Protein AF-A0A2A6BEA8-F1 (afdb_monomer_lite)

Radius of gyration: 41.97 Å; chains: 1; bounding box: 132×125×107 Å

Foldseek 3Di:
DVVVVVVVVVVPPDPPQFEEEEEQEQPAPLSVVVSLLLQLLSVVSVHQYEYEYEYLAPDDGDDDDHPPRYHYHDHYLHDDHHLLVLLVLLLCLQLHPDDPPDPSCVSVLCSLLSSQSSLLSRVPPPVNLVVLLVRQGLEYEDEPSALSVLLSCVVSVRLFYEYEAAFPDALLLCLLLLHDQQLQQNAHLWDLDHSDDDPVSSVVSVVCSVCVNVCCLVSHQVSSLVSCCVPPNVPRDRSSNSSSQHQAYEHLDDPLQHGDGTDFPRYFYLHCRPQDLDAADQDDDVVNVLLVVAQAEEEEDAGGNNAPVSHDPLLLCLQQVQVVVCQRYAYEYQHCDQDDPSVVSHDPSYHYDVDDPLLNQLLDPRYLEYEYLLGPNSVSSQLSSLHAYEHEHRTGSSSNSQVSSVVLLRYDYDYSVNSSHNPRVNVRVCCSNPPCSNSVSSNVSNVCLVPPPDHSSRSSNVVVVVCSVPVHNVVRRDCSSVDDPCVNVVVVVVVVVVVVVVVVVVVVVVVVVVVVVVVVVVDDPDDDDDDDDDDDDDDDDDDDDDDDDDDDDDDDDDDDDDDDDDDDDDDDDDDDDDDDDDDDDYDDDDDDDDDDDDDDDDDDDDDDDDDDDDDDDPDDDDDDDDDDDDDDDDDPPVPVVPPPPDDDPVVVVVVVVVVVVVVVVVVPPPDDDDDDDDDDDDDDDDDDDDDDDDDDDDDDDDDDDDDDDDDDDDDDDYDDDDDDDDDDDDDDDDDDDDDDDDDCVVVVVPPPDDDDDDDDDDDDCPVVVVVVVVVPPPPPPPQLADAPDDDPCQLLFAFQDLDQFQLLAFLLLAQEEAEEEAQLCQQQQAAQPDLVSVVSNVKRQQLLFQEQRVPDARNRAFHVNNVSCVSHVNYDQGAYGIDALPPCNGRRRHNYYHLDALLCLLVSLVVSLVSQVVPVVRDPLARHAYEYEYEYHLSLLLCCQVPVPCSALVNSLVSNLNSVVSCVVRRFQYEYEYEAQALCLQLVQLCVQDVLLVVLCCPVRVNNVPPVDDSVRSLVRSLSNRVSVVCSQVVCSFVVGRRTHYDYQQQRNPVSHAPADPVGHGDLQQDGSNSPHGYSSVSRQVSQSSQQQQQAADVGGHNHGPRNHPPDDRDAHDPQRSHRHGPVCRVHSNVSDGHGHD

Secondary structure (DSSP, 8-state):
-HHHHHHHHHHT------EEEEEEE-S-HHHHHHHHHHHHHHHHTT-EEEEEEEE-SSSPPPP----TT-EEEEEE---S--HHHHHHHTHHHHHS---TTSGGGHHHHHHHHHHHHTHHHHHT-HHHHHHHHHH--SEEEEETT-SHHHHHHHHHT-S-EEEEE-SSPPHHHHHHTT----TTTS--TTSS--SS--HHHHHHHHHHHHHHHHHHIIIIIHHHHHHHHHHH-TTSPPHHHHHHT-SEEEES--TTTSPP----TTEEE-TTTT---SPPPPP-HHHHHHHHTSSEEEEEE-TTTS-GGG--HHHHHHHHHHHTT-TTEEEEEE-S-SSSTTGGGS-TTEEEES---HHHHHTSTTEEEEEE---HHHHHHHHHHT--EEE---STTHHHHHHHHHHTTSEEE--TTGGGSHHHHHHHHHHHHH-HHHHHHHHHHHHHHHH-SS-HHHHHHHHHHHHHHH---GGG--GGGGS-HHHHTTHHHHHHHHHHHHHHHHHHHHHHHHHHHHHTTS-----------------------------------------------------------------------------------------------SS----------------SHHHHTTTSSSS-HHHHHHHHHHHHHHHHHHHHTTS---PPP--------------------------------------------------------------PPP-GGGTGGGSSS---------S-HHHHHHHHTTT---PPP--BS-TT----HHHHSPBSS--SSGGG--GGGEEEEEEEESTTTTTBTTT-SSTT-TTGGGSB-GGG-TTTB-SS-TTTB--HHHHHHTT-TT-B--B-SS--TT-HHHHTTB---TT--GGGHHHHHHHHHHHHHH-TTT--TTTSEEEEEEE--HHHHHHHTT-TTTS-HHHHHHHHHHHHHHHHHH-SSEEEEEEP---TTHHHHHHTT-HHHHHHHHHH-TTTT-TTS-HHHHHHHHHHHHHHHHHHHHSSTTSSSSSEEEEEE-TTTT--S--B-TTSSB-GGGB-TTSSSB-HHHHHHHHHHHHHHHTSPTTS--SS---S-S-SPPPPPBTTB-S---HHHHS--GGG-PPBP-

pLDDT: mean 77.26, std 27.2, range [19.83, 98.81]

InterPro domains:
  IPR001087 GDSL lipase/esterase [PF00657] (817-1089)
  IPR002213 UDP-glucuronosyl/UDP-glucosyltransferase [PF00201] (30-518)
  IPR002213 UDP-glucuronosyl/UDP-glucosyltransferase [cd03784] (37-461)
  IPR013087 Zinc finger C2H2-type [PS00028] (607-629)
  IPR013087 Zinc finger C2H2-type [PS50157] (605-634)
  IPR035547 Phospholipase B [cd01824] (805-1099)
  IPR036514 SGNH hydrolase superfamily [G3DSA:3.40.50.1110] (797-1102)
  IPR038885 Phospholipase B1, membrane-associated [PTHR21325] (1-1135)

Structure (mmCIF, N/CA/C/O backbone):
data_AF-A0A2A6BEA8-F1
#
_entry.id   AF-A0A2A6BEA8-F1
#
loop_
_atom_site.group_PDB
_atom_site.id
_atom_site.type_symbol
_atom_site.label_atom_id
_atom_site.label_alt_id
_atom_site.label_comp_id
_atom_site.label_asym_id
_atom_site.label_entity_id
_atom_site.label_seq_id
_atom_site.pdbx_PDB_ins_code
_atom_site.Cartn_x
_atom_site.Cartn_y
_atom_site.Cartn_z
_atom_site.occupancy
_atom_site.B_iso_or_equiv
_atom_site.auth_seq_id
_atom_site.auth_comp_id
_atom_site.auth_asym_id
_atom_site.auth_atom_id
_atom_site.pdbx_PDB_model_num
ATOM 1 N N . MET A 1 1 ? -54.637 -22.195 -22.395 1.00 49.06 1 MET A N 1
ATOM 2 C CA . MET A 1 1 ? -54.313 -20.996 -21.586 1.00 49.06 1 MET A CA 1
ATOM 3 C C . MET A 1 1 ? -52.993 -21.132 -20.826 1.00 49.06 1 MET A C 1
ATOM 5 O O . MET A 1 1 ? -52.088 -20.403 -21.192 1.00 49.06 1 MET A O 1
ATOM 9 N N . PHE A 1 2 ? -52.813 -22.070 -19.882 1.00 48.56 2 PHE A N 1
ATOM 10 C CA . PHE A 1 2 ? -51.620 -22.157 -19.001 1.00 48.56 2 PHE A CA 1
ATOM 11 C C . PHE A 1 2 ? -50.221 -21.912 -19.624 1.00 48.56 2 PHE A C 1
ATOM 13 O O . PHE A 1 2 ? -49.404 -21.237 -19.004 1.00 48.56 2 PHE A O 1
ATOM 20 N N . ARG A 1 3 ? -49.928 -22.386 -20.849 1.00 47.31 3 ARG A N 1
ATOM 21 C CA . ARG A 1 3 ? -48.625 -22.123 -21.509 1.00 47.31 3 ARG A CA 1
ATOM 22 C C . ARG A 1 3 ? -48.381 -20.651 -21.893 1.00 47.31 3 ARG A C 1
ATOM 24 O O . ARG A 1 3 ? -47.229 -20.263 -22.027 1.00 47.31 3 ARG A O 1
ATOM 31 N N . PHE A 1 4 ? -49.424 -19.832 -22.038 1.00 52.06 4 PHE A N 1
ATOM 32 C CA . PHE A 1 4 ? -49.289 -18.397 -22.331 1.00 52.06 4 PHE A CA 1
ATOM 33 C C . PHE A 1 4 ? -48.931 -17.585 -21.076 1.00 52.06 4 PHE A C 1
ATOM 35 O O . PHE A 1 4 ? -48.146 -16.645 -21.150 1.00 52.06 4 PHE A O 1
ATOM 42 N N . SER A 1 5 ? -49.447 -17.986 -19.909 1.00 54.16 5 SER A N 1
ATOM 43 C CA . SER A 1 5 ? -49.158 -17.341 -18.620 1.00 54.16 5 SER A CA 1
ATOM 44 C C . SER A 1 5 ? -47.687 -17.477 -18.215 1.00 54.16 5 SER A C 1
ATOM 46 O O . SER A 1 5 ? -47.101 -16.521 -17.722 1.00 54.16 5 SER A O 1
ATOM 48 N N . PHE A 1 6 ? -47.065 -18.632 -18.483 1.00 54.56 6 PHE A N 1
ATOM 49 C CA . PHE A 1 6 ? -45.628 -18.826 -18.247 1.00 54.56 6 PHE A CA 1
ATOM 50 C C . PHE A 1 6 ? -44.746 -17.997 -19.190 1.00 54.56 6 PHE A C 1
ATOM 52 O O . PHE A 1 6 ? -43.705 -17.508 -18.763 1.00 54.56 6 PHE A O 1
ATOM 59 N N . LEU A 1 7 ? -45.171 -17.792 -20.442 1.00 53.22 7 LEU A N 1
ATOM 60 C CA . LEU A 1 7 ? -44.449 -16.919 -21.370 1.00 53.22 7 LEU A CA 1
ATOM 61 C C . LEU A 1 7 ? -44.524 -15.451 -20.917 1.00 53.22 7 LEU A C 1
ATOM 63 O O . LEU A 1 7 ? -43.515 -14.758 -20.935 1.00 53.22 7 LEU A O 1
ATOM 67 N N . LEU A 1 8 ? -45.689 -15.002 -20.434 1.00 52.94 8 LEU A N 1
ATOM 68 C CA . LEU A 1 8 ? -45.851 -13.674 -19.835 1.00 52.94 8 LEU A CA 1
ATOM 69 C C . LEU A 1 8 ? -44.996 -13.491 -18.573 1.00 52.94 8 LEU A C 1
ATOM 71 O O . LEU A 1 8 ? -44.367 -12.449 -18.434 1.00 52.94 8 LEU A O 1
ATOM 75 N N . LEU A 1 9 ? -44.898 -14.494 -17.695 1.00 53.16 9 LEU A N 1
ATOM 76 C CA . LEU A 1 9 ? -44.012 -14.431 -16.522 1.00 53.16 9 LEU A CA 1
ATOM 77 C C . LEU A 1 9 ? -42.523 -14.342 -16.902 1.00 53.16 9 LEU A C 1
ATOM 79 O O . LEU A 1 9 ? -41.782 -13.627 -16.237 1.00 53.16 9 LEU A O 1
ATOM 83 N N . PHE A 1 10 ? -42.095 -14.984 -17.995 1.00 50.59 10 PHE A N 1
ATOM 84 C CA . PHE A 1 10 ? -40.737 -14.815 -18.536 1.00 50.59 10 PHE A CA 1
ATOM 85 C C . PHE A 1 10 ? -40.510 -13.470 -19.245 1.00 50.59 10 PHE A C 1
ATOM 87 O O . PHE A 1 10 ? -39.379 -13.007 -19.304 1.00 50.59 10 PHE A O 1
ATOM 94 N N . ILE A 1 11 ? -41.562 -12.823 -19.756 1.00 52.62 11 ILE A N 1
ATOM 95 C CA . ILE A 1 11 ? -41.500 -11.452 -20.297 1.00 52.62 11 ILE A CA 1
ATOM 96 C C . ILE A 1 11 ? -41.469 -10.409 -19.160 1.00 52.62 11 ILE A C 1
ATOM 98 O O . ILE A 1 11 ? -40.929 -9.322 -19.336 1.00 52.62 11 ILE A O 1
ATOM 102 N N . PHE A 1 12 ? -41.983 -10.752 -17.974 1.00 46.53 12 PHE A N 1
ATOM 103 C CA . PHE A 1 12 ? -41.934 -9.928 -16.760 1.00 46.53 12 PHE A CA 1
ATOM 104 C C . PHE A 1 12 ? -40.672 -10.133 -15.899 1.00 46.53 12 PHE A C 1
ATOM 106 O O . PHE A 1 12 ? -40.667 -9.794 -14.714 1.00 46.53 12 PHE A O 1
ATOM 113 N N . SER A 1 13 ? -39.557 -10.579 -16.490 1.00 46.81 13 SER A N 1
ATOM 114 C CA . SER A 1 13 ? -38.231 -10.282 -15.934 1.00 46.81 13 SER A CA 1
ATOM 115 C C . SER A 1 13 ? -37.958 -8.777 -16.076 1.00 46.81 13 SER A C 1
ATOM 117 O O . SER A 1 13 ? -37.350 -8.335 -17.051 1.00 46.81 13 SER A O 1
ATOM 119 N N . LEU A 1 14 ? -38.477 -7.988 -15.131 1.00 50.19 14 LEU A N 1
ATOM 120 C CA . LEU A 1 14 ? -38.387 -6.527 -15.102 1.00 50.19 14 LEU A CA 1
ATOM 121 C C . LEU A 1 14 ? -36.928 -6.065 -14.978 1.00 50.19 14 LEU A C 1
ATOM 123 O O . LEU A 1 14 ? -36.426 -5.840 -13.878 1.00 50.19 14 LEU A O 1
ATOM 127 N N . SER A 1 15 ? -36.260 -5.870 -16.114 1.00 54.84 15 SER A N 1
ATOM 128 C CA . SER A 1 15 ? -35.064 -5.037 -16.194 1.00 54.84 15 SER A CA 1
ATOM 129 C C . SER A 1 15 ? -35.464 -3.605 -15.832 1.00 54.84 15 SER A C 1
ATOM 131 O O . SER A 1 15 ? -36.063 -2.909 -16.656 1.00 54.84 15 SER A O 1
ATOM 133 N N . HIS A 1 16 ? -35.188 -3.182 -14.596 1.00 68.81 16 HIS A N 1
ATOM 134 C CA . HIS A 1 16 ? -35.447 -1.812 -14.157 1.00 68.81 16 HIS A CA 1
ATOM 135 C C . HIS A 1 16 ? -34.531 -0.855 -14.929 1.00 68.81 16 HIS A C 1
ATOM 137 O O . HIS A 1 16 ? -33.347 -0.689 -14.632 1.00 68.81 16 HIS A O 1
ATOM 143 N N . ALA A 1 17 ? -35.090 -0.257 -15.978 1.00 89.12 17 ALA A N 1
ATOM 144 C CA . ALA A 1 17 ? -34.425 0.728 -16.811 1.00 89.12 17 ALA A CA 1
ATOM 145 C C . ALA A 1 17 ? -34.371 2.070 -16.067 1.00 89.12 17 ALA A C 1
ATOM 147 O O . ALA A 1 17 ? -35.163 2.969 -16.339 1.00 89.12 17 ALA A O 1
ATOM 148 N N . PHE A 1 18 ? -33.451 2.177 -15.103 1.00 96.25 18 PHE A N 1
ATOM 149 C CA . PHE A 1 18 ? -33.162 3.432 -14.412 1.00 96.25 18 PHE A CA 1
ATOM 150 C C . PHE A 1 18 ? -32.881 4.561 -15.404 1.00 96.25 18 PHE A C 1
ATOM 152 O O . PHE A 1 18 ? -32.244 4.348 -16.443 1.00 96.25 18 PHE A O 1
ATOM 159 N N . LYS A 1 19 ? -33.318 5.768 -15.045 1.00 97.50 19 LYS A N 1
ATOM 160 C CA . LYS A 1 19 ? -33.098 6.977 -15.829 1.00 97.50 19 LYS A CA 1
ATOM 161 C C . LYS A 1 19 ? -31.970 7.815 -15.243 1.00 97.50 19 LYS A C 1
ATOM 163 O O . LYS A 1 19 ? -32.036 8.244 -14.092 1.00 97.50 19 LYS A O 1
ATOM 168 N N . ILE A 1 20 ? -30.929 8.053 -16.034 1.00 98.38 20 ILE A N 1
ATOM 169 C CA . ILE A 1 20 ? -29.623 8.501 -15.546 1.00 98.38 20 ILE A CA 1
ATOM 170 C C . ILE A 1 20 ? -29.189 9.794 -16.242 1.00 98.38 20 ILE A C 1
ATOM 172 O O . ILE A 1 20 ? -29.093 9.854 -17.471 1.00 98.38 20 ILE A O 1
ATOM 176 N N . ALA A 1 21 ? -28.861 10.813 -15.445 1.00 98.25 21 ALA A N 1
ATOM 177 C CA . ALA A 1 21 ? -28.194 12.024 -15.917 1.00 98.25 21 ALA A CA 1
ATOM 178 C C . ALA A 1 21 ? -26.668 11.849 -15.897 1.00 98.25 21 ALA A C 1
ATOM 180 O O . ALA A 1 21 ? -26.113 11.315 -14.937 1.00 98.25 21 ALA A O 1
ATOM 181 N N . ILE A 1 22 ? -25.963 12.354 -16.909 1.00 97.44 22 ILE A N 1
ATOM 182 C CA . ILE A 1 22 ? -24.496 12.447 -16.915 1.00 97.44 22 ILE A CA 1
ATOM 183 C C . ILE A 1 22 ? -24.101 13.903 -17.174 1.00 97.44 22 ILE A C 1
ATOM 185 O O . ILE A 1 22 ? -24.231 14.394 -18.296 1.00 97.44 22 ILE A O 1
ATOM 189 N N . PHE A 1 23 ? -23.609 14.591 -16.141 1.00 95.69 23 PHE A N 1
ATOM 190 C CA . PHE A 1 23 ? -23.123 15.970 -16.233 1.00 95.69 23 PHE A CA 1
ATOM 191 C C . PHE A 1 23 ? -21.653 15.982 -16.681 1.00 95.69 23 PHE A C 1
ATOM 193 O O . PHE A 1 23 ? -20.722 15.919 -15.873 1.00 95.69 23 PHE A O 1
ATOM 200 N N . ALA A 1 24 ? -21.449 16.025 -17.998 1.00 91.81 24 ALA A N 1
ATOM 201 C CA . ALA A 1 24 ? -20.148 15.929 -18.647 1.00 91.81 24 ALA A CA 1
ATOM 202 C C . ALA A 1 24 ? -19.580 17.324 -18.964 1.00 91.81 24 ALA A C 1
ATOM 204 O O . ALA A 1 24 ? -19.942 17.946 -19.962 1.00 91.81 24 ALA A O 1
ATOM 205 N N . SER A 1 25 ? -18.657 17.811 -18.132 1.00 86.56 25 SER A N 1
ATOM 206 C CA . SER A 1 25 ? -17.937 19.065 -18.389 1.00 86.56 25 SER A CA 1
ATOM 207 C C . SER A 1 25 ? -16.999 18.938 -19.599 1.00 86.56 25 SER A C 1
ATOM 209 O O . SER A 1 25 ? -16.034 18.167 -19.579 1.00 86.56 25 SER A O 1
ATOM 211 N N . ASP A 1 26 ? -17.252 19.737 -20.635 1.00 83.50 26 ASP A N 1
ATOM 212 C CA . ASP A 1 26 ? -16.454 19.847 -21.859 1.00 83.50 26 ASP A CA 1
ATOM 213 C C . ASP A 1 26 ? -15.167 20.643 -21.591 1.00 83.50 26 ASP A C 1
ATOM 215 O O . ASP A 1 26 ? -15.052 21.844 -21.834 1.00 83.50 26 ASP A O 1
ATOM 219 N N . ILE A 1 27 ? -14.200 19.936 -21.007 1.00 77.25 27 ILE A N 1
ATOM 220 C CA . ILE A 1 27 ? -12.870 20.448 -20.646 1.00 77.25 27 ILE A CA 1
ATOM 221 C C . ILE A 1 27 ? -11.823 19.939 -21.649 1.00 77.25 27 ILE A C 1
ATOM 223 O O . ILE A 1 27 ? -10.827 20.603 -21.936 1.00 77.25 27 ILE A O 1
ATOM 227 N N . THR A 1 28 ? -12.006 18.717 -22.167 1.00 78.94 28 THR A N 1
ATOM 228 C CA . THR A 1 28 ? -11.061 18.073 -23.090 1.00 78.94 28 THR A CA 1
ATOM 229 C C . THR A 1 28 ? -11.751 16.994 -23.929 1.00 78.94 28 THR A C 1
ATOM 231 O O . THR A 1 28 ? -12.636 16.280 -23.455 1.00 78.94 28 THR A O 1
ATOM 234 N N . SER A 1 29 ? -11.245 16.760 -25.144 1.00 80.88 29 SER A N 1
ATOM 235 C CA . SER A 1 29 ? -11.685 15.644 -25.992 1.00 80.88 29 SER A CA 1
ATOM 236 C C . SER A 1 29 ? -11.544 14.272 -25.314 1.00 80.88 29 SER A C 1
ATOM 238 O O . SER A 1 29 ? -12.359 13.390 -25.567 1.00 80.88 29 SER A O 1
ATOM 240 N N . SER A 1 30 ? -10.534 14.066 -24.458 1.00 81.50 30 SER A N 1
ATOM 241 C CA . SER A 1 30 ? -10.334 12.788 -23.759 1.00 81.50 30 SER A CA 1
ATOM 242 C C . SER A 1 30 ? -11.293 12.598 -22.580 1.00 81.50 30 SER A C 1
ATOM 244 O O . SER A 1 30 ? -11.680 11.463 -22.310 1.00 81.50 30 SER A O 1
ATOM 246 N N . GLN A 1 31 ? -11.730 13.681 -21.929 1.00 86.81 31 GLN A N 1
ATOM 247 C CA . GLN A 1 31 ? -12.794 13.632 -20.921 1.00 86.81 31 GLN A CA 1
ATOM 248 C C . GLN A 1 31 ? -14.147 13.343 -21.570 1.00 86.81 31 GLN A C 1
ATOM 250 O O . GLN A 1 31 ? -14.890 12.481 -21.102 1.00 86.81 31 GLN A O 1
ATOM 255 N N . ASN A 1 32 ? -14.431 13.981 -22.704 1.00 87.06 32 ASN A N 1
ATOM 256 C CA . ASN A 1 32 ? -15.657 13.748 -23.464 1.00 87.06 32 ASN A CA 1
ATOM 257 C C . ASN A 1 32 ? -15.746 12.295 -23.961 1.00 87.06 32 ASN A C 1
ATOM 259 O O . ASN A 1 32 ? -16.793 11.667 -23.837 1.00 87.06 32 ASN A O 1
ATOM 263 N N . ILE A 1 33 ? -14.633 11.720 -24.439 1.00 87.06 33 ILE A N 1
ATOM 264 C CA . ILE A 1 33 ? -14.551 10.298 -24.818 1.00 87.06 33 ILE A CA 1
ATOM 265 C C . ILE A 1 33 ? -14.804 9.369 -23.618 1.00 87.06 33 ILE A C 1
ATOM 267 O O . ILE A 1 33 ? -15.467 8.347 -23.783 1.00 87.06 33 ILE A O 1
ATOM 271 N N . TRP A 1 34 ? -14.323 9.699 -22.415 1.00 89.81 34 TRP A N 1
ATOM 272 C CA . TRP A 1 34 ? -14.555 8.870 -21.225 1.00 89.81 34 TRP A CA 1
ATOM 273 C C . TRP A 1 34 ? -16.018 8.912 -20.756 1.00 89.81 34 TRP A C 1
ATOM 275 O O . TRP A 1 34 ? -16.633 7.858 -20.604 1.00 89.81 34 TRP A O 1
ATOM 285 N N . ASN A 1 35 ? -16.619 10.105 -20.655 1.00 92.19 35 ASN A N 1
ATOM 286 C CA . ASN A 1 35 ? -18.053 10.256 -20.363 1.00 92.19 35 ASN A CA 1
ATOM 287 C C . ASN A 1 35 ? -18.923 9.548 -21.420 1.00 92.19 35 ASN A C 1
ATOM 289 O O . ASN A 1 35 ? -19.878 8.858 -21.072 1.00 92.19 35 ASN A O 1
ATOM 293 N N . LYS A 1 36 ? -18.552 9.637 -22.706 1.00 92.19 36 LYS A N 1
ATOM 294 C CA . LYS A 1 36 ? -19.209 8.898 -23.795 1.00 92.19 36 LYS A CA 1
ATOM 295 C C . LYS A 1 36 ? -19.140 7.383 -23.592 1.00 92.19 36 LYS A C 1
ATOM 297 O O . LYS A 1 36 ? -20.160 6.722 -23.715 1.00 92.19 36 LYS A O 1
ATOM 302 N N . ARG A 1 37 ? -17.974 6.828 -23.241 1.00 92.81 37 ARG A N 1
ATOM 303 C CA . ARG A 1 37 ? -17.800 5.382 -22.986 1.00 92.81 37 ARG A CA 1
ATOM 304 C C . ARG A 1 37 ? -18.651 4.889 -21.807 1.00 92.81 37 ARG A C 1
ATOM 306 O O . ARG A 1 37 ? -19.168 3.776 -21.869 1.00 92.81 37 ARG A O 1
ATOM 313 N N . ILE A 1 38 ? -18.828 5.711 -20.769 1.00 95.56 38 ILE A N 1
ATOM 314 C CA . ILE A 1 38 ? -19.744 5.445 -19.644 1.00 95.56 38 ILE A CA 1
ATOM 315 C C . ILE A 1 38 ? -21.199 5.442 -20.140 1.00 95.56 38 ILE A C 1
ATOM 317 O O . ILE A 1 38 ? -21.903 4.449 -19.959 1.00 95.56 38 ILE A O 1
ATOM 321 N N . ALA A 1 39 ? -21.619 6.501 -20.840 1.00 96.44 39 ALA A N 1
ATOM 322 C CA . ALA A 1 39 ? -22.969 6.649 -21.384 1.00 96.44 39 ALA A CA 1
ATOM 323 C C . ALA A 1 39 ? -23.345 5.515 -22.360 1.00 96.44 39 ALA A C 1
ATOM 325 O O . ALA A 1 39 ? -24.393 4.890 -22.207 1.00 96.44 39 ALA A O 1
ATOM 326 N N . ASP A 1 40 ? -22.461 5.198 -23.315 1.00 95.50 40 ASP A N 1
ATOM 327 C CA . ASP A 1 40 ? -22.630 4.097 -24.269 1.00 95.50 40 ASP A CA 1
ATOM 328 C C . ASP A 1 40 ? -22.782 2.747 -23.542 1.00 95.50 40 ASP A C 1
ATOM 330 O O . ASP A 1 40 ? -23.610 1.928 -23.939 1.00 95.50 40 ASP A O 1
ATOM 334 N N . THR A 1 41 ? -22.006 2.510 -22.473 1.00 95.50 41 THR A N 1
ATOM 335 C CA . THR A 1 41 ? -22.045 1.251 -21.705 1.00 95.50 41 THR A CA 1
ATOM 336 C C . THR A 1 41 ? -23.363 1.097 -20.944 1.00 95.50 41 THR A C 1
ATOM 338 O O . THR A 1 41 ? -23.970 0.031 -21.003 1.00 95.50 41 THR A O 1
ATOM 341 N N . LEU A 1 42 ? -23.835 2.151 -20.268 1.00 96.31 42 LEU A N 1
ATOM 342 C CA . LEU A 1 42 ? -25.096 2.117 -19.515 1.00 96.31 42 LEU A CA 1
ATOM 343 C C . LEU A 1 42 ? -26.321 2.046 -20.438 1.00 96.31 42 LEU A C 1
ATOM 345 O O . LEU A 1 42 ? -27.246 1.283 -20.172 1.00 96.31 42 LEU A O 1
ATOM 349 N N . SER A 1 43 ? -26.306 2.763 -21.566 1.00 95.56 43 SER A N 1
ATOM 350 C CA . SER A 1 43 ? -27.366 2.653 -22.576 1.00 95.56 43 SER A CA 1
ATOM 351 C C . SER A 1 43 ? -27.402 1.254 -23.207 1.00 95.56 43 SER A C 1
ATOM 353 O O . SER A 1 43 ? -28.476 0.684 -23.384 1.00 95.56 43 SER A O 1
ATOM 355 N N . SER A 1 44 ? -26.236 0.639 -23.447 1.00 93.50 44 SER A N 1
ATOM 356 C CA . SER A 1 44 ? -26.142 -0.755 -23.918 1.00 93.50 44 SER A CA 1
ATOM 357 C C . SER A 1 44 ? -26.614 -1.788 -22.882 1.00 93.50 44 SER A C 1
ATOM 359 O O . SER A 1 44 ? -26.932 -2.913 -23.259 1.00 93.50 44 SER A O 1
ATOM 361 N N . ALA A 1 45 ? -26.681 -1.420 -21.597 1.00 93.19 45 ALA A N 1
ATOM 362 C CA . ALA A 1 45 ? -27.269 -2.234 -20.530 1.00 93.19 45 ALA A CA 1
ATOM 363 C C . ALA A 1 45 ? -28.801 -2.074 -20.408 1.00 93.19 45 ALA A C 1
ATOM 365 O O . ALA A 1 45 ? -29.429 -2.823 -19.663 1.00 93.19 45 ALA A O 1
ATOM 366 N N . GLY A 1 46 ? -29.408 -1.143 -21.156 1.00 93.69 46 GLY A N 1
ATOM 367 C CA . GLY A 1 46 ? -30.858 -0.914 -21.186 1.00 93.69 46 GLY A CA 1
ATOM 368 C C . GLY A 1 46 ? -31.362 0.255 -20.332 1.00 93.69 46 GLY A C 1
ATOM 369 O O . GLY A 1 46 ? -32.572 0.388 -20.167 1.00 93.69 46 GLY A O 1
ATOM 370 N N . HIS A 1 47 ? -30.477 1.099 -19.796 1.00 95.75 47 HIS A N 1
ATOM 371 C CA . HIS A 1 47 ? -30.854 2.304 -19.046 1.00 95.75 47 HIS A CA 1
ATOM 372 C C . HIS A 1 47 ? -31.182 3.491 -19.975 1.00 95.75 47 HIS A C 1
ATOM 374 O O . HIS A 1 47 ? -30.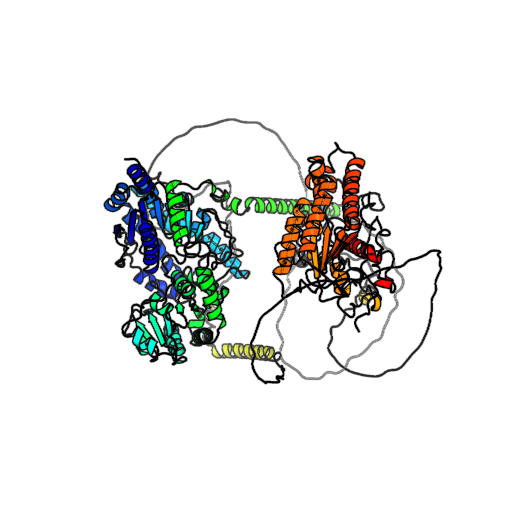619 3.608 -21.068 1.00 95.75 47 HIS A O 1
ATOM 380 N N . ASP A 1 48 ? -32.058 4.396 -19.526 1.00 96.44 48 ASP A N 1
ATOM 381 C CA . ASP A 1 48 ? -32.370 5.654 -20.222 1.00 96.44 48 ASP A CA 1
ATOM 382 C C . ASP A 1 48 ? -31.335 6.723 -19.834 1.00 96.44 48 ASP A C 1
ATOM 384 O O . ASP A 1 48 ? -31.175 7.031 -18.652 1.00 96.44 48 ASP A O 1
ATOM 388 N N . ILE A 1 49 ? -30.589 7.255 -20.807 1.00 97.56 49 ILE A N 1
ATOM 389 C CA . ILE A 1 49 ? -29.415 8.107 -20.560 1.00 97.56 49 ILE A CA 1
ATOM 390 C C . ILE A 1 49 ? -29.596 9.488 -21.188 1.00 97.56 49 ILE A C 1
ATOM 392 O O . ILE A 1 49 ? -29.698 9.618 -22.413 1.00 97.56 49 ILE A O 1
ATOM 396 N N . VAL A 1 50 ? -29.499 10.523 -20.350 1.00 97.31 50 VAL A N 1
ATOM 397 C CA . VAL A 1 50 ? -29.371 11.920 -20.780 1.00 97.31 50 VAL A CA 1
ATOM 398 C C . VAL A 1 50 ? -27.974 12.432 -20.434 1.00 97.31 50 VAL A C 1
ATOM 400 O O . VAL A 1 50 ? -27.579 12.470 -19.269 1.00 97.31 50 VAL A O 1
ATOM 403 N N . VAL A 1 51 ? -27.211 12.842 -21.448 1.00 96.00 51 VAL A N 1
ATOM 404 C CA . VAL A 1 51 ? -25.878 13.436 -21.285 1.00 96.00 51 VAL A CA 1
ATOM 405 C C . VAL A 1 51 ? -25.968 14.944 -21.479 1.00 96.00 51 VAL A C 1
ATOM 407 O O . VAL A 1 51 ? -26.245 15.420 -22.580 1.00 96.00 51 VAL A O 1
ATOM 410 N N . TYR A 1 52 ? -25.682 15.692 -20.417 1.00 94.25 52 TYR A N 1
ATOM 411 C CA . TYR A 1 52 ? -25.550 17.144 -20.451 1.00 94.25 52 TYR A CA 1
ATOM 412 C C . TYR A 1 52 ? -24.079 17.496 -20.691 1.00 94.25 52 TYR A C 1
ATOM 414 O O . TYR A 1 52 ? -23.246 17.361 -19.794 1.00 94.25 52 TYR A O 1
ATOM 422 N N . VAL A 1 53 ? -23.752 17.913 -21.916 1.00 91.81 53 VAL A N 1
ATOM 423 C CA . VAL A 1 53 ? -22.400 18.328 -22.317 1.00 91.81 53 VAL A CA 1
ATOM 424 C C . VAL A 1 53 ? -22.252 19.820 -22.028 1.00 91.81 53 VAL A C 1
ATOM 426 O O . VAL A 1 53 ? -22.808 20.649 -22.747 1.00 91.81 53 VAL A O 1
ATOM 429 N N . ILE A 1 54 ? -21.539 20.156 -20.953 1.00 90.94 54 ILE A N 1
ATOM 430 C CA . ILE A 1 54 ? -21.469 21.511 -20.390 1.00 90.94 54 ILE A CA 1
ATOM 431 C C . ILE A 1 54 ? -20.146 22.175 -20.784 1.00 90.94 54 ILE A C 1
ATOM 433 O O . ILE A 1 54 ? -19.097 21.819 -20.245 1.00 90.94 54 ILE A O 1
ATOM 437 N N . SER A 1 55 ? -20.177 23.155 -21.689 1.00 88.81 55 SER A N 1
ATOM 438 C CA . SER A 1 55 ? -18.979 23.919 -22.077 1.00 88.81 55 SER A CA 1
ATOM 439 C C . SER A 1 55 ? -18.726 25.071 -21.102 1.00 88.81 55 SER A C 1
ATOM 441 O O . SER A 1 55 ? -19.466 26.051 -21.096 1.00 88.81 55 SER A O 1
ATOM 443 N N . SER A 1 56 ? -17.668 24.959 -20.290 1.00 86.88 56 SER A N 1
ATOM 444 C CA . SER A 1 56 ? -17.238 25.994 -19.327 1.00 86.88 56 SER A CA 1
ATOM 445 C C . SER A 1 56 ? -16.383 27.110 -19.946 1.00 86.88 56 SER A C 1
ATOM 447 O O . SER A 1 56 ? -16.295 28.203 -19.389 1.00 86.88 56 SER A O 1
ATOM 449 N N . TYR A 1 57 ? -15.760 26.856 -21.100 1.00 85.69 57 TYR A N 1
ATOM 450 C CA . TYR A 1 57 ? -14.877 27.790 -21.812 1.00 85.69 57 TYR A CA 1
ATOM 451 C C . TYR A 1 57 ? -15.510 28.243 -23.132 1.00 85.69 57 TYR A C 1
ATOM 453 O O . TYR A 1 57 ? -16.347 27.537 -23.693 1.00 85.69 57 TYR A O 1
ATOM 461 N N . ASN A 1 58 ? -15.093 29.398 -23.660 1.00 83.75 58 ASN A N 1
ATOM 462 C CA . ASN A 1 58 ? -15.584 29.945 -24.933 1.00 83.75 58 ASN A CA 1
ATOM 463 C C . ASN A 1 58 ? -14.962 29.239 -26.156 1.00 83.75 58 ASN A C 1
ATOM 465 O O . ASN A 1 58 ? -14.338 29.860 -27.014 1.00 83.75 58 ASN A O 1
ATOM 469 N N . THR A 1 59 ? -15.114 27.919 -26.219 1.00 75.75 59 THR A N 1
ATOM 470 C CA . THR A 1 59 ? -14.646 27.054 -27.306 1.00 75.75 59 THR A CA 1
ATOM 471 C C . THR A 1 59 ? -15.789 26.192 -27.814 1.00 75.75 59 THR A C 1
ATOM 473 O O . THR A 1 59 ? -16.629 25.745 -27.039 1.00 75.75 59 THR A O 1
ATOM 476 N N . LYS A 1 60 ? -15.824 25.924 -29.124 1.00 71.81 60 LYS A N 1
ATOM 477 C CA . LYS A 1 60 ? -16.864 25.068 -29.703 1.00 71.81 60 LYS A CA 1
ATOM 478 C C . LYS A 1 60 ? -16.687 23.617 -29.213 1.00 71.81 60 LYS A C 1
ATOM 480 O O . LYS A 1 60 ? -15.638 23.040 -29.518 1.00 71.81 60 LYS A O 1
ATOM 485 N N . PRO A 1 61 ? -17.690 23.001 -28.556 1.00 69.00 61 PRO A N 1
ATOM 486 C CA . PRO A 1 61 ? -17.600 21.611 -28.127 1.00 69.00 61 PRO A CA 1
ATOM 487 C C . PRO A 1 61 ? -17.409 20.668 -29.326 1.00 69.00 61 PRO A C 1
ATOM 489 O O . PRO A 1 61 ? -17.937 20.928 -30.418 1.00 69.00 61 PRO A O 1
ATOM 492 N N . PRO A 1 62 ? -16.683 19.548 -29.160 1.00 69.00 62 PRO A N 1
ATOM 493 C CA . PRO A 1 62 ? -16.575 18.538 -30.200 1.00 69.00 62 PRO A CA 1
ATOM 494 C C . PRO A 1 62 ? -17.925 17.842 -30.430 1.00 69.00 62 PRO A C 1
ATOM 496 O O . PRO A 1 62 ? -18.708 17.618 -29.504 1.00 69.00 62 PRO A O 1
ATOM 499 N N . SER A 1 63 ? -18.174 17.440 -31.677 1.00 73.19 63 SER A N 1
ATOM 500 C CA . SER A 1 63 ? -19.289 16.546 -32.004 1.00 73.19 63 SER A CA 1
ATOM 501 C C . SER A 1 63 ? -19.003 15.156 -31.431 1.00 73.19 63 SER A C 1
ATOM 503 O O . SER A 1 63 ? -17.933 14.601 -31.690 1.00 73.19 63 SER A O 1
ATOM 505 N N . ILE A 1 64 ? -19.935 14.602 -30.654 1.00 80.12 64 ILE A N 1
ATOM 506 C CA . ILE A 1 64 ? -19.793 13.295 -29.998 1.00 80.12 64 ILE A CA 1
ATOM 507 C C . ILE A 1 64 ? -20.911 12.377 -30.502 1.00 80.12 64 ILE A C 1
ATOM 509 O O . ILE A 1 64 ? -22.084 12.591 -30.213 1.00 80.12 64 ILE A O 1
ATOM 513 N N . GLU A 1 65 ? -20.552 11.337 -31.254 1.00 84.31 65 GLU A N 1
ATOM 514 C CA . GLU A 1 65 ? -21.510 10.370 -31.807 1.00 84.31 65 GLU A CA 1
ATOM 515 C C . GLU A 1 65 ? -21.822 9.260 -30.790 1.00 84.31 65 GLU A C 1
ATOM 517 O O . GLU A 1 65 ? -21.190 8.202 -30.777 1.00 84.31 65 GLU A O 1
ATOM 522 N N . PHE A 1 66 ? -22.765 9.524 -29.884 1.00 87.56 66 PHE A N 1
ATOM 523 C CA . PHE A 1 66 ? -23.304 8.548 -28.926 1.00 87.56 66 PHE A CA 1
ATOM 524 C C . PHE A 1 66 ? -24.016 7.368 -29.616 1.00 87.56 66 PHE A C 1
ATOM 526 O O . PHE A 1 66 ? -24.462 7.483 -30.760 1.00 87.56 66 PHE A O 1
ATOM 533 N N . VAL A 1 67 ? -24.145 6.225 -28.929 1.00 88.25 67 VAL A N 1
ATOM 534 C CA . VAL A 1 67 ? -24.990 5.121 -29.429 1.00 88.25 67 VAL A CA 1
ATOM 535 C C . VAL A 1 67 ? -26.466 5.533 -29.530 1.00 88.25 67 VAL A C 1
ATOM 537 O O . VAL A 1 67 ? -26.960 6.379 -28.781 1.00 88.25 67 VAL A O 1
ATOM 540 N N . LYS A 1 68 ? -27.187 4.932 -30.485 1.00 85.12 68 LYS A N 1
ATOM 541 C CA . LYS A 1 68 ? -28.586 5.267 -30.783 1.00 85.12 68 LYS A CA 1
ATOM 542 C C . LYS A 1 68 ? -29.492 4.952 -29.586 1.00 85.12 68 LYS A C 1
ATOM 544 O O . LYS A 1 68 ? -29.748 3.787 -29.305 1.00 85.12 68 LYS A O 1
ATOM 549 N N . GLY A 1 69 ? -30.039 5.998 -28.974 1.00 83.44 69 GLY A N 1
ATOM 550 C CA . GLY A 1 69 ? -30.946 5.921 -27.823 1.00 83.44 69 GLY A CA 1
ATOM 551 C C . GLY A 1 69 ? -30.634 6.983 -26.769 1.00 83.44 69 GLY A C 1
ATOM 552 O O . GLY A 1 69 ? -31.544 7.467 -26.112 1.00 83.44 69 GLY A O 1
ATOM 553 N N . ILE A 1 70 ? -29.369 7.404 -26.677 1.00 93.75 70 ILE A N 1
ATOM 554 C CA . ILE A 1 70 ? -28.911 8.431 -25.736 1.00 93.75 70 ILE A CA 1
ATOM 555 C C . ILE A 1 70 ? -29.415 9.817 -26.164 1.00 93.75 70 ILE A C 1
ATOM 557 O O . ILE A 1 70 ? -29.228 10.225 -27.315 1.00 93.75 70 ILE A O 1
ATOM 561 N N . LYS A 1 71 ? -29.994 10.571 -25.223 1.00 94.00 71 LYS A N 1
ATOM 562 C CA . LYS A 1 71 ? -30.305 11.997 -25.393 1.00 94.00 71 LYS A CA 1
ATOM 563 C C . LYS A 1 71 ? -29.059 12.815 -25.044 1.00 94.00 71 LYS A C 1
ATOM 565 O O . LYS A 1 71 ? -28.521 12.673 -23.951 1.00 94.00 71 LYS A O 1
ATOM 570 N N . ALA A 1 72 ? -28.595 13.675 -25.948 1.00 92.25 72 ALA A N 1
ATOM 571 C CA . ALA A 1 72 ? -27.453 14.557 -25.699 1.00 92.25 72 ALA A CA 1
ATOM 572 C C . ALA A 1 72 ? -27.886 16.028 -25.776 1.00 92.25 72 ALA A C 1
ATOM 574 O O . ALA A 1 72 ? -28.330 16.491 -26.828 1.00 92.25 72 ALA A O 1
ATOM 575 N N . GLU A 1 73 ? -27.741 16.761 -24.673 1.00 92.06 73 GLU A N 1
ATOM 576 C CA . GLU A 1 73 ? -28.018 18.197 -24.582 1.00 92.06 73 GLU A CA 1
ATOM 577 C C . GLU A 1 73 ? -26.706 18.967 -24.416 1.00 92.06 73 GLU A C 1
ATOM 579 O O . GLU A 1 73 ? -25.969 18.772 -23.452 1.00 92.06 73 GLU A O 1
ATOM 584 N N . TYR A 1 74 ? -26.409 19.852 -25.368 1.00 90.44 74 TYR A N 1
ATOM 585 C CA . TYR A 1 74 ? -25.245 20.734 -25.311 1.00 90.44 74 TYR A CA 1
ATOM 586 C C . TYR A 1 74 ? -25.625 22.033 -24.594 1.00 90.44 74 TYR A C 1
ATOM 588 O O . TYR A 1 74 ? -26.389 22.844 -25.121 1.00 90.44 74 TYR A O 1
ATOM 596 N N . VAL A 1 75 ? -25.085 22.229 -23.393 1.00 90.94 75 VAL A N 1
ATOM 597 C CA . VAL A 1 75 ? -25.384 23.361 -22.512 1.00 90.94 75 VAL A CA 1
ATOM 598 C C . VAL A 1 75 ? -24.198 24.318 -22.535 1.00 90.94 75 VAL A C 1
ATOM 600 O O . VAL A 1 75 ? -23.115 23.993 -22.047 1.00 90.94 75 VAL A O 1
ATOM 603 N N . ASN A 1 76 ? -24.381 25.511 -23.106 1.00 89.75 76 ASN A N 1
ATOM 604 C CA . ASN A 1 76 ? -23.330 26.519 -23.056 1.00 89.75 76 ASN A CA 1
ATOM 605 C C . ASN A 1 76 ? -23.347 27.250 -21.708 1.00 89.75 76 ASN A C 1
ATOM 607 O O . ASN A 1 76 ? -24.312 27.948 -21.399 1.00 89.75 76 ASN A O 1
ATOM 611 N N . ALA A 1 77 ? -22.259 27.120 -20.952 1.00 90.00 77 ALA A N 1
ATOM 612 C CA . ALA A 1 77 ? -21.989 27.839 -19.711 1.00 90.00 77 ALA A CA 1
ATOM 613 C C . ALA A 1 77 ? -20.698 28.680 -19.818 1.00 90.00 77 ALA A C 1
ATOM 615 O O . ALA A 1 77 ? -20.107 29.058 -18.808 1.00 90.00 77 ALA A O 1
ATOM 616 N N . SER A 1 78 ? -20.232 28.955 -21.043 1.00 84.19 78 SER A N 1
ATOM 617 C CA . SER A 1 78 ? -18.920 29.542 -21.305 1.00 84.19 78 SER A CA 1
ATOM 618 C C . SER A 1 78 ? -18.726 30.894 -20.622 1.00 84.19 78 SER A C 1
ATOM 620 O O . SER A 1 78 ? -19.426 31.860 -20.944 1.00 84.19 78 SER A O 1
ATOM 622 N N . VAL A 1 79 ? -17.699 31.005 -19.780 1.00 83.88 79 VAL A N 1
ATOM 623 C CA . VAL A 1 79 ? -17.155 32.320 -19.408 1.00 83.88 79 VAL A CA 1
ATOM 624 C C . VAL A 1 79 ? -16.382 32.924 -20.584 1.00 83.88 79 VAL A C 1
ATOM 626 O O . VAL A 1 79 ? -16.053 32.234 -21.548 1.00 83.88 79 VAL A O 1
ATOM 629 N N . SER A 1 80 ? -16.035 34.211 -20.515 1.00 75.94 80 SER A N 1
ATOM 630 C CA . SER A 1 80 ? -15.390 34.966 -21.606 1.00 75.94 80 SER A CA 1
ATOM 631 C C . SER A 1 80 ? -13.946 34.550 -21.954 1.00 75.94 80 SER A C 1
ATOM 633 O O . SER A 1 80 ? -13.240 35.309 -22.613 1.00 75.94 80 SER A O 1
ATOM 635 N N . HIS A 1 81 ? -13.484 33.382 -21.505 1.00 80.06 81 HIS A N 1
ATOM 636 C CA . HIS A 1 81 ? -12.116 32.892 -21.667 1.00 80.06 81 HIS A CA 1
ATOM 637 C C . HIS A 1 81 ? -12.065 31.673 -22.602 1.00 80.06 81 HIS A C 1
ATOM 639 O O . HIS A 1 81 ? -12.784 30.693 -22.402 1.00 80.06 81 HIS A O 1
ATOM 645 N N . ASP A 1 82 ? -11.174 31.713 -23.593 1.00 84.62 82 ASP A N 1
ATOM 646 C CA . ASP A 1 82 ? -10.825 30.575 -24.451 1.00 84.62 82 ASP A CA 1
ATOM 647 C C . ASP A 1 82 ? -9.710 29.733 -23.789 1.00 84.62 82 ASP A C 1
ATOM 649 O O . ASP A 1 82 ? -8.710 30.262 -23.290 1.00 84.62 82 ASP A O 1
ATOM 653 N N . ILE A 1 83 ? -9.872 28.404 -23.764 1.00 82.81 83 ILE A N 1
ATOM 654 C CA . ILE A 1 83 ? -8.927 27.496 -23.092 1.00 82.81 83 ILE A CA 1
ATOM 655 C C . ILE A 1 83 ? -7.581 27.370 -23.828 1.00 82.81 83 ILE A C 1
ATOM 657 O O . ILE A 1 83 ? -6.549 27.171 -23.185 1.00 82.81 83 ILE A O 1
ATOM 661 N N . HIS A 1 84 ? -7.536 27.536 -25.151 1.00 83.12 84 HIS A N 1
ATOM 662 C CA . HIS A 1 84 ? -6.285 27.562 -25.912 1.00 83.12 84 HIS A CA 1
ATOM 663 C C . HIS A 1 84 ? -5.504 28.862 -25.674 1.00 83.12 84 HIS A C 1
ATOM 665 O O . HIS A 1 84 ? -4.272 28.824 -25.609 1.00 83.12 84 HIS A O 1
ATOM 671 N N . GLU A 1 85 ? -6.183 29.995 -25.478 1.00 84.94 85 GLU A N 1
ATOM 672 C CA . GLU A 1 85 ? -5.541 31.247 -25.060 1.00 84.94 85 GLU A CA 1
ATOM 673 C C . GLU A 1 85 ? -4.990 31.160 -23.630 1.00 84.94 85 GLU A C 1
ATOM 675 O O . GLU A 1 85 ? -3.824 31.499 -23.409 1.00 84.94 85 GLU A O 1
ATOM 680 N N . LEU A 1 86 ? -5.749 30.605 -22.678 1.00 85.38 86 LEU A N 1
ATOM 681 C CA . LEU A 1 86 ? -5.246 30.350 -21.320 1.00 85.38 86 LEU A CA 1
ATOM 682 C C . LEU A 1 86 ? -4.060 29.365 -21.310 1.00 85.38 86 LEU A C 1
ATOM 684 O O . LEU A 1 86 ? -3.075 29.584 -20.603 1.00 85.38 86 LEU A O 1
ATOM 688 N N . MET A 1 87 ? -4.092 28.312 -22.133 1.00 85.19 87 MET A N 1
ATOM 689 C CA . MET A 1 87 ? -2.962 27.384 -22.284 1.00 85.19 87 MET A CA 1
ATOM 690 C C . MET A 1 87 ? -1.733 28.031 -22.939 1.00 85.19 87 MET A C 1
ATOM 692 O O . MET A 1 87 ? -0.602 27.656 -22.623 1.00 85.19 87 MET A O 1
ATOM 696 N N . LYS A 1 88 ? -1.933 29.024 -23.813 1.00 86.44 88 LYS A N 1
ATOM 697 C CA . LYS A 1 88 ? -0.867 29.840 -24.411 1.00 86.44 88 LYS A CA 1
ATOM 698 C C . LYS A 1 88 ? -0.259 30.819 -23.398 1.00 86.44 88 LYS A C 1
ATOM 700 O O . LYS A 1 88 ? 0.955 31.008 -23.428 1.00 86.44 88 LYS A O 1
ATOM 705 N N . GLU A 1 89 ? -1.039 31.388 -22.473 1.00 85.81 89 GLU A N 1
ATOM 706 C CA . GLU A 1 89 ? -0.486 32.104 -21.308 1.00 85.81 89 GLU A CA 1
ATOM 707 C C . GLU A 1 89 ? 0.309 31.158 -20.389 1.00 85.81 89 GLU A C 1
ATOM 709 O O . GLU A 1 89 ? 1.407 31.487 -19.942 1.00 85.81 89 GLU A O 1
ATOM 714 N N . ALA A 1 90 ? -0.208 29.951 -20.138 1.00 86.44 90 ALA A N 1
ATOM 715 C CA . ALA A 1 90 ? 0.416 28.937 -19.284 1.00 86.44 90 ALA A CA 1
ATOM 716 C C . ALA A 1 90 ? 1.556 28.138 -19.966 1.00 86.44 90 ALA A C 1
ATOM 718 O O . ALA A 1 90 ? 1.976 27.089 -19.457 1.00 86.44 90 ALA A O 1
ATOM 719 N N . ASN A 1 91 ? 2.074 28.611 -21.106 1.00 88.62 91 ASN A N 1
ATOM 720 C CA . ASN A 1 91 ? 3.050 27.893 -21.927 1.00 88.62 91 ASN A CA 1
ATOM 721 C C . ASN A 1 91 ? 4.361 27.579 -21.183 1.00 88.62 91 ASN A C 1
ATOM 723 O O . ASN A 1 91 ? 4.819 26.435 -21.184 1.00 88.62 91 ASN A O 1
ATOM 727 N N . ASP A 1 92 ? 4.930 28.570 -20.490 1.00 84.69 92 ASP A N 1
ATOM 728 C CA . ASP A 1 92 ? 6.173 28.418 -19.720 1.00 84.69 92 ASP A CA 1
ATOM 729 C C . ASP A 1 92 ? 6.085 27.269 -18.705 1.00 84.69 92 ASP A C 1
ATOM 731 O O . ASP A 1 92 ? 6.980 26.437 -18.597 1.00 84.69 92 ASP A O 1
ATOM 735 N N . ILE A 1 93 ? 4.966 27.200 -17.984 1.00 86.81 93 ILE A N 1
ATOM 736 C CA . ILE A 1 93 ? 4.696 26.218 -16.922 1.00 86.81 93 ILE A CA 1
ATOM 737 C C . ILE A 1 93 ? 4.430 24.824 -17.516 1.00 86.81 93 ILE A C 1
ATOM 739 O O . ILE A 1 93 ? 4.576 23.793 -16.852 1.00 86.81 93 ILE A O 1
ATOM 743 N N . THR A 1 94 ? 3.997 24.784 -18.776 1.00 89.38 94 THR A N 1
ATOM 744 C CA . THR A 1 94 ? 3.715 23.551 -19.511 1.00 89.38 94 THR A CA 1
ATOM 745 C C . THR A 1 94 ? 5.013 22.862 -19.928 1.00 89.38 94 THR A C 1
ATOM 747 O O . THR A 1 94 ? 5.173 21.678 -19.641 1.00 89.38 94 THR A O 1
ATOM 750 N N . PHE A 1 95 ? 5.969 23.590 -20.517 1.00 91.19 95 PHE A N 1
ATOM 751 C CA . PHE A 1 95 ? 7.193 22.991 -21.076 1.00 91.19 95 PHE A CA 1
ATOM 752 C C . PHE A 1 95 ? 8.468 23.168 -20.236 1.00 91.19 95 PHE A C 1
ATOM 754 O O . PHE A 1 95 ? 9.429 22.434 -20.458 1.00 91.19 95 PHE A O 1
ATOM 761 N N . TYR A 1 96 ? 8.488 24.056 -19.239 1.00 88.62 96 TYR A N 1
ATOM 762 C CA . TYR A 1 96 ? 9.607 24.198 -18.299 1.00 88.62 96 TYR A CA 1
ATOM 763 C C . TYR A 1 96 ? 9.213 23.811 -16.866 1.00 88.62 96 TYR A C 1
ATOM 765 O O . TYR A 1 96 ? 8.033 23.648 -16.537 1.00 88.62 96 TYR A O 1
ATOM 773 N N . ASP A 1 97 ? 10.223 23.636 -16.015 1.00 85.56 97 ASP A N 1
ATOM 774 C CA . ASP A 1 97 ? 10.064 23.445 -14.575 1.00 85.56 97 ASP A CA 1
ATOM 775 C C . ASP A 1 97 ? 10.025 24.817 -13.887 1.00 85.56 97 ASP A C 1
ATOM 777 O O . ASP A 1 97 ? 11.028 25.528 -13.816 1.00 85.56 97 ASP A O 1
ATOM 781 N N . VAL A 1 98 ? 8.839 25.206 -13.414 1.00 84.00 98 VAL A N 1
ATOM 782 C CA . VAL A 1 98 ? 8.564 26.513 -12.800 1.00 84.00 98 VAL A CA 1
ATOM 783 C C . VAL A 1 98 ? 8.230 26.314 -11.311 1.00 84.00 98 VAL A C 1
ATOM 785 O O . VAL A 1 98 ? 7.356 25.499 -11.004 1.00 84.00 98 VAL A O 1
ATOM 788 N N . PRO A 1 99 ? 8.891 27.017 -10.367 1.00 79.31 99 PRO A N 1
ATOM 789 C CA . PRO A 1 99 ? 8.592 26.889 -8.940 1.00 79.31 99 PRO A CA 1
ATOM 790 C C . PRO A 1 99 ? 7.155 27.293 -8.586 1.00 79.31 99 PRO A C 1
ATOM 792 O O . PRO A 1 99 ? 6.608 28.238 -9.148 1.00 79.31 99 PRO A O 1
ATOM 795 N N . PHE A 1 100 ? 6.560 26.636 -7.585 1.00 75.44 100 PHE A N 1
ATOM 796 C CA . PHE A 1 100 ? 5.167 26.878 -7.178 1.00 75.44 100 PHE A CA 1
ATOM 797 C C . PHE A 1 100 ? 4.882 28.323 -6.712 1.00 75.44 100 PHE A C 1
ATOM 799 O O . PHE A 1 100 ? 3.755 28.791 -6.823 1.00 75.44 100 PHE A O 1
ATOM 806 N N . TYR A 1 101 ? 5.901 29.044 -6.238 1.00 77.25 101 TYR A N 1
ATOM 807 C CA . TYR A 1 101 ? 5.812 30.447 -5.812 1.00 77.25 101 TYR A CA 1
ATOM 808 C C . TYR A 1 101 ? 6.060 31.472 -6.940 1.00 77.25 101 TYR A C 1
ATOM 810 O O . TYR A 1 101 ? 6.041 32.677 -6.690 1.00 77.25 101 TYR A O 1
ATOM 818 N N . ASP A 1 102 ? 6.332 31.034 -8.173 1.00 86.94 102 ASP A N 1
ATOM 819 C CA . ASP A 1 102 ? 6.549 31.925 -9.318 1.00 86.94 102 ASP A CA 1
ATOM 820 C C . ASP A 1 102 ? 5.237 32.626 -9.724 1.00 86.94 102 ASP A C 1
ATOM 822 O O . ASP A 1 102 ? 4.182 31.998 -9.823 1.00 86.94 102 ASP A O 1
ATOM 826 N N . ASN A 1 103 ? 5.289 33.931 -10.015 1.00 83.62 103 ASN A N 1
ATOM 827 C CA . ASN A 1 103 ? 4.109 34.697 -10.434 1.00 83.62 103 ASN A CA 1
ATOM 828 C C . ASN A 1 103 ? 3.414 34.121 -11.681 1.00 83.62 103 ASN A C 1
ATOM 830 O O . ASN A 1 103 ? 2.200 34.287 -11.811 1.00 83.62 103 ASN A O 1
ATOM 834 N N . ARG A 1 104 ? 4.140 33.423 -12.566 1.00 83.81 104 ARG A N 1
ATOM 835 C CA . ARG A 1 104 ? 3.573 32.761 -13.752 1.00 83.81 104 ARG A CA 1
ATOM 836 C C . ARG A 1 104 ? 2.500 31.738 -13.386 1.00 83.81 104 ARG A C 1
ATOM 838 O O . ARG A 1 104 ? 1.526 31.618 -14.119 1.00 83.81 104 ARG A O 1
ATOM 845 N N . GLN A 1 105 ? 2.592 31.088 -12.221 1.00 82.56 105 GLN A N 1
ATOM 846 C CA . GLN A 1 105 ? 1.624 30.085 -11.745 1.00 82.56 105 GLN A CA 1
ATOM 847 C C . GLN A 1 105 ? 0.169 30.596 -11.725 1.00 82.56 105 GLN A C 1
ATOM 849 O O . GLN A 1 105 ? -0.764 29.807 -11.885 1.00 82.56 105 GLN A O 1
ATOM 854 N N . LYS A 1 106 ? -0.035 31.919 -11.634 1.00 83.19 106 LYS A N 1
ATOM 855 C CA . LYS A 1 106 ? -1.345 32.580 -11.765 1.00 83.19 106 LYS A CA 1
ATOM 856 C C . LYS A 1 106 ? -2.053 32.273 -13.094 1.00 83.19 106 LYS A C 1
ATOM 858 O O . LYS A 1 106 ? -3.273 32.153 -13.099 1.00 83.19 106 LYS A O 1
ATOM 863 N N . ALA A 1 107 ? -1.319 32.072 -14.193 1.00 83.81 107 ALA A N 1
ATOM 864 C CA . ALA A 1 107 ? -1.896 31.680 -15.484 1.00 83.81 107 ALA A CA 1
ATOM 865 C C . ALA A 1 107 ? -2.570 30.295 -15.429 1.00 83.81 107 ALA A C 1
ATOM 867 O O . ALA A 1 107 ? -3.612 30.092 -16.044 1.00 83.81 107 ALA A O 1
ATOM 868 N N . ARG A 1 108 ? -2.038 29.354 -14.630 1.00 80.88 108 ARG A N 1
ATOM 869 C CA . ARG A 1 108 ? -2.708 28.066 -14.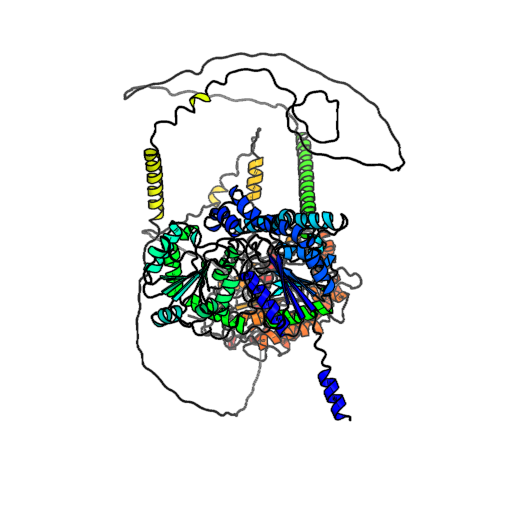379 1.00 80.88 108 ARG A CA 1
ATOM 870 C C . ARG A 1 108 ? -3.900 28.213 -13.432 1.00 80.88 108 ARG A C 1
ATOM 872 O O . ARG A 1 108 ? -4.892 27.522 -13.629 1.00 80.88 108 ARG A O 1
ATOM 879 N N . ALA A 1 109 ? -3.830 29.107 -12.443 1.00 82.44 109 ALA A N 1
ATOM 880 C CA . ALA A 1 109 ? -4.957 29.362 -11.542 1.00 82.44 109 ALA A CA 1
ATOM 881 C C . ALA A 1 109 ? -6.201 29.857 -12.306 1.00 82.44 109 ALA A C 1
ATOM 883 O O . ALA A 1 109 ? -7.284 29.319 -12.085 1.00 82.44 109 ALA A O 1
ATOM 884 N N . LYS A 1 110 ? -6.028 30.772 -13.281 1.00 84.69 110 LYS A N 1
ATOM 885 C CA . LYS A 1 110 ? -7.111 31.245 -14.172 1.00 84.69 110 LYS A CA 1
ATOM 886 C C . LYS A 1 110 ? -7.944 30.108 -14.774 1.00 84.69 110 LYS A C 1
ATOM 888 O O . LYS A 1 110 ? -9.155 30.246 -14.861 1.00 84.69 110 LYS A O 1
ATOM 893 N N . ILE A 1 111 ? -7.315 29.002 -15.188 1.00 83.62 111 ILE A N 1
ATOM 894 C CA . ILE A 1 111 ? -7.998 27.875 -15.849 1.00 83.62 111 ILE A CA 1
ATOM 895 C C . ILE A 1 111 ? -9.040 27.240 -14.920 1.00 83.62 111 ILE A C 1
ATOM 897 O O . ILE A 1 111 ? -10.159 26.973 -15.356 1.00 83.62 111 ILE A O 1
ATOM 901 N N . PHE A 1 112 ? -8.691 27.033 -13.647 1.00 83.19 112 PHE A N 1
ATOM 902 C CA . PHE A 1 112 ? -9.601 26.467 -12.649 1.00 83.19 112 PHE A CA 1
ATOM 903 C C . PHE A 1 112 ? -10.654 27.485 -12.195 1.00 83.19 112 PHE A C 1
ATOM 905 O O . PHE A 1 112 ? -11.830 27.140 -12.119 1.00 83.19 112 PHE A O 1
ATOM 912 N N . THR A 1 113 ? -10.267 28.748 -11.977 1.00 85.44 113 THR A N 1
ATOM 913 C CA . THR A 1 113 ? -11.212 29.814 -11.600 1.00 85.44 113 THR A CA 1
ATOM 914 C C . THR A 1 113 ? -12.267 30.045 -12.685 1.00 85.44 113 THR A C 1
ATOM 916 O O . THR A 1 113 ? -13.449 30.059 -12.369 1.00 85.44 113 THR A O 1
ATOM 919 N N . ALA A 1 114 ? -11.873 30.102 -13.962 1.00 85.69 114 ALA A N 1
ATOM 920 C CA . ALA A 1 114 ? -12.795 30.200 -15.097 1.00 85.69 114 ALA A CA 1
ATOM 921 C C . ALA A 1 114 ? -13.792 29.025 -15.162 1.00 85.69 114 ALA A C 1
ATOM 923 O O . ALA A 1 114 ? -14.935 29.199 -15.580 1.00 85.69 114 ALA A O 1
ATOM 924 N N . MET A 1 115 ? -13.385 27.831 -14.715 1.00 86.88 115 MET A N 1
ATOM 925 C CA . MET A 1 115 ? -14.286 26.682 -14.634 1.00 86.88 115 MET A CA 1
ATOM 926 C C . MET A 1 115 ? -15.315 26.836 -13.503 1.00 86.88 115 MET A C 1
ATOM 928 O O . MET A 1 115 ? -16.492 26.566 -13.722 1.00 86.88 115 MET A O 1
ATOM 932 N N . ALA A 1 116 ? -14.912 27.337 -12.333 1.00 90.38 116 ALA A N 1
ATOM 933 C CA . ALA A 1 116 ? -15.828 27.635 -11.227 1.00 90.38 116 ALA A CA 1
ATOM 934 C C . ALA A 1 116 ? -16.781 28.806 -11.548 1.00 90.38 116 ALA A C 1
ATOM 936 O O . ALA A 1 116 ? -17.967 28.766 -11.223 1.00 90.38 116 ALA A O 1
ATOM 937 N N . GLU A 1 117 ? -16.284 29.830 -12.248 1.00 91.00 117 GLU A N 1
ATOM 938 C CA . GLU A 1 117 ? -17.073 30.956 -12.765 1.00 91.00 117 GLU A CA 1
ATOM 939 C C . GLU A 1 117 ? -18.171 30.504 -13.746 1.00 91.00 117 GLU A C 1
ATOM 941 O O . GLU A 1 117 ? -19.243 31.108 -13.765 1.00 91.00 117 GLU A O 1
ATOM 946 N N . SER A 1 118 ? -17.973 29.401 -14.487 1.00 92.44 118 SER A N 1
ATOM 947 C CA . SER A 1 118 ? -19.002 28.834 -15.380 1.00 92.44 118 SER A CA 1
ATOM 948 C C . SER A 1 118 ? -20.256 28.318 -14.654 1.00 92.44 118 SER A C 1
ATOM 950 O O . SER A 1 118 ? -21.283 28.079 -15.287 1.00 92.44 118 SER A O 1
ATOM 952 N N . CYS A 1 119 ? -20.228 28.206 -13.322 1.00 95.38 119 CYS A N 1
ATOM 953 C CA . CYS A 1 119 ? -21.396 27.805 -12.545 1.00 95.38 119 CYS A CA 1
ATOM 954 C C . CYS A 1 119 ? -22.540 28.838 -12.592 1.00 95.38 119 CYS A C 1
ATOM 956 O O . CYS A 1 119 ? -23.700 28.449 -12.693 1.00 95.38 119 CYS A O 1
ATOM 958 N N . GLU A 1 120 ? -22.250 30.146 -12.590 1.00 95.56 120 GLU A N 1
ATOM 959 C CA . GLU A 1 120 ? -23.294 31.187 -12.650 1.00 95.56 120 GLU A CA 1
ATOM 960 C C . GLU A 1 120 ? -24.151 31.135 -13.934 1.00 95.56 120 GLU A C 1
ATOM 962 O O . GLU A 1 120 ? -25.377 31.038 -13.813 1.00 95.56 120 GLU A O 1
ATOM 967 N N . PRO A 1 121 ? -23.583 31.150 -15.160 1.00 94.69 121 PRO A N 1
ATOM 968 C CA . PRO A 1 121 ? -24.378 31.013 -16.383 1.00 94.69 121 PRO A CA 1
ATOM 969 C C . PRO A 1 121 ? -25.038 29.632 -16.521 1.00 94.69 121 PRO A C 1
ATOM 971 O O . PRO A 1 121 ? -26.071 29.526 -17.179 1.00 94.69 121 PRO A O 1
ATOM 974 N N . LEU A 1 122 ? -24.497 28.583 -15.887 1.00 95.12 122 LEU A N 1
ATOM 975 C CA . LEU A 1 122 ? -25.118 27.257 -15.873 1.00 95.12 122 LEU A CA 1
ATOM 976 C C . LEU A 1 122 ? -26.404 27.234 -15.029 1.00 95.12 122 LEU A C 1
ATOM 978 O O . LEU A 1 122 ? -27.449 26.810 -15.517 1.00 95.12 122 LEU A O 1
ATOM 982 N N . ILE A 1 123 ? -26.357 27.709 -13.780 1.00 96.50 123 ILE A N 1
ATOM 983 C CA . ILE A 1 123 ? -27.506 27.626 -12.855 1.00 96.50 123 ILE A CA 1
ATOM 984 C C . ILE A 1 123 ? -28.588 28.679 -13.122 1.00 96.50 123 ILE A C 1
ATOM 986 O O . ILE A 1 123 ? -29.740 28.487 -12.739 1.00 96.50 123 ILE A O 1
ATOM 990 N N . THR A 1 124 ? -28.241 29.776 -13.800 1.00 96.25 124 THR A N 1
ATOM 991 C CA . THR A 1 124 ? -29.205 30.804 -14.238 1.00 96.25 124 THR A CA 1
ATOM 992 C C . THR A 1 124 ? -29.892 30.465 -15.566 1.00 96.25 124 THR A C 1
ATOM 994 O O . THR A 1 124 ? -30.868 31.119 -15.939 1.00 96.25 124 THR A O 1
ATOM 997 N N . ASN A 1 125 ? -29.452 29.414 -16.269 1.00 96.25 125 ASN A N 1
ATOM 998 C CA . ASN A 1 125 ? -30.120 28.896 -17.459 1.00 96.25 125 ASN A CA 1
ATOM 999 C C . ASN A 1 125 ? -31.374 28.092 -17.066 1.00 96.25 125 ASN A C 1
ATOM 1001 O O . ASN A 1 125 ? -31.328 26.871 -16.896 1.00 96.25 125 ASN A O 1
ATOM 1005 N N . SER A 1 126 ? -32.512 28.782 -16.943 1.00 93.94 126 SER A N 1
ATOM 1006 C CA . SER A 1 126 ? -33.795 28.165 -16.576 1.00 93.94 126 SER A CA 1
ATOM 1007 C C . SER A 1 126 ? -34.196 27.020 -17.506 1.00 93.94 126 SER A C 1
ATOM 1009 O O . SER A 1 126 ? -34.645 25.989 -17.027 1.00 93.94 126 SER A O 1
ATOM 1011 N N . THR A 1 127 ? -33.953 27.135 -18.817 1.00 95.50 127 THR A N 1
ATOM 1012 C CA . THR A 1 127 ? -34.290 26.076 -19.788 1.00 95.50 127 THR A CA 1
ATOM 1013 C C . THR A 1 127 ? -33.540 24.773 -19.495 1.00 95.50 127 THR A C 1
ATOM 1015 O O . THR A 1 127 ? -34.118 23.694 -19.606 1.00 95.50 127 THR A O 1
ATOM 1018 N N . PHE A 1 128 ? -32.277 24.860 -19.070 1.00 96.38 128 PHE A N 1
ATOM 1019 C CA . PHE A 1 128 ? -31.501 23.701 -18.627 1.00 96.38 128 PHE A CA 1
ATOM 1020 C C . PHE A 1 128 ? -31.981 23.166 -17.267 1.00 96.38 128 PHE A C 1
ATOM 1022 O O . PHE A 1 128 ? -32.248 21.974 -17.146 1.00 96.38 128 PHE A O 1
ATOM 1029 N N . ILE A 1 129 ? -32.155 24.022 -16.255 1.00 96.94 129 ILE A N 1
ATOM 1030 C CA . ILE A 1 129 ? -32.604 23.589 -14.919 1.00 96.94 129 ILE A CA 1
ATOM 1031 C C . ILE A 1 129 ? -34.007 22.956 -14.964 1.00 96.94 129 ILE A C 1
ATOM 1033 O O . ILE A 1 129 ? -34.254 21.953 -14.292 1.00 96.94 129 ILE A O 1
ATOM 1037 N N . ASP A 1 130 ? -34.911 23.494 -15.780 1.00 95.25 130 ASP A N 1
ATOM 1038 C CA . ASP A 1 130 ? -36.257 22.955 -15.968 1.00 95.25 130 ASP A CA 1
ATOM 1039 C C . ASP A 1 130 ? -36.250 21.684 -16.839 1.00 95.25 130 ASP A C 1
ATOM 1041 O O . ASP A 1 130 ? -37.025 20.772 -16.552 1.00 95.25 130 ASP A O 1
ATOM 1045 N N . SER A 1 131 ? -35.327 21.552 -17.809 1.00 94.88 131 SER A N 1
ATOM 1046 C CA . SER A 1 131 ? -35.033 20.271 -18.487 1.00 94.88 131 SER A CA 1
ATOM 1047 C C . SER A 1 131 ? -34.693 19.197 -17.446 1.00 94.88 131 SER A C 1
ATOM 1049 O O . SER A 1 131 ? -35.435 18.219 -17.324 1.00 94.88 131 SER A O 1
ATOM 1051 N N . VAL A 1 132 ? -33.681 19.430 -16.597 1.00 97.44 132 VAL A N 1
ATOM 1052 C CA . VAL A 1 132 ? -33.244 18.467 -15.565 1.00 97.44 132 VAL A CA 1
ATOM 1053 C C . VAL A 1 132 ? -34.384 18.073 -14.612 1.00 97.44 132 VAL A C 1
ATOM 1055 O O . VAL A 1 132 ? -34.577 16.887 -14.340 1.00 97.44 132 VAL A O 1
ATOM 1058 N N . LYS A 1 133 ? -35.186 19.040 -14.144 1.00 96.00 133 LYS A N 1
ATOM 1059 C CA . LYS A 1 133 ? -36.355 18.780 -13.277 1.00 96.00 133 LYS A CA 1
ATOM 1060 C C . LYS A 1 133 ? -37.468 18.001 -13.982 1.00 96.00 133 LYS A C 1
ATOM 1062 O O . LYS A 1 133 ? -38.144 17.191 -13.348 1.00 96.00 133 LYS A O 1
ATOM 1067 N N . SER A 1 134 ? -37.695 18.260 -15.271 1.00 95.62 134 SER A N 1
ATOM 1068 C CA . SER A 1 134 ? -38.775 17.625 -16.036 1.00 95.62 134 SER A CA 1
ATOM 1069 C C . SER A 1 134 ? -38.519 16.142 -16.313 1.00 95.62 134 SER A C 1
ATOM 1071 O O . SER A 1 134 ? -39.467 15.356 -16.334 1.00 95.62 134 SER A O 1
ATOM 1073 N N . GLU A 1 135 ? -37.250 15.754 -16.470 1.00 95.69 135 GLU A N 1
ATOM 1074 C CA . GLU A 1 135 ? -36.859 14.400 -16.868 1.00 95.69 135 GLU A CA 1
ATOM 1075 C C . GLU A 1 135 ? -37.010 13.353 -15.755 1.00 95.69 135 GLU A C 1
ATOM 1077 O O . GLU A 1 135 ? -37.250 12.187 -16.073 1.00 95.69 135 GLU A O 1
ATOM 1082 N N . LYS A 1 136 ? -36.928 13.770 -14.480 1.00 95.38 136 LYS A N 1
ATOM 1083 C CA . LYS A 1 136 ? -37.050 12.930 -13.268 1.00 95.38 136 LYS A CA 1
ATOM 1084 C C . LYS A 1 136 ? -36.069 11.749 -13.240 1.00 95.38 136 LYS A C 1
ATOM 1086 O O . LYS A 1 136 ? -36.458 10.593 -13.380 1.00 95.38 136 LYS A O 1
ATOM 1091 N N . PHE A 1 137 ? -34.791 12.059 -13.052 1.00 98.19 137 PHE A N 1
ATOM 1092 C CA . PHE A 1 137 ? -33.720 11.066 -12.959 1.00 98.19 137 PHE A CA 1
ATOM 1093 C C . PHE A 1 137 ? -33.750 10.261 -11.652 1.00 98.19 137 PHE A C 1
ATOM 1095 O O . PHE A 1 137 ? -33.979 10.814 -10.578 1.00 98.19 137 PHE A O 1
ATOM 1102 N N . ASP A 1 138 ? -33.422 8.973 -11.745 1.00 98.00 138 ASP A N 1
ATOM 1103 C CA . ASP A 1 138 ? -33.188 8.076 -10.608 1.00 98.00 138 ASP A CA 1
ATOM 1104 C C . ASP A 1 138 ? -31.812 8.277 -9.967 1.00 98.00 138 ASP A C 1
ATOM 1106 O O . ASP A 1 138 ? -31.643 8.004 -8.773 1.00 98.00 138 ASP A O 1
ATOM 1110 N N . LEU A 1 139 ? -30.842 8.689 -10.791 1.00 98.19 139 LEU A N 1
ATOM 1111 C CA . LEU A 1 139 ? -29.415 8.775 -10.495 1.00 98.19 139 LEU A CA 1
ATOM 1112 C C . LEU A 1 139 ? -28.746 9.851 -11.371 1.00 98.19 139 LEU A C 1
ATOM 1114 O O . LEU A 1 139 ? -29.110 10.023 -12.537 1.00 98.19 139 LEU A O 1
ATOM 1118 N N . ALA A 1 140 ? -27.711 10.515 -10.855 1.00 98.31 140 ALA A N 1
ATOM 1119 C CA . ALA A 1 140 ? -26.819 11.365 -11.645 1.00 98.31 140 ALA A CA 1
ATOM 1120 C C . ALA A 1 140 ? -25.334 10.973 -11.542 1.00 98.31 140 ALA A C 1
ATOM 1122 O O . ALA A 1 140 ? -24.848 10.564 -10.493 1.00 98.31 140 ALA A O 1
ATOM 1123 N N . PHE A 1 141 ? -24.574 11.199 -12.610 1.00 98.12 141 PHE A N 1
ATOM 1124 C CA . PHE A 1 141 ? -23.112 11.215 -12.590 1.00 98.12 141 PHE A CA 1
ATOM 1125 C C . PHE A 1 141 ? -22.589 12.650 -12.641 1.00 98.12 141 PHE A C 1
ATOM 1127 O O . PHE A 1 141 ? -23.020 13.442 -13.481 1.00 98.12 141 PHE A O 1
ATOM 1134 N N . THR A 1 142 ? -21.615 12.967 -11.786 1.00 95.19 142 THR A N 1
ATOM 1135 C CA . THR A 1 142 ? -20.943 14.276 -11.748 1.00 95.19 142 THR A CA 1
ATOM 1136 C C . THR A 1 142 ? -19.428 14.136 -11.874 1.00 95.19 142 THR A C 1
ATOM 1138 O O . THR A 1 142 ? -18.821 13.235 -11.296 1.00 95.19 142 THR A O 1
ATOM 1141 N N . HIS A 1 143 ? -18.798 15.024 -12.642 1.00 91.88 143 HIS A N 1
ATOM 1142 C CA . HIS A 1 143 ? -17.362 14.977 -12.924 1.00 91.88 143 HIS A CA 1
ATOM 1143 C C . HIS A 1 143 ? -16.509 15.656 -11.839 1.00 91.88 143 HIS A C 1
ATOM 1145 O O . HIS A 1 143 ? -16.895 16.668 -11.263 1.00 91.88 143 HIS A O 1
ATOM 1151 N N . MET A 1 144 ? -15.317 15.113 -11.580 1.00 90.56 144 MET A N 1
ATOM 1152 C CA . MET A 1 144 ? -14.413 15.505 -10.484 1.00 90.56 144 MET A CA 1
ATOM 1153 C C . MET A 1 144 ? -13.947 16.972 -10.426 1.00 90.56 144 MET A C 1
ATOM 1155 O O . MET A 1 144 ? -13.361 17.366 -9.416 1.00 90.56 144 MET A O 1
ATOM 1159 N N . TYR A 1 145 ? -14.129 17.762 -11.488 1.00 86.50 145 TYR A N 1
ATOM 1160 C CA . TYR A 1 145 ? -13.554 19.110 -11.597 1.00 86.50 145 TYR A CA 1
ATOM 1161 C C . TYR A 1 145 ? -14.448 20.255 -11.073 1.00 86.50 145 TYR A C 1
ATOM 1163 O O . TYR A 1 145 ? -13.958 21.376 -10.980 1.00 86.50 145 TYR A O 1
ATOM 1171 N N . THR A 1 146 ? -15.722 20.017 -10.734 1.00 86.56 146 THR A N 1
ATOM 1172 C CA . THR A 1 146 ? -16.628 21.046 -10.174 1.00 86.56 146 THR A CA 1
ATOM 1173 C C . THR A 1 146 ? -17.635 20.442 -9.193 1.00 86.56 146 THR A C 1
ATOM 1175 O O . THR A 1 146 ? -18.047 19.292 -9.344 1.00 86.56 146 THR A O 1
ATOM 1178 N N . TYR A 1 147 ? -18.057 21.226 -8.199 1.00 93.56 147 TYR A N 1
ATOM 1179 C CA . TYR A 1 147 ? -19.143 20.890 -7.278 1.00 93.56 147 TYR A CA 1
ATOM 1180 C C . TYR A 1 147 ? -20.487 21.497 -7.723 1.00 93.56 147 TYR A C 1
ATOM 1182 O O . TYR A 1 147 ? -21.530 21.109 -7.203 1.00 93.56 147 TYR A O 1
ATOM 1190 N N . CYS A 1 148 ? -20.503 22.389 -8.719 1.00 95.50 148 CYS A N 1
ATOM 1191 C CA . CYS A 1 148 ? -21.711 23.039 -9.236 1.00 95.50 148 CYS A CA 1
ATOM 1192 C C . CYS A 1 148 ? -22.802 22.027 -9.636 1.00 95.50 148 CYS A C 1
ATOM 1194 O O . CYS A 1 148 ? -23.974 22.190 -9.305 1.00 95.50 148 CYS A O 1
ATOM 1196 N N . ASN A 1 149 ? -22.397 20.917 -10.262 1.00 95.62 149 ASN A N 1
ATOM 1197 C CA . ASN A 1 149 ? -23.274 19.796 -10.612 1.00 95.62 149 ASN A CA 1
ATOM 1198 C C . ASN A 1 149 ? -23.908 19.113 -9.383 1.00 95.62 149 ASN A C 1
ATOM 1200 O O . ASN A 1 149 ? -25.048 18.669 -9.461 1.00 95.62 149 ASN A O 1
ATOM 1204 N N . ILE A 1 150 ? -23.210 19.054 -8.242 1.00 96.75 150 ILE A N 1
ATOM 1205 C CA . ILE A 1 150 ? -23.741 18.516 -6.973 1.00 96.75 150 ILE A CA 1
ATOM 1206 C C . ILE A 1 150 ? -24.808 19.471 -6.417 1.00 96.75 150 ILE A C 1
ATOM 1208 O O . ILE A 1 150 ? -25.867 19.034 -5.970 1.00 96.75 150 ILE A O 1
ATOM 1212 N N . GLY A 1 151 ? -24.587 20.783 -6.548 1.00 97.25 151 GLY A N 1
ATOM 1213 C CA . GLY A 1 151 ? -25.612 21.793 -6.280 1.00 97.25 151 GLY A CA 1
ATOM 1214 C C . GLY A 1 151 ? -26.837 21.663 -7.194 1.00 97.25 151 GLY A C 1
ATOM 1215 O O . GLY A 1 151 ? -27.960 21.783 -6.714 1.00 97.25 151 GLY A O 1
ATOM 1216 N N . ILE A 1 152 ? -26.655 21.347 -8.485 1.00 97.62 152 ILE A N 1
ATOM 1217 C CA . ILE A 1 152 ? -27.763 21.075 -9.423 1.00 97.62 152 ILE A CA 1
ATOM 1218 C C . ILE A 1 152 ? -28.530 19.813 -9.003 1.00 97.62 152 ILE A C 1
ATOM 1220 O O . ILE A 1 152 ? -29.756 19.845 -8.950 1.00 97.62 152 ILE A O 1
ATOM 1224 N N . ILE A 1 153 ? -27.834 18.726 -8.659 1.00 97.94 153 ILE A N 1
ATOM 1225 C CA . ILE A 1 153 ? -28.427 17.471 -8.160 1.00 97.94 153 ILE A CA 1
ATOM 1226 C C . ILE A 1 153 ? -29.325 17.742 -6.941 1.00 97.94 153 ILE A C 1
ATOM 1228 O O . ILE A 1 153 ? -30.488 17.339 -6.941 1.00 97.94 153 ILE A O 1
ATOM 1232 N N . HIS A 1 154 ? -28.833 18.515 -5.968 1.00 97.62 154 HIS A N 1
ATOM 1233 C CA . HIS A 1 154 ? -29.597 18.934 -4.789 1.00 97.62 154 HIS A CA 1
ATOM 1234 C C . HIS A 1 154 ? -30.792 19.844 -5.149 1.00 97.62 154 HIS A C 1
ATOM 1236 O O . HIS A 1 154 ? -31.926 19.558 -4.775 1.00 97.62 154 HIS A O 1
ATOM 1242 N N . LEU A 1 155 ? -30.568 20.900 -5.942 1.00 97.25 155 LEU A N 1
ATOM 1243 C CA . LEU A 1 155 ? -31.587 21.871 -6.383 1.00 97.25 155 LEU A CA 1
ATOM 1244 C C . LEU A 1 155 ? -32.723 21.245 -7.216 1.00 97.25 155 LEU A C 1
ATOM 1246 O O . LEU A 1 155 ? -33.835 21.778 -7.262 1.00 97.25 155 LEU A O 1
ATOM 1250 N N . THR A 1 156 ? -32.437 20.154 -7.925 1.00 97.31 156 THR A N 1
ATOM 1251 C CA . THR A 1 156 ? -33.395 19.462 -8.801 1.00 97.31 156 THR A CA 1
ATOM 1252 C C . THR A 1 156 ? -34.009 18.214 -8.165 1.00 97.31 156 THR A C 1
ATOM 1254 O O . THR A 1 156 ? -34.970 17.679 -8.714 1.00 97.31 156 THR A O 1
ATOM 1257 N N . GLY A 1 157 ? -33.529 17.799 -6.986 1.00 96.62 157 GLY A N 1
ATOM 1258 C CA . GLY A 1 157 ? -34.089 16.689 -6.213 1.00 96.62 157 GLY A CA 1
ATOM 1259 C C . GLY A 1 157 ? -33.789 15.302 -6.788 1.00 96.62 157 GLY A C 1
ATOM 1260 O O . GLY A 1 157 ? -34.596 14.391 -6.608 1.00 96.62 157 GLY A O 1
ATOM 1261 N N . ILE A 1 158 ? -32.664 15.130 -7.494 1.00 98.25 158 ILE A N 1
ATOM 1262 C CA . ILE A 1 158 ? -32.261 13.814 -8.016 1.00 98.25 158 ILE A CA 1
ATOM 1263 C C . ILE A 1 158 ? -31.884 12.910 -6.821 1.00 98.25 158 ILE A C 1
ATOM 1265 O O . ILE A 1 158 ? -31.004 13.299 -6.052 1.00 98.25 158 ILE A O 1
ATOM 1269 N N . PRO A 1 159 ? -32.497 11.720 -6.634 1.00 96.69 159 PRO A N 1
ATOM 1270 C CA . PRO A 1 159 ? -32.416 10.992 -5.360 1.00 96.69 159 PRO A CA 1
ATOM 1271 C C . PRO A 1 159 ? -31.040 10.434 -4.974 1.00 96.69 159 PRO A C 1
ATOM 1273 O O . PRO A 1 159 ? -30.851 10.048 -3.824 1.00 96.69 159 PRO A O 1
ATOM 1276 N N . SER A 1 160 ? -30.109 10.303 -5.921 1.00 97.44 160 SER A N 1
ATOM 1277 C CA . SER A 1 160 ? -28.778 9.736 -5.683 1.00 97.44 160 SER A CA 1
ATOM 1278 C C . SER A 1 160 ? -27.794 10.114 -6.791 1.00 97.44 160 SER A C 1
ATOM 1280 O O . SER A 1 160 ? -28.197 10.546 -7.876 1.00 97.44 160 SER A O 1
ATOM 1282 N N . TRP A 1 161 ? -26.494 9.944 -6.542 1.00 97.69 161 TRP A N 1
ATOM 1283 C CA . TRP A 1 161 ? -25.451 10.279 -7.504 1.00 97.69 161 TRP A CA 1
ATOM 1284 C C . TRP A 1 161 ? -24.134 9.509 -7.317 1.00 97.69 161 TRP A C 1
ATOM 1286 O O . TRP A 1 161 ? -23.901 8.864 -6.297 1.00 97.69 161 TRP A O 1
ATOM 1296 N N . ILE A 1 162 ? -23.261 9.575 -8.328 1.00 98.00 162 ILE A N 1
ATOM 1297 C CA . ILE A 1 162 ? -21.925 8.960 -8.345 1.00 98.00 162 ILE A CA 1
ATOM 1298 C C . ILE A 1 162 ? -20.887 9.975 -8.849 1.00 98.00 162 ILE A C 1
ATOM 1300 O O . ILE A 1 162 ? -21.096 10.661 -9.855 1.00 98.00 162 ILE A O 1
ATOM 1304 N N . TRP A 1 163 ? -19.741 10.056 -8.169 1.00 96.69 163 TRP A N 1
ATOM 1305 C CA . TRP A 1 163 ? -18.620 10.913 -8.574 1.00 96.69 163 TRP A CA 1
ATOM 1306 C C . TRP A 1 163 ? -17.731 10.217 -9.614 1.00 96.69 163 TRP A C 1
ATOM 1308 O O . TRP A 1 163 ? -17.319 9.076 -9.414 1.00 96.69 163 TRP A O 1
ATOM 1318 N N . LEU A 1 164 ? -17.377 10.913 -10.695 1.00 96.19 164 LEU A N 1
ATOM 1319 C CA . LEU A 1 164 ? -16.501 10.427 -11.764 1.00 96.19 164 LEU A CA 1
ATOM 1320 C C . LEU A 1 164 ? -15.085 11.018 -11.652 1.00 96.19 164 LEU A C 1
ATOM 1322 O O . LEU A 1 164 ? -14.803 12.116 -12.144 1.00 96.19 164 LEU A O 1
ATOM 1326 N N . ASN A 1 165 ? -14.164 10.261 -11.048 1.00 95.00 165 ASN A N 1
ATOM 1327 C CA . ASN A 1 165 ? -12.748 10.618 -10.928 1.00 95.00 165 ASN A CA 1
ATOM 1328 C C . ASN A 1 165 ? -11.939 10.112 -12.138 1.00 95.00 165 ASN A C 1
ATOM 1330 O O . ASN A 1 165 ? -11.403 9.005 -12.142 1.00 95.00 165 ASN A O 1
ATOM 1334 N N . SER A 1 166 ? -11.821 10.956 -13.163 1.00 91.81 166 SER A N 1
ATOM 1335 C CA . SER A 1 166 ? -11.186 10.659 -14.464 1.00 91.81 166 SER A CA 1
ATOM 1336 C C . SER A 1 166 ? -9.674 10.362 -14.477 1.00 91.81 166 SER A C 1
ATOM 1338 O O . SER A 1 166 ? -9.137 9.969 -15.515 1.00 91.81 166 SER A O 1
ATOM 1340 N N . ALA A 1 167 ? -8.984 10.559 -13.357 1.00 90.00 167 ALA A N 1
ATOM 1341 C CA . ALA A 1 167 ? -7.534 10.419 -13.196 1.00 90.00 167 ALA A CA 1
ATOM 1342 C C . ALA A 1 167 ? -7.224 9.313 -12.150 1.00 90.00 167 ALA A C 1
ATOM 1344 O O . ALA A 1 167 ? -8.153 8.610 -11.736 1.00 90.00 167 ALA A O 1
ATOM 1345 N N . PRO A 1 168 ? -5.981 9.158 -11.645 1.00 90.81 168 PRO A N 1
ATOM 1346 C CA . PRO A 1 168 ? -5.775 8.591 -10.308 1.00 90.81 168 PRO A CA 1
ATOM 1347 C C . PRO A 1 168 ? -6.612 9.347 -9.261 1.00 90.81 168 PRO A C 1
ATOM 1349 O O . PRO A 1 168 ? -6.993 10.498 -9.497 1.00 90.81 168 PRO A O 1
ATOM 1352 N N . MET A 1 169 ? -6.916 8.722 -8.118 1.00 93.00 169 MET A N 1
ATOM 1353 C CA . MET A 1 169 ? -7.783 9.326 -7.091 1.00 93.00 169 MET A CA 1
ATOM 1354 C C . MET A 1 169 ? -7.299 10.726 -6.686 1.00 93.00 169 MET A C 1
ATOM 1356 O O . MET A 1 169 ? -6.159 10.873 -6.241 1.00 93.00 169 MET A O 1
ATOM 1360 N N . ALA A 1 170 ? -8.168 11.728 -6.838 1.00 92.56 170 ALA A N 1
ATOM 1361 C CA . ALA A 1 170 ? -7.886 13.109 -6.478 1.00 92.56 170 ALA A CA 1
ATOM 1362 C C . ALA A 1 170 ? -8.085 13.345 -4.976 1.00 92.56 170 ALA A C 1
ATOM 1364 O O . ALA A 1 170 ? -9.047 12.865 -4.372 1.00 92.56 170 ALA A O 1
ATOM 1365 N N . GLU A 1 171 ? -7.188 14.126 -4.380 1.00 91.75 171 GLU A N 1
ATOM 1366 C CA . GLU A 1 171 ? -7.136 14.344 -2.935 1.00 91.75 171 GLU A CA 1
ATOM 1367 C C . GLU A 1 171 ? -8.394 15.011 -2.370 1.00 91.75 171 GLU A C 1
ATOM 1369 O O . GLU A 1 171 ? -8.793 14.683 -1.256 1.00 91.75 171 GLU A O 1
ATOM 1374 N N . HIS A 1 172 ? -9.056 15.903 -3.120 1.00 89.38 172 HIS A N 1
ATOM 1375 C CA . HIS A 1 172 ? -10.287 16.544 -2.643 1.00 89.38 172 HIS A CA 1
ATOM 1376 C C . HIS A 1 172 ? -11.449 15.560 -2.528 1.00 89.38 172 HIS A C 1
ATOM 1378 O O . HIS A 1 172 ? -12.096 15.526 -1.488 1.00 89.38 172 HIS A O 1
ATOM 1384 N N . ILE A 1 173 ? -11.660 14.709 -3.537 1.00 93.38 173 ILE A N 1
ATOM 1385 C CA . ILE A 1 173 ? -12.696 13.666 -3.498 1.00 93.38 173 ILE A CA 1
ATOM 1386 C C . ILE A 1 173 ? -12.380 12.647 -2.405 1.00 93.38 173 ILE A C 1
ATOM 1388 O O . ILE A 1 173 ? -13.257 12.312 -1.611 1.00 93.38 173 ILE A O 1
ATOM 1392 N N . GLY A 1 174 ? -11.122 12.196 -2.328 1.00 92.44 174 GLY A N 1
ATOM 1393 C CA . GLY A 1 174 ? -10.667 11.275 -1.290 1.00 92.44 174 GLY A CA 1
ATOM 1394 C C . GLY A 1 174 ? -10.956 11.805 0.115 1.00 92.44 174 GLY A C 1
ATOM 1395 O O . GLY A 1 174 ? -11.616 11.128 0.900 1.00 92.44 174 GLY A O 1
ATOM 1396 N N . GLN A 1 175 ? -10.533 13.035 0.418 1.00 87.81 175 GLN A N 1
ATOM 1397 C CA . GLN A 1 175 ? -10.770 13.649 1.727 1.00 87.81 175 GLN A CA 1
ATOM 1398 C C . GLN A 1 175 ? -12.267 13.908 1.991 1.00 87.81 175 GLN A C 1
ATOM 1400 O O . GLN A 1 175 ? -12.712 13.666 3.111 1.00 87.81 175 GLN A O 1
ATOM 1405 N N . SER A 1 176 ? -13.072 14.297 0.989 1.00 87.69 176 SER A N 1
ATOM 1406 C CA . SER A 1 176 ? -14.533 14.434 1.147 1.00 87.69 176 SER A CA 1
ATOM 1407 C C . SER A 1 176 ? -15.219 13.123 1.553 1.00 87.69 176 SER A C 1
ATOM 1409 O O . SER A 1 176 ? -16.111 13.159 2.396 1.00 87.69 176 SER A O 1
ATOM 1411 N N . ILE A 1 177 ? -14.799 11.967 1.020 1.00 91.00 177 ILE A N 1
ATOM 1412 C CA . ILE A 1 177 ? -15.367 10.657 1.403 1.00 91.00 177 ILE A CA 1
ATOM 1413 C C . ILE A 1 177 ? -14.636 9.966 2.571 1.00 91.00 177 ILE A C 1
ATOM 1415 O O . ILE A 1 177 ? -14.937 8.811 2.873 1.00 91.00 177 ILE A O 1
ATOM 1419 N N . GLY A 1 178 ? -13.687 10.644 3.228 1.00 88.62 178 GLY A N 1
ATOM 1420 C CA . GLY A 1 178 ? -12.957 10.118 4.389 1.00 88.62 178 GLY A CA 1
ATOM 1421 C C . GLY A 1 178 ? -11.918 9.039 4.061 1.00 88.62 178 GLY A C 1
ATOM 1422 O O . GLY A 1 178 ? -11.636 8.184 4.897 1.00 88.62 178 GLY A O 1
ATOM 1423 N N . LEU A 1 179 ? -11.363 9.048 2.845 1.00 91.88 179 LEU A N 1
ATOM 1424 C CA . LEU A 1 179 ? -10.316 8.125 2.401 1.00 91.88 179 LEU A CA 1
ATOM 1425 C C . LEU A 1 179 ? -8.969 8.429 3.088 1.00 91.88 179 LEU A C 1
ATOM 1427 O O . LEU A 1 179 ? -8.437 9.532 2.922 1.00 91.88 179 LEU A O 1
ATOM 1431 N N . PRO A 1 180 ? -8.329 7.453 3.760 1.00 90.56 180 PRO A N 1
ATOM 1432 C CA . PRO A 1 180 ? -6.960 7.618 4.233 1.00 90.56 180 PRO A CA 1
ATOM 1433 C C . PRO A 1 180 ? -5.974 7.731 3.061 1.00 90.56 180 PRO A C 1
ATOM 1435 O O . PRO A 1 180 ? -5.793 6.790 2.291 1.00 90.56 180 PRO A O 1
ATOM 1438 N N . MET A 1 181 ? -5.288 8.871 2.947 1.00 90.44 181 MET A N 1
ATOM 1439 C CA . MET A 1 181 ? -4.232 9.109 1.950 1.00 90.44 181 MET A CA 1
ATOM 1440 C C . MET A 1 181 ? -2.922 9.526 2.650 1.00 90.44 181 MET A C 1
ATOM 1442 O O . MET A 1 181 ? -2.590 10.711 2.660 1.00 90.44 181 MET A O 1
ATOM 1446 N N . PRO A 1 182 ? -2.171 8.603 3.289 1.00 92.62 182 PRO A N 1
ATOM 1447 C CA . PRO A 1 182 ? -0.996 8.973 4.079 1.00 92.62 182 PRO A CA 1
ATOM 1448 C C . PRO A 1 182 ? 0.129 9.558 3.203 1.00 92.62 182 PRO A C 1
ATOM 1450 O O . PRO A 1 182 ? 0.689 8.833 2.374 1.00 92.62 182 PRO A O 1
ATOM 1453 N N . PRO A 1 183 ? 0.542 10.828 3.394 1.00 92.81 183 PRO A N 1
ATOM 1454 C CA . PRO A 1 183 ? 1.493 11.506 2.503 1.00 92.81 183 PRO A CA 1
ATOM 1455 C C . PRO A 1 183 ? 2.909 10.904 2.522 1.00 92.81 183 PRO A C 1
ATOM 1457 O O . PRO A 1 183 ? 3.748 11.266 1.697 1.00 92.81 183 PRO A O 1
ATOM 1460 N N . SER A 1 184 ? 3.185 9.987 3.453 1.00 92.12 184 SER A N 1
ATOM 1461 C CA . SER A 1 184 ? 4.432 9.232 3.578 1.00 92.12 184 SER A CA 1
ATOM 1462 C C . SER A 1 184 ? 4.676 8.235 2.441 1.00 92.12 184 SER A C 1
ATOM 1464 O O . SER A 1 184 ? 5.840 7.958 2.165 1.00 92.12 184 SER A O 1
ATOM 1466 N N . TYR A 1 185 ? 3.626 7.733 1.780 1.00 92.19 185 TYR A N 1
ATOM 1467 C CA . TYR A 1 185 ? 3.730 6.828 0.620 1.00 92.19 185 TYR A CA 1
ATOM 1468 C C . TYR A 1 185 ? 2.643 7.059 -0.446 1.00 92.19 185 TYR A C 1
ATOM 1470 O O . TYR A 1 185 ? 2.875 6.810 -1.625 1.00 92.19 185 TYR A O 1
ATOM 1478 N N . CYS A 1 186 ? 1.484 7.626 -0.098 1.00 93.69 186 CYS A N 1
ATOM 1479 C CA . CYS A 1 186 ? 0.528 8.113 -1.092 1.00 93.69 186 CYS A CA 1
ATOM 1480 C C . CYS A 1 186 ? 1.008 9.467 -1.638 1.00 93.69 186 CYS A C 1
ATOM 1482 O O . CYS A 1 186 ? 0.660 10.513 -1.091 1.00 93.69 186 CYS A O 1
ATOM 1484 N N . SER A 1 187 ? 1.813 9.469 -2.705 1.00 93.19 187 SER A N 1
ATOM 1485 C CA . SER A 1 187 ? 2.225 10.713 -3.374 1.00 93.19 187 SER A CA 1
ATOM 1486 C C . SER A 1 187 ? 1.013 11.509 -3.874 1.00 93.19 187 SER A C 1
ATOM 1488 O O . SER A 1 187 ? 0.024 10.924 -4.326 1.00 93.19 187 SER A O 1
ATOM 1490 N N . HIS A 1 188 ? 1.071 12.840 -3.804 1.00 93.31 188 HIS A N 1
ATOM 1491 C CA . HIS A 1 188 ? -0.013 13.703 -4.287 1.00 93.31 188 HIS A CA 1
ATOM 1492 C C . HIS A 1 188 ? -0.246 13.515 -5.799 1.00 93.31 188 HIS A C 1
ATOM 1494 O O . HIS A 1 188 ? 0.724 13.336 -6.541 1.00 93.31 188 HIS A O 1
ATOM 1500 N N . MET A 1 189 ? -1.490 13.589 -6.294 1.00 91.31 189 MET A N 1
ATOM 1501 C CA . MET A 1 189 ? -1.833 13.222 -7.679 1.00 91.31 189 MET A CA 1
ATOM 1502 C C . MET A 1 189 ? -0.989 13.944 -8.745 1.00 91.31 189 MET A C 1
ATOM 1504 O O . MET A 1 189 ? -0.698 13.372 -9.791 1.00 91.31 189 MET A O 1
ATOM 1508 N N . MET A 1 190 ? -0.553 15.178 -8.460 1.00 89.62 190 MET A N 1
ATOM 1509 C CA . MET A 1 190 ? 0.258 16.010 -9.364 1.00 89.62 190 MET A CA 1
ATOM 1510 C C . MET A 1 190 ? 1.787 15.911 -9.165 1.00 89.62 190 MET A C 1
ATOM 1512 O O . MET A 1 190 ? 2.533 16.715 -9.728 1.00 89.62 190 MET A O 1
ATOM 1516 N N . GLN A 1 191 ? 2.280 14.998 -8.324 1.00 90.12 191 GLN A N 1
ATOM 1517 C CA . GLN A 1 191 ? 3.690 14.932 -7.917 1.00 90.12 191 GLN A CA 1
ATOM 1518 C C . GLN A 1 191 ? 4.531 13.996 -8.804 1.00 90.12 191 GLN A C 1
ATOM 1520 O O . GLN A 1 191 ? 4.093 12.916 -9.180 1.00 90.12 191 GLN A O 1
ATOM 1525 N N . ASP A 1 192 ? 5.788 14.366 -9.079 1.00 91.69 192 ASP A N 1
ATOM 1526 C CA . ASP A 1 192 ? 6.774 13.525 -9.789 1.00 91.69 192 ASP A CA 1
ATOM 1527 C C . ASP A 1 192 ? 7.385 12.418 -8.893 1.00 91.69 192 ASP A C 1
ATOM 1529 O O . ASP A 1 192 ? 8.606 12.240 -8.826 1.00 91.69 192 ASP A O 1
ATOM 1533 N N . ALA A 1 193 ? 6.533 11.697 -8.158 1.00 92.12 193 ALA A N 1
ATOM 1534 C CA . ALA A 1 193 ? 6.915 10.655 -7.207 1.00 92.12 193 ALA A CA 1
ATOM 1535 C C . ALA A 1 193 ? 5.920 9.482 -7.211 1.00 92.12 193 ALA A C 1
ATOM 1537 O O . ALA A 1 193 ? 4.715 9.681 -7.379 1.00 92.12 193 ALA A O 1
ATOM 1538 N N . GLY A 1 194 ? 6.438 8.267 -7.021 1.00 89.81 194 GLY A N 1
ATOM 1539 C CA . GLY A 1 194 ? 5.634 7.063 -6.806 1.00 89.81 194 GLY A CA 1
ATOM 1540 C C . GLY A 1 194 ? 5.393 6.792 -5.320 1.00 89.81 194 GLY A C 1
ATOM 1541 O O . GLY A 1 194 ? 5.425 7.712 -4.508 1.00 89.81 194 GLY A O 1
ATOM 1542 N N . GLU A 1 195 ? 5.181 5.521 -4.980 1.00 87.25 195 GLU A N 1
ATOM 1543 C CA . GLU A 1 195 ? 5.049 5.052 -3.591 1.00 87.25 195 GLU A CA 1
ATOM 1544 C C . GLU A 1 195 ? 6.384 5.073 -2.818 1.00 87.25 195 GLU A C 1
ATOM 1546 O O . GLU A 1 195 ? 6.424 5.455 -1.649 1.00 87.25 195 GLU A O 1
ATOM 1551 N N . GLU A 1 196 ? 7.501 4.764 -3.487 1.00 89.56 196 GLU A N 1
ATOM 1552 C CA . GLU A 1 196 ? 8.847 4.960 -2.944 1.00 89.56 196 GLU A CA 1
ATOM 1553 C C . GLU A 1 196 ? 9.217 6.453 -2.964 1.00 89.56 196 GLU A C 1
ATOM 1555 O O . GLU A 1 196 ? 9.431 7.049 -4.024 1.00 89.56 196 GLU A O 1
ATOM 1560 N N . MET A 1 197 ? 9.298 7.074 -1.781 1.00 90.81 197 MET A N 1
ATOM 1561 C CA . MET A 1 197 ? 9.596 8.503 -1.633 1.00 90.81 197 MET A CA 1
ATOM 1562 C C . MET A 1 197 ? 10.754 8.790 -0.675 1.00 90.81 197 MET A C 1
ATOM 1564 O O . MET A 1 197 ? 10.702 8.507 0.527 1.00 90.81 197 MET A O 1
ATOM 1568 N N . TYR A 1 198 ? 11.769 9.494 -1.185 1.00 92.44 198 TYR A N 1
ATOM 1569 C CA . TYR A 1 198 ? 12.800 10.113 -0.355 1.00 92.44 198 TYR A CA 1
ATOM 1570 C C . TYR A 1 198 ? 12.196 11.170 0.584 1.00 92.44 198 TYR A C 1
ATOM 1572 O O . TYR A 1 198 ? 11.095 11.677 0.372 1.00 92.44 198 TYR A O 1
ATOM 1580 N N . PHE A 1 199 ? 12.930 11.550 1.633 1.00 93.19 199 PHE A N 1
ATOM 1581 C CA . PHE A 1 199 ? 12.457 12.504 2.648 1.00 93.19 199 PHE A CA 1
ATOM 1582 C C . PHE A 1 199 ? 11.942 13.832 2.059 1.00 93.19 199 PHE A C 1
ATOM 1584 O O . PHE A 1 199 ? 10.879 14.309 2.448 1.00 93.19 199 PHE A O 1
ATOM 1591 N N . ILE A 1 200 ? 12.637 14.383 1.059 1.00 91.00 200 ILE A N 1
ATOM 1592 C CA . ILE A 1 200 ? 12.226 15.615 0.365 1.00 91.00 200 ILE A CA 1
ATOM 1593 C C . ILE A 1 200 ? 10.917 15.429 -0.422 1.00 91.00 200 ILE A C 1
ATOM 1595 O O . ILE A 1 200 ? 10.117 16.358 -0.511 1.00 91.00 200 ILE A O 1
ATOM 1599 N N . ASP A 1 201 ? 10.658 14.239 -0.962 1.00 91.94 201 ASP A N 1
ATOM 1600 C CA . ASP A 1 201 ? 9.422 13.943 -1.691 1.00 91.94 201 ASP A CA 1
ATOM 1601 C C . ASP A 1 201 ? 8.249 13.674 -0.743 1.00 91.94 201 ASP A C 1
ATOM 1603 O O . ASP A 1 201 ? 7.136 14.117 -1.026 1.00 91.94 201 ASP A O 1
ATOM 1607 N N . ARG A 1 202 ? 8.506 13.098 0.439 1.00 95.00 202 ARG A N 1
ATOM 1608 C CA . ARG A 1 202 ? 7.525 13.033 1.536 1.00 95.00 202 ARG A CA 1
ATOM 1609 C C . ARG A 1 202 ? 7.171 14.425 2.079 1.00 95.00 202 ARG A C 1
ATOM 1611 O O . ARG A 1 202 ? 6.002 14.674 2.349 1.00 95.00 202 ARG A O 1
ATOM 1618 N N . ILE A 1 203 ? 8.125 15.362 2.149 1.00 93.38 203 ILE A N 1
ATOM 1619 C CA . ILE A 1 203 ? 7.849 16.777 2.480 1.00 93.38 203 ILE A CA 1
ATOM 1620 C C . ILE A 1 203 ? 6.953 17.435 1.419 1.00 93.38 203 ILE A C 1
ATOM 1622 O O . ILE A 1 203 ? 5.950 18.054 1.771 1.00 93.38 203 ILE A O 1
ATOM 1626 N N . LYS A 1 204 ? 7.279 17.293 0.123 1.00 90.62 204 LYS A N 1
ATOM 1627 C CA . LYS A 1 204 ? 6.436 17.818 -0.974 1.00 90.62 204 LYS A CA 1
ATOM 1628 C C . LYS A 1 204 ? 5.022 17.238 -0.916 1.00 90.62 204 LYS A C 1
ATOM 1630 O O . LYS A 1 204 ? 4.062 17.991 -1.033 1.00 90.62 204 LYS A O 1
ATOM 1635 N N . SER A 1 205 ? 4.918 15.925 -0.709 1.00 93.62 205 SER A N 1
ATOM 1636 C CA . SER A 1 205 ? 3.656 15.195 -0.582 1.00 93.62 205 SER A CA 1
ATOM 1637 C C . SER A 1 205 ? 2.828 15.740 0.582 1.00 93.62 205 SER A C 1
ATOM 1639 O O . SER A 1 205 ? 1.697 16.170 0.373 1.00 93.62 205 SER A O 1
ATOM 1641 N N . PHE A 1 206 ? 3.413 15.838 1.782 1.00 93.19 206 PHE A N 1
ATOM 1642 C CA . PHE A 1 206 ? 2.752 16.376 2.975 1.00 93.19 206 PHE A CA 1
ATOM 1643 C C . PHE A 1 206 ? 2.177 17.780 2.746 1.00 93.19 206 PHE A C 1
ATOM 1645 O O . PHE A 1 206 ? 0.994 18.001 2.992 1.00 93.19 206 PHE A O 1
ATOM 1652 N N . PHE A 1 207 ? 2.975 18.714 2.217 1.00 91.56 207 PHE A N 1
ATOM 1653 C CA . PHE A 1 207 ? 2.484 20.067 1.942 1.00 91.56 207 PHE A CA 1
ATOM 1654 C C . PHE A 1 207 ? 1.453 20.119 0.808 1.00 91.56 207 PHE A C 1
ATOM 1656 O O . PHE A 1 207 ? 0.538 20.933 0.877 1.00 91.56 207 PHE A O 1
ATOM 1663 N N . ALA A 1 208 ? 1.550 19.260 -0.211 1.00 90.56 208 ALA A N 1
ATOM 1664 C CA . ALA A 1 208 ? 0.549 19.199 -1.273 1.00 90.56 208 ALA A CA 1
ATOM 1665 C C . ALA A 1 208 ? -0.802 18.676 -0.748 1.00 90.56 208 ALA A C 1
ATOM 1667 O O . ALA A 1 208 ? -1.816 19.346 -0.917 1.00 90.56 208 ALA A O 1
ATOM 1668 N N . HIS A 1 209 ? -0.812 17.551 -0.024 1.00 90.25 209 HIS A N 1
ATOM 1669 C CA . HIS A 1 209 ? -2.016 17.011 0.632 1.00 90.25 209 HIS A CA 1
ATOM 1670 C C . HIS A 1 209 ? -2.667 18.009 1.599 1.00 90.25 209 HIS A C 1
ATOM 1672 O O . HIS A 1 209 ? -3.890 18.144 1.601 1.00 90.25 209 HIS A O 1
ATOM 1678 N N . LEU A 1 210 ? -1.858 18.738 2.378 1.00 87.19 210 LEU A N 1
ATOM 1679 C CA . LEU A 1 210 ? -2.321 19.751 3.333 1.00 87.19 210 LEU A CA 1
ATOM 1680 C C . LEU A 1 210 ? -2.943 20.988 2.656 1.00 87.19 210 LEU A C 1
ATOM 1682 O O . LEU A 1 210 ? -3.865 21.588 3.203 1.00 87.19 210 LEU A O 1
ATOM 1686 N N . LEU A 1 211 ? -2.438 21.394 1.485 1.00 87.06 211 LEU A N 1
ATOM 1687 C CA . LEU A 1 211 ? -2.881 22.612 0.795 1.00 87.06 211 LEU A CA 1
ATOM 1688 C C . LEU A 1 211 ? -4.005 22.370 -0.223 1.00 87.06 211 LEU A C 1
ATOM 1690 O O . LEU A 1 211 ? -4.781 23.291 -0.481 1.00 87.06 211 LEU A O 1
ATOM 1694 N N . THR A 1 212 ? -4.134 21.164 -0.785 1.00 88.00 212 THR A N 1
ATOM 1695 C CA . THR A 1 212 ? -5.050 20.912 -1.911 1.00 88.00 212 THR A CA 1
ATOM 1696 C C . THR A 1 212 ? -6.529 21.097 -1.559 1.00 88.00 212 THR A C 1
ATOM 1698 O O . THR A 1 212 ? -7.215 21.795 -2.302 1.00 88.00 212 THR A O 1
ATOM 1701 N N . VAL A 1 213 ? -7.042 20.586 -0.431 1.00 86.19 213 VAL A N 1
ATOM 1702 C CA . VAL A 1 213 ? -8.453 20.832 -0.055 1.00 86.19 213 VAL A CA 1
ATOM 1703 C C . VAL A 1 213 ? -8.740 22.314 0.234 1.00 86.19 213 VAL A C 1
ATOM 1705 O O . VAL A 1 213 ? -9.693 22.834 -0.350 1.00 86.19 213 VAL A O 1
ATOM 1708 N N . PRO A 1 214 ? -7.927 23.050 1.021 1.00 87.50 214 PRO A N 1
ATOM 1709 C CA . PRO A 1 214 ? -8.070 24.502 1.149 1.00 87.50 214 PRO A CA 1
ATOM 1710 C C . PRO A 1 214 ? -8.050 25.249 -0.195 1.00 87.50 214 PRO A C 1
ATOM 1712 O O . PRO A 1 214 ? -8.864 26.148 -0.407 1.00 87.50 214 PRO A O 1
ATOM 1715 N N . MET A 1 215 ? -7.172 24.857 -1.127 1.00 85.94 215 MET A N 1
ATOM 1716 C CA . MET A 1 215 ? -7.098 25.454 -2.466 1.00 85.94 215 MET A CA 1
ATOM 1717 C C . MET A 1 215 ? -8.329 25.140 -3.327 1.00 85.94 215 MET A C 1
ATOM 1719 O O . MET A 1 215 ? -8.839 26.042 -3.987 1.00 85.94 215 MET A O 1
ATOM 1723 N N . VAL A 1 216 ? -8.837 23.903 -3.309 1.00 88.00 216 VAL A N 1
ATOM 1724 C CA . VAL A 1 216 ? -10.055 23.507 -4.041 1.00 88.00 216 VAL A CA 1
ATOM 1725 C C . VAL A 1 216 ? -11.294 24.189 -3.456 1.00 88.00 216 VAL A C 1
ATOM 1727 O O . VAL A 1 216 ? -12.122 24.694 -4.215 1.00 88.00 216 VAL A O 1
ATOM 1730 N N . LYS A 1 217 ? -11.399 24.290 -2.124 1.00 87.19 217 LYS A N 1
ATOM 1731 C CA . LYS A 1 217 ? -12.512 24.993 -1.475 1.00 87.19 217 LYS A CA 1
ATOM 1732 C C . LYS A 1 217 ? -12.494 26.488 -1.798 1.00 87.19 217 LYS A C 1
ATOM 1734 O O . LYS A 1 217 ? -13.506 27.027 -2.233 1.00 87.19 217 LYS A O 1
ATOM 1739 N N . MET A 1 218 ? -11.346 27.159 -1.677 1.00 84.75 218 MET A N 1
ATOM 1740 C CA . MET A 1 218 ? -11.234 28.588 -2.000 1.00 84.75 218 MET A CA 1
ATOM 1741 C C . MET A 1 218 ? -11.364 28.888 -3.506 1.00 84.75 218 MET A C 1
ATOM 1743 O O . MET A 1 218 ? -11.918 29.922 -3.869 1.00 84.75 218 MET A O 1
ATOM 1747 N N . GLY A 1 219 ? -10.845 28.013 -4.375 1.00 83.19 219 GLY A N 1
ATOM 1748 C CA . GLY A 1 219 ? -10.745 28.238 -5.823 1.00 83.19 219 GLY A CA 1
ATOM 1749 C C . GLY A 1 219 ? -11.879 27.666 -6.681 1.00 83.19 219 GLY A C 1
ATOM 1750 O O . GLY A 1 219 ? -11.938 27.997 -7.863 1.00 83.19 219 GLY A O 1
ATOM 1751 N N . SER A 1 220 ? -12.755 26.824 -6.121 1.00 87.75 220 SER A N 1
ATOM 1752 C CA . SER A 1 220 ? -13.947 26.286 -6.797 1.00 87.75 220 SER A CA 1
ATOM 1753 C C . SER A 1 220 ? -15.161 26.266 -5.869 1.00 87.75 220 SER A C 1
ATOM 1755 O O . SER A 1 220 ? -16.056 27.093 -6.044 1.00 87.75 220 SER A O 1
ATOM 1757 N N . SER A 1 221 ? -15.207 25.396 -4.853 1.00 92.12 221 SER A N 1
ATOM 1758 C CA . SER A 1 221 ? -16.489 25.083 -4.201 1.00 92.12 221 SER A CA 1
ATOM 1759 C C . SER A 1 221 ? -17.120 26.276 -3.470 1.00 92.12 221 SER A C 1
ATOM 1761 O O . SER A 1 221 ? -18.341 26.399 -3.472 1.00 92.12 221 SER A O 1
ATOM 1763 N N . SER A 1 222 ? -16.330 27.184 -2.882 1.00 93.81 222 SER A N 1
ATOM 1764 C CA . SER A 1 222 ? -16.842 28.414 -2.254 1.00 93.81 222 SER A CA 1
ATOM 1765 C C . SER A 1 222 ? -17.341 29.445 -3.272 1.00 93.81 222 SER A C 1
ATOM 1767 O O . SER A 1 222 ? -18.293 30.163 -2.978 1.00 93.81 222 SER A O 1
ATOM 1769 N N . ILE A 1 223 ? -16.731 29.514 -4.462 1.00 93.81 223 ILE A N 1
ATOM 1770 C CA . ILE A 1 223 ? -17.179 30.385 -5.563 1.00 93.81 223 ILE A CA 1
ATOM 1771 C C . ILE A 1 223 ? -18.525 29.872 -6.085 1.00 93.81 223 ILE A C 1
ATOM 1773 O O . ILE A 1 223 ? -19.498 30.617 -6.163 1.00 93.81 223 ILE A O 1
ATOM 1777 N N . GLU A 1 224 ? -18.598 28.569 -6.354 1.00 95.81 224 GLU A N 1
ATOM 1778 C CA . GLU A 1 224 ? -19.809 27.887 -6.810 1.00 95.81 224 GLU A CA 1
ATOM 1779 C C . GLU A 1 224 ? -20.934 27.996 -5.757 1.00 95.81 224 GLU A C 1
ATOM 1781 O O . GLU A 1 224 ? -22.041 28.418 -6.085 1.00 95.81 224 GLU A O 1
ATOM 1786 N N . THR A 1 225 ? -20.639 27.756 -4.469 1.00 97.31 225 THR A N 1
ATOM 1787 C CA . THR A 1 225 ? -21.590 27.948 -3.348 1.00 97.31 225 THR A CA 1
ATOM 1788 C C . THR A 1 225 ? -22.123 29.383 -3.280 1.00 97.31 225 THR A C 1
ATOM 1790 O O . THR A 1 225 ? -23.316 29.583 -3.057 1.00 97.31 225 THR A O 1
ATOM 1793 N N . ALA A 1 226 ? -21.270 30.395 -3.485 1.00 97.19 226 ALA A N 1
ATOM 1794 C CA . ALA A 1 226 ? -21.694 31.794 -3.459 1.00 97.19 226 ALA A CA 1
ATOM 1795 C C . ALA A 1 226 ? -22.686 32.124 -4.588 1.00 97.19 226 ALA A C 1
ATOM 1797 O O . ALA A 1 226 ? -23.639 32.869 -4.359 1.00 97.19 226 ALA A O 1
ATOM 1798 N N . TYR A 1 227 ? -22.526 31.532 -5.778 1.00 97.56 227 TYR A N 1
ATOM 1799 C CA . TYR A 1 227 ? -23.512 31.663 -6.853 1.00 97.56 227 TYR A CA 1
ATOM 1800 C C . TYR A 1 227 ? -24.837 30.967 -6.518 1.00 97.56 227 TYR A C 1
ATOM 1802 O O . TYR A 1 227 ? -25.895 31.552 -6.745 1.00 97.56 227 TYR A O 1
ATOM 1810 N N . PHE A 1 228 ? -24.813 29.771 -5.920 1.00 98.31 228 PHE A N 1
ATOM 1811 C CA . PHE A 1 228 ? -26.048 29.122 -5.466 1.00 98.31 228 PHE A CA 1
ATOM 1812 C C . PHE A 1 228 ? -26.791 29.959 -4.420 1.00 98.31 228 PHE A C 1
ATOM 1814 O O . PHE A 1 228 ? -27.991 30.180 -4.569 1.00 98.31 228 PHE A O 1
ATOM 1821 N N . ARG A 1 229 ? -26.093 30.505 -3.416 1.00 98.19 229 ARG A N 1
ATOM 1822 C CA . ARG A 1 229 ? -26.714 31.370 -2.396 1.00 98.19 229 ARG A CA 1
ATOM 1823 C C . ARG A 1 229 ? -27.301 32.653 -2.978 1.00 98.19 229 ARG A C 1
ATOM 1825 O O . ARG A 1 229 ? -28.438 33.003 -2.671 1.00 98.19 229 ARG A O 1
ATOM 1832 N N . LYS A 1 230 ? -26.574 33.293 -3.900 1.00 97.88 230 LYS A N 1
ATOM 1833 C CA . LYS A 1 230 ? -27.007 34.494 -4.633 1.00 97.88 230 LYS A CA 1
ATOM 1834 C C . LYS A 1 230 ? -28.325 34.305 -5.398 1.00 97.88 230 LYS A C 1
ATOM 1836 O O . LYS A 1 230 ? -29.098 35.257 -5.479 1.00 97.88 230 LYS A O 1
ATOM 1841 N N . HIS A 1 231 ? -28.576 33.119 -5.964 1.00 97.25 231 HIS A N 1
ATOM 1842 C CA . HIS A 1 231 ? -29.743 32.862 -6.831 1.00 97.25 231 HIS A CA 1
ATOM 1843 C C . HIS A 1 231 ? -30.861 32.030 -6.188 1.00 97.25 231 HIS A C 1
ATOM 1845 O O . HIS A 1 231 ? -32.009 32.153 -6.609 1.00 97.25 231 HIS A O 1
ATOM 1851 N N . PHE A 1 232 ? -30.559 31.216 -5.171 1.00 96.25 232 PHE A N 1
ATOM 1852 C CA . PHE A 1 232 ? -31.522 30.308 -4.526 1.00 96.25 232 PHE A CA 1
ATOM 1853 C C . PHE A 1 232 ? -31.698 30.537 -3.013 1.00 96.25 232 PHE A C 1
ATOM 1855 O O . PHE A 1 232 ? -32.549 29.891 -2.406 1.00 96.25 232 PHE A O 1
ATOM 1862 N N . GLY A 1 233 ? -30.964 31.486 -2.419 1.00 95.94 233 GLY A N 1
ATOM 1863 C CA . GLY A 1 233 ? -31.089 31.907 -1.018 1.00 95.94 233 GLY A CA 1
ATOM 1864 C C . GLY A 1 233 ? -29.873 31.544 -0.160 1.00 95.94 233 GLY A C 1
ATOM 1865 O O . GLY A 1 233 ? -29.242 30.511 -0.361 1.00 95.94 233 GLY A O 1
ATOM 1866 N N . GLU A 1 234 ? -29.551 32.389 0.826 1.00 95.00 234 GLU A N 1
ATOM 1867 C CA . GLU A 1 234 ? -28.364 32.235 1.691 1.00 95.00 234 GLU A CA 1
ATOM 1868 C C . GLU A 1 234 ? -28.319 30.903 2.460 1.00 95.00 234 GLU A C 1
ATOM 1870 O O . GLU A 1 234 ? -27.237 30.383 2.731 1.00 95.00 234 GLU A O 1
ATOM 1875 N N . ASP A 1 235 ? -29.480 30.307 2.744 1.00 95.81 235 ASP A N 1
ATOM 1876 C CA . ASP A 1 235 ? -29.600 29.005 3.410 1.00 95.81 235 ASP A CA 1
ATOM 1877 C C . ASP A 1 235 ? -29.177 27.812 2.523 1.00 95.81 235 ASP A C 1
ATOM 1879 O O . ASP A 1 235 ? -29.152 26.675 2.998 1.00 95.81 235 ASP A O 1
ATOM 1883 N N . PHE A 1 236 ? -28.824 28.028 1.245 1.00 97.94 236 PHE A N 1
ATOM 1884 C CA . PHE A 1 236 ? -28.362 26.948 0.366 1.00 97.94 236 PHE A CA 1
ATOM 1885 C C . PHE A 1 236 ? -27.078 26.293 0.931 1.00 97.94 236 PHE A C 1
ATOM 1887 O O . PHE A 1 236 ? -26.141 27.005 1.330 1.00 97.94 236 PHE A O 1
ATOM 1894 N N . PRO A 1 237 ? -26.995 24.949 0.986 1.00 97.38 237 PRO A N 1
ATOM 1895 C CA . PRO A 1 237 ? -25.871 24.238 1.596 1.00 97.38 237 PRO A CA 1
ATOM 1896 C C . PRO A 1 237 ? -24.523 24.511 0.911 1.00 97.38 237 PRO A C 1
ATOM 1898 O O . PRO A 1 237 ? -24.436 24.863 -0.263 1.00 97.38 237 PRO A O 1
ATOM 1901 N N . ASP A 1 238 ? -23.439 24.343 1.670 1.00 95.56 238 ASP A N 1
ATOM 1902 C CA . ASP A 1 238 ? -22.074 24.428 1.145 1.00 95.56 238 ASP A CA 1
ATOM 1903 C C . ASP A 1 238 ? -21.791 23.223 0.237 1.00 95.56 238 ASP A C 1
ATOM 1905 O O . ASP A 1 238 ? -21.920 22.073 0.661 1.00 95.56 238 ASP A O 1
ATOM 1909 N N . LEU A 1 239 ? -21.404 23.473 -1.016 1.00 95.56 239 LEU A N 1
ATOM 1910 C CA . LEU A 1 239 ? -21.291 22.404 -2.012 1.00 95.56 239 LEU A CA 1
ATOM 1911 C C . LEU A 1 239 ? -20.170 21.397 -1.698 1.00 95.56 239 LEU A C 1
ATOM 1913 O O . LEU A 1 239 ? -20.236 20.256 -2.149 1.00 95.56 239 LEU A O 1
ATOM 1917 N N . PHE A 1 240 ? -19.155 21.784 -0.913 1.00 92.12 240 PHE A N 1
ATOM 1918 C CA . PHE A 1 240 ? -18.123 20.848 -0.449 1.00 92.12 240 PHE A CA 1
ATOM 1919 C C . PHE A 1 240 ? -18.659 19.902 0.629 1.00 92.12 240 PHE A C 1
ATOM 1921 O O . PHE A 1 240 ? -18.233 18.751 0.697 1.00 92.12 240 PHE A O 1
ATOM 1928 N N . GLU A 1 241 ? -19.598 20.373 1.452 1.00 91.62 241 GLU A N 1
ATOM 1929 C CA . GLU A 1 241 ? -20.264 19.550 2.463 1.00 91.62 241 GLU A CA 1
ATOM 1930 C C . GLU A 1 241 ? -21.225 18.556 1.794 1.00 91.62 241 GLU A C 1
ATOM 1932 O O . GLU A 1 241 ? -21.106 17.363 2.063 1.00 91.62 241 GLU A O 1
ATOM 1937 N N . LEU A 1 242 ? -22.036 18.994 0.814 1.00 94.00 242 LEU A N 1
ATOM 1938 C CA . LEU A 1 242 ? -22.816 18.078 -0.043 1.00 94.00 242 LEU A CA 1
ATOM 1939 C C . LEU A 1 242 ? -21.927 17.030 -0.736 1.00 94.00 242 LEU A C 1
ATOM 1941 O O . LEU A 1 242 ? -22.324 15.882 -0.910 1.00 94.00 242 LEU A O 1
ATOM 1945 N N . GLY A 1 243 ? -20.698 17.396 -1.115 1.00 92.81 243 GLY A N 1
ATOM 1946 C CA . GLY A 1 243 ? -19.732 16.462 -1.695 1.00 92.81 243 GLY A CA 1
ATOM 1947 C C . GLY A 1 243 ? -19.371 15.282 -0.780 1.00 92.81 243 GLY A C 1
ATOM 1948 O O . GLY A 1 243 ? -19.041 14.209 -1.276 1.00 92.81 243 GLY A O 1
ATOM 1949 N N . LYS A 1 244 ? -19.468 15.426 0.548 1.00 91.19 244 LYS A N 1
ATOM 1950 C CA . LYS A 1 244 ? -19.191 14.331 1.501 1.00 91.19 244 LYS A CA 1
ATOM 1951 C C . LYS A 1 244 ? -20.271 13.247 1.479 1.00 91.19 244 LYS A C 1
ATOM 1953 O O . LYS A 1 244 ? -19.982 12.078 1.739 1.00 91.19 244 LYS A O 1
ATOM 1958 N N . GLU A 1 245 ? -21.495 13.630 1.119 1.00 91.38 245 GLU A N 1
ATOM 1959 C CA . GLU A 1 245 ? -22.672 12.757 1.045 1.00 91.38 245 GLU A CA 1
ATOM 1960 C C . GLU A 1 245 ? -22.615 11.782 -0.145 1.00 91.38 245 GLU A C 1
ATOM 1962 O O . GLU A 1 245 ? -23.419 10.856 -0.204 1.00 91.38 245 GLU A O 1
ATOM 1967 N N . ALA A 1 246 ? -21.647 11.939 -1.064 1.00 94.38 246 ALA A N 1
ATOM 1968 C CA . ALA A 1 246 ? -21.438 11.088 -2.239 1.00 94.38 246 ALA A CA 1
ATOM 1969 C C . ALA A 1 246 ? -21.561 9.584 -1.908 1.00 94.38 246 ALA A C 1
ATOM 1971 O O . ALA A 1 246 ? -20.672 9.051 -1.234 1.00 94.38 246 ALA A O 1
ATOM 1972 N N . PRO A 1 247 ? -22.596 8.866 -2.389 1.00 95.00 247 PRO A N 1
ATOM 1973 C CA . PRO A 1 247 ? -22.756 7.434 -2.127 1.00 95.00 247 PRO A CA 1
ATOM 1974 C C . PRO A 1 247 ? -21.562 6.608 -2.620 1.00 95.00 247 PRO A C 1
ATOM 1976 O O . PRO A 1 247 ? -21.078 5.726 -1.910 1.00 95.00 247 PRO A O 1
ATOM 1979 N N . LEU A 1 248 ? -21.049 6.931 -3.812 1.00 95.56 248 LEU A N 1
ATOM 1980 C CA . LEU A 1 248 ? -19.995 6.176 -4.486 1.00 95.56 248 LEU A CA 1
ATOM 1981 C C . LEU A 1 248 ? -19.068 7.088 -5.308 1.00 95.56 248 LEU A C 1
ATOM 1983 O O . LEU A 1 248 ? -19.499 8.092 -5.882 1.00 95.56 248 LEU A O 1
ATOM 1987 N N . VAL A 1 249 ? -17.800 6.693 -5.427 1.00 97.25 249 VAL A N 1
ATOM 1988 C CA . VAL A 1 249 ? -16.809 7.305 -6.320 1.00 97.25 249 VAL A CA 1
ATOM 1989 C C . VAL A 1 249 ? -16.309 6.258 -7.311 1.00 97.25 249 VAL A C 1
ATOM 1991 O O . VAL A 1 249 ? -15.672 5.273 -6.935 1.00 97.25 249 VAL A O 1
ATOM 1994 N N . MET A 1 250 ? -16.555 6.498 -8.596 1.00 97.56 250 MET A N 1
ATOM 1995 C CA . MET A 1 250 ? -16.018 5.699 -9.690 1.00 97.56 250 MET A CA 1
ATOM 1996 C C . MET A 1 250 ? -14.745 6.339 -10.246 1.00 97.56 250 MET A C 1
ATOM 1998 O O . MET A 1 250 ? -14.741 7.486 -10.699 1.00 97.56 250 MET A O 1
ATOM 2002 N N . VAL A 1 251 ? -13.644 5.591 -10.203 1.00 96.12 251 VAL A N 1
ATOM 2003 C CA . VAL A 1 251 ? -12.295 6.070 -10.537 1.00 96.12 251 VAL A CA 1
ATOM 2004 C C . VAL A 1 251 ? -11.828 5.434 -11.841 1.00 96.12 251 VAL A C 1
ATOM 2006 O O . VAL A 1 251 ? -12.042 4.250 -12.074 1.00 96.12 251 VAL A O 1
ATOM 2009 N N . ASN A 1 252 ? -11.153 6.190 -12.702 1.00 94.38 252 ASN A N 1
ATOM 2010 C CA . ASN A 1 252 ? -10.658 5.725 -14.003 1.00 94.38 252 ASN A CA 1
ATOM 2011 C C . ASN A 1 252 ? -9.400 4.819 -13.913 1.00 94.38 252 ASN A C 1
ATOM 2013 O O . ASN A 1 252 ? -8.658 4.666 -14.877 1.00 94.38 252 ASN A O 1
ATOM 2017 N N . THR A 1 253 ? -9.114 4.255 -12.744 1.00 92.62 253 THR A N 1
ATOM 2018 C CA . THR A 1 253 ? -7.996 3.356 -12.402 1.00 92.62 253 THR A CA 1
ATOM 2019 C C . THR A 1 253 ? -8.336 1.889 -12.694 1.00 92.62 253 THR A C 1
ATOM 2021 O O . THR A 1 253 ? -9.501 1.536 -12.855 1.00 92.62 253 THR A O 1
ATOM 2024 N N . VAL A 1 254 ? -7.334 1.004 -12.691 1.00 91.19 254 VAL A N 1
ATOM 2025 C CA . VAL A 1 254 ? -7.531 -0.431 -12.410 1.00 91.19 254 VAL A CA 1
ATOM 2026 C C . VAL A 1 254 ? -6.552 -0.810 -11.303 1.00 91.19 254 VAL A C 1
ATOM 2028 O O . VAL A 1 254 ? -5.384 -0.422 -11.343 1.00 91.19 254 VAL A O 1
ATOM 2031 N N . GLU A 1 255 ? -7.025 -1.559 -10.313 1.00 88.94 255 GLU A N 1
ATOM 2032 C CA . GLU A 1 255 ? -6.302 -1.925 -9.087 1.00 88.94 255 GLU A CA 1
ATOM 2033 C C . GLU A 1 255 ? -4.978 -2.635 -9.383 1.00 88.94 255 GLU A C 1
ATOM 2035 O O . GLU A 1 255 ? -3.984 -2.423 -8.698 1.00 88.94 255 GLU A O 1
ATOM 2040 N N . LEU A 1 256 ? -4.957 -3.435 -10.452 1.00 88.12 256 LEU A N 1
ATOM 2041 C CA . LEU A 1 256 ? -3.801 -4.211 -10.905 1.00 88.12 256 LEU A CA 1
ATOM 2042 C C . LEU A 1 256 ? -2.617 -3.354 -11.384 1.00 88.12 256 LEU A C 1
ATOM 2044 O O . LEU A 1 256 ? -1.539 -3.906 -11.599 1.00 88.12 256 LEU A O 1
ATOM 2048 N N . TYR A 1 257 ? -2.808 -2.044 -11.597 1.00 90.38 257 TYR A N 1
ATOM 2049 C CA . TYR A 1 257 ? -1.745 -1.153 -12.065 1.00 90.38 257 TYR A CA 1
ATOM 2050 C C . TYR A 1 257 ? -1.655 0.215 -11.379 1.00 90.38 257 TYR A C 1
ATOM 2052 O O . TYR A 1 257 ? -0.750 0.959 -11.739 1.00 90.38 257 TYR A O 1
ATOM 2060 N N . ASP A 1 258 ? -2.544 0.587 -10.448 1.00 91.12 258 ASP A N 1
ATOM 2061 C CA . ASP A 1 258 ? -2.398 1.822 -9.648 1.00 91.12 258 ASP A CA 1
ATOM 2062 C C . ASP A 1 258 ? -1.269 1.676 -8.595 1.00 91.12 258 ASP A C 1
ATOM 2064 O O . ASP A 1 258 ? -0.749 0.584 -8.348 1.00 91.12 258 ASP A O 1
ATOM 2068 N N . PHE A 1 259 ? -0.854 2.779 -7.967 1.00 92.25 259 PHE A N 1
ATOM 2069 C CA . PHE A 1 259 ? 0.023 2.711 -6.791 1.00 92.25 259 PHE A CA 1
ATOM 2070 C C . PHE A 1 259 ? -0.730 2.114 -5.595 1.00 92.25 259 PHE A C 1
ATOM 2072 O O . PHE A 1 259 ? -1.903 2.428 -5.380 1.00 92.25 259 PHE A O 1
ATOM 2079 N N . ALA A 1 260 ? -0.053 1.284 -4.794 1.00 90.56 260 ALA A N 1
ATOM 2080 C CA . ALA A 1 260 ? -0.685 0.628 -3.653 1.00 90.56 260 ALA A CA 1
ATOM 2081 C C . ALA A 1 260 ? -0.999 1.655 -2.550 1.00 90.56 260 ALA A C 1
ATOM 2083 O O . ALA A 1 260 ? -0.134 2.423 -2.126 1.00 90.56 260 ALA A O 1
ATOM 2084 N N . ARG A 1 261 ? -2.258 1.695 -2.104 1.00 90.75 261 ARG A N 1
ATOM 2085 C CA . ARG A 1 261 ? -2.780 2.697 -1.162 1.00 90.75 261 ARG A CA 1
ATOM 2086 C C . ARG A 1 261 ? -4.020 2.181 -0.428 1.00 90.75 261 ARG A C 1
ATOM 2088 O O . ARG A 1 261 ? -4.672 1.272 -0.946 1.00 90.75 261 ARG A O 1
ATOM 2095 N N . PRO A 1 262 ? -4.396 2.768 0.724 1.00 92.44 262 PRO A N 1
ATOM 2096 C CA . PRO A 1 262 ? -5.687 2.494 1.340 1.00 92.44 262 PRO A CA 1
ATOM 2097 C C . PRO A 1 262 ? -6.833 2.805 0.369 1.00 92.44 262 PRO A C 1
ATOM 2099 O O . PRO A 1 262 ? -6.730 3.685 -0.493 1.00 92.44 262 PRO A O 1
ATOM 2102 N N . THR A 1 263 ? -7.935 2.078 0.522 1.00 93.81 263 THR A N 1
ATOM 2103 C CA . THR A 1 263 ? -9.167 2.269 -0.245 1.00 93.81 263 THR A CA 1
ATOM 2104 C C . THR A 1 263 ? -10.382 2.072 0.660 1.00 93.81 263 THR A C 1
ATOM 2106 O O . THR A 1 263 ? -10.267 1.531 1.757 1.00 93.81 263 THR A O 1
ATOM 2109 N N . LEU A 1 264 ? -11.545 2.519 0.197 1.00 93.38 264 LEU A N 1
ATOM 2110 C CA . LEU A 1 264 ? -12.842 2.332 0.843 1.00 93.38 264 LEU A CA 1
ATOM 2111 C C . LEU A 1 264 ? -13.736 1.505 -0.080 1.00 93.38 264 LEU A C 1
ATOM 2113 O O . LEU A 1 264 ? -13.615 1.605 -1.299 1.00 93.38 264 LEU A O 1
ATOM 2117 N N . ALA A 1 265 ? -14.711 0.788 0.480 1.00 93.62 265 ALA A N 1
ATOM 2118 C CA . ALA A 1 265 ? -15.747 0.110 -0.307 1.00 93.62 265 ALA A CA 1
ATOM 2119 C C . ALA A 1 265 ? -16.602 1.081 -1.158 1.00 93.62 265 ALA A C 1
ATOM 2121 O O . ALA A 1 265 ? -17.221 0.664 -2.130 1.00 93.62 265 ALA A O 1
ATOM 2122 N N . LYS A 1 266 ? -16.581 2.388 -0.845 1.00 93.38 266 LYS A N 1
ATOM 2123 C CA . LYS A 1 266 ? -17.174 3.463 -1.664 1.00 93.38 266 LYS A CA 1
ATOM 2124 C C . LYS A 1 266 ? -16.440 3.723 -2.994 1.00 93.38 266 LYS A C 1
ATOM 2126 O O . LYS A 1 266 ? -16.889 4.571 -3.762 1.00 93.38 266 LYS A O 1
ATOM 2131 N N . ILE A 1 267 ? -15.297 3.077 -3.250 1.00 95.75 267 ILE A N 1
ATOM 2132 C CA . ILE A 1 267 ? -14.427 3.332 -4.408 1.00 95.75 267 ILE A CA 1
ATOM 2133 C C . ILE A 1 267 ? -14.484 2.151 -5.377 1.00 95.75 267 ILE A C 1
ATOM 2135 O O . ILE A 1 267 ? -14.095 1.039 -5.030 1.00 95.75 267 ILE A O 1
ATOM 2139 N N . VAL A 1 268 ? -14.901 2.415 -6.617 1.00 96.31 268 VAL A N 1
ATOM 2140 C CA . VAL A 1 268 ? -15.020 1.405 -7.680 1.00 96.31 268 VAL A CA 1
ATOM 2141 C C . VAL A 1 268 ? -14.153 1.807 -8.869 1.00 96.31 268 VAL A C 1
ATOM 2143 O O . VAL A 1 268 ? -14.324 2.881 -9.446 1.00 96.31 268 VAL A O 1
ATOM 2146 N N . ASN A 1 269 ? -13.199 0.958 -9.246 1.00 95.56 269 ASN A N 1
ATOM 2147 C CA . ASN A 1 269 ? -12.211 1.278 -10.275 1.00 95.56 269 ASN A CA 1
ATOM 2148 C C . ASN A 1 269 ? -12.711 0.793 -11.653 1.00 95.56 269 ASN A C 1
ATOM 2150 O O . ASN A 1 269 ? -12.789 -0.402 -11.932 1.00 95.56 269 ASN A O 1
ATOM 2154 N N . ILE A 1 270 ? -13.093 1.737 -12.516 1.00 95.31 270 ILE A N 1
ATOM 2155 C CA . ILE A 1 270 ? -13.707 1.511 -13.837 1.00 95.31 270 ILE A CA 1
ATOM 2156 C C . ILE A 1 270 ? -12.778 1.878 -15.010 1.00 95.31 270 ILE A C 1
ATOM 2158 O O . ILE A 1 270 ? -13.233 2.070 -16.139 1.00 95.31 270 ILE A O 1
ATOM 2162 N N . GLY A 1 271 ? -11.468 1.967 -14.777 1.00 92.56 271 GLY A N 1
ATOM 2163 C CA . GLY A 1 271 ? -10.460 2.250 -15.802 1.00 92.56 271 GLY A CA 1
ATOM 2164 C C . GLY A 1 271 ? -10.487 1.262 -16.965 1.00 92.56 271 GLY A C 1
ATOM 2165 O O . GLY A 1 271 ? -10.904 0.110 -16.829 1.00 92.56 271 GLY A O 1
ATOM 2166 N N . GLY A 1 272 ? -10.099 1.722 -18.149 1.00 88.00 272 GLY A N 1
ATOM 2167 C CA . GLY A 1 272 ? -10.146 0.921 -19.369 1.00 88.00 272 GLY A CA 1
ATOM 2168 C C . GLY A 1 272 ? -11.546 0.702 -19.951 1.00 88.00 272 GLY A C 1
ATOM 2169 O O . GLY A 1 272 ? -11.691 -0.035 -20.927 1.00 88.00 272 GLY A O 1
ATOM 2170 N N . ILE A 1 273 ? -12.591 1.318 -19.384 1.00 90.38 273 ILE A N 1
ATOM 2171 C CA . ILE A 1 273 ? -13.951 1.219 -19.921 1.00 90.38 273 ILE A CA 1
ATOM 2172 C C . ILE A 1 273 ? -14.019 1.726 -21.366 1.00 90.38 273 ILE A C 1
ATOM 2174 O O . ILE A 1 273 ? -13.418 2.743 -21.718 1.00 90.38 273 ILE A O 1
ATOM 2178 N N . GLY A 1 274 ? -14.725 0.988 -22.227 1.00 82.06 274 GLY A N 1
ATOM 2179 C CA . GLY A 1 274 ? -14.830 1.296 -23.654 1.00 82.06 274 GLY A CA 1
ATOM 2180 C C . GLY A 1 274 ? -13.498 1.273 -24.423 1.00 82.06 274 GLY A C 1
ATOM 2181 O O . GLY A 1 274 ? -13.440 1.791 -25.541 1.00 82.06 274 GLY A O 1
ATOM 2182 N N . ILE A 1 275 ? -12.432 0.697 -23.850 1.00 83.19 275 ILE A N 1
ATOM 2183 C CA . ILE A 1 275 ? -11.251 0.264 -24.602 1.00 83.19 275 ILE A CA 1
ATOM 2184 C C . ILE A 1 275 ? -11.484 -1.184 -25.030 1.00 83.19 275 ILE A C 1
ATOM 2186 O O . ILE A 1 275 ? -11.324 -2.120 -24.249 1.00 83.19 275 ILE A O 1
ATOM 2190 N N . ASP A 1 276 ? -11.871 -1.358 -26.288 1.00 69.31 276 ASP A N 1
ATOM 2191 C CA . ASP A 1 276 ? -11.927 -2.668 -26.931 1.00 69.31 276 ASP A CA 1
ATOM 2192 C C . ASP A 1 276 ? -10.530 -3.324 -26.948 1.00 69.31 276 ASP A C 1
ATOM 2194 O O . ASP A 1 276 ? -9.552 -2.675 -27.323 1.00 69.31 276 ASP A O 1
ATOM 2198 N N . VAL A 1 277 ? -10.440 -4.604 -26.580 1.00 67.12 277 VAL A N 1
ATOM 2199 C CA . VAL A 1 277 ? -9.188 -5.391 -26.509 1.00 67.12 277 VAL A CA 1
ATOM 2200 C C . VAL A 1 277 ? -8.875 -6.186 -27.786 1.00 67.12 277 VAL A C 1
ATOM 2202 O O . VAL A 1 277 ? -7.768 -6.715 -27.924 1.00 67.12 277 VAL A O 1
ATOM 2205 N N . ASN A 1 278 ? -9.822 -6.254 -28.729 1.00 65.31 278 ASN A N 1
ATOM 2206 C CA . ASN A 1 278 ? -9.641 -6.908 -30.028 1.00 65.31 278 ASN A CA 1
ATOM 2207 C C . ASN A 1 278 ? -8.692 -6.106 -30.941 1.00 65.31 278 ASN A C 1
ATOM 2209 O O . ASN A 1 278 ? -8.262 -5.003 -30.596 1.00 65.31 278 ASN A O 1
ATOM 2213 N N . GLU A 1 279 ? -8.342 -6.648 -32.109 1.00 64.50 279 GLU A N 1
ATOM 2214 C CA . GLU A 1 279 ? -7.459 -5.972 -33.072 1.00 64.50 279 GLU A CA 1
ATOM 2215 C C . GLU A 1 279 ? -8.006 -4.605 -33.534 1.00 64.50 279 GLU A C 1
ATOM 2217 O O . GLU A 1 279 ? -9.209 -4.339 -33.506 1.00 64.50 279 GLU A O 1
ATOM 2222 N N . GLY A 1 280 ? -7.105 -3.700 -33.928 1.00 70.25 280 GLY A N 1
ATOM 2223 C CA . GLY A 1 280 ? -7.478 -2.373 -34.427 1.00 70.25 280 GLY A CA 1
ATOM 2224 C C . GLY A 1 280 ? -8.201 -2.448 -35.772 1.00 70.25 280 GLY A C 1
ATOM 2225 O O . GLY A 1 280 ? -8.022 -3.397 -36.537 1.00 70.25 280 GLY A O 1
ATOM 2226 N N . LYS A 1 281 ? -8.992 -1.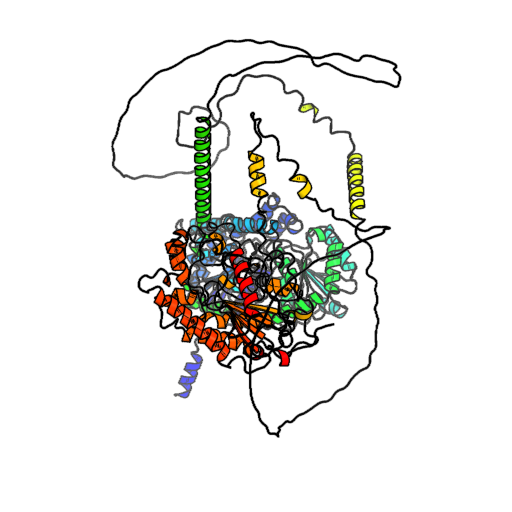422 -36.108 1.00 80.56 281 LYS A N 1
ATOM 2227 C CA . LYS A 1 281 ? -9.576 -1.319 -37.451 1.00 80.56 281 LYS A CA 1
ATOM 2228 C C . LYS A 1 281 ? -8.448 -1.238 -38.477 1.00 80.56 281 LYS A C 1
ATOM 2230 O O . LYS A 1 281 ? -7.443 -0.559 -38.262 1.00 80.56 281 LYS A O 1
ATOM 2235 N N . LYS A 1 282 ? -8.623 -1.908 -39.619 1.00 83.81 282 LYS A N 1
ATOM 2236 C CA . LYS A 1 282 ? -7.626 -1.896 -40.694 1.00 83.81 282 LYS A CA 1
ATOM 2237 C C . LYS A 1 282 ? -7.329 -0.454 -41.118 1.00 83.81 282 LYS A C 1
ATOM 2239 O O . LYS A 1 282 ? -8.227 0.255 -41.568 1.00 83.81 282 LYS A O 1
ATOM 2244 N N . LEU A 1 283 ? -6.064 -0.051 -40.989 1.00 87.94 283 LEU A N 1
ATOM 2245 C CA . LEU A 1 283 ? -5.588 1.274 -41.382 1.00 87.94 283 LEU A CA 1
ATOM 2246 C C . LEU A 1 283 ? -5.862 1.533 -42.874 1.00 87.94 283 LEU A C 1
ATOM 2248 O O . LEU A 1 283 ? -5.846 0.618 -43.700 1.00 87.94 283 LEU A O 1
ATOM 2252 N N . THR A 1 284 ? -6.075 2.800 -43.225 1.00 88.00 284 THR A N 1
ATOM 2253 C CA . THR A 1 284 ? -6.393 3.243 -44.592 1.00 88.00 284 THR A CA 1
ATOM 2254 C C . THR A 1 284 ? -5.516 4.417 -45.025 1.00 88.00 284 THR A C 1
ATOM 2256 O O . THR A 1 284 ? -4.955 5.128 -44.190 1.00 88.00 284 THR A O 1
ATOM 2259 N N . GLY A 1 285 ? -5.432 4.657 -46.337 1.00 89.44 285 GLY A N 1
ATOM 2260 C CA . GLY A 1 285 ? -4.690 5.789 -46.899 1.00 89.44 285 GLY A CA 1
ATOM 2261 C C . GLY A 1 285 ? -3.191 5.727 -46.593 1.00 89.44 285 GLY A C 1
ATOM 2262 O O . GLY A 1 285 ? -2.588 4.653 -46.586 1.00 89.44 285 GLY A O 1
ATOM 2263 N N . ASP A 1 286 ? -2.585 6.885 -46.335 1.00 86.50 286 ASP A N 1
ATOM 2264 C CA . ASP A 1 286 ? -1.136 6.990 -46.139 1.00 86.50 286 ASP A CA 1
ATOM 2265 C C . ASP A 1 286 ? -0.627 6.310 -44.865 1.00 86.50 286 ASP A C 1
ATOM 2267 O O . ASP A 1 286 ? 0.487 5.794 -44.876 1.00 86.50 286 ASP A O 1
ATOM 2271 N N . PHE A 1 287 ? -1.440 6.203 -43.806 1.00 90.12 287 PHE A N 1
ATOM 2272 C CA . PHE A 1 287 ? -1.049 5.449 -42.609 1.00 90.12 287 PHE A CA 1
ATOM 2273 C C . PHE A 1 287 ? -0.797 3.973 -42.932 1.00 90.12 287 PHE A C 1
ATOM 2275 O O . PHE A 1 287 ? 0.237 3.447 -42.535 1.00 90.12 287 PHE A O 1
ATOM 2282 N N . ALA A 1 288 ? -1.674 3.325 -43.707 1.00 89.38 288 ALA A N 1
ATOM 2283 C CA . ALA A 1 288 ? -1.445 1.950 -44.158 1.00 89.38 288 ALA A CA 1
ATOM 2284 C C . ALA A 1 288 ? -0.168 1.851 -45.006 1.00 89.38 288 ALA A C 1
ATOM 2286 O O . ALA A 1 288 ? 0.745 1.101 -44.671 1.00 89.38 288 ALA A O 1
ATOM 2287 N N . ARG A 1 289 ? -0.059 2.704 -46.037 1.00 90.00 289 ARG A N 1
ATOM 2288 C CA . ARG A 1 289 ? 1.082 2.761 -46.968 1.00 90.00 289 ARG A CA 1
ATOM 2289 C C . ARG A 1 289 ? 2.432 2.862 -46.242 1.00 90.00 289 ARG A C 1
ATOM 2291 O O . ARG A 1 289 ? 3.371 2.142 -46.573 1.00 90.00 289 ARG A O 1
ATOM 2298 N N . LEU A 1 290 ? 2.525 3.758 -45.258 1.00 89.69 290 LEU A N 1
ATOM 2299 C CA . LEU A 1 290 ? 3.749 4.030 -44.503 1.00 89.69 290 LEU A CA 1
ATOM 2300 C C . LEU A 1 290 ? 4.066 2.910 -43.502 1.00 89.69 290 LEU A C 1
ATOM 2302 O O . LEU A 1 290 ? 5.221 2.499 -43.392 1.00 89.69 290 LEU A O 1
ATOM 2306 N N . VAL A 1 291 ? 3.051 2.365 -42.824 1.00 90.12 291 VAL A N 1
ATOM 2307 C CA . VAL A 1 291 ? 3.207 1.238 -41.892 1.00 90.12 291 VAL A CA 1
ATOM 2308 C C . VAL A 1 291 ? 3.641 -0.037 -42.621 1.00 90.12 291 VAL A C 1
ATOM 2310 O O . VAL A 1 291 ? 4.589 -0.698 -42.183 1.00 90.12 291 VAL A O 1
ATOM 2313 N N . ASP A 1 292 ? 3.031 -0.357 -43.762 1.00 86.12 292 ASP A N 1
ATOM 2314 C CA . ASP A 1 292 ? 3.395 -1.512 -44.590 1.00 86.12 292 ASP A CA 1
ATOM 2315 C C . ASP A 1 292 ? 4.864 -1.441 -45.034 1.00 86.12 292 ASP A C 1
ATOM 2317 O O . ASP A 1 292 ? 5.578 -2.439 -44.938 1.00 86.12 292 ASP A O 1
ATOM 2321 N N . SER A 1 293 ? 5.356 -0.244 -45.373 1.00 81.62 293 SER A N 1
ATOM 2322 C CA . SER A 1 293 ? 6.742 0.002 -45.804 1.00 81.62 293 SER A CA 1
ATOM 2323 C C . SER A 1 293 ? 7.819 0.019 -44.698 1.00 81.62 293 SER A C 1
ATOM 2325 O O . SER A 1 293 ? 8.973 0.319 -44.995 1.00 81.62 293 SER A O 1
ATOM 2327 N N . SER A 1 294 ? 7.476 -0.266 -43.433 1.00 86.31 294 SER A N 1
ATOM 2328 C CA . SER A 1 294 ? 8.376 -0.072 -42.276 1.00 86.31 294 SER A CA 1
ATOM 2329 C C . SER A 1 294 ? 8.713 -1.338 -41.477 1.00 86.31 294 SER A C 1
ATOM 2331 O O . SER A 1 294 ? 7.902 -2.263 -41.393 1.00 86.31 294 SER A O 1
ATOM 2333 N N . ASP A 1 295 ? 9.871 -1.333 -40.805 1.00 86.75 295 ASP A N 1
ATOM 2334 C CA . ASP A 1 295 ? 10.269 -2.350 -39.812 1.00 86.75 295 ASP A CA 1
ATOM 2335 C C . ASP A 1 295 ? 9.513 -2.183 -38.474 1.00 86.75 295 ASP A C 1
ATOM 2337 O O . ASP A 1 295 ? 9.429 -3.093 -37.641 1.00 86.75 295 ASP A O 1
ATOM 2341 N N . GLY A 1 296 ? 8.949 -0.996 -38.254 1.00 94.19 296 GLY A N 1
ATOM 2342 C CA . GLY A 1 296 ? 8.158 -0.626 -37.091 1.00 94.19 296 GLY A CA 1
ATOM 2343 C C . GLY A 1 296 ? 7.862 0.870 -37.069 1.00 94.19 296 GLY A C 1
ATOM 2344 O O . GLY A 1 296 ? 8.463 1.650 -37.812 1.00 94.19 296 GLY A O 1
ATOM 2345 N N . PHE A 1 297 ? 6.955 1.283 -36.188 1.00 96.69 297 PHE A N 1
ATOM 2346 C CA . PHE A 1 297 ? 6.648 2.699 -35.994 1.00 96.69 297 PHE A CA 1
ATOM 2347 C C . PHE A 1 297 ? 6.376 3.069 -34.535 1.00 96.69 297 PHE A C 1
ATOM 2349 O O . PHE A 1 297 ? 6.062 2.210 -33.712 1.00 96.69 297 PHE A O 1
ATOM 2356 N N . ILE A 1 298 ? 6.481 4.362 -34.229 1.00 97.69 298 ILE A N 1
ATOM 2357 C CA . ILE A 1 298 ? 6.207 4.958 -32.917 1.00 97.69 298 ILE A CA 1
ATOM 2358 C C . ILE A 1 298 ? 5.212 6.116 -33.086 1.00 97.69 298 ILE A C 1
ATOM 2360 O O . ILE A 1 298 ? 5.328 6.927 -34.008 1.00 97.69 298 ILE A O 1
ATOM 2364 N N . VAL A 1 299 ? 4.228 6.202 -32.190 1.00 97.56 299 VAL A N 1
ATOM 2365 C CA . VAL A 1 299 ? 3.210 7.271 -32.163 1.00 97.56 299 VAL A CA 1
ATOM 2366 C C . VAL A 1 299 ? 3.608 8.344 -31.149 1.00 97.56 299 VAL A C 1
ATOM 2368 O O . VAL A 1 299 ? 3.919 8.002 -30.015 1.00 97.56 299 VAL A O 1
ATOM 2371 N N . MET A 1 300 ? 3.556 9.633 -31.500 1.00 97.00 300 MET A N 1
ATOM 2372 C CA . MET A 1 300 ? 3.849 10.743 -30.581 1.00 97.00 300 MET A CA 1
ATOM 2373 C C . MET A 1 300 ? 2.670 11.712 -30.424 1.00 97.00 300 MET A C 1
ATOM 2375 O O . MET A 1 300 ? 2.161 12.247 -31.411 1.00 97.00 300 MET A O 1
ATOM 2379 N N . THR A 1 301 ? 2.273 12.006 -29.179 1.00 94.69 301 THR A N 1
ATOM 2380 C CA . THR A 1 301 ? 1.290 13.064 -28.880 1.00 94.69 301 THR A CA 1
ATOM 2381 C C . THR A 1 301 ? 1.323 13.555 -27.425 1.00 94.69 301 THR A C 1
ATOM 2383 O O . THR A 1 301 ? 1.499 12.778 -26.487 1.00 94.69 301 THR A O 1
ATOM 2386 N N . PHE A 1 302 ? 1.072 14.852 -27.219 1.00 92.81 302 PHE A N 1
ATOM 2387 C CA . PHE A 1 302 ? 0.816 15.460 -25.906 1.00 92.81 302 PHE A CA 1
ATOM 2388 C C . PHE A 1 302 ? -0.687 15.675 -25.615 1.00 92.81 302 PHE A C 1
ATOM 2390 O O . PHE A 1 302 ? -1.073 16.572 -24.865 1.00 92.81 302 PHE A O 1
ATOM 2397 N N . GLY A 1 303 ? -1.542 14.827 -26.195 1.00 87.06 303 GLY A N 1
ATOM 2398 C CA . GLY A 1 303 ? -2.980 14.798 -25.932 1.00 87.06 303 GLY A CA 1
ATOM 2399 C C . GLY A 1 303 ? -3.767 15.851 -26.716 1.00 87.06 303 GLY A C 1
ATOM 2400 O O . GLY A 1 303 ? -3.478 16.130 -27.879 1.00 87.06 303 GLY A O 1
ATOM 2401 N N . SER A 1 304 ? -4.815 16.393 -26.088 1.00 78.75 304 SER A N 1
ATOM 2402 C CA . SER A 1 304 ? -5.744 17.360 -26.697 1.00 78.75 304 SER A CA 1
ATOM 2403 C C . SER A 1 304 ? -5.654 18.783 -26.137 1.00 78.75 304 SER A C 1
ATOM 2405 O O . SER A 1 304 ? -6.225 19.682 -26.742 1.00 78.75 304 SER A O 1
ATOM 2407 N N . ILE A 1 305 ? -4.980 18.989 -24.997 1.00 81.25 305 ILE A N 1
ATOM 2408 C CA . ILE A 1 305 ? -4.904 20.295 -24.312 1.00 81.25 305 ILE A CA 1
ATOM 2409 C C . ILE A 1 305 ? -3.597 21.026 -24.639 1.00 81.25 305 ILE A C 1
ATOM 2411 O O . ILE A 1 305 ? -3.622 22.203 -24.983 1.00 81.25 305 ILE A O 1
ATOM 2415 N N . ALA A 1 306 ? -2.454 20.345 -24.494 1.00 86.31 306 ALA A N 1
ATOM 2416 C CA . ALA A 1 306 ? -1.125 20.942 -24.605 1.00 86.31 306 ALA A CA 1
ATOM 2417 C C . ALA A 1 306 ? -0.739 21.116 -26.088 1.00 86.31 306 ALA A C 1
ATOM 2419 O O . ALA A 1 306 ? -0.420 20.113 -26.732 1.00 86.31 306 ALA A O 1
ATOM 2420 N N . PRO A 1 307 ? -0.750 22.341 -26.655 1.00 87.06 307 PRO A N 1
ATOM 2421 C CA . PRO A 1 307 ? -0.611 22.512 -28.098 1.00 87.06 307 PRO A CA 1
ATOM 2422 C C . PRO A 1 307 ? 0.836 22.251 -28.513 1.00 87.06 307 PRO A C 1
ATOM 2424 O O . PRO A 1 307 ? 1.750 22.986 -28.124 1.00 87.06 307 PRO A O 1
ATOM 2427 N N . MET A 1 308 ? 1.075 21.208 -29.305 1.00 91.56 308 MET A N 1
ATOM 2428 C CA . MET A 1 308 ? 2.436 20.760 -29.609 1.00 91.56 308 MET A CA 1
ATOM 2429 C C . MET A 1 308 ? 3.215 21.784 -30.444 1.00 91.56 308 MET A C 1
ATOM 2431 O O . MET A 1 308 ? 4.443 21.870 -30.338 1.00 91.56 308 MET A O 1
ATOM 2435 N N . TYR A 1 309 ? 2.533 22.646 -31.204 1.00 91.25 309 TYR A N 1
ATOM 2436 C CA . TYR A 1 309 ? 3.194 23.759 -31.888 1.00 91.25 309 TYR A CA 1
ATOM 2437 C C . TYR A 1 309 ? 3.875 24.780 -30.961 1.00 91.25 309 TYR A C 1
ATOM 2439 O O . TYR A 1 309 ? 4.767 25.491 -31.435 1.00 91.25 309 TYR A O 1
ATOM 2447 N N . LEU A 1 310 ? 3.515 24.842 -29.672 1.00 91.25 310 LEU A N 1
ATOM 2448 C CA . LEU A 1 310 ? 4.126 25.739 -28.683 1.00 91.25 310 LEU A CA 1
ATOM 2449 C C . LEU A 1 310 ? 5.413 25.187 -28.035 1.00 91.25 310 LEU A C 1
ATOM 2451 O O . LEU A 1 310 ? 6.076 25.924 -27.306 1.00 91.25 310 LEU A O 1
ATOM 2455 N N . MET A 1 311 ? 5.805 23.935 -28.323 1.00 93.31 311 MET A N 1
ATOM 2456 C CA . MET A 1 311 ? 7.048 23.343 -27.804 1.00 93.31 311 MET A CA 1
ATOM 2457 C C . MET A 1 311 ? 8.276 24.259 -28.020 1.00 93.31 311 MET A C 1
ATOM 2459 O O . MET A 1 311 ? 8.436 24.792 -29.127 1.00 93.31 311 MET A O 1
ATOM 2463 N N . PRO A 1 312 ? 9.191 24.365 -27.032 1.00 93.44 312 PRO A N 1
ATOM 2464 C CA . PRO A 1 312 ? 10.456 25.088 -27.164 1.00 93.44 312 PRO A CA 1
ATOM 2465 C C . PRO A 1 312 ? 11.276 24.686 -28.395 1.00 93.44 312 PRO A C 1
ATOM 2467 O O . PRO A 1 312 ? 11.210 23.549 -28.876 1.00 93.44 312 PRO A O 1
ATOM 2470 N N . ARG A 1 313 ? 12.120 25.602 -28.883 1.00 93.69 313 ARG A N 1
ATOM 2471 C CA . ARG A 1 313 ? 13.003 25.353 -30.038 1.00 93.69 313 ARG A CA 1
ATOM 2472 C C . ARG A 1 313 ? 13.976 24.203 -29.762 1.00 93.69 313 ARG A C 1
ATOM 2474 O O . ARG A 1 313 ? 14.306 23.436 -30.662 1.00 93.69 313 ARG A O 1
ATOM 2481 N N . GLU A 1 314 ? 14.387 24.070 -28.510 1.00 94.62 314 GLU A N 1
ATOM 2482 C CA . GLU A 1 314 ? 15.298 23.060 -27.979 1.00 94.62 314 GLU A CA 1
ATOM 2483 C C . GLU A 1 314 ? 14.644 21.675 -28.025 1.00 94.62 314 GLU A C 1
ATOM 2485 O O . GLU A 1 314 ? 15.251 20.730 -28.522 1.00 94.62 314 GLU A O 1
ATOM 2490 N N . TRP A 1 315 ? 13.370 21.582 -27.623 1.00 95.69 315 TRP A N 1
ATOM 2491 C CA . TRP A 1 315 ? 12.563 20.361 -27.708 1.00 95.69 315 TRP A CA 1
ATOM 2492 C C . TRP A 1 315 ? 12.315 19.962 -29.165 1.00 95.69 315 TRP A C 1
ATOM 2494 O O . TRP A 1 315 ? 12.546 18.817 -29.543 1.00 95.69 315 TRP A O 1
ATOM 2504 N N . LYS A 1 316 ? 11.917 20.921 -30.012 1.00 95.56 316 LYS A N 1
ATOM 2505 C CA . LYS A 1 316 ? 11.733 20.717 -31.459 1.00 95.56 316 LYS A CA 1
ATOM 2506 C C . LYS A 1 316 ? 13.020 20.192 -32.115 1.00 95.56 316 LYS A C 1
ATOM 2508 O O . LYS A 1 316 ? 12.992 19.184 -32.820 1.00 95.56 316 LYS A O 1
ATOM 2513 N N . LYS A 1 317 ? 14.175 20.794 -31.805 1.00 95.75 317 LYS A N 1
ATOM 2514 C CA . LYS A 1 317 ? 15.494 20.315 -32.251 1.00 95.75 317 LYS A CA 1
ATOM 2515 C C . LYS A 1 317 ? 15.832 18.930 -31.684 1.00 95.75 317 LYS A C 1
ATOM 2517 O O . LYS A 1 317 ? 16.369 18.103 -32.419 1.00 95.75 317 LYS A O 1
ATOM 2522 N N . SER A 1 318 ? 15.526 18.670 -30.412 1.00 96.62 318 SER A N 1
ATOM 2523 C CA . SER A 1 318 ? 15.747 17.378 -29.748 1.00 96.62 318 SER A CA 1
ATOM 2524 C C . SER A 1 318 ? 14.982 16.245 -30.436 1.00 96.62 318 SER A C 1
ATOM 2526 O O . SER A 1 318 ? 15.589 15.227 -30.773 1.00 96.62 318 SER A O 1
ATOM 2528 N N . ILE A 1 319 ? 13.697 16.455 -30.740 1.00 97.50 319 ILE A N 1
ATOM 2529 C CA . ILE A 1 319 ? 12.835 15.503 -31.455 1.00 97.50 319 ILE A CA 1
ATOM 2530 C C . ILE A 1 319 ? 13.404 15.204 -32.845 1.00 97.50 319 ILE A C 1
ATOM 2532 O O . ILE A 1 319 ? 13.734 14.053 -33.127 1.00 97.50 319 ILE A O 1
ATOM 2536 N N . ALA A 1 320 ? 13.616 16.231 -33.677 1.00 96.94 320 ALA A N 1
ATOM 2537 C CA . ALA A 1 320 ? 14.129 16.055 -35.038 1.00 96.94 320 ALA A CA 1
ATOM 2538 C C . ALA A 1 320 ? 15.501 15.349 -35.067 1.00 96.94 320 ALA A C 1
ATOM 2540 O O . ALA A 1 320 ? 15.712 14.421 -35.847 1.00 96.94 320 ALA A O 1
ATOM 2541 N N . THR A 1 321 ? 16.415 15.735 -34.168 1.00 96.88 321 THR A N 1
ATOM 2542 C CA . THR A 1 321 ? 17.757 15.130 -34.058 1.00 96.88 321 THR A CA 1
ATOM 2543 C C . THR A 1 321 ? 17.701 13.685 -33.557 1.00 96.88 321 THR A C 1
ATOM 2545 O O . THR A 1 321 ? 18.511 12.862 -33.979 1.00 96.88 321 THR A O 1
ATOM 2548 N N . SER A 1 322 ? 16.766 13.362 -32.658 1.00 97.81 322 SER A N 1
ATOM 2549 C CA . SER A 1 322 ? 16.627 12.008 -32.112 1.00 97.81 322 SER A CA 1
ATOM 2550 C C . SER A 1 322 ? 15.975 11.067 -33.124 1.00 97.81 322 SER A C 1
ATOM 2552 O O . SER A 1 322 ? 16.504 9.990 -33.364 1.00 97.81 322 SER A O 1
ATOM 2554 N N . PHE A 1 323 ? 14.889 11.476 -33.786 1.00 97.62 323 PHE A N 1
ATOM 2555 C CA . PHE A 1 323 ? 14.177 10.631 -34.759 1.00 97.62 323 PHE A CA 1
ATOM 2556 C C . PHE A 1 323 ? 15.030 10.332 -36.004 1.00 97.62 323 PHE A C 1
ATOM 2558 O O . PHE A 1 323 ? 14.947 9.238 -36.565 1.00 97.62 323 PHE A O 1
ATOM 2565 N N . ALA A 1 324 ? 15.930 11.250 -36.378 1.00 96.75 324 ALA A N 1
ATOM 2566 C CA . ALA A 1 324 ? 16.887 11.059 -37.471 1.00 96.75 324 ALA A CA 1
ATOM 2567 C C . ALA A 1 324 ? 17.921 9.945 -37.205 1.00 96.75 324 ALA A C 1
ATOM 2569 O O . ALA A 1 324 ? 18.551 9.464 -38.144 1.00 96.75 324 ALA A O 1
ATOM 2570 N N . ARG A 1 325 ? 18.099 9.521 -35.943 1.00 95.94 325 ARG A N 1
ATOM 2571 C CA . ARG A 1 325 ? 19.002 8.420 -35.555 1.00 95.94 325 ARG A CA 1
ATOM 2572 C C . ARG A 1 325 ? 18.380 7.031 -35.723 1.00 95.94 325 ARG A C 1
ATOM 2574 O O . ARG A 1 325 ? 19.114 6.051 -35.696 1.00 95.94 325 ARG A O 1
ATOM 2581 N N . PHE A 1 326 ? 17.065 6.945 -35.938 1.00 95.12 326 PHE A N 1
ATOM 2582 C CA . PHE A 1 326 ? 16.325 5.687 -36.089 1.00 95.12 326 PHE A CA 1
ATOM 2583 C C . PHE A 1 326 ? 15.644 5.605 -37.472 1.00 95.12 326 PHE A C 1
ATOM 2585 O O . PHE A 1 326 ? 14.421 5.491 -37.538 1.00 95.12 326 PHE A O 1
ATOM 2592 N N . PRO A 1 327 ? 16.392 5.665 -38.597 1.00 92.81 327 PRO A N 1
ATOM 2593 C CA . PRO A 1 327 ? 15.819 5.795 -39.946 1.00 92.81 327 PRO A CA 1
ATOM 2594 C C . PRO A 1 327 ? 14.927 4.616 -40.381 1.00 92.81 327 PRO A C 1
ATOM 2596 O O . PRO A 1 327 ? 14.116 4.774 -41.288 1.00 92.81 327 PRO A O 1
ATOM 2599 N N . HIS A 1 328 ? 15.060 3.460 -39.725 1.00 90.75 328 HIS A N 1
ATOM 2600 C CA . HIS A 1 328 ? 14.247 2.254 -39.936 1.00 90.75 328 HIS A CA 1
ATOM 2601 C C . HIS A 1 328 ? 12.853 2.327 -39.284 1.00 90.75 328 HIS A C 1
ATOM 2603 O O . HIS A 1 328 ? 11.934 1.610 -39.683 1.00 90.75 328 HIS A O 1
ATOM 2609 N N . ILE A 1 329 ? 12.684 3.200 -38.285 1.00 94.94 329 ILE A N 1
ATOM 2610 C CA . ILE A 1 329 ? 11.434 3.388 -37.547 1.00 94.94 329 ILE A CA 1
ATOM 2611 C C . ILE A 1 329 ? 10.707 4.616 -38.091 1.00 94.94 329 ILE A C 1
ATOM 2613 O O . ILE A 1 329 ? 11.299 5.690 -38.213 1.00 94.94 329 ILE A O 1
ATOM 2617 N N . GLN A 1 330 ? 9.417 4.465 -38.393 1.00 96.25 330 GLN A N 1
ATOM 2618 C CA . GLN A 1 330 ? 8.556 5.589 -38.768 1.00 96.25 330 GLN A CA 1
ATOM 2619 C C . GLN A 1 330 ? 7.975 6.266 -37.519 1.00 96.25 330 GLN A C 1
ATOM 2621 O O . GLN A 1 330 ? 7.597 5.598 -36.559 1.00 96.25 330 GLN A O 1
ATOM 2626 N N . PHE A 1 331 ? 7.856 7.589 -37.532 1.00 97.25 331 PHE A N 1
ATOM 2627 C CA . PHE A 1 331 ? 7.321 8.372 -36.419 1.00 97.25 331 PHE A CA 1
ATOM 2628 C C . PHE A 1 331 ? 6.055 9.115 -36.851 1.00 97.25 331 PHE A C 1
ATOM 2630 O O . PHE A 1 331 ? 6.111 9.965 -37.735 1.00 97.25 331 PHE A O 1
ATOM 2637 N N . PHE A 1 332 ? 4.918 8.823 -36.216 1.00 96.50 332 PHE A N 1
ATOM 2638 C CA . PHE A 1 332 ? 3.647 9.512 -36.468 1.00 96.50 332 PHE A CA 1
ATOM 2639 C C . PHE A 1 332 ? 3.367 10.515 -35.347 1.00 96.50 332 PHE A C 1
ATOM 2641 O O . PHE A 1 332 ? 3.045 10.116 -34.228 1.00 96.50 332 PHE A O 1
ATOM 2648 N N . ILE A 1 333 ? 3.486 11.813 -35.631 1.00 95.19 333 ILE A N 1
ATOM 2649 C CA . ILE A 1 333 ? 3.285 12.886 -34.647 1.00 95.19 333 ILE A CA 1
ATOM 2650 C C . ILE A 1 333 ? 1.908 13.533 -34.843 1.00 95.19 333 ILE A C 1
ATOM 2652 O O . ILE A 1 333 ? 1.589 14.013 -35.934 1.00 95.19 333 ILE A O 1
ATOM 2656 N N . ARG A 1 334 ? 1.118 13.638 -33.767 1.00 93.06 334 ARG A N 1
ATOM 2657 C CA . ARG A 1 334 ? -0.014 14.573 -33.724 1.00 93.06 334 ARG A CA 1
ATOM 2658 C C . ARG A 1 334 ? 0.536 15.995 -33.604 1.00 93.06 334 ARG A C 1
ATOM 2660 O O . ARG A 1 334 ? 1.150 16.320 -32.596 1.00 93.06 334 ARG A O 1
ATOM 2667 N N . TYR A 1 335 ? 0.319 16.838 -34.606 1.00 92.44 335 TYR A N 1
ATOM 2668 C CA . TYR A 1 335 ? 0.836 18.206 -34.638 1.00 92.44 335 TYR A CA 1
ATOM 2669 C C . TYR A 1 335 ? -0.147 19.133 -35.354 1.00 92.44 335 TYR A C 1
ATOM 2671 O O . TYR A 1 335 ? -0.622 18.824 -36.444 1.00 92.44 335 TYR A O 1
ATOM 2679 N N . GLU A 1 336 ? -0.474 20.274 -34.749 1.00 89.69 336 GLU A N 1
ATOM 2680 C CA . GLU A 1 336 ? -1.597 21.109 -35.196 1.00 89.69 336 GLU A CA 1
ATOM 2681 C C . GLU A 1 336 ? -1.273 21.928 -36.459 1.00 89.69 336 GLU A C 1
ATOM 2683 O O . GLU A 1 336 ? -2.177 22.325 -37.198 1.00 89.69 336 GLU A O 1
ATOM 2688 N N . LYS A 1 337 ? 0.018 22.178 -36.720 1.00 87.94 337 LYS A N 1
ATOM 2689 C CA . LYS A 1 337 ? 0.516 22.977 -37.849 1.00 87.94 337 LYS A CA 1
ATOM 2690 C C . LYS A 1 337 ? 1.261 22.106 -38.857 1.00 87.94 337 LYS A C 1
ATOM 2692 O O . LYS A 1 337 ? 2.472 21.972 -38.774 1.00 87.94 337 LYS A O 1
ATOM 2697 N N . GLU A 1 338 ? 0.549 21.556 -39.835 1.00 78.62 338 GLU A N 1
ATOM 2698 C CA . GLU A 1 338 ? 1.106 20.653 -40.864 1.00 78.62 338 GLU A CA 1
ATOM 2699 C C . GLU A 1 338 ? 2.268 21.252 -41.682 1.00 78.62 338 GLU A C 1
ATOM 2701 O O . GLU A 1 338 ? 3.083 20.502 -42.208 1.00 78.62 338 GLU A O 1
ATOM 2706 N N . SER A 1 339 ? 2.359 22.585 -41.781 1.00 82.88 339 SER A N 1
ATOM 2707 C CA . SER A 1 339 ? 3.451 23.296 -42.456 1.00 82.88 339 SER A CA 1
ATOM 2708 C C . SER A 1 339 ? 3.943 24.487 -41.621 1.00 82.88 339 SER A C 1
ATOM 2710 O O . SER A 1 339 ? 3.519 25.628 -41.818 1.00 82.88 339 SER A O 1
ATOM 2712 N N . ASP A 1 340 ? 4.887 24.231 -40.720 1.00 89.56 340 ASP A N 1
ATOM 2713 C CA . ASP A 1 340 ? 5.731 25.245 -40.074 1.00 89.56 340 ASP A CA 1
ATOM 2714 C C . ASP A 1 340 ? 7.230 24.872 -40.129 1.00 89.56 340 ASP A C 1
ATOM 2716 O O . ASP A 1 340 ? 7.614 23.838 -40.683 1.00 89.56 340 ASP A O 1
ATOM 2720 N N . ASP A 1 341 ? 8.104 25.713 -39.575 1.00 88.50 341 ASP A N 1
ATOM 2721 C CA . ASP A 1 341 ? 9.556 25.493 -39.631 1.00 88.50 341 ASP A CA 1
ATOM 2722 C C . ASP A 1 341 ? 10.041 24.286 -38.809 1.00 88.50 341 ASP A C 1
ATOM 2724 O O . ASP A 1 341 ? 11.133 23.783 -39.066 1.00 88.50 341 ASP A O 1
ATOM 2728 N N . PHE A 1 342 ? 9.235 23.771 -37.871 1.00 91.81 342 PHE A N 1
ATOM 2729 C CA . PHE A 1 342 ? 9.517 22.483 -37.242 1.00 91.81 342 PHE A CA 1
ATOM 2730 C C . PHE A 1 342 ? 9.215 21.345 -38.209 1.00 91.81 342 PHE A C 1
ATOM 2732 O O . PHE A 1 342 ? 10.097 20.520 -38.433 1.00 91.81 342 PHE A O 1
ATOM 2739 N N . THR A 1 343 ? 8.041 21.331 -38.847 1.00 91.06 343 THR A N 1
ATOM 2740 C CA . THR A 1 343 ? 7.682 20.256 -39.794 1.00 91.06 343 THR A CA 1
ATOM 2741 C C . THR A 1 343 ? 8.665 20.143 -40.965 1.00 91.06 343 THR A C 1
ATOM 2743 O O . THR A 1 343 ? 9.068 19.039 -41.317 1.00 91.06 343 THR A O 1
ATOM 2746 N N . LYS A 1 344 ? 9.169 21.275 -41.483 1.00 90.00 344 LYS A N 1
ATOM 2747 C CA . LYS A 1 344 ? 10.231 21.326 -42.510 1.00 90.00 344 LYS A CA 1
ATOM 2748 C C . LYS A 1 344 ? 11.588 20.793 -42.028 1.00 90.00 344 LYS A C 1
ATOM 2750 O O . LYS A 1 344 ? 12.432 20.459 -42.853 1.00 90.00 344 LYS A O 1
ATOM 2755 N N . SER A 1 345 ? 11.826 20.768 -40.714 1.00 90.88 345 SER A N 1
ATOM 2756 C CA . SER A 1 345 ? 13.080 20.305 -40.097 1.00 90.88 345 SER A CA 1
ATOM 2757 C C . SER A 1 345 ? 13.075 18.821 -39.712 1.00 90.88 345 SER A C 1
ATOM 2759 O O . SER A 1 345 ? 14.098 18.305 -39.259 1.00 90.88 345 SER A O 1
ATOM 2761 N N . LEU A 1 346 ? 11.936 18.137 -39.864 1.00 95.50 346 LEU A N 1
ATOM 2762 C CA . LEU A 1 346 ? 11.793 16.728 -39.514 1.00 95.50 346 LEU A CA 1
ATOM 2763 C C . LEU A 1 346 ? 12.479 15.808 -40.545 1.00 95.50 346 LEU A C 1
ATOM 2765 O O . LEU A 1 346 ? 12.494 16.109 -41.741 1.00 95.50 346 LEU A O 1
ATOM 2769 N N . PRO A 1 347 ? 13.051 14.673 -40.107 1.00 95.81 347 PRO A N 1
ATOM 2770 C CA . PRO A 1 347 ? 13.658 13.695 -41.005 1.00 95.81 347 PRO A CA 1
ATOM 2771 C C . PRO A 1 347 ? 12.591 12.900 -41.778 1.00 95.81 347 PRO A C 1
ATOM 2773 O O . PRO A 1 347 ? 11.455 12.760 -41.332 1.00 95.81 347 PRO A O 1
ATOM 2776 N N . LYS A 1 348 ? 12.971 12.329 -42.931 1.00 93.88 348 LYS A N 1
ATOM 2777 C CA . LYS A 1 348 ? 12.056 11.665 -43.892 1.00 93.88 348 LYS A CA 1
ATOM 2778 C C . LYS A 1 348 ? 11.225 10.499 -43.328 1.00 93.88 348 LYS A C 1
ATOM 2780 O O . LYS A 1 348 ? 10.240 10.115 -43.945 1.00 93.88 348 LYS A O 1
ATOM 2785 N N . ASN A 1 349 ? 11.631 9.925 -42.198 1.00 94.94 349 ASN A N 1
ATOM 2786 C CA . ASN A 1 349 ? 10.911 8.877 -41.473 1.00 94.94 349 ASN A CA 1
ATOM 2787 C C . ASN A 1 349 ? 9.870 9.430 -40.477 1.00 94.94 349 ASN A C 1
ATOM 2789 O O . ASN A 1 349 ? 9.353 8.680 -39.656 1.00 94.94 349 ASN A O 1
ATOM 2793 N N . THR A 1 350 ? 9.586 10.735 -40.488 1.00 95.81 350 THR A N 1
ATOM 2794 C CA . THR A 1 350 ? 8.645 11.379 -39.563 1.00 95.81 350 THR A CA 1
ATOM 2795 C C . THR A 1 350 ? 7.509 12.063 -40.314 1.00 95.81 350 THR A C 1
ATOM 2797 O O . THR A 1 350 ? 7.741 12.858 -41.221 1.00 95.81 350 THR A O 1
ATOM 2800 N N . HIS A 1 351 ? 6.279 11.796 -39.879 1.00 93.69 351 HIS A N 1
ATOM 2801 C CA . HIS A 1 351 ? 5.039 12.212 -40.529 1.00 93.69 351 HIS A CA 1
ATOM 2802 C C . HIS A 1 351 ? 4.150 12.936 -39.520 1.00 93.69 351 HIS A C 1
ATOM 2804 O O . HIS A 1 351 ? 3.985 12.478 -38.386 1.00 93.69 351 HIS A O 1
ATOM 2810 N N . VAL A 1 352 ? 3.575 14.067 -39.923 1.00 93.25 352 VAL A N 1
ATOM 2811 C CA . VAL A 1 352 ? 2.732 14.917 -39.067 1.00 93.25 352 VAL A CA 1
ATOM 2812 C C . VAL A 1 352 ? 1.274 14.884 -39.514 1.00 93.25 352 VAL A C 1
ATOM 2814 O O . VAL A 1 352 ? 0.986 14.835 -40.706 1.00 93.25 352 VAL A O 1
ATOM 2817 N N . SER A 1 353 ? 0.348 14.944 -38.558 1.00 90.25 353 SER A N 1
ATOM 2818 C CA . SER A 1 353 ? -1.086 15.113 -38.825 1.00 90.25 353 SER A CA 1
ATOM 2819 C C . SER A 1 353 ? -1.774 15.844 -37.674 1.00 90.25 353 SER A C 1
ATOM 2821 O O . SER A 1 353 ? -1.424 15.633 -36.512 1.00 90.25 353 SER A O 1
ATOM 2823 N N . LYS A 1 354 ? -2.817 16.635 -37.960 1.00 87.88 354 LYS A N 1
ATOM 2824 C CA . LYS A 1 354 ? -3.682 17.229 -36.919 1.00 87.88 354 LYS A CA 1
ATOM 2825 C C . LYS A 1 354 ? -4.383 16.173 -36.057 1.00 87.88 354 LYS A C 1
ATOM 2827 O O . LYS A 1 354 ? -4.667 16.426 -34.887 1.00 87.88 354 LYS A O 1
ATOM 2832 N N . TRP A 1 355 ? -4.660 14.996 -36.622 1.00 83.81 355 TRP A N 1
ATOM 2833 C CA . TRP A 1 355 ? -5.304 13.883 -35.923 1.00 83.81 355 TRP A CA 1
ATOM 2834 C C . TRP A 1 355 ? -4.715 12.534 -36.341 1.00 83.81 355 TRP A C 1
ATOM 2836 O O . TRP A 1 355 ? -4.415 12.308 -37.513 1.00 83.81 355 TRP A O 1
ATOM 2846 N N . LEU A 1 356 ? -4.564 11.626 -35.378 1.00 89.19 356 LEU A N 1
ATOM 2847 C CA . LEU A 1 356 ? -4.083 10.263 -35.602 1.00 89.19 356 LEU A CA 1
ATOM 2848 C C . LEU A 1 356 ? -5.200 9.264 -35.267 1.00 89.19 356 LEU A C 1
ATOM 2850 O O . LEU A 1 356 ? -5.884 9.464 -34.258 1.00 89.19 356 LEU A O 1
ATOM 2854 N N . PRO A 1 357 ? -5.366 8.166 -36.027 1.00 88.19 357 PRO A N 1
ATOM 2855 C CA . PRO A 1 357 ? -6.195 7.031 -35.619 1.00 88.19 357 PRO A CA 1
ATOM 2856 C C . PRO A 1 357 ? -5.487 6.252 -34.493 1.00 88.19 357 PRO A C 1
ATOM 2858 O O . PRO A 1 357 ? -4.988 5.149 -34.689 1.00 88.19 357 PRO A O 1
ATOM 2861 N N . GLN A 1 358 ? -5.373 6.874 -33.312 1.00 88.25 358 GLN A N 1
ATOM 2862 C CA . GLN A 1 358 ? -4.518 6.422 -32.208 1.00 88.25 358 GLN A CA 1
ATOM 2863 C C . GLN A 1 358 ? -4.828 4.987 -31.776 1.00 88.25 358 GLN A C 1
ATOM 2865 O O . GLN A 1 358 ? -3.915 4.173 -31.734 1.00 88.25 358 GLN A O 1
ATOM 2870 N N . GLY A 1 359 ? -6.095 4.660 -31.502 1.00 85.62 359 GLY A N 1
ATOM 2871 C CA . GLY A 1 359 ? -6.478 3.313 -31.064 1.00 85.62 359 GLY A CA 1
ATOM 2872 C C . GLY A 1 359 ? -6.103 2.225 -32.075 1.00 85.62 359 GLY A C 1
ATOM 2873 O O . GLY A 1 359 ? -5.598 1.178 -31.687 1.00 85.62 359 GLY A O 1
ATOM 2874 N N . ASP A 1 360 ? -6.270 2.494 -33.371 1.00 88.88 360 ASP A N 1
ATOM 2875 C CA . ASP A 1 360 ? -5.943 1.538 -34.434 1.00 88.88 360 ASP A CA 1
ATOM 2876 C C . ASP A 1 360 ? -4.425 1.428 -34.664 1.00 88.88 360 ASP A C 1
ATOM 2878 O O . ASP A 1 360 ? -3.909 0.339 -34.911 1.00 88.88 360 ASP A O 1
ATOM 2882 N N . LEU A 1 361 ? -3.688 2.538 -34.523 1.00 92.75 361 LEU A N 1
ATOM 2883 C CA . LEU A 1 361 ? -2.224 2.566 -34.606 1.00 92.75 361 LEU A CA 1
ATOM 2884 C C . LEU A 1 361 ? -1.559 1.841 -33.428 1.00 92.75 361 LEU A C 1
ATOM 2886 O O . LEU A 1 361 ? -0.670 1.029 -33.658 1.00 92.75 361 LEU A O 1
ATOM 2890 N N . LEU A 1 362 ? -1.971 2.102 -32.182 1.00 93.44 362 LEU A N 1
ATOM 2891 C CA . LEU A 1 362 ? -1.350 1.491 -30.997 1.00 93.44 362 LEU A CA 1
ATOM 2892 C C . LEU A 1 362 ? -1.600 -0.027 -30.926 1.00 93.44 362 LEU A C 1
ATOM 2894 O O . LEU A 1 362 ? -0.726 -0.764 -30.475 1.00 93.44 362 LEU A O 1
ATOM 2898 N N . LYS A 1 363 ? -2.744 -0.496 -31.446 1.00 90.56 363 LYS A N 1
ATOM 2899 C CA . LYS A 1 363 ? -3.081 -1.923 -31.596 1.00 90.56 363 LYS A CA 1
ATOM 2900 C C . LYS A 1 363 ? -2.378 -2.629 -32.765 1.00 90.56 363 LYS A C 1
ATOM 2902 O O . LYS A 1 363 ? -2.462 -3.851 -32.864 1.00 90.56 363 LYS A O 1
ATOM 2907 N N . HIS A 1 364 ? -1.742 -1.905 -33.687 1.00 92.00 364 HIS A N 1
ATOM 2908 C CA . HIS A 1 364 ? -1.189 -2.512 -34.898 1.00 92.00 364 HIS A CA 1
ATOM 2909 C C . HIS A 1 364 ? 0.075 -3.348 -34.591 1.00 92.00 364 HIS A C 1
ATOM 2911 O O . HIS A 1 364 ? 0.974 -2.828 -33.930 1.00 92.00 364 HIS A O 1
ATOM 2917 N N . PRO A 1 365 ? 0.258 -4.569 -35.143 1.00 90.94 365 PRO A N 1
ATOM 2918 C CA . PRO A 1 365 ? 1.401 -5.441 -34.813 1.00 90.94 365 PRO A CA 1
ATOM 2919 C C . PRO A 1 365 ? 2.808 -4.864 -35.071 1.00 90.94 365 PRO A C 1
ATOM 2921 O O . PRO A 1 365 ? 3.791 -5.353 -34.519 1.00 90.94 365 PRO A O 1
ATOM 2924 N N . LYS A 1 366 ? 2.925 -3.825 -35.912 1.00 93.56 366 LYS A N 1
ATOM 2925 C CA . LYS A 1 366 ? 4.182 -3.079 -36.156 1.00 93.56 366 LYS A CA 1
ATOM 2926 C C . LYS A 1 366 ? 4.421 -1.888 -35.208 1.00 93.56 366 LYS A C 1
ATOM 2928 O O . LYS A 1 366 ? 5.478 -1.258 -35.299 1.00 93.56 366 LYS A O 1
ATOM 2933 N N . CYS A 1 367 ? 3.474 -1.545 -34.336 1.00 95.19 367 CYS A N 1
ATOM 2934 C CA . CYS A 1 367 ? 3.666 -0.486 -33.350 1.00 95.19 367 CYS A CA 1
ATOM 2935 C C . CYS A 1 367 ? 4.726 -0.924 -32.331 1.00 95.19 367 CYS A C 1
ATOM 2937 O O . CYS A 1 367 ? 4.615 -1.979 -31.710 1.00 95.19 367 CYS A O 1
ATOM 2939 N N . ARG A 1 368 ? 5.779 -0.120 -32.176 1.00 95.50 368 ARG A N 1
ATOM 2940 C CA . ARG A 1 368 ? 6.878 -0.366 -31.230 1.00 95.50 368 ARG A CA 1
ATOM 2941 C C . ARG A 1 368 ? 6.681 0.358 -29.902 1.00 95.50 368 ARG A C 1
ATOM 2943 O O . ARG A 1 368 ? 7.335 0.004 -28.932 1.00 95.50 368 ARG A O 1
ATOM 2950 N N . GLY A 1 369 ? 5.786 1.344 -29.852 1.00 96.69 369 GLY A N 1
ATOM 2951 C CA . GLY A 1 369 ? 5.431 2.057 -28.631 1.00 96.69 369 GLY A CA 1
ATOM 2952 C C . GLY A 1 369 ? 4.884 3.461 -28.874 1.00 96.69 369 GLY A C 1
ATOM 2953 O O . GLY A 1 369 ? 4.727 3.912 -30.012 1.00 96.69 369 GLY A O 1
ATOM 2954 N N . MET A 1 370 ? 4.616 4.164 -27.776 1.00 97.81 370 MET A N 1
ATOM 2955 C CA . MET A 1 370 ? 4.112 5.540 -27.772 1.00 97.81 370 MET A CA 1
ATOM 2956 C C . MET A 1 370 ? 5.124 6.505 -27.135 1.00 97.81 370 MET A C 1
ATOM 2958 O O . MET A 1 370 ? 5.854 6.135 -26.225 1.00 97.81 370 MET A O 1
ATOM 2962 N N . ILE A 1 371 ? 5.152 7.762 -27.573 1.00 98.38 371 ILE A N 1
ATOM 2963 C CA . ILE A 1 371 ? 5.772 8.894 -26.876 1.00 98.38 371 ILE A CA 1
ATOM 2964 C C . ILE A 1 371 ? 4.626 9.802 -26.435 1.00 98.38 371 ILE A C 1
ATOM 2966 O O . ILE A 1 371 ? 3.957 10.417 -27.268 1.00 98.38 371 ILE A O 1
ATOM 2970 N N . THR A 1 372 ? 4.374 9.880 -25.132 1.00 97.31 372 THR A N 1
ATOM 2971 C CA . THR A 1 372 ? 3.199 10.575 -24.595 1.00 97.31 372 THR A CA 1
ATOM 2972 C C . THR A 1 372 ? 3.543 11.532 -23.466 1.00 97.31 372 THR A C 1
ATOM 2974 O O . THR A 1 372 ? 4.455 11.298 -22.678 1.00 97.31 372 THR A O 1
ATOM 2977 N N . HIS A 1 373 ? 2.737 12.581 -23.326 1.00 95.75 373 HIS A N 1
ATOM 2978 C CA . HIS A 1 373 ? 2.667 13.405 -22.116 1.00 95.75 373 HIS A CA 1
ATOM 2979 C C . HIS A 1 373 ? 2.239 12.650 -20.839 1.00 95.75 373 HIS A C 1
ATOM 2981 O O . HIS A 1 373 ? 2.202 13.255 -19.779 1.00 95.75 373 HIS A O 1
ATOM 2987 N N . ALA A 1 374 ? 1.891 11.360 -20.922 1.00 95.88 374 ALA A N 1
ATOM 2988 C CA . ALA A 1 374 ? 1.401 10.530 -19.815 1.00 95.88 374 ALA A CA 1
ATOM 2989 C C . ALA A 1 374 ? 0.048 10.961 -19.206 1.00 95.88 374 ALA A C 1
ATOM 2991 O O . ALA A 1 374 ? -0.250 10.613 -18.067 1.00 95.88 374 ALA A O 1
ATOM 2992 N N . GLY A 1 375 ? -0.809 11.670 -19.952 1.00 92.88 375 GLY A N 1
ATOM 2993 C CA . GLY A 1 375 ? -2.210 11.870 -19.553 1.00 92.88 375 GLY A CA 1
ATOM 2994 C C . GLY A 1 375 ? -2.955 10.530 -19.472 1.00 92.88 375 GLY A C 1
ATOM 2995 O O . GLY A 1 375 ? -2.788 9.685 -20.356 1.00 92.88 375 GLY A O 1
ATOM 2996 N N . TYR A 1 376 ? -3.751 10.321 -18.417 1.00 89.94 376 TYR A N 1
ATOM 2997 C CA . TYR A 1 376 ? -4.117 8.972 -17.957 1.00 89.94 376 TYR A CA 1
ATOM 2998 C C . TYR A 1 376 ? -4.780 8.073 -19.015 1.00 89.94 376 TYR A C 1
ATOM 3000 O O . TYR A 1 376 ? -4.338 6.944 -19.223 1.00 89.94 376 TYR A O 1
ATOM 3008 N N . ASN A 1 377 ? -5.752 8.594 -19.773 1.00 89.06 377 ASN A N 1
ATOM 3009 C CA . ASN A 1 377 ? -6.417 7.847 -20.853 1.00 89.06 377 ASN A CA 1
ATOM 3010 C C . ASN A 1 377 ? -5.437 7.336 -21.932 1.00 89.06 377 ASN A C 1
ATOM 3012 O O . ASN A 1 377 ? -5.637 6.256 -22.476 1.00 89.06 377 ASN A O 1
ATOM 3016 N N . SER A 1 378 ? -4.350 8.064 -22.218 1.00 90.69 378 SER A N 1
ATOM 3017 C CA . SER A 1 378 ? -3.326 7.613 -23.174 1.00 90.69 378 SER A CA 1
ATOM 3018 C C . SER A 1 378 ? -2.421 6.517 -22.609 1.00 90.69 378 SER A C 1
ATOM 3020 O O . SER A 1 378 ? -1.950 5.684 -23.375 1.00 90.69 378 SER A O 1
ATOM 3022 N N . LEU A 1 379 ? -2.181 6.486 -21.291 1.00 93.38 379 LEU A N 1
ATOM 3023 C CA . LEU A 1 379 ? -1.505 5.338 -20.675 1.00 93.38 379 LEU A CA 1
ATOM 3024 C C . LEU A 1 379 ? -2.400 4.098 -20.674 1.00 93.38 379 LEU A C 1
ATOM 3026 O O . LEU A 1 379 ? -1.898 3.004 -20.891 1.00 93.38 379 LEU A O 1
ATOM 3030 N N . GLN A 1 380 ? -3.714 4.253 -20.513 1.00 92.56 380 GLN A N 1
ATOM 3031 C CA . GLN A 1 380 ? -4.641 3.124 -20.613 1.00 92.56 380 GLN A CA 1
ATOM 3032 C C . GLN A 1 380 ? -4.685 2.544 -22.029 1.00 92.56 380 GLN A C 1
ATOM 3034 O O . GLN A 1 380 ? -4.587 1.328 -22.174 1.00 92.56 380 GLN A O 1
ATOM 3039 N N . ASP A 1 381 ? -4.732 3.385 -23.071 1.00 91.25 381 ASP A N 1
ATOM 3040 C CA . ASP A 1 381 ? -4.607 2.918 -24.461 1.00 91.25 381 ASP A CA 1
ATOM 3041 C C . ASP A 1 381 ? -3.300 2.111 -24.670 1.00 91.25 381 ASP A C 1
ATOM 3043 O O . ASP A 1 381 ? -3.314 1.069 -25.324 1.00 91.25 381 ASP A O 1
ATOM 3047 N N . VAL A 1 382 ? -2.178 2.544 -24.073 1.00 94.31 382 VAL A N 1
ATOM 3048 C CA . VAL A 1 382 ? -0.879 1.833 -24.087 1.00 94.31 382 VAL A CA 1
ATOM 3049 C C . VAL A 1 382 ? -0.947 0.497 -23.332 1.00 94.31 382 VAL A C 1
ATOM 3051 O O . VAL A 1 382 ? -0.585 -0.540 -23.894 1.00 94.31 382 VAL A O 1
ATOM 3054 N N . PHE A 1 383 ? -1.438 0.497 -22.088 1.00 94.62 383 PHE A N 1
ATOM 3055 C CA . PHE A 1 383 ? -1.510 -0.689 -21.225 1.00 94.62 383 PHE A CA 1
ATOM 3056 C C . PHE A 1 383 ? -2.446 -1.761 -21.806 1.00 94.62 383 PHE A C 1
ATOM 3058 O O . PHE A 1 383 ? -2.113 -2.941 -21.778 1.00 94.62 383 PHE A O 1
ATOM 3065 N N . HIS A 1 384 ? -3.580 -1.360 -22.389 1.00 91.88 384 HIS A N 1
ATOM 3066 C CA . HIS A 1 384 ? -4.512 -2.268 -23.067 1.00 91.88 384 HIS A CA 1
ATOM 3067 C C . HIS A 1 384 ? -3.990 -2.754 -24.427 1.00 91.88 384 HIS A C 1
ATOM 3069 O O . HIS A 1 384 ? -4.299 -3.874 -24.829 1.00 91.88 384 HIS A O 1
ATOM 3075 N N . SER A 1 385 ? -3.183 -1.957 -25.138 1.00 93.00 385 SER A N 1
ATOM 3076 C CA . SER A 1 385 ? -2.541 -2.409 -26.384 1.00 93.00 385 SER A CA 1
ATOM 3077 C C . SER A 1 385 ? -1.423 -3.426 -26.115 1.00 93.00 385 SER A C 1
ATOM 3079 O O . SER A 1 385 ? -1.221 -4.337 -26.919 1.00 93.00 385 SER A O 1
ATOM 3081 N N . GLY A 1 386 ? -0.746 -3.329 -24.963 1.00 94.31 386 GLY A N 1
ATOM 3082 C CA . GLY A 1 386 ? 0.362 -4.210 -24.572 1.00 94.31 386 GLY A CA 1
ATOM 3083 C C . GLY A 1 386 ? 1.715 -3.789 -25.151 1.00 94.31 386 GLY A C 1
ATOM 3084 O O . GLY A 1 386 ? 2.567 -4.637 -25.410 1.00 94.31 386 GLY A O 1
ATOM 3085 N N . ILE A 1 387 ? 1.900 -2.485 -25.369 1.00 95.81 387 ILE A N 1
ATOM 3086 C CA . ILE A 1 387 ? 3.107 -1.871 -25.948 1.00 95.81 387 ILE A CA 1
ATOM 3087 C C . ILE A 1 387 ? 3.862 -1.038 -24.895 1.00 95.81 387 ILE A C 1
ATOM 3089 O O . ILE A 1 387 ? 3.236 -0.539 -23.958 1.00 95.81 387 ILE A O 1
ATOM 3093 N N . PRO A 1 388 ? 5.185 -0.834 -25.030 1.00 97.62 388 PRO A N 1
ATOM 3094 C CA . PRO A 1 388 ? 5.932 0.060 -24.150 1.00 97.62 388 PRO A CA 1
ATOM 3095 C C . PRO A 1 388 ? 5.727 1.542 -24.516 1.00 97.62 388 PRO A C 1
ATOM 3097 O O . PRO A 1 388 ? 5.228 1.887 -25.592 1.00 97.62 388 PRO A O 1
ATOM 3100 N N . THR A 1 389 ? 6.143 2.448 -23.629 1.00 98.31 389 THR A N 1
ATOM 3101 C CA . THR A 1 389 ? 5.987 3.898 -23.827 1.00 98.31 389 THR A CA 1
ATOM 3102 C C . THR A 1 389 ? 7.182 4.718 -23.336 1.00 98.31 389 THR A C 1
ATOM 3104 O O . THR A 1 389 ? 7.877 4.354 -22.394 1.00 98.31 389 THR A O 1
ATOM 3107 N N . ILE A 1 390 ? 7.385 5.887 -23.937 1.00 98.69 390 ILE A N 1
ATOM 3108 C CA . ILE A 1 390 ? 8.199 6.983 -23.405 1.00 98.69 390 ILE A CA 1
ATOM 3109 C C . ILE A 1 390 ? 7.248 8.032 -22.823 1.00 98.69 390 ILE A C 1
ATOM 3111 O O . ILE A 1 390 ? 6.244 8.371 -23.455 1.00 98.69 390 ILE A O 1
ATOM 3115 N N . THR A 1 391 ? 7.540 8.537 -21.625 1.00 98.44 391 THR A N 1
ATOM 3116 C CA . THR A 1 391 ? 6.689 9.500 -20.910 1.00 98.44 391 THR A CA 1
ATOM 3117 C C . THR A 1 391 ? 7.406 10.838 -20.706 1.00 98.44 391 THR A C 1
ATOM 3119 O O . THR A 1 391 ? 8.474 10.900 -20.105 1.00 98.44 391 THR A O 1
ATOM 3122 N N . ILE A 1 392 ? 6.813 11.925 -21.209 1.00 97.75 392 ILE A N 1
ATOM 3123 C CA . ILE A 1 392 ? 7.336 13.302 -21.127 1.00 97.75 392 ILE A CA 1
ATOM 3124 C C . ILE A 1 392 ? 6.307 14.165 -20.370 1.00 97.75 392 ILE A C 1
ATOM 3126 O O . ILE A 1 392 ? 5.528 14.881 -21.001 1.00 97.75 392 ILE A O 1
ATOM 3130 N N . PRO A 1 393 ? 6.215 14.055 -19.032 1.00 96.00 393 PRO A N 1
ATOM 3131 C CA . PRO A 1 393 ? 5.136 14.676 -18.266 1.00 96.00 393 PRO A CA 1
ATOM 3132 C C . PRO A 1 393 ? 5.208 16.210 -18.274 1.00 96.00 393 PRO A C 1
ATOM 3134 O O . PRO A 1 393 ? 6.258 16.800 -18.008 1.00 96.00 393 PRO A O 1
ATOM 3137 N N . LEU A 1 394 ? 4.074 16.869 -18.541 1.00 93.62 394 LEU A N 1
ATOM 3138 C CA . LEU A 1 394 ? 3.981 18.331 -18.632 1.00 93.62 394 LEU A CA 1
ATOM 3139 C C . LEU A 1 394 ? 3.337 18.952 -17.381 1.00 93.62 394 LEU A C 1
ATOM 3141 O O . LEU A 1 394 ? 3.890 19.899 -16.811 1.00 93.62 394 LEU A O 1
ATOM 3145 N N . PHE A 1 395 ? 2.170 18.450 -16.955 1.00 90.44 395 PHE A N 1
ATOM 3146 C CA . PHE A 1 395 ? 1.383 18.992 -15.833 1.00 90.44 395 PHE A CA 1
ATOM 3147 C C . PHE A 1 395 ? 0.246 18.064 -15.367 1.00 90.44 395 PHE A C 1
ATOM 3149 O O . PHE A 1 395 ? -0.021 17.042 -15.982 1.00 90.44 395 PHE A O 1
ATOM 3156 N N . GLY A 1 396 ? -0.480 18.446 -14.310 1.00 89.50 396 GLY A N 1
ATOM 3157 C CA . GLY A 1 396 ? -1.622 17.662 -13.825 1.00 89.50 396 GLY A CA 1
ATOM 3158 C C . GLY A 1 396 ? -1.171 16.341 -13.206 1.00 89.50 396 GLY A C 1
ATOM 3159 O O . GLY A 1 396 ? -0.129 16.296 -12.565 1.00 89.50 396 GLY A O 1
ATOM 3160 N N . ASP A 1 397 ? -1.943 15.287 -13.445 1.00 92.44 397 ASP A N 1
ATOM 3161 C CA . ASP A 1 397 ? -1.699 13.878 -13.101 1.00 92.44 397 ASP A CA 1
ATOM 3162 C C . ASP A 1 397 ? -0.454 13.264 -13.778 1.00 92.44 397 ASP A C 1
ATOM 3164 O O . ASP A 1 397 ? 0.124 12.283 -13.304 1.00 92.44 397 ASP A O 1
ATOM 3168 N N . GLN A 1 398 ? -0.012 13.858 -14.888 1.00 95.69 398 GLN A N 1
ATOM 3169 C CA . GLN A 1 398 ? 1.022 13.321 -15.776 1.00 95.69 398 GLN A CA 1
ATOM 3170 C C . GLN A 1 398 ? 2.346 12.918 -15.096 1.00 95.69 398 GLN A C 1
ATOM 3172 O O . GLN A 1 398 ? 2.889 11.882 -15.483 1.00 95.69 398 GLN A O 1
ATOM 3177 N N . PRO A 1 399 ? 2.907 13.651 -14.107 1.00 95.06 399 PRO A N 1
ATOM 3178 C CA . PRO A 1 399 ? 4.157 13.248 -13.461 1.00 95.06 399 PRO A CA 1
ATOM 3179 C C . PRO A 1 399 ? 4.012 11.941 -12.671 1.00 95.06 399 PRO A C 1
ATOM 3181 O O . PRO A 1 399 ? 4.823 11.032 -12.846 1.00 95.06 399 PRO A O 1
ATOM 3184 N N . LYS A 1 400 ? 2.936 11.795 -11.884 1.00 94.81 400 LYS A N 1
ATOM 3185 C CA . LYS A 1 400 ? 2.635 10.571 -11.125 1.00 94.81 400 LYS A CA 1
ATOM 3186 C C . LYS A 1 400 ? 2.351 9.402 -12.069 1.00 94.81 400 LYS A C 1
ATOM 3188 O O . LYS A 1 400 ? 2.906 8.319 -11.901 1.00 94.81 400 LYS A O 1
ATOM 3193 N N . ASN A 1 401 ? 1.584 9.648 -13.129 1.00 96.19 401 ASN A N 1
ATOM 3194 C CA . ASN A 1 401 ? 1.335 8.684 -14.202 1.00 96.19 401 ASN A CA 1
ATOM 3195 C C . ASN A 1 401 ? 2.631 8.215 -14.890 1.00 96.19 401 ASN A C 1
ATOM 3197 O O . ASN A 1 401 ? 2.793 7.034 -15.193 1.00 96.19 401 ASN A O 1
ATOM 3201 N N . ALA A 1 402 ? 3.581 9.124 -15.122 1.00 97.12 402 ALA A N 1
ATOM 3202 C CA . ALA A 1 402 ? 4.871 8.781 -15.703 1.00 97.12 402 ALA A CA 1
ATOM 3203 C C . ALA A 1 402 ? 5.700 7.889 -14.763 1.00 97.12 402 ALA A C 1
ATOM 3205 O O . ALA A 1 402 ? 6.308 6.931 -15.238 1.00 97.12 402 ALA A O 1
ATOM 3206 N N . ARG A 1 403 ? 5.661 8.137 -13.443 1.00 96.12 403 ARG A N 1
ATOM 3207 C CA . ARG A 1 403 ? 6.254 7.241 -12.430 1.00 96.12 403 ARG A CA 1
ATOM 3208 C C . ARG A 1 403 ? 5.581 5.877 -12.371 1.00 96.12 403 ARG A C 1
ATOM 3210 O O . ARG A 1 403 ? 6.264 4.881 -12.160 1.00 96.12 403 ARG A O 1
ATOM 3217 N N . LEU A 1 404 ? 4.269 5.819 -12.586 1.00 96.12 404 LEU A N 1
ATOM 3218 C CA . LEU A 1 404 ? 3.526 4.562 -12.632 1.00 96.12 404 LEU A CA 1
ATOM 3219 C C . LEU A 1 404 ? 4.009 3.684 -13.794 1.00 96.12 404 LEU A C 1
ATOM 3221 O O . LEU A 1 404 ? 4.304 2.507 -13.606 1.00 96.12 404 LEU A O 1
ATOM 3225 N N . ALA A 1 405 ? 4.195 4.284 -14.973 1.00 97.31 405 ALA A N 1
ATOM 3226 C CA . ALA A 1 405 ? 4.763 3.593 -16.127 1.00 97.31 405 ALA A CA 1
ATOM 3227 C C . ALA A 1 405 ? 6.225 3.140 -15.892 1.00 97.31 405 ALA A C 1
ATOM 3229 O O . ALA A 1 405 ? 6.579 2.043 -16.325 1.00 97.31 405 ALA A O 1
ATOM 3230 N N . GLU A 1 406 ? 7.053 3.927 -15.182 1.00 96.19 406 GLU A N 1
ATOM 3231 C CA . GLU A 1 406 ? 8.395 3.489 -14.743 1.00 96.19 406 GLU A CA 1
ATOM 3232 C C . GLU A 1 406 ? 8.315 2.269 -13.802 1.00 96.19 406 GLU A C 1
ATOM 3234 O O . GLU A 1 406 ? 8.954 1.256 -14.084 1.00 96.19 406 GLU A O 1
ATOM 3239 N N . LYS A 1 407 ? 7.503 2.330 -12.730 1.00 95.56 407 LYS A N 1
ATOM 3240 C CA . LYS A 1 407 ? 7.328 1.240 -11.742 1.00 95.56 407 LYS A CA 1
ATOM 3241 C C . LYS A 1 407 ? 6.909 -0.073 -12.408 1.00 95.56 407 LYS A C 1
ATOM 3243 O O . LYS A 1 407 ? 7.451 -1.127 -12.095 1.00 95.56 407 LYS A O 1
ATOM 3248 N N . LEU A 1 408 ? 5.940 -0.010 -13.320 1.00 96.31 408 LEU A N 1
ATOM 3249 C CA . LEU A 1 408 ? 5.387 -1.181 -14.008 1.00 96.31 408 LEU A CA 1
ATOM 3250 C C . LEU A 1 408 ? 6.356 -1.802 -15.034 1.00 96.31 408 LEU A C 1
ATOM 3252 O O . LEU A 1 408 ? 6.019 -2.807 -15.655 1.00 96.31 408 LEU A O 1
ATOM 3256 N N . GLY A 1 409 ? 7.529 -1.199 -15.266 1.00 96.62 409 GLY A N 1
ATOM 3257 C CA . GLY A 1 409 ? 8.490 -1.665 -16.266 1.00 96.62 409 GLY A CA 1
ATOM 3258 C C . GLY A 1 409 ? 8.028 -1.470 -17.713 1.00 96.62 409 GLY A C 1
ATOM 3259 O O . GLY A 1 409 ? 8.655 -2.001 -18.619 1.00 96.62 409 GLY A O 1
ATOM 3260 N N . VAL A 1 410 ? 6.950 -0.717 -17.956 1.00 97.19 410 VAL A N 1
ATOM 3261 C CA . VAL A 1 410 ? 6.380 -0.477 -19.300 1.00 97.19 410 VAL A CA 1
ATOM 3262 C C . VAL A 1 410 ? 6.779 0.881 -19.886 1.00 97.19 410 VAL A C 1
ATOM 3264 O O . VAL A 1 410 ? 6.584 1.133 -21.075 1.00 97.19 410 VAL A O 1
ATOM 3267 N N . GLY A 1 411 ? 7.315 1.773 -19.050 1.00 96.94 411 GLY A N 1
ATOM 3268 C CA . GLY A 1 411 ? 7.609 3.164 -19.371 1.00 96.94 411 GLY A CA 1
ATOM 3269 C C . GLY A 1 411 ? 9.080 3.547 -19.223 1.00 96.94 411 GLY A C 1
ATOM 3270 O O . GLY A 1 411 ? 9.784 3.069 -18.336 1.00 96.94 411 GLY A O 1
ATOM 3271 N N . VAL A 1 412 ? 9.524 4.488 -20.057 1.00 98.12 412 VAL A N 1
ATOM 3272 C CA . VAL A 1 412 ? 10.787 5.221 -19.892 1.00 98.12 412 VAL A CA 1
ATOM 3273 C C . VAL A 1 412 ? 10.476 6.709 -19.778 1.00 98.12 412 VAL A C 1
ATOM 3275 O O . VAL A 1 412 ? 10.040 7.331 -20.748 1.00 98.12 412 VAL A O 1
ATOM 3278 N N . ARG A 1 413 ? 10.687 7.296 -18.600 1.00 97.25 413 ARG A N 1
ATOM 3279 C CA . ARG A 1 413 ? 10.424 8.721 -18.381 1.00 97.25 413 ARG A CA 1
ATOM 3280 C C . ARG A 1 413 ? 11.579 9.578 -18.886 1.00 97.25 413 ARG A C 1
ATOM 3282 O O . ARG A 1 413 ? 12.744 9.223 -18.729 1.00 97.25 413 ARG A O 1
ATOM 3289 N N . VAL A 1 414 ? 11.243 10.721 -19.474 1.00 97.69 414 VAL A N 1
ATOM 3290 C CA . VAL A 1 414 ? 12.187 11.758 -19.902 1.00 97.69 414 VAL A CA 1
ATOM 3291 C C . VAL A 1 414 ? 11.706 13.086 -19.332 1.00 97.69 414 VAL A C 1
ATOM 3293 O O . VAL A 1 414 ? 10.593 13.533 -19.609 1.00 97.69 414 VAL A O 1
ATOM 3296 N N . THR A 1 415 ? 12.534 13.719 -18.507 1.00 95.38 415 THR A N 1
ATOM 3297 C CA . THR A 1 415 ? 12.189 14.990 -17.859 1.00 95.38 415 THR A CA 1
ATOM 3298 C C . THR A 1 415 ? 12.205 16.164 -18.842 1.00 95.38 415 THR A C 1
ATOM 3300 O O . THR A 1 415 ? 12.884 16.142 -19.873 1.00 95.38 415 THR A O 1
ATOM 3303 N N . LYS A 1 416 ? 11.522 17.259 -18.480 1.00 94.00 416 LYS A N 1
ATOM 3304 C CA . LYS A 1 416 ? 11.564 18.530 -19.224 1.00 94.00 416 LYS A CA 1
ATOM 3305 C C . LYS A 1 416 ? 12.996 19.040 -19.428 1.00 94.00 416 LYS A C 1
ATOM 3307 O O . LYS A 1 416 ? 13.333 19.531 -20.504 1.00 94.00 416 LYS A O 1
ATOM 3312 N N . LYS A 1 417 ? 13.857 18.861 -18.418 1.00 92.69 417 LYS A N 1
ATOM 3313 C CA . LYS A 1 417 ? 15.294 19.167 -18.474 1.00 92.69 417 LYS A CA 1
ATOM 3314 C C . LYS A 1 417 ? 16.041 18.313 -19.503 1.00 92.69 417 LYS A C 1
ATOM 3316 O O . LYS A 1 417 ? 16.877 18.840 -20.231 1.00 92.69 417 LYS A O 1
ATOM 3321 N N . GLU A 1 418 ? 15.756 17.017 -19.590 1.00 94.62 418 GLU A N 1
ATOM 3322 C CA . GLU A 1 418 ? 16.406 16.120 -20.556 1.00 94.62 418 GLU A CA 1
ATOM 3323 C C . GLU A 1 418 ? 15.983 16.409 -22.001 1.00 94.62 418 GLU A C 1
ATOM 3325 O O . GLU A 1 418 ? 16.827 16.357 -22.899 1.00 94.62 418 GLU A O 1
ATOM 3330 N N . MET A 1 419 ? 14.725 16.815 -22.216 1.00 95.62 419 MET A N 1
ATOM 3331 C CA . MET A 1 419 ? 14.203 17.256 -23.519 1.00 95.62 419 MET A CA 1
ATOM 3332 C C . MET A 1 419 ? 14.908 18.494 -24.099 1.00 95.62 419 MET A C 1
ATOM 3334 O O . MET A 1 419 ? 14.841 18.718 -25.309 1.00 95.62 419 MET A O 1
ATOM 3338 N N . MET A 1 420 ? 15.652 19.257 -23.288 1.00 91.69 420 MET A N 1
ATOM 3339 C CA . MET A 1 420 ? 16.485 20.378 -23.756 1.00 91.69 420 MET A CA 1
ATOM 3340 C C . MET A 1 420 ? 17.663 19.936 -24.646 1.00 91.69 420 MET A C 1
ATOM 3342 O O . MET A 1 420 ? 18.329 20.774 -25.253 1.00 91.69 420 MET A O 1
ATOM 3346 N N . SER A 1 421 ? 17.934 18.629 -24.750 1.00 92.88 421 SER A N 1
ATOM 3347 C CA . SER A 1 421 ? 18.936 18.065 -25.657 1.00 92.88 421 SER A CA 1
ATOM 3348 C C . SER A 1 421 ? 18.431 16.783 -26.321 1.00 92.88 421 SER A C 1
ATOM 3350 O O . SER A 1 421 ? 17.567 16.092 -25.789 1.00 92.88 421 SER A O 1
ATOM 3352 N N . ALA A 1 422 ? 19.028 16.405 -27.453 1.00 93.00 422 ALA A N 1
ATOM 3353 C CA . ALA A 1 422 ? 18.725 15.133 -28.116 1.00 93.00 422 ALA A CA 1
ATOM 3354 C C . ALA A 1 422 ? 19.166 13.891 -27.311 1.00 93.00 422 ALA A C 1
ATOM 3356 O O . ALA A 1 422 ? 18.806 12.775 -27.672 1.00 93.00 422 ALA A O 1
ATOM 3357 N N . ILE A 1 423 ? 19.968 14.050 -26.248 1.00 94.56 423 ILE A N 1
ATOM 3358 C CA . ILE A 1 423 ? 20.591 12.930 -25.526 1.00 94.56 423 ILE A CA 1
ATOM 3359 C C . ILE A 1 423 ? 19.535 12.100 -24.786 1.00 94.56 423 ILE A C 1
ATOM 3361 O O . ILE A 1 423 ? 19.496 10.884 -24.961 1.00 94.56 423 ILE A O 1
ATOM 3365 N N . GLY A 1 424 ? 18.657 12.751 -24.012 1.00 94.44 424 GLY A N 1
ATOM 3366 C CA . GLY A 1 424 ? 17.632 12.069 -23.215 1.00 94.44 424 GLY A CA 1
ATOM 3367 C C . GLY A 1 424 ? 16.645 11.289 -24.081 1.00 94.44 424 GLY A C 1
ATOM 3368 O O . GLY A 1 424 ? 16.496 10.080 -23.919 1.00 94.44 424 GLY A O 1
ATOM 3369 N N . LEU A 1 425 ? 16.043 11.958 -25.070 1.00 97.56 425 LEU A N 1
ATOM 3370 C CA . LEU A 1 425 ? 15.093 11.322 -25.985 1.00 97.56 425 LEU A CA 1
ATOM 3371 C C . LEU A 1 425 ? 15.748 10.229 -26.848 1.00 97.56 425 LEU A C 1
ATOM 3373 O O . LEU A 1 425 ? 15.148 9.175 -27.023 1.00 97.56 425 LEU A O 1
ATOM 3377 N N . SER A 1 426 ? 16.986 10.416 -27.329 1.00 97.62 426 SER A N 1
ATOM 3378 C CA . SER A 1 426 ? 17.701 9.348 -28.053 1.00 97.62 426 SER A CA 1
ATOM 3379 C C . SER A 1 426 ? 17.942 8.113 -27.182 1.00 97.62 426 SER A C 1
ATOM 3381 O O . SER A 1 426 ? 17.750 7.002 -27.662 1.00 97.62 426 SER A O 1
ATOM 3383 N N . LYS A 1 427 ? 18.329 8.287 -25.909 1.00 97.50 427 LYS A N 1
ATOM 3384 C CA . LYS A 1 427 ? 18.539 7.173 -24.968 1.00 97.50 427 LYS A CA 1
ATOM 3385 C C . LYS A 1 427 ? 17.225 6.460 -24.626 1.00 97.50 427 LYS A C 1
ATOM 3387 O O . LYS A 1 427 ? 17.202 5.239 -24.497 1.00 97.50 427 LYS A O 1
ATOM 3392 N N . ALA A 1 428 ? 16.131 7.209 -24.493 1.00 98.00 428 ALA A N 1
ATOM 3393 C CA . ALA A 1 428 ? 14.812 6.641 -24.238 1.00 98.00 428 ALA A CA 1
ATOM 3394 C C . ALA A 1 428 ? 14.271 5.857 -25.447 1.00 98.00 428 ALA A C 1
ATOM 3396 O O . ALA A 1 428 ? 13.712 4.779 -25.265 1.00 98.00 428 ALA A O 1
ATOM 3397 N N . LEU A 1 429 ? 14.492 6.359 -26.670 1.00 98.00 429 LEU A N 1
ATOM 3398 C CA . LEU A 1 429 ? 14.181 5.654 -27.919 1.00 98.00 429 LEU A CA 1
ATOM 3399 C C . LEU A 1 429 ? 15.009 4.381 -28.084 1.00 98.00 429 LEU A C 1
ATOM 3401 O O . LEU A 1 429 ? 14.442 3.331 -28.365 1.00 98.00 429 LEU A O 1
ATOM 3405 N N . ASP A 1 430 ? 16.323 4.460 -27.860 1.00 96.88 430 ASP A N 1
ATOM 3406 C CA . ASP A 1 430 ? 17.220 3.303 -27.894 1.00 96.88 430 ASP A CA 1
ATOM 3407 C C . ASP A 1 430 ? 16.713 2.202 -26.955 1.00 96.88 430 ASP A C 1
ATOM 3409 O O . ASP A 1 430 ? 16.427 1.093 -27.410 1.00 96.88 430 ASP A O 1
ATOM 3413 N N . LYS A 1 431 ? 16.434 2.543 -25.686 1.00 97.00 431 LYS A N 1
ATOM 3414 C CA . LYS A 1 431 ? 15.840 1.598 -24.734 1.00 97.00 431 LYS A CA 1
ATOM 3415 C C . LYS A 1 431 ? 14.485 1.061 -25.220 1.00 97.00 431 LYS A C 1
ATOM 3417 O O . LYS A 1 431 ? 14.304 -0.148 -25.226 1.00 97.00 431 LYS A O 1
ATOM 3422 N N . LEU A 1 432 ? 13.554 1.906 -25.671 1.00 96.69 432 LEU A N 1
ATOM 3423 C CA . LEU A 1 432 ? 12.234 1.453 -26.144 1.00 96.69 432 LEU A CA 1
ATOM 3424 C C . LEU A 1 432 ? 12.315 0.524 -27.372 1.00 96.69 432 LEU A C 1
ATOM 3426 O O . LEU A 1 432 ? 11.488 -0.374 -27.505 1.00 96.69 432 LEU A O 1
ATOM 3430 N N . THR A 1 433 ? 13.297 0.712 -28.257 1.00 92.25 433 THR A N 1
ATOM 3431 C CA . THR A 1 433 ? 13.471 -0.137 -29.451 1.00 92.25 433 THR A CA 1
ATOM 3432 C C . THR A 1 433 ? 14.249 -1.430 -29.195 1.00 92.25 433 THR A C 1
ATOM 3434 O O . THR A 1 433 ? 13.950 -2.437 -29.837 1.00 92.25 433 THR A O 1
ATOM 3437 N N . ASN A 1 434 ? 15.212 -1.426 -28.264 1.00 92.06 434 ASN A N 1
ATOM 3438 C CA . ASN A 1 434 ? 16.162 -2.527 -28.072 1.00 92.06 434 ASN A CA 1
ATOM 3439 C C . ASN A 1 434 ? 15.945 -3.336 -26.776 1.00 92.06 434 ASN A C 1
ATOM 3441 O O . ASN A 1 434 ? 16.291 -4.519 -26.731 1.00 92.06 434 ASN A O 1
ATOM 3445 N N . ASP A 1 435 ? 15.349 -2.752 -25.730 1.00 94.12 435 ASP A N 1
ATOM 3446 C CA . ASP A 1 435 ? 15.091 -3.436 -24.458 1.00 94.12 435 ASP A CA 1
ATOM 3447 C C . ASP A 1 435 ? 13.768 -4.217 -24.491 1.00 94.12 435 ASP A C 1
ATOM 3449 O O . ASP A 1 435 ? 12.671 -3.686 -24.291 1.00 94.12 435 ASP A O 1
ATOM 3453 N N . LYS A 1 436 ? 13.886 -5.532 -24.697 1.00 95.06 436 LYS A N 1
ATOM 3454 C CA . LYS A 1 436 ? 12.744 -6.456 -24.711 1.00 95.06 436 LYS A CA 1
ATOM 3455 C C . LYS A 1 436 ? 11.976 -6.493 -23.385 1.00 95.06 436 LYS A C 1
ATOM 3457 O O . LYS A 1 436 ? 10.784 -6.793 -23.416 1.00 95.06 436 LYS A O 1
ATOM 3462 N N . SER A 1 437 ? 12.601 -6.172 -22.245 1.00 97.19 437 SER A N 1
ATOM 3463 C CA . SER A 1 437 ? 11.929 -6.225 -20.936 1.00 97.19 437 SER A CA 1
ATOM 3464 C C . SER A 1 437 ? 10.735 -5.271 -20.860 1.00 97.19 437 SER A C 1
ATOM 3466 O O . SER A 1 437 ? 9.711 -5.629 -20.278 1.00 97.19 437 SER A O 1
ATOM 3468 N N . LEU A 1 438 ? 10.811 -4.118 -21.538 1.00 97.38 438 LEU A N 1
ATOM 3469 C CA . LEU A 1 438 ? 9.710 -3.158 -21.630 1.00 97.38 438 LEU A CA 1
ATOM 3470 C C . LEU A 1 438 ? 8.503 -3.740 -22.383 1.00 97.38 438 LEU A C 1
ATOM 3472 O O . LEU A 1 438 ? 7.355 -3.559 -21.979 1.00 97.38 438 LEU A O 1
ATOM 3476 N N . THR A 1 439 ? 8.766 -4.474 -23.468 1.00 95.81 439 THR A N 1
ATOM 3477 C CA . THR A 1 439 ? 7.726 -5.099 -24.300 1.00 95.81 439 THR A CA 1
ATOM 3478 C C . THR A 1 439 ? 7.074 -6.284 -23.589 1.00 95.81 439 THR A C 1
ATOM 3480 O O . THR A 1 439 ? 5.849 -6.392 -23.579 1.00 95.81 439 THR A O 1
ATOM 3483 N N . GLU A 1 440 ? 7.856 -7.160 -22.951 1.00 97.69 440 GLU A N 1
ATOM 3484 C CA . GLU A 1 440 ? 7.285 -8.300 -22.221 1.00 97.69 440 GLU A CA 1
ATOM 3485 C C . GLU A 1 440 ? 6.548 -7.862 -20.943 1.00 97.69 440 GLU A C 1
ATOM 3487 O O . GLU A 1 440 ? 5.497 -8.423 -20.631 1.00 97.69 440 GLU A O 1
ATOM 3492 N N . SER A 1 441 ? 7.005 -6.802 -20.263 1.00 97.94 441 SER A N 1
ATOM 3493 C CA . SER A 1 441 ? 6.264 -6.193 -19.145 1.00 97.94 441 SER A CA 1
ATOM 3494 C C . SER A 1 441 ? 4.924 -5.614 -19.607 1.00 97.94 441 SER A C 1
ATOM 3496 O O . SER A 1 441 ? 3.901 -5.847 -18.964 1.00 97.94 441 SER A O 1
ATOM 3498 N N . ALA A 1 442 ? 4.891 -4.930 -20.757 1.00 96.94 442 ALA A N 1
ATOM 3499 C CA . ALA A 1 442 ? 3.657 -4.370 -21.307 1.00 96.94 442 ALA A CA 1
ATOM 3500 C C . ALA A 1 442 ? 2.652 -5.456 -21.732 1.00 96.94 442 ALA A C 1
ATOM 3502 O O . ALA A 1 442 ? 1.465 -5.350 -21.421 1.00 96.94 442 ALA A O 1
ATOM 3503 N N . LYS A 1 443 ? 3.118 -6.545 -22.360 1.00 95.88 443 LYS A N 1
ATOM 3504 C CA . LYS A 1 443 ? 2.287 -7.727 -22.657 1.00 95.88 443 LYS A CA 1
ATOM 3505 C C . LYS A 1 443 ? 1.760 -8.404 -21.390 1.00 95.88 443 LYS A C 1
ATOM 3507 O O . LYS A 1 443 ? 0.585 -8.762 -21.345 1.00 95.88 443 LYS A O 1
ATOM 3512 N N . LYS A 1 444 ? 2.603 -8.574 -20.362 1.00 97.19 444 LYS A N 1
ATOM 3513 C CA . LYS A 1 444 ? 2.206 -9.150 -19.066 1.00 97.19 444 LYS A CA 1
ATOM 3514 C C . LYS A 1 444 ? 1.104 -8.309 -18.418 1.00 97.19 444 LYS A C 1
ATOM 3516 O O . LYS A 1 444 ? 0.066 -8.858 -18.058 1.00 97.19 444 LYS A O 1
ATOM 3521 N N . LEU A 1 445 ? 1.296 -6.990 -18.355 1.00 96.12 445 LEU A N 1
ATOM 3522 C CA . LEU A 1 445 ? 0.315 -6.045 -17.824 1.00 96.12 445 LEU A CA 1
ATOM 3523 C C . LEU A 1 445 ? -1.009 -6.105 -18.600 1.00 96.12 445 LEU A C 1
ATOM 3525 O O . LEU A 1 445 ? -2.062 -6.290 -17.990 1.00 96.12 445 LEU A O 1
ATOM 3529 N N . ARG A 1 446 ? -0.965 -6.043 -19.939 1.00 93.62 446 ARG A N 1
ATOM 3530 C CA . ARG A 1 446 ? -2.147 -6.246 -20.794 1.00 93.62 446 ARG A CA 1
ATOM 3531 C C . ARG A 1 446 ? -2.873 -7.539 -20.427 1.00 93.62 446 ARG A C 1
ATOM 3533 O O . ARG A 1 446 ? -4.085 -7.529 -20.233 1.00 93.62 446 ARG A O 1
ATOM 3540 N N . ARG A 1 447 ? -2.140 -8.649 -20.293 1.00 94.06 447 ARG A N 1
ATOM 3541 C CA . ARG A 1 447 ? -2.732 -9.958 -20.001 1.00 94.06 447 ARG A CA 1
ATOM 3542 C C . ARG A 1 447 ? -3.383 -10.023 -18.617 1.00 94.06 447 ARG A C 1
ATOM 3544 O O . ARG A 1 447 ? -4.403 -10.688 -18.470 1.00 94.06 447 ARG A O 1
ATOM 3551 N N . GLN A 1 448 ? -2.849 -9.306 -17.627 1.00 93.69 448 GLN A N 1
ATOM 3552 C CA . GLN A 1 448 ? -3.485 -9.147 -16.313 1.00 93.69 448 GLN A CA 1
ATOM 3553 C C . GLN A 1 448 ? -4.784 -8.323 -16.403 1.00 93.69 448 GLN A C 1
ATOM 3555 O O . GLN A 1 448 ? -5.779 -8.689 -15.783 1.00 93.69 448 GLN A O 1
ATOM 3560 N N . ILE A 1 449 ? -4.811 -7.259 -17.215 1.00 91.88 449 ILE A N 1
ATOM 3561 C CA . ILE A 1 449 ? -6.012 -6.434 -17.453 1.00 91.88 449 ILE A CA 1
ATOM 3562 C C . ILE A 1 449 ? -7.105 -7.215 -18.208 1.00 91.88 449 ILE A C 1
ATOM 3564 O O . ILE A 1 449 ? -8.290 -7.019 -17.931 1.00 91.88 449 ILE A O 1
ATOM 3568 N N . GLU A 1 450 ? -6.723 -8.101 -19.137 1.00 88.75 450 GLU A N 1
ATOM 3569 C CA . GLU A 1 450 ? -7.631 -9.009 -19.860 1.00 88.75 450 GLU A CA 1
ATOM 3570 C C . GLU A 1 450 ? -8.222 -10.112 -18.967 1.00 88.75 450 GLU A C 1
ATOM 3572 O O . GLU A 1 450 ? -9.396 -10.440 -19.110 1.00 88.75 450 GLU A O 1
ATOM 3577 N N . LEU A 1 451 ? -7.417 -10.705 -18.075 1.00 90.75 451 LEU A N 1
ATOM 3578 C CA . LEU A 1 451 ? -7.799 -11.874 -17.263 1.00 90.75 451 LEU A CA 1
ATOM 3579 C C . LEU A 1 451 ? -8.416 -11.540 -15.896 1.00 90.75 451 LEU A C 1
ATOM 3581 O O . LEU A 1 451 ? -8.704 -12.453 -15.122 1.00 90.75 451 LEU A O 1
ATOM 3585 N N . ARG A 1 452 ? -8.603 -10.260 -15.560 1.00 89.94 452 ARG A N 1
ATOM 3586 C CA . ARG A 1 452 ? -9.164 -9.872 -14.257 1.00 89.94 452 ARG A CA 1
ATOM 3587 C C . ARG A 1 452 ? -10.591 -10.422 -14.056 1.00 89.94 452 ARG A C 1
ATOM 3589 O O . ARG A 1 452 ? -11.366 -10.416 -15.012 1.00 89.94 452 ARG A O 1
ATOM 3596 N N . PRO A 1 453 ? -10.991 -10.819 -12.829 1.00 90.19 453 PRO A N 1
ATOM 3597 C CA . PRO A 1 453 ? -12.274 -11.499 -12.605 1.00 90.19 453 PRO A CA 1
ATOM 3598 C C . PRO A 1 453 ? -13.532 -10.694 -12.970 1.00 90.19 453 PRO A C 1
ATOM 3600 O O . PRO A 1 453 ? -14.565 -11.287 -13.271 1.00 90.19 453 PRO A O 1
ATOM 3603 N N . VAL A 1 454 ? -13.472 -9.356 -12.939 1.00 91.56 454 VAL A N 1
ATOM 3604 C CA . VAL A 1 454 ? -14.612 -8.476 -13.251 1.00 91.56 454 VAL A CA 1
ATOM 3605 C C . VAL A 1 454 ? -14.177 -7.346 -14.187 1.00 91.56 454 VAL A C 1
ATOM 3607 O O . VAL A 1 454 ? -13.177 -6.664 -13.949 1.00 91.56 454 VAL A O 1
ATOM 3610 N N . SER A 1 455 ? -14.935 -7.133 -15.265 1.00 91.19 455 SER A N 1
ATOM 3611 C CA . SER A 1 455 ? -14.693 -6.056 -16.229 1.00 91.19 455 SER A CA 1
ATOM 3612 C C . SER A 1 455 ? -15.166 -4.696 -15.699 1.00 91.19 455 SER A C 1
ATOM 3614 O O . SER A 1 455 ? -16.129 -4.614 -14.936 1.00 91.19 455 SER A O 1
ATOM 3616 N N . SER A 1 456 ? -14.551 -3.602 -16.161 1.00 92.75 456 SER A N 1
ATOM 3617 C CA . SER A 1 456 ? -14.978 -2.242 -15.780 1.00 92.75 456 SER A CA 1
ATOM 3618 C C . SER A 1 456 ? -16.403 -1.908 -16.221 1.00 92.75 456 SER A C 1
ATOM 3620 O O . SER A 1 456 ? -17.067 -1.118 -15.562 1.00 92.75 456 SER A O 1
ATOM 3622 N N . SER A 1 457 ? -16.894 -2.521 -17.303 1.00 93.75 457 SER A N 1
ATOM 3623 C CA . SER A 1 457 ? -18.293 -2.392 -17.722 1.00 93.75 457 SER A CA 1
ATOM 3624 C C . SER A 1 457 ? -19.238 -3.076 -16.732 1.00 93.75 457 SER A C 1
ATOM 3626 O O . SER A 1 457 ? -20.235 -2.474 -16.351 1.00 93.75 457 SER A O 1
ATOM 3628 N N . ASN A 1 458 ? -18.905 -4.279 -16.247 1.00 94.69 458 ASN A N 1
ATOM 3629 C CA . ASN A 1 458 ? -19.709 -4.961 -15.228 1.00 94.69 458 ASN A CA 1
ATOM 3630 C C . ASN A 1 458 ? -19.666 -4.211 -13.887 1.00 94.69 458 ASN A C 1
ATOM 3632 O O . ASN A 1 458 ? -20.705 -4.076 -13.247 1.00 94.69 458 ASN A O 1
ATOM 3636 N N . LEU A 1 459 ? -18.495 -3.694 -13.489 1.00 95.88 459 LEU A N 1
ATOM 3637 C CA . LEU A 1 459 ? -18.345 -2.855 -12.295 1.00 95.88 459 LEU A CA 1
ATOM 3638 C C . LEU A 1 459 ? -19.169 -1.568 -12.405 1.00 95.88 459 LEU A C 1
ATOM 3640 O O . LEU A 1 459 ? -19.905 -1.260 -11.474 1.00 95.88 459 LEU A O 1
ATOM 3644 N N . LEU A 1 460 ? -19.104 -0.856 -13.539 1.00 97.38 460 LEU A N 1
ATOM 3645 C CA . LEU A 1 460 ? -19.950 0.312 -13.787 1.00 97.38 460 LEU A CA 1
ATOM 3646 C C . LEU A 1 460 ? -21.427 -0.066 -13.655 1.00 97.38 460 LEU A C 1
ATOM 3648 O O . LEU A 1 460 ? -22.104 0.488 -12.798 1.00 97.38 460 LEU A O 1
ATOM 3652 N N . ILE A 1 461 ? -21.921 -1.008 -14.464 1.00 97.06 461 ILE A N 1
ATOM 3653 C CA . ILE A 1 461 ? -23.353 -1.337 -14.531 1.00 97.06 461 ILE A CA 1
ATOM 3654 C C . ILE A 1 461 ? -23.872 -1.770 -13.154 1.00 97.06 461 ILE A C 1
ATOM 3656 O O . ILE A 1 461 ? -24.797 -1.148 -12.638 1.00 97.06 461 ILE A O 1
ATOM 3660 N N . LYS A 1 462 ? -23.235 -2.759 -12.511 1.00 97.25 462 LYS A N 1
ATOM 3661 C CA . LYS A 1 462 ? -23.752 -3.345 -11.263 1.00 97.25 462 LYS A CA 1
ATOM 3662 C C . LYS A 1 462 ? -23.721 -2.381 -10.081 1.00 97.25 462 LYS A C 1
ATOM 3664 O O . LYS A 1 462 ? -24.666 -2.370 -9.299 1.00 97.25 462 LYS A O 1
ATOM 3669 N N . TRP A 1 463 ? -22.702 -1.528 -9.964 1.00 97.50 463 TRP A N 1
ATOM 3670 C CA . TRP A 1 463 ? -22.698 -0.488 -8.929 1.00 97.50 463 TRP A CA 1
ATOM 3671 C C . TRP A 1 463 ? -23.618 0.693 -9.263 1.00 97.50 463 TRP A C 1
ATOM 3673 O O . TRP A 1 463 ? -24.154 1.308 -8.346 1.00 97.50 463 TRP A O 1
ATOM 3683 N N . THR A 1 464 ? -23.858 0.982 -10.546 1.00 98.00 464 THR A N 1
ATOM 3684 C CA . THR A 1 464 ? -24.844 1.991 -10.970 1.00 98.00 464 THR A CA 1
ATOM 3685 C C . THR A 1 464 ? -26.257 1.548 -10.606 1.00 98.00 464 THR A C 1
ATOM 3687 O O . THR A 1 464 ? -26.970 2.306 -9.961 1.00 98.00 464 THR A O 1
ATOM 3690 N N . GLU A 1 465 ? -26.641 0.313 -10.946 1.00 97.19 465 GLU A N 1
ATOM 3691 C CA . GLU A 1 465 ? -27.929 -0.275 -10.553 1.00 97.19 465 GLU A CA 1
ATOM 3692 C C . GLU A 1 465 ? -28.086 -0.315 -9.024 1.00 97.19 465 GLU A C 1
ATOM 3694 O O . GLU A 1 465 ? -29.129 0.064 -8.506 1.00 97.19 465 GLU A O 1
ATOM 3699 N N . PHE A 1 466 ? -27.043 -0.722 -8.289 1.00 96.56 466 PHE A N 1
ATOM 3700 C CA . PHE A 1 466 ? -27.082 -0.819 -6.825 1.00 96.56 466 PHE A CA 1
ATOM 3701 C C . PHE A 1 466 ? -27.297 0.547 -6.151 1.00 96.56 466 PHE A C 1
ATOM 3703 O O . PHE A 1 466 ? -28.140 0.678 -5.267 1.00 96.56 466 PHE A O 1
ATOM 3710 N N . VAL A 1 467 ? -26.580 1.587 -6.591 1.00 96.12 467 VAL A N 1
ATOM 3711 C CA . VAL A 1 467 ? -26.761 2.957 -6.076 1.00 96.12 467 VAL A CA 1
ATOM 3712 C C . VAL A 1 467 ? -28.094 3.557 -6.548 1.00 96.12 467 VAL A C 1
ATOM 3714 O O . VAL A 1 467 ? -28.750 4.262 -5.784 1.00 96.12 467 VAL A O 1
ATOM 3717 N N . ALA A 1 468 ? -28.544 3.245 -7.768 1.00 96.12 468 ALA A N 1
ATOM 3718 C CA . ALA A 1 468 ? -29.845 3.678 -8.277 1.00 96.12 468 ALA A CA 1
ATOM 3719 C C . ALA A 1 468 ? -31.033 3.012 -7.559 1.00 96.12 468 ALA A C 1
ATOM 3721 O O . ALA A 1 468 ? -32.087 3.638 -7.475 1.00 96.12 468 ALA A O 1
ATOM 3722 N N . GLU A 1 469 ? -30.871 1.810 -7.002 1.00 95.25 469 GLU A N 1
ATOM 3723 C CA . GLU A 1 469 ? -31.872 1.157 -6.149 1.00 95.25 469 GLU A CA 1
ATOM 3724 C C . GLU A 1 469 ? -31.854 1.742 -4.724 1.00 95.25 469 GLU A C 1
ATOM 3726 O O . GLU A 1 469 ? -32.835 2.336 -4.278 1.00 95.25 469 GLU A O 1
ATOM 3731 N N . PHE A 1 470 ? -30.725 1.629 -4.011 1.00 95.38 470 PHE A N 1
ATOM 3732 C CA . PHE A 1 470 ? -30.653 1.918 -2.568 1.00 95.38 470 PHE A CA 1
ATOM 3733 C C . PHE A 1 470 ? -30.482 3.402 -2.208 1.00 95.38 470 PHE A C 1
ATOM 3735 O O . PHE A 1 470 ? -30.713 3.786 -1.064 1.00 95.38 470 PHE A O 1
ATOM 3742 N N . LYS A 1 471 ? -30.128 4.242 -3.187 1.00 94.81 471 LYS A N 1
ATOM 3743 C CA . LYS A 1 471 ? -29.912 5.698 -3.111 1.00 94.81 471 LYS A CA 1
ATOM 3744 C C . LYS A 1 471 ? -28.763 6.168 -2.201 1.00 94.81 471 LYS A C 1
ATOM 3746 O O . LYS A 1 471 ? -27.913 6.915 -2.686 1.00 94.81 471 LYS A O 1
ATOM 3751 N N . THR A 1 472 ? -28.685 5.741 -0.942 1.00 93.62 472 THR A N 1
ATOM 3752 C CA . THR A 1 472 ? -27.553 6.017 -0.031 1.00 93.62 472 THR A CA 1
ATOM 3753 C C . THR A 1 472 ? -26.735 4.751 0.241 1.00 93.62 472 THR A C 1
ATOM 3755 O O . THR A 1 472 ? -27.163 3.638 -0.058 1.00 93.62 472 THR A O 1
ATOM 3758 N N . LEU A 1 473 ? -25.517 4.915 0.772 1.00 93.12 473 LEU A N 1
ATOM 3759 C CA . LEU A 1 473 ? -24.600 3.817 1.119 1.00 93.12 473 LEU A CA 1
ATOM 3760 C C . LEU A 1 473 ? -23.953 4.064 2.490 1.00 93.12 473 LEU A C 1
ATOM 3762 O O . LEU A 1 473 ? -22.735 3.986 2.657 1.00 93.12 473 LEU A O 1
ATOM 3766 N N . ASP A 1 474 ? -24.786 4.388 3.476 1.00 90.62 474 ASP A N 1
ATOM 3767 C CA . ASP A 1 474 ? -24.358 4.911 4.782 1.00 90.62 474 ASP A CA 1
ATOM 3768 C C . ASP A 1 474 ? -23.491 3.910 5.564 1.00 90.62 474 ASP A C 1
ATOM 3770 O O . ASP A 1 474 ? -22.502 4.290 6.186 1.00 90.62 474 ASP A O 1
ATOM 3774 N N . ASN A 1 475 ? -23.764 2.610 5.404 1.00 90.06 475 ASN A N 1
ATOM 3775 C CA . ASN A 1 475 ? -22.955 1.507 5.945 1.00 90.06 475 ASN A CA 1
ATOM 3776 C C . ASN A 1 475 ? -21.498 1.476 5.432 1.00 90.06 475 ASN A C 1
ATOM 3778 O O . ASN A 1 475 ? -20.680 0.739 5.977 1.00 90.06 475 ASN A O 1
ATOM 3782 N N . LEU A 1 476 ? -21.168 2.226 4.372 1.00 91.81 476 LEU A N 1
ATOM 3783 C CA . LEU A 1 476 ? -19.818 2.322 3.805 1.00 91.81 476 LEU A CA 1
ATOM 3784 C C . LEU A 1 476 ? -19.117 3.652 4.145 1.00 91.81 476 LEU A C 1
ATOM 3786 O O . LEU A 1 476 ? -17.990 3.875 3.698 1.00 91.81 476 LEU A O 1
ATOM 3790 N N . VAL A 1 477 ? -19.764 4.553 4.895 1.00 90.62 477 VAL A N 1
ATOM 3791 C CA . VAL A 1 477 ? -19.200 5.852 5.295 1.00 90.62 477 VAL A CA 1
ATOM 3792 C C . VAL A 1 477 ? -18.252 5.658 6.487 1.00 90.62 477 VAL A C 1
ATOM 3794 O O . VAL A 1 477 ? -18.701 5.272 7.566 1.00 90.62 477 VAL A O 1
ATOM 3797 N N . PRO A 1 478 ? -16.939 5.930 6.351 1.00 91.31 478 PRO A N 1
ATOM 3798 C CA . PRO A 1 478 ? -16.030 5.849 7.486 1.00 91.31 478 PRO A CA 1
ATOM 3799 C C . PRO A 1 478 ? -16.248 7.044 8.421 1.00 91.31 478 PRO A C 1
ATOM 3801 O O . PRO A 1 478 ? -16.345 8.187 7.972 1.00 91.31 478 PRO A O 1
ATOM 3804 N N . TYR A 1 479 ? -16.219 6.808 9.736 1.00 89.25 479 TYR A N 1
ATOM 3805 C CA . TYR A 1 479 ? -16.426 7.857 10.750 1.00 89.25 479 TYR A CA 1
ATOM 3806 C C . TYR A 1 479 ? -15.450 9.048 10.623 1.00 89.25 479 TYR A C 1
ATOM 3808 O O . TYR A 1 479 ? -15.760 10.160 11.049 1.00 89.25 479 TYR A O 1
ATOM 3816 N N . GLY A 1 480 ? -14.303 8.848 9.961 1.00 86.12 480 GLY A N 1
ATOM 3817 C CA . GLY A 1 480 ? -13.351 9.903 9.605 1.00 86.12 480 GLY A CA 1
ATOM 3818 C C . GLY A 1 480 ? -13.948 11.084 8.824 1.00 86.12 480 GLY A C 1
ATOM 3819 O O . GLY A 1 480 ? -13.436 12.189 8.965 1.00 86.12 480 GLY A O 1
ATOM 3820 N N . VAL A 1 481 ? -15.056 10.902 8.086 1.00 87.06 481 VAL A N 1
ATOM 3821 C CA . VAL A 1 481 ? -15.787 11.999 7.406 1.00 87.06 481 VAL A CA 1
ATOM 3822 C C . VAL A 1 481 ? -16.305 13.055 8.395 1.00 87.06 481 VAL A C 1
ATOM 3824 O O . VAL A 1 481 ? -16.404 14.235 8.054 1.00 87.06 481 VAL A O 1
ATOM 3827 N N . HIS A 1 482 ? -16.613 12.649 9.629 1.00 86.06 482 HIS A N 1
ATOM 3828 C CA . HIS A 1 482 ? -17.145 13.521 10.680 1.00 86.06 482 HIS A CA 1
ATOM 3829 C C . HIS A 1 482 ? -16.052 14.134 11.572 1.00 86.06 482 HIS A C 1
ATOM 3831 O O . HIS A 1 482 ? -16.354 14.953 12.442 1.00 86.06 482 HIS A O 1
ATOM 3837 N N . LEU A 1 483 ? -14.783 13.760 11.375 1.00 86.00 483 LEU A N 1
ATOM 3838 C CA . LEU A 1 483 ? -13.660 14.301 12.137 1.00 86.00 483 LEU A CA 1
ATOM 3839 C C . LEU A 1 483 ? -13.119 15.579 11.487 1.00 86.00 483 LEU A C 1
ATOM 3841 O O . LEU A 1 483 ? -12.954 15.676 10.273 1.00 86.00 483 LEU A O 1
ATOM 3845 N N . ASN A 1 484 ? -12.773 16.564 12.315 1.00 83.50 484 ASN A N 1
ATOM 3846 C CA . ASN A 1 484 ? -11.970 17.697 11.860 1.00 83.50 484 ASN A CA 1
ATOM 3847 C C . ASN A 1 484 ? -10.488 17.285 11.735 1.00 83.50 484 ASN A C 1
ATOM 3849 O O . ASN A 1 484 ? -10.042 16.342 12.389 1.00 83.50 484 ASN A O 1
ATOM 3853 N N . ALA A 1 485 ? -9.705 18.026 10.946 1.00 80.38 485 ALA A N 1
ATOM 3854 C CA . ALA A 1 485 ? -8.305 17.695 10.658 1.00 80.38 485 ALA A CA 1
ATOM 3855 C C . ALA A 1 485 ? -7.382 17.626 11.897 1.00 80.38 485 ALA A C 1
ATOM 3857 O O . ALA A 1 485 ? -6.347 16.967 11.841 1.00 80.38 485 ALA A O 1
ATOM 3858 N N . PHE A 1 486 ? -7.737 18.278 13.012 1.00 83.94 486 PHE A N 1
ATOM 3859 C CA . PHE A 1 486 ? -6.952 18.229 14.250 1.00 83.94 486 PHE A CA 1
ATOM 3860 C C . PHE A 1 486 ? -7.102 16.864 14.941 1.00 83.94 486 PHE A C 1
ATOM 3862 O O . PHE A 1 486 ? -6.099 16.253 15.292 1.00 83.94 486 PHE A O 1
ATOM 3869 N N . VAL A 1 487 ? -8.330 16.340 15.028 1.00 89.69 487 VAL A N 1
ATOM 3870 C CA . VAL A 1 487 ? -8.625 15.006 15.594 1.00 89.69 487 VAL A CA 1
ATOM 3871 C C . VAL A 1 487 ? -8.269 13.883 14.608 1.00 89.69 487 VAL A C 1
ATOM 3873 O O . VAL A 1 487 ? -7.675 12.882 14.994 1.00 89.69 487 VAL A O 1
ATOM 3876 N N . TYR A 1 488 ? -8.567 14.054 13.313 1.00 86.06 488 TYR A N 1
ATOM 3877 C CA . TYR A 1 488 ? -8.298 13.053 12.264 1.00 86.06 488 TYR A CA 1
ATOM 3878 C C . TYR A 1 488 ? -6.801 12.725 12.102 1.00 86.06 488 TYR A C 1
ATOM 3880 O O . TYR A 1 488 ? -6.442 11.612 11.726 1.00 86.06 488 TYR A O 1
ATOM 3888 N N . HIS A 1 489 ? -5.919 13.680 12.410 1.00 86.50 489 HIS A N 1
ATOM 3889 C CA . HIS A 1 489 ? -4.465 13.485 12.437 1.00 86.50 489 HIS A CA 1
ATOM 3890 C C . HIS A 1 489 ? -3.892 13.344 13.862 1.00 86.50 489 HIS A C 1
ATOM 3892 O O . HIS A 1 489 ? -2.678 13.438 14.038 1.00 86.50 489 HIS A O 1
ATOM 3898 N N . SER A 1 490 ? -4.751 13.145 14.871 1.00 92.62 490 SER A N 1
ATOM 3899 C CA . SER A 1 490 ? -4.396 13.007 16.296 1.00 92.62 490 SER A CA 1
ATOM 3900 C C . SER A 1 490 ? -3.498 14.132 16.836 1.00 92.62 490 SER A C 1
ATOM 3902 O O . SER A 1 490 ? -2.686 13.930 17.741 1.00 92.62 490 SER A O 1
ATOM 3904 N N . LEU A 1 491 ? -3.616 15.336 16.268 1.00 90.81 491 LEU A N 1
ATOM 3905 C CA . LEU A 1 491 ? -2.830 16.511 16.645 1.00 90.81 491 LEU A CA 1
ATOM 3906 C C . LEU A 1 491 ? -3.242 17.049 18.018 1.00 90.81 491 LEU A C 1
ATOM 3908 O O . LEU A 1 491 ? -2.424 17.676 18.687 1.00 90.81 491 LEU A O 1
ATOM 3912 N N . ASP A 1 492 ? -4.464 16.764 18.462 1.00 93.25 492 ASP A N 1
ATOM 3913 C CA . ASP A 1 492 ? -4.925 16.934 19.838 1.00 93.25 492 ASP A CA 1
ATOM 3914 C C . ASP A 1 492 ? -4.138 16.050 20.816 1.00 93.25 492 ASP A C 1
ATOM 3916 O O . ASP A 1 492 ? -3.536 16.569 21.759 1.00 93.25 492 ASP A O 1
ATOM 3920 N N . VAL A 1 493 ? -4.063 14.742 20.551 1.00 95.00 493 VAL A N 1
ATOM 3921 C CA . VAL A 1 493 ? -3.305 13.772 21.358 1.00 95.00 493 VAL A CA 1
ATOM 3922 C C . VAL A 1 493 ? -1.815 14.123 21.362 1.00 95.00 493 VAL A C 1
ATOM 3924 O O . VAL A 1 493 ? -1.206 14.222 22.426 1.00 95.00 493 VAL A O 1
ATOM 3927 N N . ILE A 1 494 ? -1.231 14.401 20.192 1.00 94.31 494 ILE A N 1
ATOM 3928 C CA . ILE A 1 494 ? 0.180 14.798 20.059 1.00 94.31 494 ILE A CA 1
ATOM 3929 C C . ILE A 1 494 ? 0.455 16.110 20.812 1.00 94.31 494 ILE A C 1
ATOM 3931 O O . ILE A 1 494 ? 1.465 16.209 21.510 1.00 94.31 494 ILE A O 1
ATOM 3935 N N . SER A 1 495 ? -0.442 17.100 20.737 1.00 92.62 495 SER A N 1
ATOM 3936 C CA . SER A 1 495 ? -0.293 18.364 21.476 1.00 92.62 495 SER A CA 1
ATOM 3937 C C . SER A 1 495 ? -0.407 18.164 22.987 1.00 92.62 495 SER A C 1
ATOM 3939 O O . SER A 1 495 ? 0.355 18.775 23.735 1.00 92.62 495 SER A O 1
ATOM 3941 N N . PHE A 1 496 ? -1.316 17.300 23.448 1.00 95.50 496 PHE A N 1
ATOM 3942 C CA . PHE A 1 496 ? -1.475 16.969 24.864 1.00 95.50 496 PHE A CA 1
ATOM 3943 C C . PHE A 1 496 ? -0.242 16.248 25.428 1.00 95.50 496 PHE A C 1
ATOM 3945 O O . PHE A 1 496 ? 0.261 16.629 26.489 1.00 95.50 496 PHE A O 1
ATOM 3952 N N . LEU A 1 497 ? 0.290 15.259 24.703 1.00 96.25 497 LEU A N 1
ATOM 3953 C CA . LEU A 1 497 ? 1.509 14.540 25.080 1.00 96.25 497 LEU A CA 1
ATOM 3954 C C . LEU A 1 497 ? 2.728 15.476 25.093 1.00 96.25 497 LEU A C 1
ATOM 3956 O O . LEU A 1 497 ? 3.467 15.508 26.077 1.00 96.25 497 LEU A O 1
ATOM 3960 N N . LEU A 1 498 ? 2.898 16.305 24.057 1.00 95.06 498 LEU A N 1
ATOM 3961 C CA . LEU A 1 498 ? 3.988 17.282 23.976 1.00 95.06 498 LEU A CA 1
ATOM 3962 C C . LEU A 1 498 ? 3.899 18.342 25.085 1.00 95.06 498 LEU A C 1
ATOM 3964 O O . LEU A 1 498 ? 4.912 18.666 25.705 1.00 95.06 498 LEU A O 1
ATOM 3968 N N . PHE A 1 499 ? 2.704 18.864 25.375 1.00 96.75 499 PHE A N 1
ATOM 3969 C CA . PHE A 1 499 ? 2.494 19.798 26.483 1.00 96.75 499 PHE A CA 1
ATOM 3970 C C . PHE A 1 499 ? 2.819 19.150 27.833 1.00 96.75 499 PHE A C 1
ATOM 3972 O O . PHE A 1 499 ? 3.524 19.751 28.643 1.00 96.75 499 PHE A O 1
ATOM 3979 N N . SER A 1 500 ? 2.364 17.914 28.056 1.00 95.38 500 SER A N 1
ATOM 3980 C CA . SER A 1 500 ? 2.626 17.160 29.287 1.00 95.38 500 SER A CA 1
ATOM 3981 C C . SER A 1 500 ? 4.124 16.915 29.486 1.00 95.38 500 SER A C 1
ATOM 3983 O O . SER A 1 500 ? 4.657 17.206 30.557 1.00 95.38 500 SER A O 1
ATOM 3985 N N . PHE A 1 501 ? 4.833 16.493 28.434 1.00 95.31 501 PHE A N 1
ATOM 3986 C CA . PHE A 1 501 ? 6.289 16.337 28.436 1.00 95.31 501 PHE A CA 1
ATOM 3987 C C . PHE A 1 501 ? 7.015 17.654 28.756 1.00 95.31 501 PHE A C 1
ATOM 3989 O O . PHE A 1 501 ? 7.857 17.699 29.654 1.00 95.31 501 PHE A O 1
ATOM 3996 N N . LEU A 1 502 ? 6.660 18.754 28.080 1.00 96.00 502 LEU A N 1
ATOM 3997 C CA . LEU A 1 502 ? 7.264 20.072 28.317 1.00 96.00 502 LEU A CA 1
ATOM 3998 C C . LEU A 1 502 ? 6.968 20.608 29.728 1.00 96.00 502 LEU A C 1
ATOM 4000 O O . LEU A 1 502 ? 7.830 21.244 30.339 1.00 96.00 502 LEU A O 1
ATOM 4004 N N . PHE A 1 503 ? 5.782 20.329 30.273 1.00 95.38 503 PHE A N 1
ATOM 4005 C CA . PHE A 1 503 ? 5.408 20.689 31.639 1.00 95.38 503 PHE A CA 1
ATOM 4006 C C . PHE A 1 503 ? 6.204 19.889 32.681 1.00 95.38 503 PHE A C 1
ATOM 4008 O O . PHE A 1 503 ? 6.747 20.484 33.614 1.00 95.38 503 PHE A O 1
ATOM 4015 N N . ILE A 1 504 ? 6.360 18.574 32.494 1.00 93.38 504 ILE A N 1
ATOM 4016 C CA . ILE A 1 504 ? 7.194 17.715 33.351 1.00 93.38 504 ILE A CA 1
ATOM 4017 C C . ILE A 1 504 ? 8.662 18.162 33.290 1.00 93.38 504 ILE A C 1
ATOM 4019 O O . ILE A 1 504 ? 9.276 18.392 34.334 1.00 93.38 504 ILE A O 1
ATOM 4023 N N . ALA A 1 505 ? 9.209 18.397 32.094 1.00 92.44 505 ALA A N 1
ATOM 4024 C CA . ALA A 1 505 ? 10.567 18.915 31.916 1.00 92.44 505 ALA A CA 1
ATOM 4025 C C . ALA A 1 505 ? 10.765 20.284 32.600 1.00 92.44 505 ALA A C 1
ATOM 4027 O O . ALA A 1 505 ? 11.790 20.521 33.246 1.00 92.44 505 ALA A O 1
ATOM 4028 N N . PHE A 1 506 ? 9.767 21.174 32.534 1.00 94.19 506 PHE A N 1
ATOM 4029 C CA . PHE A 1 506 ? 9.776 22.441 33.266 1.00 94.19 506 PHE A CA 1
ATOM 4030 C C . PHE A 1 506 ? 9.731 22.237 34.789 1.00 94.19 506 PHE A C 1
ATOM 4032 O O . PHE A 1 506 ? 10.477 22.906 35.507 1.00 94.19 506 PHE A O 1
ATOM 4039 N N . LEU A 1 507 ? 8.914 21.313 35.306 1.00 94.44 507 LEU A N 1
ATOM 4040 C CA . LEU A 1 507 ? 8.884 20.987 36.736 1.00 94.44 507 LEU A CA 1
ATOM 4041 C C . LEU A 1 507 ? 10.236 20.447 37.219 1.00 94.44 507 LEU A C 1
ATOM 4043 O O . LEU A 1 507 ? 10.761 20.964 38.207 1.00 94.44 507 LEU A O 1
ATOM 4047 N N . ILE A 1 508 ? 10.841 19.501 36.494 1.00 91.94 508 ILE A N 1
ATOM 4048 C CA . ILE A 1 508 ? 12.181 18.964 36.782 1.00 91.94 508 ILE A CA 1
ATOM 4049 C C . ILE A 1 508 ? 13.208 20.103 36.799 1.00 91.94 508 ILE A C 1
ATOM 4051 O O . ILE A 1 508 ? 13.888 20.304 37.804 1.00 91.94 508 ILE A O 1
ATOM 4055 N N . TYR A 1 509 ? 13.250 20.943 35.760 1.00 92.38 509 TYR A N 1
ATOM 4056 C CA . TYR A 1 509 ? 14.123 22.122 35.700 1.00 92.38 509 TYR A CA 1
ATOM 4057 C C . TYR A 1 509 ? 13.938 23.067 36.904 1.00 92.38 509 TYR A C 1
ATOM 4059 O O . TYR A 1 509 ? 14.912 23.577 37.468 1.00 92.38 509 TYR A O 1
ATOM 4067 N N . ARG A 1 510 ? 12.694 23.283 37.351 1.00 95.00 510 ARG A N 1
ATOM 4068 C CA . ARG A 1 510 ? 12.367 24.116 38.521 1.00 95.00 510 ARG A CA 1
ATOM 4069 C C . ARG A 1 510 ? 12.751 23.455 39.848 1.00 95.00 510 ARG A C 1
ATOM 4071 O O . ARG A 1 510 ? 13.116 24.181 40.776 1.00 95.00 510 ARG A O 1
ATOM 4078 N N . ILE A 1 511 ? 12.711 22.126 39.942 1.00 91.19 511 ILE A N 1
ATOM 4079 C CA . ILE A 1 511 ? 13.211 21.351 41.087 1.00 91.19 511 ILE A CA 1
ATOM 4080 C C . ILE A 1 511 ? 14.741 21.424 41.126 1.00 91.19 511 ILE A C 1
ATOM 4082 O O . ILE A 1 511 ? 15.284 21.893 42.123 1.00 91.19 511 ILE A O 1
ATOM 4086 N N . CYS A 1 512 ? 15.437 21.117 40.028 1.00 87.75 512 CYS A N 1
ATOM 4087 C CA . CYS A 1 512 ? 16.895 21.241 39.925 1.00 87.75 512 CYS A CA 1
ATOM 4088 C C . CYS A 1 512 ? 17.381 22.662 40.268 1.00 87.75 512 CYS A C 1
ATOM 4090 O O . CYS A 1 512 ? 18.347 22.820 41.013 1.00 87.75 512 CYS A O 1
ATOM 4092 N N . LEU A 1 513 ? 16.674 23.708 39.818 1.00 85.88 513 LEU A N 1
ATOM 4093 C CA . LEU A 1 513 ? 16.944 25.101 40.205 1.00 85.88 513 LEU A CA 1
ATOM 4094 C C . LEU A 1 513 ? 16.767 25.372 41.707 1.00 85.88 513 LEU A C 1
ATOM 4096 O O . LEU A 1 513 ? 17.524 26.172 42.263 1.00 85.88 513 LEU A O 1
ATOM 4100 N N . LYS A 1 514 ? 15.774 24.759 42.367 1.00 87.38 514 LYS A N 1
ATOM 4101 C CA . LYS A 1 514 ? 15.610 24.847 43.827 1.00 87.38 514 LYS A CA 1
ATOM 4102 C C . LYS A 1 514 ? 16.747 24.114 44.533 1.00 87.38 514 LYS A C 1
ATOM 4104 O O . LYS A 1 514 ? 17.424 24.736 45.342 1.00 87.38 514 LYS A O 1
ATOM 4109 N N . CYS A 1 515 ? 17.006 22.855 44.184 1.00 81.50 515 CYS A N 1
ATOM 4110 C CA . CYS A 1 515 ? 18.070 22.039 44.772 1.00 81.50 515 CYS A CA 1
ATOM 4111 C C . CYS A 1 515 ? 19.441 22.715 44.634 1.00 81.50 515 CYS A C 1
ATOM 4113 O O . CYS A 1 515 ? 20.141 22.869 45.629 1.00 81.50 515 CYS A O 1
ATOM 4115 N N . TYR A 1 516 ? 19.780 23.236 43.450 1.00 80.38 516 TYR A N 1
ATOM 4116 C CA . TYR A 1 516 ? 21.008 24.003 43.225 1.00 80.38 516 TYR A CA 1
ATOM 4117 C C . TYR A 1 516 ? 21.108 25.245 44.129 1.00 80.38 516 TYR A C 1
ATOM 4119 O O . TYR A 1 516 ? 22.169 25.521 44.687 1.00 80.38 516 TYR A O 1
ATOM 4127 N N . ARG A 1 517 ? 20.006 25.984 44.325 1.00 78.50 517 ARG A N 1
ATOM 4128 C CA . ARG A 1 517 ? 19.968 27.129 45.253 1.00 78.50 517 ARG A CA 1
ATOM 4129 C C . ARG A 1 517 ? 20.115 26.697 46.713 1.00 78.50 517 ARG A C 1
ATOM 4131 O O . ARG A 1 517 ? 20.831 27.368 47.444 1.00 78.50 517 ARG A O 1
ATOM 4138 N N . CYS A 1 518 ? 19.494 25.589 47.118 1.00 71.19 518 CYS A N 1
ATOM 4139 C CA . CYS A 1 518 ? 19.614 25.031 48.465 1.00 71.19 518 CYS A CA 1
ATOM 4140 C C . CYS A 1 518 ? 21.041 24.552 48.759 1.00 71.19 518 CYS A C 1
ATOM 4142 O O . CYS A 1 518 ? 21.599 24.944 49.777 1.00 71.19 518 CYS A O 1
ATOM 4144 N N . VAL A 1 519 ? 21.674 23.800 47.849 1.00 68.88 519 VAL A N 1
ATOM 4145 C CA . VAL A 1 519 ? 23.089 23.393 47.966 1.00 68.88 519 VAL A CA 1
ATOM 4146 C C . VAL A 1 519 ? 23.996 24.619 48.105 1.00 68.88 519 VAL A C 1
ATOM 4148 O O . VAL A 1 519 ? 24.893 24.633 48.943 1.00 68.88 519 VAL A O 1
ATOM 4151 N N . LYS A 1 520 ? 23.708 25.707 47.377 1.00 60.91 520 LYS A N 1
ATOM 4152 C CA . LYS A 1 520 ? 24.448 26.973 47.500 1.00 60.91 520 LYS A CA 1
ATOM 4153 C C . LYS A 1 520 ? 24.242 27.722 48.831 1.00 60.91 520 LYS A C 1
ATOM 4155 O O . LYS A 1 520 ? 24.916 28.723 49.050 1.00 60.91 520 LYS A O 1
ATOM 4160 N N . CYS A 1 521 ? 23.342 27.262 49.702 1.00 56.44 521 CYS A N 1
ATOM 4161 C CA . CYS A 1 521 ? 23.174 27.747 51.076 1.00 56.44 521 CYS A CA 1
ATOM 4162 C C . CYS A 1 521 ? 23.824 26.830 52.132 1.00 56.44 521 CYS A C 1
ATOM 4164 O O . CYS A 1 521 ? 23.813 27.187 53.305 1.00 56.44 521 CYS A O 1
ATOM 4166 N N . PHE A 1 522 ? 24.382 25.679 51.733 1.00 53.66 522 PHE A N 1
ATOM 4167 C CA . PHE A 1 522 ? 25.028 24.699 52.621 1.00 53.66 522 PHE A CA 1
ATOM 4168 C C . PHE A 1 522 ? 26.562 24.650 52.489 1.00 53.66 522 PHE A C 1
ATOM 4170 O O . PHE A 1 522 ? 27.196 23.781 53.077 1.00 53.66 522 PHE A O 1
ATOM 4177 N N . ILE A 1 523 ? 27.170 25.583 51.747 1.00 48.88 523 ILE A N 1
ATOM 4178 C CA . ILE A 1 523 ? 28.628 25.765 51.696 1.00 48.88 523 ILE A CA 1
ATOM 4179 C C . ILE A 1 523 ? 29.002 26.880 52.687 1.00 48.88 523 ILE A C 1
ATOM 4181 O O . ILE A 1 523 ? 28.594 28.021 52.453 1.00 48.88 523 ILE A O 1
ATOM 4185 N N . PRO A 1 524 ? 29.753 26.599 53.769 1.00 43.09 524 PRO A N 1
ATOM 4186 C CA . PRO A 1 524 ? 30.296 27.638 54.640 1.00 43.09 524 PRO A CA 1
ATOM 4187 C C . PRO A 1 524 ? 31.411 28.424 53.935 1.00 43.09 524 PRO A C 1
ATOM 4189 O O . PRO A 1 524 ? 32.256 27.838 53.258 1.00 43.09 524 PRO A O 1
ATOM 4192 N N . GLU A 1 525 ? 31.450 29.741 54.136 1.00 51.16 525 GLU A N 1
ATOM 4193 C CA . GLU A 1 525 ? 32.684 30.517 53.977 1.00 51.16 525 GLU A CA 1
ATOM 4194 C C . GLU A 1 525 ? 33.476 30.368 55.282 1.00 51.16 525 GLU A C 1
ATOM 4196 O O . GLU A 1 525 ? 33.120 30.994 56.280 1.00 51.16 525 GLU A O 1
ATOM 4201 N N . ASP A 1 526 ? 34.498 29.506 55.295 1.00 40.53 526 ASP A N 1
ATOM 4202 C CA . ASP A 1 526 ? 35.312 29.246 56.490 1.00 40.53 526 ASP A CA 1
ATOM 4203 C C . ASP A 1 526 ? 36.733 29.829 56.379 1.00 40.53 526 ASP A C 1
ATOM 4205 O O . ASP A 1 526 ? 37.248 30.065 55.282 1.00 40.53 526 ASP A O 1
ATOM 4209 N N . HIS A 1 527 ? 37.329 30.134 57.532 1.00 39.66 527 HIS A N 1
ATOM 4210 C CA . HIS A 1 527 ?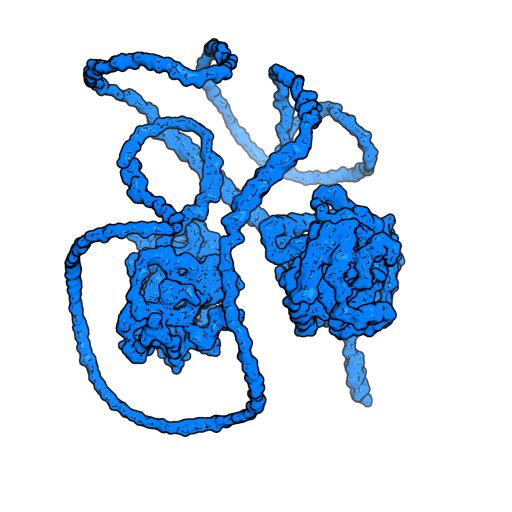 38.441 31.082 57.668 1.00 39.66 527 HIS A CA 1
ATOM 4211 C C . HIS A 1 527 ? 39.835 30.433 57.812 1.00 39.66 527 HIS A C 1
ATOM 4213 O O . HIS A 1 527 ? 39.992 29.218 57.880 1.00 39.66 527 HIS A O 1
ATOM 4219 N N . ASP A 1 528 ? 40.854 31.301 57.851 1.00 39.25 528 ASP A N 1
ATOM 4220 C CA . ASP A 1 528 ? 42.273 31.051 58.142 1.00 39.25 528 ASP A CA 1
ATOM 4221 C C . ASP A 1 528 ? 42.630 29.779 58.938 1.00 39.25 528 ASP A C 1
ATOM 4223 O O . ASP A 1 528 ? 42.155 29.588 60.054 1.00 39.25 528 ASP A O 1
ATOM 4227 N N . PHE A 1 529 ? 43.706 29.099 58.517 1.00 33.09 529 PHE A N 1
ATOM 4228 C CA . PHE A 1 529 ? 44.835 28.881 59.433 1.00 33.09 529 PHE A CA 1
ATOM 4229 C C . PHE A 1 529 ? 46.188 28.841 58.697 1.00 33.09 529 PHE A C 1
ATOM 4231 O O . PHE A 1 529 ? 46.273 28.507 57.516 1.00 33.09 529 PHE A O 1
ATOM 4238 N N . LYS A 1 530 ? 47.264 29.220 59.395 1.00 36.53 530 LYS A N 1
ATOM 4239 C CA . LYS A 1 530 ? 48.654 29.279 58.894 1.00 36.53 530 LYS A CA 1
ATOM 4240 C C . LYS A 1 530 ? 49.544 28.378 59.750 1.00 36.53 530 LYS A C 1
ATOM 4242 O O . LYS A 1 530 ? 49.260 28.265 60.934 1.00 36.53 530 LYS A O 1
ATOM 4247 N N . HIS A 1 531 ? 50.667 27.884 59.213 1.00 33.16 531 HIS A N 1
ATOM 4248 C CA . HIS A 1 531 ? 51.997 28.152 59.797 1.00 33.16 531 HIS A CA 1
ATOM 4249 C C . HIS A 1 531 ? 53.181 27.633 58.941 1.00 33.16 531 HIS A C 1
ATOM 4251 O O . HIS A 1 531 ? 53.400 26.442 58.776 1.00 33.16 531 HIS A O 1
ATOM 4257 N N . SER A 1 532 ? 53.945 28.600 58.418 1.00 32.09 532 SER A N 1
ATOM 4258 C CA . SER A 1 532 ? 55.405 28.782 58.549 1.00 32.09 532 SER A CA 1
ATOM 4259 C C . SER A 1 532 ? 56.425 27.650 58.283 1.00 32.09 532 SER A C 1
ATOM 4261 O O . SER A 1 532 ? 56.707 26.841 59.158 1.00 32.09 532 SER A O 1
ATOM 4263 N N . HIS A 1 533 ? 57.151 27.851 57.171 1.00 32.28 533 HIS A N 1
ATOM 4264 C CA . HIS A 1 533 ? 58.606 28.128 57.087 1.00 32.28 533 HIS A CA 1
ATOM 4265 C C . HIS A 1 533 ? 59.654 27.069 57.477 1.00 32.28 533 HIS A C 1
ATOM 4267 O O . HIS A 1 533 ? 59.738 26.683 58.634 1.00 32.28 533 HIS A O 1
ATOM 4273 N N . LEU A 1 534 ? 60.632 26.857 56.574 1.00 28.95 534 LEU A N 1
ATOM 4274 C CA . LEU A 1 534 ? 62.077 26.952 56.872 1.00 28.95 534 LEU A CA 1
ATOM 4275 C C . LEU A 1 534 ? 62.944 27.068 55.590 1.00 28.95 534 LEU A C 1
ATOM 4277 O O . LEU A 1 534 ? 62.680 26.419 54.588 1.00 28.95 534 LEU A O 1
ATOM 4281 N N . LEU A 1 535 ? 63.974 27.918 55.683 1.00 29.41 535 LEU A N 1
ATOM 4282 C CA . LEU A 1 535 ? 65.228 28.030 54.909 1.00 29.41 535 LEU A CA 1
ATOM 4283 C C . LEU A 1 535 ? 65.270 27.949 53.362 1.00 29.41 535 LEU A C 1
ATOM 4285 O O . LEU A 1 535 ? 65.190 26.908 52.723 1.00 29.41 535 LEU A O 1
ATOM 4289 N N . THR A 1 536 ? 65.641 29.103 52.805 1.00 30.36 536 THR A N 1
ATOM 4290 C CA . THR A 1 536 ? 66.278 29.337 51.501 1.00 30.36 536 THR A CA 1
ATOM 4291 C C . THR A 1 536 ? 67.616 28.612 51.298 1.00 30.36 536 THR A C 1
ATOM 4293 O O . THR A 1 536 ? 68.458 28.626 52.198 1.00 30.36 536 THR A O 1
ATOM 4296 N N . SER A 1 537 ? 67.920 28.233 50.053 1.00 29.38 537 SER A N 1
ATOM 4297 C CA . SER A 1 537 ? 69.289 28.316 49.519 1.00 29.38 537 SER A CA 1
ATOM 4298 C C . SER A 1 537 ? 69.304 28.745 48.041 1.00 29.38 537 SER A C 1
ATOM 4300 O O . SER A 1 537 ? 68.428 28.401 47.252 1.00 29.38 537 SER A O 1
ATOM 4302 N N . ALA A 1 538 ? 70.293 29.569 47.702 1.00 29.06 538 ALA A N 1
ATOM 4303 C CA . ALA A 1 538 ? 70.654 30.076 46.375 1.00 29.06 538 ALA A CA 1
ATOM 4304 C C . ALA A 1 538 ? 72.189 30.344 46.418 1.00 29.06 538 ALA A C 1
ATOM 4306 O O . ALA A 1 538 ? 72.769 30.288 47.500 1.00 29.06 538 ALA A O 1
ATOM 4307 N N . VAL A 1 539 ? 72.951 30.638 45.358 1.00 28.30 539 VAL A N 1
ATOM 4308 C CA . VAL A 1 539 ? 72.591 31.052 43.991 1.00 28.30 539 VAL A CA 1
ATOM 4309 C C . VAL A 1 539 ? 73.379 30.218 42.938 1.00 28.30 539 VAL A C 1
ATOM 4311 O O . VAL A 1 539 ? 73.142 29.020 42.879 1.00 28.30 539 VAL A O 1
ATOM 4314 N N . PRO A 1 540 ? 74.262 30.764 42.077 1.00 42.81 540 PRO A N 1
ATOM 4315 C CA . PRO A 1 540 ? 73.954 31.048 40.672 1.00 42.81 540 PRO A CA 1
ATOM 4316 C C . PRO A 1 540 ? 74.778 30.219 39.667 1.00 42.81 540 PRO A C 1
ATOM 4318 O O . PRO A 1 540 ? 75.809 29.659 40.019 1.00 42.81 540 PRO A O 1
ATOM 4321 N N . PHE A 1 541 ? 74.458 30.338 38.372 1.00 22.45 541 PHE A N 1
ATOM 4322 C CA . PHE A 1 541 ? 75.510 30.618 37.381 1.00 22.45 541 PHE A CA 1
ATOM 4323 C C . PHE A 1 541 ? 75.026 31.604 36.301 1.00 22.45 541 PHE A C 1
ATOM 4325 O O . PHE A 1 541 ? 73.892 32.081 36.355 1.00 22.45 541 PHE A O 1
ATOM 4332 N N . ARG A 1 542 ? 75.937 32.049 35.429 1.00 23.05 542 ARG A N 1
ATOM 4333 C CA . ARG A 1 542 ? 75.930 33.392 34.818 1.00 23.05 542 ARG A CA 1
ATOM 4334 C C . ARG A 1 542 ? 76.506 33.360 33.392 1.00 23.05 542 ARG A C 1
ATOM 4336 O O . ARG A 1 542 ? 77.341 32.504 33.128 1.00 23.05 542 ARG A O 1
ATOM 4343 N N . MET A 1 543 ? 76.205 34.398 32.592 1.00 23.55 543 MET A N 1
ATOM 4344 C CA . MET A 1 543 ? 76.895 34.770 31.330 1.00 23.55 543 MET A CA 1
ATOM 4345 C C . MET A 1 543 ? 76.660 33.812 30.127 1.00 23.55 543 MET A C 1
ATOM 4347 O O . MET A 1 543 ? 76.331 32.652 30.328 1.00 23.55 543 MET A O 1
ATOM 4351 N N . ASN A 1 544 ? 76.761 34.228 28.852 1.00 24.84 544 ASN A N 1
ATOM 4352 C CA . ASN A 1 544 ? 76.967 35.576 28.286 1.00 24.84 544 ASN A CA 1
ATOM 4353 C C . ASN A 1 544 ? 76.352 35.733 26.871 1.00 24.84 544 ASN A C 1
ATOM 4355 O O . ASN A 1 544 ? 75.876 34.777 26.271 1.00 24.84 544 ASN A O 1
ATOM 4359 N N . SER A 1 545 ? 76.401 36.960 26.346 1.00 25.23 545 SER A N 1
ATOM 4360 C CA . SER A 1 545 ? 76.116 37.355 24.953 1.00 25.23 545 SER A CA 1
ATOM 4361 C C . SER A 1 545 ? 77.131 36.841 23.917 1.00 25.23 545 SER A C 1
ATOM 4363 O O . SER A 1 545 ? 78.297 36.712 24.287 1.00 25.23 545 SER A O 1
ATOM 4365 N N . LEU A 1 546 ? 76.746 36.760 22.626 1.00 24.02 546 LEU A N 1
ATOM 4366 C CA . LEU A 1 546 ? 77.359 37.524 21.502 1.00 24.02 546 LEU A CA 1
ATOM 4367 C C . LEU A 1 546 ? 76.691 37.277 20.114 1.00 24.02 546 LEU A C 1
ATOM 4369 O O . LEU A 1 546 ? 76.005 36.285 19.909 1.00 24.02 546 LEU A O 1
ATOM 4373 N N . GLU A 1 547 ? 76.910 38.238 19.203 1.00 24.41 547 GLU A N 1
ATOM 4374 C CA . GLU A 1 547 ? 76.982 38.166 17.717 1.00 24.41 547 GLU A CA 1
ATOM 4375 C C . GLU A 1 547 ? 75.814 37.674 16.814 1.00 24.41 547 GLU A C 1
ATOM 4377 O O . GLU A 1 547 ? 75.783 36.570 16.288 1.00 24.41 547 GLU A O 1
ATOM 4382 N N . SER A 1 548 ? 74.886 38.605 16.549 1.00 25.17 548 SER A N 1
ATOM 4383 C CA . SER A 1 548 ? 74.619 39.293 15.252 1.00 25.17 548 SER A CA 1
ATOM 4384 C C . SER A 1 548 ? 74.849 38.668 13.848 1.00 25.17 548 SER A C 1
ATOM 4386 O O . SER A 1 548 ? 75.878 38.071 13.564 1.00 25.17 548 SER A O 1
ATOM 4388 N N . THR A 1 549 ? 74.012 39.154 12.903 1.00 25.48 549 THR A N 1
ATOM 4389 C CA . THR A 1 549 ? 74.071 39.104 11.408 1.00 25.48 549 THR A CA 1
ATOM 4390 C C . THR A 1 549 ? 73.606 37.798 10.740 1.00 25.48 549 THR A C 1
ATOM 4392 O O . THR A 1 549 ? 73.954 36.723 11.199 1.00 25.48 549 THR A O 1
ATOM 4395 N N . SER A 1 550 ? 72.840 37.782 9.632 1.00 27.16 550 SER A N 1
ATOM 4396 C CA . SER A 1 550 ? 71.974 38.766 8.911 1.00 27.16 550 SER A CA 1
ATOM 4397 C C . SER A 1 550 ? 71.064 37.962 7.923 1.00 27.16 550 SER A C 1
ATOM 4399 O O . SER A 1 550 ? 71.209 36.745 7.892 1.00 27.16 550 SER A O 1
ATOM 4401 N N . ILE A 1 551 ? 70.084 38.423 7.119 1.00 24.91 551 ILE A N 1
ATOM 4402 C CA . ILE A 1 551 ? 69.528 39.705 6.598 1.00 24.91 551 ILE A CA 1
ATOM 4403 C C . ILE A 1 551 ? 67.980 39.491 6.500 1.00 24.91 551 ILE A C 1
ATOM 4405 O O . ILE A 1 551 ? 67.562 38.350 6.339 1.00 24.91 551 ILE A O 1
ATOM 4409 N N . GLY A 1 552 ? 67.043 40.452 6.533 1.00 24.08 552 GLY A N 1
ATOM 4410 C CA . GLY A 1 552 ? 67.094 41.898 6.784 1.00 24.08 552 GLY A CA 1
ATOM 4411 C C . GLY A 1 552 ? 65.977 42.687 6.053 1.00 24.08 552 GLY A C 1
ATOM 4412 O O . GLY A 1 552 ? 65.924 42.685 4.827 1.00 24.08 552 GLY A O 1
ATOM 4413 N N . SER A 1 553 ? 65.174 43.453 6.815 1.00 24.34 553 SER A N 1
ATOM 4414 C CA . SER A 1 553 ? 64.157 44.453 6.379 1.00 24.34 553 SER A CA 1
ATOM 4415 C C . SER A 1 553 ? 62.824 43.920 5.783 1.00 24.34 553 SER A C 1
ATOM 4417 O O . SER A 1 553 ? 62.758 42.764 5.389 1.00 24.34 553 SER A O 1
ATOM 4419 N N . PHE A 1 554 ? 61.701 44.668 5.751 1.00 23.69 554 PHE A N 1
ATOM 4420 C CA . PHE A 1 554 ? 61.479 46.123 5.927 1.00 23.69 554 PHE A CA 1
ATOM 4421 C C . PHE A 1 554 ? 60.060 46.415 6.524 1.00 23.69 554 PHE A C 1
ATOM 4423 O O . PHE A 1 554 ? 59.095 45.890 5.982 1.00 23.69 554 PHE A O 1
ATOM 4430 N N . LEU A 1 555 ? 59.932 47.285 7.558 1.00 24.02 555 LEU A N 1
ATOM 4431 C CA . LEU A 1 555 ? 58.680 47.870 8.152 1.00 24.02 555 LEU A CA 1
ATOM 4432 C C . LEU A 1 555 ? 57.639 46.885 8.788 1.00 24.02 555 LEU A C 1
ATOM 4434 O O . LEU A 1 555 ? 57.351 45.843 8.222 1.00 24.02 555 LEU A O 1
ATOM 4438 N N . GLN A 1 556 ? 57.003 47.047 9.971 1.00 23.38 556 GLN A N 1
ATOM 4439 C CA . GLN A 1 556 ? 56.742 48.136 10.954 1.00 23.38 556 GLN A CA 1
ATOM 4440 C C . GLN A 1 556 ? 55.971 49.375 10.443 1.00 23.38 556 GLN A C 1
ATOM 4442 O O . GLN A 1 556 ? 56.242 49.858 9.364 1.00 23.38 556 GLN A O 1
ATOM 4447 N N . SER A 1 557 ? 55.082 50.055 11.181 1.00 25.59 557 SER A N 1
ATOM 4448 C CA . SER A 1 557 ? 54.274 49.769 12.390 1.00 25.59 557 SER A CA 1
ATOM 4449 C C . SER A 1 557 ? 53.368 50.989 12.670 1.00 25.59 557 SER A C 1
ATOM 4451 O O . SER A 1 557 ? 53.673 52.067 12.160 1.00 25.59 557 SER A O 1
ATOM 4453 N N . SER A 1 558 ? 52.337 50.886 13.528 1.00 25.58 558 SER A N 1
ATOM 4454 C CA . SER A 1 558 ? 51.945 52.004 14.422 1.00 25.58 558 SER A CA 1
ATOM 4455 C C . SER A 1 558 ? 50.940 51.640 15.529 1.00 25.58 558 SER A C 1
ATOM 4457 O O . SER A 1 558 ? 49.792 51.312 15.262 1.00 25.58 558 SER A O 1
ATOM 4459 N N . LEU A 1 559 ? 51.400 51.838 16.769 1.00 23.19 559 LEU A N 1
ATOM 4460 C CA . LEU A 1 559 ? 50.689 52.444 17.909 1.00 23.19 559 LEU A CA 1
ATOM 4461 C C . LEU A 1 559 ? 49.354 51.854 18.412 1.00 23.19 559 LEU A C 1
ATOM 4463 O O . LEU A 1 559 ? 48.265 52.264 18.021 1.00 23.19 559 LEU A O 1
ATOM 4467 N N . SER A 1 560 ? 49.465 51.095 19.503 1.00 26.47 560 SER A N 1
ATOM 4468 C CA . SER A 1 560 ? 48.606 51.263 20.686 1.00 26.47 560 SER A CA 1
ATOM 4469 C C . SER A 1 560 ? 49.106 52.429 21.557 1.00 26.47 560 SER A C 1
ATOM 4471 O O . SER A 1 560 ? 50.319 52.503 21.761 1.00 26.47 560 SER A O 1
ATOM 4473 N N . ASN A 1 561 ? 48.229 53.266 22.141 1.00 26.58 561 ASN A N 1
ATOM 4474 C CA . ASN A 1 561 ? 48.489 53.958 23.424 1.00 26.58 561 ASN A CA 1
ATOM 4475 C C . ASN A 1 561 ? 47.282 54.752 23.983 1.00 26.58 561 ASN A C 1
ATOM 4477 O O . ASN A 1 561 ? 46.300 54.956 23.277 1.00 26.58 561 ASN A O 1
ATOM 4481 N N . ALA A 1 562 ? 47.442 55.238 25.228 1.00 23.97 562 ALA A N 1
ATOM 4482 C CA . ALA A 1 562 ? 46.515 56.010 26.083 1.00 23.97 562 ALA A CA 1
ATOM 4483 C C . ALA A 1 562 ? 45.339 55.195 26.685 1.00 23.97 562 ALA A C 1
ATOM 4485 O O . ALA A 1 562 ? 44.543 54.631 25.944 1.00 23.97 562 ALA A O 1
ATOM 4486 N N . LEU A 1 563 ? 45.232 54.943 28.004 1.00 24.08 563 LEU A N 1
ATOM 4487 C CA . LEU A 1 563 ? 45.298 55.780 29.236 1.00 24.08 563 LEU A CA 1
ATOM 4488 C C . LEU A 1 563 ? 43.972 56.503 29.562 1.00 24.08 563 LEU A C 1
ATOM 4490 O O . LEU A 1 563 ? 43.427 57.203 28.716 1.00 24.08 563 LEU A O 1
ATOM 4494 N N . GLY A 1 564 ? 43.494 56.375 30.811 1.00 23.97 564 GLY A N 1
ATOM 4495 C CA . GLY A 1 564 ? 42.314 57.088 31.332 1.00 23.97 564 GLY A CA 1
ATOM 4496 C C . GLY A 1 564 ? 41.749 56.486 32.632 1.00 23.97 564 GLY A C 1
ATOM 4497 O O . GLY A 1 564 ? 41.361 55.322 32.662 1.00 23.97 564 GLY A O 1
ATOM 4498 N N . ASP A 1 565 ? 41.717 57.275 33.708 1.00 24.67 565 ASP A N 1
ATOM 4499 C CA . ASP A 1 565 ? 41.422 56.842 35.082 1.00 24.67 565 ASP A CA 1
ATOM 4500 C C . ASP A 1 565 ? 39.934 56.632 35.463 1.00 24.67 565 ASP A C 1
ATOM 4502 O O . ASP A 1 565 ? 39.013 57.241 34.925 1.00 24.67 565 ASP A O 1
ATOM 4506 N N . ARG A 1 566 ? 39.749 55.762 36.474 1.00 22.88 566 ARG A N 1
ATOM 4507 C CA . ARG A 1 566 ? 39.120 55.981 37.813 1.00 22.88 566 ARG A CA 1
ATOM 4508 C C . ARG A 1 566 ? 38.593 57.405 38.185 1.00 22.88 566 ARG A C 1
ATOM 4510 O O . ARG A 1 566 ? 39.012 58.372 37.562 1.00 22.88 566 ARG A O 1
ATOM 4517 N N . PRO A 1 567 ? 37.850 57.610 39.319 1.00 39.97 567 PRO A N 1
ATOM 4518 C CA . PRO A 1 567 ? 37.254 56.658 40.296 1.00 39.97 567 PRO A CA 1
ATOM 4519 C C . PRO A 1 567 ? 35.822 56.998 40.838 1.00 39.97 567 PRO A C 1
ATOM 4521 O O . PRO A 1 567 ? 35.353 58.128 40.749 1.00 39.97 567 PRO A O 1
ATOM 4524 N N . SER A 1 568 ? 35.260 56.093 41.670 1.00 23.58 568 SER A N 1
ATOM 4525 C CA . SER A 1 568 ? 34.277 56.373 42.768 1.00 23.58 568 SER A CA 1
ATOM 4526 C C . SER A 1 568 ? 32.845 56.813 42.344 1.00 23.58 568 SER A C 1
ATOM 4528 O O . SER A 1 568 ? 32.618 56.994 41.159 1.00 23.58 568 SER A O 1
ATOM 4530 N N . LYS A 1 569 ? 31.784 56.952 43.175 1.00 24.59 569 LYS A N 1
ATOM 4531 C CA . LYS A 1 569 ? 31.507 56.931 44.647 1.00 24.59 569 LYS A CA 1
ATOM 4532 C C . LYS A 1 569 ? 29.953 56.813 44.825 1.00 24.59 569 LYS A C 1
ATOM 4534 O O . LYS A 1 569 ? 29.259 57.330 43.962 1.00 24.59 569 LYS A O 1
ATOM 4539 N N . SER A 1 570 ? 29.285 56.270 45.861 1.00 23.06 570 SER A N 1
ATOM 4540 C CA . SER A 1 570 ? 29.600 55.302 46.940 1.00 23.06 570 SER A CA 1
ATOM 4541 C C . SER A 1 570 ? 28.346 54.963 47.805 1.00 23.06 570 SER A C 1
ATOM 4543 O O . SER A 1 570 ? 27.567 55.866 48.077 1.00 23.06 570 SER A O 1
ATOM 4545 N N . PHE A 1 571 ? 28.272 53.747 48.385 1.00 25.17 571 PHE A N 1
ATOM 4546 C CA . PHE A 1 571 ? 27.625 53.395 49.686 1.00 25.17 571 PHE A CA 1
ATOM 4547 C C . PHE A 1 571 ? 26.070 53.332 49.897 1.00 25.17 571 PHE A C 1
ATOM 4549 O O . PHE A 1 571 ? 25.390 54.340 49.997 1.00 25.17 571 PHE A O 1
ATOM 4556 N N . TYR A 1 572 ? 25.597 52.112 50.239 1.00 24.12 572 TYR A N 1
ATOM 4557 C CA . TYR A 1 572 ? 24.825 51.720 51.458 1.00 24.12 572 TYR A CA 1
ATOM 4558 C C . TYR A 1 572 ? 23.315 52.050 51.730 1.00 24.12 572 TYR A C 1
ATOM 4560 O O . TYR A 1 572 ? 22.919 53.193 51.903 1.00 24.12 572 TYR A O 1
ATOM 4568 N N . ARG A 1 573 ? 22.598 50.965 52.124 1.00 25.59 573 ARG A N 1
ATOM 4569 C CA . ARG A 1 573 ? 21.652 50.773 53.280 1.00 25.59 573 ARG A CA 1
ATOM 4570 C C . ARG A 1 573 ? 20.097 50.888 53.183 1.00 25.59 573 ARG A C 1
ATOM 4572 O O . ARG A 1 573 ? 19.528 51.961 53.259 1.00 25.59 573 ARG A O 1
ATOM 4579 N N . LYS A 1 574 ? 19.473 49.705 53.390 1.00 26.94 574 LYS A N 1
ATOM 4580 C CA . LYS A 1 574 ? 18.422 49.316 54.389 1.00 26.94 574 LYS A CA 1
ATOM 4581 C C . LYS A 1 574 ? 16.989 49.926 54.400 1.00 26.94 574 LYS A C 1
ATOM 4583 O O . LYS A 1 574 ? 16.812 51.028 54.896 1.00 26.94 574 LYS A O 1
ATOM 4588 N N . ARG A 1 575 ? 16.012 48.992 54.292 1.00 26.58 575 ARG A N 1
ATOM 4589 C CA . ARG A 1 575 ? 14.720 48.865 55.048 1.00 26.58 575 ARG A CA 1
ATOM 4590 C C . ARG A 1 575 ? 13.655 49.978 54.802 1.00 26.58 575 ARG A C 1
ATOM 4592 O O . ARG A 1 575 ? 13.988 51.010 54.250 1.00 26.58 575 ARG A O 1
ATOM 4599 N N . ALA A 1 576 ? 12.358 49.818 55.119 1.00 26.12 576 ALA A N 1
ATOM 4600 C CA . ALA A 1 576 ? 11.645 48.794 55.908 1.00 26.12 576 ALA A CA 1
ATOM 4601 C C . ALA A 1 576 ? 10.195 48.504 55.417 1.00 26.12 576 ALA A C 1
ATOM 4603 O O . ALA A 1 576 ? 9.671 49.211 54.569 1.00 26.12 576 ALA A O 1
ATOM 4604 N N . ASN A 1 577 ? 9.589 47.462 56.007 1.00 26.88 577 ASN A N 1
ATOM 4605 C CA . ASN A 1 577 ? 8.205 47.281 56.513 1.00 26.88 577 ASN A CA 1
ATOM 4606 C C . ASN A 1 577 ? 7.125 48.379 56.267 1.00 26.88 577 ASN A C 1
ATOM 4608 O O . ASN A 1 577 ? 7.439 49.558 56.353 1.00 26.88 577 ASN A O 1
ATOM 4612 N N . ALA A 1 578 ? 5.810 48.085 56.190 1.00 28.50 578 ALA A N 1
ATOM 4613 C CA . ALA A 1 578 ? 5.095 46.798 56.027 1.00 28.50 578 ALA A CA 1
ATOM 4614 C C . ALA A 1 578 ? 3.636 46.956 55.454 1.00 28.50 578 ALA A C 1
ATOM 4616 O O . ALA A 1 578 ? 3.561 47.310 54.282 1.00 28.50 578 ALA A O 1
ATOM 4617 N N . PRO A 1 579 ? 2.493 46.615 56.111 1.00 46.69 579 PRO A N 1
ATOM 4618 C CA . PRO A 1 579 ? 1.521 45.693 55.481 1.00 46.69 579 PRO A CA 1
ATOM 4619 C C . PRO A 1 579 ? 0.045 46.166 55.428 1.00 46.69 579 PRO A C 1
ATOM 4621 O O . PRO A 1 579 ? -0.313 47.116 56.114 1.00 46.69 579 PRO A O 1
ATOM 4624 N N . THR A 1 580 ? -0.840 45.432 54.720 1.00 27.48 580 THR A N 1
ATOM 4625 C CA . THR A 1 580 ? -2.131 44.870 55.240 1.00 27.48 580 THR A CA 1
ATOM 4626 C C . THR A 1 580 ? -2.949 44.078 54.184 1.00 27.48 580 THR A C 1
ATOM 4628 O O . THR A 1 580 ? -2.592 44.024 53.011 1.00 27.48 580 THR A O 1
ATOM 4631 N N . ARG A 1 581 ? -4.009 43.394 54.654 1.00 25.94 581 ARG A N 1
ATOM 4632 C CA . ARG A 1 581 ? -5.056 42.570 53.978 1.00 25.94 581 ARG A CA 1
ATOM 4633 C C . ARG A 1 581 ? -6.451 43.200 54.330 1.00 25.94 581 ARG A C 1
ATOM 4635 O O . ARG A 1 581 ? -6.389 44.232 55.001 1.00 25.94 581 ARG A O 1
ATOM 4642 N N . PRO A 1 582 ? -7.672 42.656 54.038 1.00 45.50 582 PRO A N 1
ATOM 4643 C CA . PRO A 1 582 ? -8.083 41.368 53.425 1.00 45.50 582 PRO A CA 1
ATOM 4644 C C . PRO A 1 582 ? -9.254 41.440 52.373 1.00 45.50 582 PRO A C 1
ATOM 4646 O O . PRO A 1 582 ? -9.658 42.522 51.977 1.00 45.50 582 PRO A O 1
ATOM 4649 N N . GLU A 1 583 ? -9.736 40.261 51.916 1.00 26.70 583 GLU A N 1
ATOM 4650 C CA . GLU A 1 583 ? -11.137 39.759 51.667 1.00 26.70 583 GLU A CA 1
ATOM 4651 C C . GLU A 1 583 ? -12.337 40.681 51.262 1.00 26.70 583 GLU A C 1
ATOM 4653 O O . GLU A 1 583 ? -12.386 41.836 51.653 1.00 26.70 583 GLU A O 1
ATOM 4658 N N . ALA A 1 584 ? -13.450 40.241 50.618 1.00 27.11 584 ALA A N 1
ATOM 4659 C CA . ALA A 1 584 ? -13.840 39.052 49.805 1.00 27.11 584 ALA A CA 1
ATOM 4660 C C . ALA A 1 584 ? -15.324 39.163 49.277 1.00 27.11 584 ALA A C 1
ATOM 4662 O O . ALA A 1 584 ? -16.041 40.071 49.680 1.00 27.11 584 ALA A O 1
ATOM 4663 N N . LYS A 1 585 ? -15.802 38.157 48.495 1.00 26.41 585 LYS A N 1
ATOM 4664 C CA . LYS A 1 585 ? -17.217 37.726 48.193 1.00 26.41 585 LYS A CA 1
ATOM 4665 C C . LYS A 1 585 ? -18.037 38.278 46.979 1.00 26.41 585 LYS A C 1
ATOM 4667 O O . LYS A 1 585 ? -18.639 39.337 47.032 1.00 26.41 585 LYS A O 1
ATOM 4672 N N . HIS A 1 586 ? -18.236 37.382 45.994 1.00 27.45 586 HIS A N 1
ATOM 4673 C CA . HIS A 1 586 ? -19.515 36.870 45.414 1.00 27.45 586 HIS A CA 1
ATOM 4674 C C . HIS A 1 586 ? -20.631 37.739 44.734 1.00 27.45 586 HIS A C 1
ATOM 4676 O O . HIS A 1 586 ? -21.561 38.190 45.395 1.00 27.45 586 HIS A O 1
ATOM 4682 N N . SER A 1 587 ? -20.764 37.549 43.400 1.00 25.30 587 SER A N 1
ATOM 4683 C CA . SER A 1 587 ? -21.861 36.788 42.708 1.00 25.30 587 SER A CA 1
ATOM 4684 C C . SER A 1 587 ? -23.003 37.461 41.886 1.00 25.30 587 SER A C 1
ATOM 4686 O O . SER A 1 587 ? -23.506 38.521 42.227 1.00 25.30 587 SER A O 1
ATOM 4688 N N . LYS A 1 588 ? -23.481 36.668 40.892 1.00 26.38 588 LYS A N 1
ATOM 4689 C CA . LYS A 1 588 ? -24.807 36.590 40.202 1.00 26.38 588 LYS A CA 1
ATOM 4690 C C . LYS A 1 588 ? -25.209 37.526 39.024 1.00 26.38 588 LYS A C 1
ATOM 4692 O O . LYS A 1 588 ? -25.463 38.697 39.239 1.00 26.38 588 LYS A O 1
ATOM 4697 N N . TYR A 1 589 ? -25.541 36.868 37.887 1.00 24.77 589 TYR A N 1
ATOM 4698 C CA . TYR A 1 589 ? -26.651 37.112 36.911 1.00 24.77 589 TYR A CA 1
ATOM 4699 C C . TYR A 1 589 ? -26.709 38.454 36.111 1.00 24.77 589 TYR A C 1
ATOM 4701 O O . TYR A 1 589 ? -26.156 39.446 36.552 1.00 24.77 589 TYR A O 1
ATOM 4709 N N . ALA A 1 590 ? -27.435 38.617 34.978 1.00 25.31 590 ALA A N 1
ATOM 4710 C CA . ALA A 1 590 ? -27.764 37.741 33.821 1.00 25.31 590 ALA A CA 1
ATOM 4711 C C . ALA A 1 590 ? -28.602 38.485 32.722 1.00 25.31 590 ALA A C 1
ATOM 4713 O O . ALA A 1 590 ? -29.527 39.207 33.078 1.00 25.31 590 ALA A O 1
ATOM 4714 N N . ARG A 1 591 ? -28.420 38.117 31.430 1.00 29.58 591 ARG A N 1
ATOM 4715 C CA . ARG A 1 591 ? -29.349 38.261 30.256 1.00 29.58 591 ARG A CA 1
ATOM 4716 C C . ARG A 1 591 ? -29.619 39.644 29.593 1.00 29.58 591 ARG A C 1
ATOM 4718 O O . ARG A 1 591 ? -29.343 40.687 30.165 1.00 29.58 591 ARG A O 1
ATOM 4725 N N . LEU A 1 592 ? -30.261 39.537 28.405 1.00 23.47 592 LEU A N 1
ATOM 4726 C CA . LEU A 1 592 ? -30.856 40.529 27.466 1.00 23.47 592 LEU A CA 1
ATOM 4727 C C . LEU A 1 592 ? -29.853 41.199 26.485 1.00 23.47 592 LEU A C 1
ATOM 4729 O O . LEU A 1 592 ? -28.903 41.795 26.969 1.00 23.47 592 LEU A O 1
ATOM 4733 N N . ILE A 1 593 ? -29.869 41.083 25.137 1.00 23.23 593 ILE A N 1
ATOM 4734 C CA . ILE A 1 593 ? -30.835 40.888 24.001 1.00 23.23 593 ILE A CA 1
ATOM 4735 C C . ILE A 1 593 ? -30.967 42.170 23.142 1.00 23.23 593 ILE A C 1
ATOM 4737 O O . ILE A 1 593 ? -30.979 43.262 23.699 1.00 23.23 593 ILE A O 1
ATOM 4741 N N . ASP A 1 594 ? -31.127 41.981 21.814 1.00 23.58 594 ASP A N 1
ATOM 4742 C CA . ASP A 1 594 ? -31.464 42.978 20.766 1.00 23.58 594 ASP A CA 1
ATOM 4743 C C . ASP A 1 594 ? -30.366 44.011 20.401 1.00 23.58 594 ASP A C 1
ATOM 4745 O O . ASP A 1 594 ? -29.473 44.267 21.200 1.00 23.58 594 ASP A O 1
ATOM 4749 N N . SER A 1 595 ? -30.314 44.703 19.247 1.00 22.34 595 SER A N 1
ATOM 4750 C CA . SER A 1 595 ? -30.923 44.713 17.881 1.00 22.34 595 SER A CA 1
ATOM 4751 C C . SER A 1 595 ? -30.450 46.066 17.251 1.00 22.34 595 SER A C 1
ATOM 4753 O O . SER A 1 595 ? -30.208 46.995 18.014 1.00 22.34 595 SER A O 1
ATOM 4755 N N . ILE A 1 596 ? -30.309 46.376 15.946 1.00 25.44 596 ILE A N 1
ATOM 4756 C CA . ILE A 1 596 ? -30.437 45.668 14.655 1.00 25.44 596 ILE A CA 1
ATOM 4757 C C . ILE A 1 596 ? -29.857 46.564 13.498 1.00 25.44 596 ILE A C 1
ATOM 4759 O O . ILE A 1 596 ? -29.804 47.779 13.659 1.00 25.44 596 ILE A O 1
ATOM 4763 N N . LYS A 1 597 ? -29.553 45.989 12.311 1.00 24.62 597 LYS A N 1
ATOM 4764 C CA . LYS A 1 597 ? -29.492 46.602 10.935 1.00 24.62 597 LYS A CA 1
ATOM 4765 C C . LYS A 1 597 ? -28.405 47.627 10.472 1.00 24.62 597 LYS A C 1
ATOM 4767 O O . LYS A 1 597 ? -28.264 48.708 11.024 1.00 24.62 597 LYS A O 1
ATOM 4772 N N . THR A 1 598 ? -27.909 47.361 9.240 1.00 24.31 598 THR A N 1
ATOM 4773 C CA . THR A 1 598 ? -27.608 48.290 8.094 1.00 24.31 598 THR A CA 1
ATOM 4774 C C . THR A 1 598 ? -26.431 49.297 8.191 1.00 24.31 598 THR A C 1
ATOM 4776 O O . THR A 1 598 ? -26.152 49.799 9.267 1.00 24.31 598 THR A O 1
ATOM 4779 N N . THR A 1 599 ? -25.688 49.672 7.125 1.00 25.00 599 THR A N 1
ATOM 4780 C CA . THR A 1 599 ? -25.762 49.380 5.660 1.00 25.00 599 THR A CA 1
ATOM 4781 C C . THR A 1 599 ? -24.383 49.506 4.957 1.00 25.00 599 THR A C 1
ATOM 4783 O O . THR A 1 599 ? -23.429 49.988 5.556 1.00 25.00 599 THR A O 1
ATOM 4786 N N . ASN A 1 600 ? -24.332 49.123 3.670 1.00 26.00 600 ASN A N 1
ATOM 4787 C CA . ASN A 1 600 ? -23.401 49.480 2.568 1.00 26.00 600 ASN A CA 1
ATOM 4788 C C . ASN A 1 600 ? -22.567 50.786 2.732 1.00 26.00 600 ASN A C 1
ATOM 4790 O O . ASN A 1 600 ? -23.070 51.760 3.280 1.00 26.00 600 ASN A O 1
ATOM 4794 N N . GLY A 1 601 ? -21.370 50.951 2.142 1.00 23.58 601 GLY A N 1
ATOM 4795 C CA . GLY A 1 601 ? -20.569 50.060 1.281 1.00 23.58 601 GLY A CA 1
ATOM 4796 C C . GLY A 1 601 ? -19.453 50.809 0.503 1.00 23.58 601 GLY A C 1
ATOM 4797 O O . GLY A 1 601 ? -19.476 52.029 0.424 1.00 23.58 601 GLY A O 1
ATOM 4798 N N . HIS A 1 602 ? -18.496 50.060 -0.067 1.00 24.34 602 HIS A N 1
ATOM 4799 C CA . HIS A 1 602 ? -17.441 50.430 -1.046 1.00 24.34 602 HIS A CA 1
ATOM 4800 C C . HIS A 1 602 ? -16.568 51.711 -0.911 1.00 24.34 602 HIS A C 1
ATOM 4802 O O . HIS A 1 602 ? -16.992 52.828 -1.173 1.00 24.34 602 HIS A O 1
ATOM 4808 N N . ASN A 1 603 ? -15.256 51.451 -0.776 1.00 24.33 603 ASN A N 1
ATOM 4809 C CA . ASN A 1 603 ? -14.112 52.088 -1.461 1.00 24.33 603 ASN A CA 1
ATOM 4810 C C . ASN A 1 603 ? -13.898 53.619 -1.423 1.00 24.33 603 ASN A C 1
ATOM 4812 O O . ASN A 1 603 ? -14.499 54.356 -2.199 1.00 24.33 603 ASN A O 1
ATOM 4816 N N . LEU A 1 604 ? -12.801 54.042 -0.774 1.00 24.25 604 LEU A N 1
ATOM 4817 C CA . LEU A 1 604 ? -11.868 55.030 -1.351 1.00 24.25 604 LEU A CA 1
ATOM 4818 C C . LEU A 1 604 ? -10.460 54.938 -0.721 1.00 24.25 604 LEU A C 1
ATOM 4820 O O . LEU A 1 604 ? -10.311 54.694 0.473 1.00 24.25 604 LEU A O 1
ATOM 4824 N N . PHE A 1 605 ? -9.416 55.137 -1.533 1.00 22.25 605 PHE A N 1
ATOM 4825 C CA . PHE A 1 605 ? -8.025 55.284 -1.078 1.00 22.25 605 PHE A CA 1
ATOM 4826 C C . PHE A 1 605 ? -7.789 56.707 -0.540 1.00 22.25 605 PHE A C 1
ATOM 4828 O O . PHE A 1 605 ? -8.053 57.653 -1.278 1.00 22.25 605 PHE A O 1
ATOM 4835 N N . GLN A 1 606 ? -7.147 56.867 0.628 1.00 21.69 606 GLN A N 1
ATOM 4836 C CA . GLN A 1 606 ? -5.808 57.492 0.738 1.00 21.69 606 GLN A CA 1
ATOM 4837 C C . GLN A 1 606 ? -5.258 57.541 2.181 1.00 21.69 606 GLN A C 1
ATOM 4839 O O . GLN A 1 606 ? -5.904 57.137 3.141 1.00 21.69 606 GLN A O 1
ATOM 4844 N N . CYS A 1 607 ? -3.984 57.928 2.303 1.00 19.83 607 CYS A N 1
ATOM 4845 C CA . CYS A 1 607 ? -3.123 57.654 3.452 1.00 19.83 607 CYS A CA 1
ATOM 4846 C C . CYS A 1 607 ? -3.155 58.682 4.605 1.00 19.83 607 CYS A C 1
ATOM 4848 O O . CYS A 1 607 ? -3.265 59.882 4.377 1.00 19.83 607 CYS A O 1
ATOM 4850 N N . ARG A 1 608 ? -2.732 58.172 5.778 1.00 22.84 608 ARG A N 1
ATOM 4851 C CA . ARG A 1 608 ? -2.168 58.840 6.980 1.00 22.84 608 ARG A CA 1
ATOM 4852 C C . ARG A 1 608 ? -3.157 59.319 8.047 1.00 22.84 608 ARG A C 1
ATOM 4854 O O . ARG A 1 608 ? -4.104 60.043 7.786 1.00 22.84 608 ARG A O 1
ATOM 4861 N N . ALA A 1 609 ? -2.833 58.934 9.281 1.00 23.84 609 ALA A N 1
ATOM 4862 C CA . ALA A 1 609 ? -3.583 59.205 10.499 1.00 23.84 609 ALA A CA 1
ATOM 4863 C C . ALA A 1 609 ? -2.735 59.965 11.532 1.00 23.84 609 ALA A C 1
ATOM 4865 O O . ALA A 1 609 ? -1.507 59.846 11.532 1.00 23.84 609 ALA A O 1
ATOM 4866 N N . ARG A 1 610 ? -3.433 60.689 12.412 1.00 24.67 610 ARG A N 1
ATOM 4867 C CA . ARG A 1 610 ? -3.110 61.152 13.780 1.00 24.67 610 ARG A CA 1
ATOM 4868 C C . ARG A 1 610 ? -4.405 61.811 14.306 1.00 24.67 610 ARG A C 1
ATOM 4870 O O . ARG A 1 610 ? -5.150 62.347 13.495 1.00 24.67 610 ARG A O 1
ATOM 4877 N N . ASP A 1 611 ? -4.801 61.747 15.575 1.00 24.95 611 ASP A N 1
ATOM 4878 C CA . ASP A 1 611 ? -4.048 61.579 16.826 1.00 24.95 611 ASP A CA 1
ATOM 4879 C C . ASP A 1 611 ? -4.875 60.850 17.922 1.00 24.95 611 ASP A C 1
ATOM 4881 O O . ASP A 1 611 ? -6.011 60.449 17.695 1.00 24.95 611 ASP A O 1
ATOM 4885 N N . CYS A 1 612 ? -4.300 60.762 19.132 1.00 23.48 612 CYS A N 1
ATOM 4886 C CA . CYS A 1 612 ? -4.937 60.456 20.427 1.00 23.48 612 CYS A CA 1
ATOM 4887 C C . CYS A 1 612 ? -5.451 59.023 20.681 1.00 23.48 612 CYS A C 1
ATOM 4889 O O . CYS A 1 612 ? -6.461 58.577 20.151 1.00 23.48 612 CYS A O 1
ATOM 4891 N N . GLY A 1 613 ? -4.831 58.357 21.663 1.00 22.62 613 GLY A N 1
ATOM 4892 C CA . GLY A 1 613 ? -5.356 57.145 22.297 1.00 22.62 613 GLY A CA 1
ATOM 4893 C C . GLY A 1 613 ? -5.266 57.215 23.824 1.00 22.62 613 GLY A C 1
ATOM 4894 O O . GLY A 1 613 ? -4.344 57.825 24.369 1.00 22.62 613 GLY A O 1
ATOM 4895 N N . LYS A 1 614 ? -6.210 56.571 24.524 1.00 25.69 614 LYS A N 1
ATOM 4896 C CA . LYS A 1 614 ? -6.171 56.392 25.985 1.00 25.69 614 LYS A CA 1
ATOM 4897 C C . LYS A 1 614 ? -6.841 55.079 26.430 1.00 25.69 614 LYS A C 1
ATOM 4899 O O . LYS A 1 614 ? -7.934 55.094 26.971 1.00 25.69 614 LYS A O 1
ATOM 4904 N N . TRP A 1 615 ? -6.111 53.986 26.184 1.00 23.45 615 TRP A N 1
ATOM 4905 C CA . TRP A 1 615 ? -5.611 53.027 27.194 1.00 23.45 615 TRP A CA 1
ATOM 4906 C C . TRP A 1 615 ? -6.591 52.225 28.089 1.00 23.45 615 TRP A C 1
ATOM 4908 O O . TRP A 1 615 ? -7.440 52.819 28.738 1.00 23.45 615 TRP A O 1
ATOM 4918 N N . LEU A 1 616 ? -6.384 50.919 28.359 1.00 24.22 616 LEU A N 1
ATOM 4919 C CA . LEU A 1 616 ? -5.607 49.845 27.679 1.00 24.22 616 LEU A CA 1
ATOM 4920 C C . LEU A 1 616 ? -5.855 48.477 28.375 1.00 24.22 616 LEU A C 1
ATOM 4922 O O . LEU A 1 616 ? -6.058 48.471 29.589 1.00 24.22 616 LEU A O 1
ATOM 4926 N N . ARG A 1 617 ? -5.625 47.366 27.645 1.00 25.38 617 ARG A N 1
ATOM 4927 C CA . ARG A 1 617 ? -5.626 45.933 28.065 1.00 25.38 617 ARG A CA 1
ATOM 4928 C C . ARG A 1 617 ? -7.028 45.327 28.240 1.00 25.38 617 ARG A C 1
ATOM 4930 O O . ARG A 1 617 ? -7.952 46.038 28.606 1.00 25.38 617 ARG A O 1
ATOM 4937 N N . GLU A 1 618 ? -7.240 44.036 27.983 1.00 25.78 618 GLU A N 1
ATOM 4938 C CA . GLU A 1 618 ? -6.316 42.921 27.657 1.00 25.78 618 GLU A CA 1
ATOM 4939 C C . GLU A 1 618 ? -6.348 42.576 26.143 1.00 25.78 618 GLU A C 1
ATOM 4941 O O . GLU A 1 618 ? -7.325 42.889 25.477 1.00 25.78 618 GLU A O 1
ATOM 4946 N N . GLY A 1 619 ? -5.337 41.970 25.506 1.00 27.23 619 GLY A N 1
ATOM 4947 C CA . GLY A 1 619 ? -4.061 41.458 26.026 1.00 27.23 619 GLY A CA 1
ATOM 4948 C C . GLY A 1 619 ? -2.971 41.223 24.957 1.00 27.23 619 GLY A C 1
ATOM 4949 O O . GLY A 1 619 ? -2.065 40.431 25.202 1.00 27.23 619 GLY A O 1
ATOM 4950 N N . GLU A 1 620 ? -3.038 41.889 23.798 1.00 22.55 620 GLU A N 1
ATOM 4951 C CA . GLU A 1 620 ? -2.015 41.821 22.735 1.00 22.55 620 GLU A CA 1
ATOM 4952 C C . GLU A 1 620 ? -1.018 42.998 22.763 1.00 22.55 620 GLU A C 1
ATOM 4954 O O . GLU A 1 620 ? -1.331 44.075 23.264 1.00 22.55 620 GLU A O 1
ATOM 4959 N N . GLU A 1 621 ? 0.167 42.741 22.189 1.00 24.12 621 GLU A N 1
ATOM 4960 C CA . GLU A 1 621 ? 1.286 43.633 21.818 1.00 24.12 621 GLU A CA 1
ATOM 4961 C C . GLU A 1 621 ? 1.830 44.686 22.817 1.00 24.12 621 GLU A C 1
ATOM 4963 O O . GLU A 1 621 ? 1.127 45.471 23.450 1.00 24.12 621 GLU A O 1
ATOM 4968 N N . PHE A 1 622 ? 3.166 44.793 22.868 1.00 21.77 622 PHE A N 1
ATOM 4969 C CA . PHE A 1 622 ? 3.866 45.892 23.544 1.00 21.77 622 PHE A CA 1
ATOM 4970 C C . PHE A 1 622 ? 4.957 46.496 22.645 1.00 21.77 622 PHE A C 1
ATOM 4972 O O . PHE A 1 622 ? 6.132 46.131 22.717 1.00 21.77 622 PHE A O 1
ATOM 4979 N N . ALA A 1 623 ? 4.560 47.432 21.781 1.00 20.50 623 ALA A N 1
ATOM 4980 C CA . ALA A 1 623 ? 5.457 48.116 20.852 1.00 20.50 623 ALA A CA 1
ATOM 4981 C C . ALA A 1 623 ? 6.000 49.455 21.406 1.00 20.50 623 ALA A C 1
ATOM 4983 O O . ALA A 1 623 ? 5.246 50.354 21.761 1.00 20.50 623 ALA A O 1
ATOM 4984 N N . LEU A 1 624 ? 7.334 49.567 21.418 1.00 24.44 624 LEU A N 1
ATOM 4985 C CA . LEU A 1 624 ? 8.193 50.768 21.422 1.00 24.44 624 LEU A CA 1
ATOM 4986 C C . LEU A 1 624 ? 7.745 52.058 22.158 1.00 24.44 624 LEU A C 1
ATOM 4988 O O . LEU A 1 624 ? 7.012 52.885 21.621 1.00 24.44 624 LEU A O 1
ATOM 4992 N N . HIS A 1 625 ? 8.468 52.386 23.236 1.00 23.50 625 HIS A N 1
ATOM 4993 C CA . HIS A 1 625 ? 8.903 53.762 23.543 1.00 23.50 625 HIS A CA 1
ATOM 4994 C C . HIS A 1 625 ? 10.178 53.694 24.425 1.00 23.50 625 HIS A C 1
ATOM 4996 O O . HIS A 1 625 ? 10.225 52.866 25.327 1.00 23.50 625 HIS A O 1
ATOM 5002 N N . SER A 1 626 ? 11.255 54.469 24.236 1.00 21.31 626 SER A N 1
ATOM 5003 C CA . SER A 1 626 ? 11.564 55.466 23.198 1.00 21.31 626 SER A CA 1
ATOM 5004 C C . SER A 1 626 ? 13.072 55.495 22.862 1.00 21.31 626 SER A C 1
ATOM 5006 O O . SER A 1 626 ? 13.879 54.839 23.515 1.00 21.31 626 SER A O 1
ATOM 5008 N N . LEU A 1 627 ? 13.439 56.262 21.832 1.00 24.06 627 LEU A N 1
ATOM 5009 C CA . LEU A 1 627 ? 14.807 56.480 21.338 1.00 24.06 627 LEU A CA 1
ATOM 5010 C C . LEU A 1 627 ? 15.459 57.758 21.911 1.00 24.06 627 LEU A C 1
ATOM 5012 O O . LEU A 1 627 ? 14.806 58.569 22.564 1.00 24.06 627 LEU A O 1
ATOM 5016 N N . THR A 1 628 ? 16.715 57.980 21.491 1.00 26.44 628 THR A N 1
ATOM 5017 C CA . THR A 1 628 ? 17.552 59.200 21.614 1.00 26.44 628 THR A CA 1
ATOM 5018 C C . THR A 1 628 ? 18.281 59.379 22.957 1.00 26.44 628 THR A C 1
ATOM 5020 O O . THR A 1 628 ? 17.787 58.958 23.995 1.00 26.44 628 THR A O 1
ATOM 5023 N N . HIS A 1 629 ? 19.497 59.939 23.013 1.00 25.09 629 HIS A N 1
ATOM 5024 C CA . HIS A 1 629 ? 20.342 60.580 21.980 1.00 25.09 629 HIS A CA 1
ATOM 5025 C C . HIS A 1 629 ? 21.635 59.754 21.731 1.00 25.09 629 HIS A C 1
ATOM 5027 O O . HIS A 1 629 ? 22.213 59.239 22.676 1.00 25.09 629 HIS A O 1
ATOM 5033 N N . GLU A 1 630 ? 21.991 59.406 20.481 1.00 26.88 630 GLU A N 1
ATOM 5034 C CA . GLU A 1 630 ? 22.932 60.126 19.576 1.00 26.88 630 GLU A CA 1
ATOM 5035 C C . GLU A 1 630 ? 24.436 60.026 19.966 1.00 26.88 630 GLU A C 1
ATOM 5037 O O . GLU A 1 630 ? 24.762 59.899 21.133 1.00 26.88 630 GLU A O 1
ATOM 5042 N N . LYS A 1 631 ? 25.443 60.090 19.071 1.00 24.20 631 LYS A N 1
ATOM 5043 C CA . LYS A 1 631 ? 25.513 60.404 17.621 1.00 24.20 631 LYS A CA 1
ATOM 5044 C C . LYS A 1 631 ? 26.842 59.873 17.035 1.00 24.20 631 LYS A C 1
ATOM 5046 O O . LYS A 1 631 ? 27.876 60.150 17.637 1.00 24.20 631 LYS A O 1
ATOM 5051 N N . ARG A 1 632 ? 26.858 59.314 15.808 1.00 23.50 632 ARG A N 1
ATOM 5052 C CA . ARG A 1 632 ? 27.643 59.847 14.652 1.00 23.50 632 ARG A CA 1
ATOM 5053 C C . ARG A 1 632 ? 27.634 58.968 13.382 1.00 23.50 632 ARG A C 1
ATOM 5055 O O . ARG A 1 632 ? 28.026 57.814 13.408 1.00 23.50 632 ARG A O 1
ATOM 5062 N N . ARG A 1 633 ? 27.336 59.647 12.264 1.00 25.33 633 ARG A N 1
ATOM 5063 C CA . ARG A 1 633 ? 27.815 59.443 10.876 1.00 25.33 633 ARG A CA 1
ATOM 5064 C C . ARG A 1 633 ? 27.610 58.084 10.187 1.00 25.33 633 ARG A C 1
ATOM 5066 O O . ARG A 1 633 ? 28.471 57.217 10.194 1.00 25.33 633 ARG A O 1
ATOM 5073 N N . SER A 1 634 ? 26.576 58.050 9.351 1.00 24.45 634 SER A N 1
ATOM 5074 C CA . SER A 1 634 ? 26.665 57.458 8.012 1.00 24.45 634 SER A CA 1
ATOM 5075 C C . SER A 1 634 ? 27.490 58.358 7.074 1.00 24.45 634 SER A C 1
ATOM 5077 O O . SER A 1 634 ? 27.146 59.530 6.920 1.00 24.45 634 SER A O 1
ATOM 5079 N N . SER A 1 635 ? 28.530 57.830 6.416 1.00 27.34 635 SER A N 1
ATOM 5080 C CA . SER A 1 635 ? 29.172 58.500 5.262 1.00 27.34 635 SER A CA 1
ATOM 5081 C C . SER A 1 635 ? 29.925 57.564 4.295 1.00 27.34 635 SER A C 1
ATOM 5083 O O . SER A 1 635 ? 30.803 58.030 3.575 1.00 27.34 635 SER A O 1
ATOM 5085 N N . GLU A 1 636 ? 29.624 56.255 4.278 1.00 31.12 636 GLU A N 1
ATOM 5086 C CA . GLU A 1 636 ? 30.362 55.278 3.443 1.00 31.12 636 GLU A CA 1
ATOM 5087 C C . GLU A 1 636 ? 29.505 54.269 2.654 1.00 31.12 636 GLU A C 1
ATOM 5089 O O . GLU A 1 636 ? 30.045 53.567 1.800 1.00 31.12 636 GLU A O 1
ATOM 5094 N N . LYS A 1 637 ? 28.174 54.212 2.839 1.00 30.27 637 LYS A N 1
ATOM 5095 C CA . LYS A 1 637 ? 27.336 53.290 2.039 1.00 30.27 637 LYS A CA 1
ATOM 5096 C C . LYS A 1 637 ? 27.352 53.618 0.539 1.00 30.27 637 LYS A C 1
ATOM 5098 O O . LYS A 1 637 ? 27.358 52.698 -0.274 1.00 30.27 637 LYS A O 1
ATOM 5103 N N . ASP A 1 638 ? 27.493 54.891 0.183 1.00 30.92 638 ASP A N 1
ATOM 5104 C CA . ASP A 1 638 ? 27.516 55.355 -1.211 1.00 30.92 638 ASP A CA 1
ATOM 5105 C C . ASP A 1 638 ? 28.898 55.227 -1.891 1.00 30.92 638 ASP A C 1
ATOM 5107 O O . ASP A 1 638 ? 29.057 55.631 -3.039 1.00 30.92 638 ASP A O 1
ATOM 5111 N N . LYS A 1 639 ? 29.903 54.643 -1.213 1.00 31.45 639 LYS A N 1
ATOM 5112 C CA . LYS A 1 639 ? 31.222 54.313 -1.798 1.00 31.45 639 LYS A CA 1
ATOM 5113 C C . LYS A 1 639 ? 31.424 52.831 -2.119 1.00 31.45 639 LYS A C 1
ATOM 5115 O O . LYS A 1 639 ? 32.332 52.489 -2.870 1.00 31.45 639 LYS A O 1
ATOM 5120 N N . VAL A 1 640 ? 30.589 51.938 -1.586 1.00 31.16 640 VAL A N 1
ATOM 5121 C CA . VAL A 1 640 ? 30.649 50.509 -1.951 1.00 31.16 640 VAL A CA 1
ATOM 5122 C C . VAL A 1 640 ? 30.012 50.287 -3.331 1.00 31.16 640 VAL A C 1
ATOM 5124 O O . VAL A 1 640 ? 30.510 49.491 -4.125 1.00 31.16 640 VAL A O 1
ATOM 5127 N N . ILE A 1 641 ? 28.996 51.085 -3.686 1.00 31.98 641 ILE A N 1
ATOM 5128 C CA . ILE A 1 641 ? 28.328 51.079 -5.003 1.00 31.98 641 ILE A CA 1
ATOM 5129 C C . ILE A 1 641 ? 29.133 51.879 -6.060 1.00 31.98 641 ILE A C 1
ATOM 5131 O O . ILE A 1 641 ? 28.576 52.575 -6.905 1.00 31.98 641 ILE A O 1
ATOM 5135 N N . SER A 1 642 ? 30.468 51.790 -6.028 1.00 30.72 642 SER A N 1
ATOM 5136 C CA . SER A 1 642 ? 31.343 52.381 -7.058 1.00 30.72 642 SER A CA 1
ATOM 5137 C C . SER A 1 642 ? 32.617 51.590 -7.384 1.00 30.72 642 SER A C 1
ATOM 5139 O O . SER A 1 642 ? 33.330 51.987 -8.298 1.00 30.72 642 SER A O 1
ATOM 5141 N N . VAL A 1 643 ? 32.917 50.484 -6.686 1.00 32.16 643 VAL A N 1
ATOM 5142 C CA . VAL A 1 643 ? 34.161 49.698 -6.896 1.00 32.16 643 VAL A CA 1
ATOM 5143 C C . VAL A 1 643 ? 33.909 48.337 -7.574 1.00 32.16 643 VAL A C 1
ATOM 5145 O O . VAL A 1 643 ? 34.846 47.694 -8.033 1.00 32.16 643 VAL A O 1
ATOM 5148 N N . ILE A 1 644 ? 32.646 47.928 -7.760 1.00 33.22 644 ILE A N 1
ATOM 5149 C CA . ILE A 1 644 ? 32.273 46.767 -8.601 1.00 33.22 644 ILE A CA 1
ATOM 5150 C C . ILE A 1 644 ? 31.789 47.247 -9.984 1.00 33.22 644 ILE A C 1
ATOM 5152 O O . ILE A 1 644 ? 30.681 46.967 -10.437 1.00 33.22 644 ILE A O 1
ATOM 5156 N N . LYS A 1 645 ? 32.654 48.020 -10.647 1.00 36.50 645 LYS A N 1
ATOM 5157 C CA . LYS A 1 645 ? 32.664 48.277 -12.095 1.00 36.50 645 LYS A CA 1
ATOM 5158 C C . LYS A 1 645 ? 34.131 48.354 -12.522 1.00 36.50 645 LYS A C 1
ATOM 5160 O O . LYS A 1 645 ? 34.812 49.292 -12.124 1.00 36.50 645 LYS A O 1
ATOM 5165 N N . GLY A 1 646 ? 34.605 47.385 -13.307 1.00 38.72 646 GLY A N 1
ATOM 5166 C CA . GLY A 1 646 ? 35.998 47.348 -13.779 1.00 38.72 646 GLY A CA 1
ATOM 5167 C C . GLY A 1 646 ? 36.897 46.289 -13.127 1.00 38.72 646 GLY A C 1
ATOM 5168 O O . GLY A 1 646 ? 38.028 46.596 -12.764 1.00 38.72 646 GLY A O 1
ATOM 5169 N N . LYS A 1 647 ? 36.412 45.048 -13.010 1.00 33.28 647 LYS A N 1
ATOM 5170 C CA . LYS A 1 647 ? 37.238 43.827 -13.042 1.00 33.28 647 LYS A CA 1
ATOM 5171 C C . LYS A 1 647 ? 36.497 42.764 -13.851 1.00 33.28 647 LYS A C 1
ATOM 5173 O O . LYS A 1 647 ? 35.270 42.706 -13.761 1.00 33.28 647 LYS A O 1
ATOM 5178 N N . ASP A 1 648 ? 37.223 41.982 -14.643 1.00 34.78 648 ASP A N 1
ATOM 5179 C CA . ASP A 1 648 ? 36.622 41.009 -15.556 1.00 34.78 648 ASP A CA 1
ATOM 5180 C C . ASP A 1 648 ? 36.046 39.792 -14.834 1.00 34.78 648 ASP A C 1
ATOM 5182 O O . ASP A 1 648 ? 36.617 39.273 -13.872 1.00 34.78 648 ASP A O 1
ATOM 5186 N N . CYS A 1 649 ? 34.910 39.302 -15.332 1.00 33.19 649 CYS A N 1
ATOM 5187 C CA . CYS A 1 649 ? 34.314 38.066 -14.833 1.00 33.19 649 CYS A CA 1
ATOM 5188 C C . CYS A 1 649 ? 35.111 36.827 -15.268 1.00 33.19 649 CYS A C 1
ATOM 5190 O O . CYS A 1 649 ? 35.123 35.836 -14.539 1.00 33.19 649 CYS A O 1
ATOM 5192 N N . ASP A 1 650 ? 35.816 36.894 -16.399 1.00 35.53 650 ASP A N 1
ATOM 5193 C CA . ASP A 1 650 ? 36.546 35.757 -16.968 1.00 35.53 650 ASP A CA 1
ATOM 5194 C C . ASP A 1 650 ? 37.752 35.335 -16.110 1.00 35.53 650 ASP A C 1
ATOM 5196 O O . ASP A 1 650 ? 38.061 34.148 -16.021 1.00 35.53 650 ASP A O 1
ATOM 5200 N N . GLU A 1 651 ? 38.399 36.264 -15.397 1.00 36.09 651 GLU A N 1
ATOM 5201 C CA . GLU A 1 651 ? 39.497 35.940 -14.471 1.00 36.09 651 GLU A CA 1
ATOM 5202 C C . GLU A 1 651 ? 38.984 35.172 -13.234 1.00 36.09 651 GLU A C 1
ATOM 5204 O O . GLU A 1 651 ? 39.584 34.183 -12.808 1.00 36.09 651 GLU A O 1
ATOM 5209 N N . ILE A 1 652 ? 37.808 35.553 -12.718 1.00 40.53 652 ILE A N 1
ATOM 5210 C CA . ILE A 1 652 ? 37.138 34.875 -11.594 1.00 40.53 652 ILE A CA 1
ATOM 5211 C C . ILE A 1 652 ? 36.608 33.497 -12.025 1.00 40.53 652 ILE A C 1
ATOM 5213 O O . ILE A 1 652 ? 36.771 32.514 -11.300 1.00 40.53 652 ILE A O 1
ATOM 5217 N N . ILE A 1 653 ? 36.018 33.402 -13.220 1.00 37.78 653 ILE A N 1
ATOM 5218 C CA . ILE A 1 653 ? 35.533 32.139 -13.795 1.00 37.78 653 ILE A CA 1
ATOM 5219 C C . ILE A 1 653 ? 36.699 31.170 -14.050 1.00 37.78 653 ILE A C 1
ATOM 5221 O O . ILE A 1 653 ? 36.567 29.979 -13.770 1.00 37.78 653 ILE A O 1
ATOM 5225 N N . ASN A 1 654 ? 37.861 31.655 -14.498 1.00 35.28 654 ASN A N 1
ATOM 5226 C CA . ASN A 1 654 ? 39.047 30.814 -14.683 1.00 35.28 654 ASN A CA 1
ATOM 5227 C C . ASN A 1 654 ? 39.628 30.281 -13.362 1.00 35.28 654 ASN A C 1
ATOM 5229 O O . ASN A 1 654 ? 40.040 29.121 -13.320 1.00 35.28 654 ASN A O 1
ATOM 5233 N N . HIS A 1 655 ? 39.607 31.055 -12.270 1.00 35.00 655 HIS A N 1
ATOM 5234 C CA . HIS A 1 655 ? 39.973 30.532 -10.944 1.00 35.00 655 HIS A CA 1
ATOM 5235 C C . HIS A 1 655 ? 39.018 29.410 -10.499 1.00 35.00 655 HIS A C 1
ATOM 5237 O O . HIS A 1 655 ? 39.466 28.305 -10.198 1.00 35.00 655 HIS A 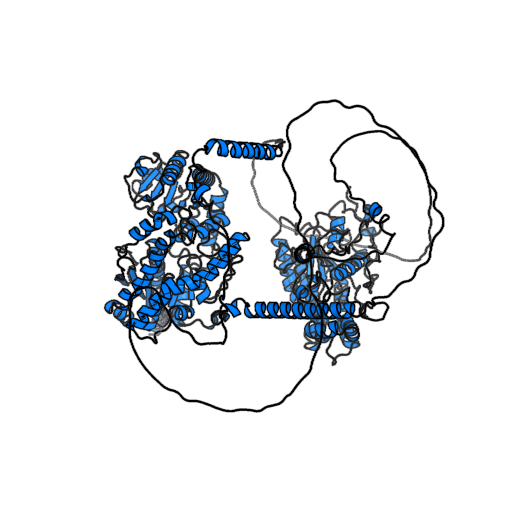O 1
ATOM 5243 N N . ILE A 1 656 ? 37.701 29.638 -10.578 1.00 37.50 656 ILE A N 1
ATOM 5244 C CA . ILE A 1 656 ? 36.686 28.637 -10.200 1.00 37.50 656 ILE A CA 1
ATOM 5245 C C . ILE A 1 656 ? 36.796 27.364 -11.063 1.00 37.50 656 ILE A C 1
ATOM 5247 O O . ILE A 1 656 ? 36.704 26.253 -10.541 1.00 37.50 656 ILE A O 1
ATOM 5251 N N . ASN A 1 657 ? 37.052 27.495 -12.368 1.00 33.53 657 ASN A N 1
ATOM 5252 C CA . ASN A 1 657 ? 37.274 26.346 -13.253 1.00 33.53 657 ASN A CA 1
ATOM 5253 C C . ASN A 1 657 ? 38.564 25.573 -12.921 1.00 33.53 657 ASN A C 1
ATOM 5255 O O . ASN A 1 657 ? 38.589 24.351 -13.071 1.00 33.53 657 ASN A O 1
ATOM 5259 N N . THR A 1 658 ? 39.612 26.254 -12.445 1.00 34.06 658 THR A N 1
ATOM 5260 C CA . THR A 1 658 ? 40.876 25.615 -12.034 1.00 34.06 658 THR A CA 1
ATOM 5261 C C . THR A 1 658 ? 40.669 24.754 -10.785 1.00 34.06 658 THR A C 1
ATOM 5263 O O . THR A 1 658 ? 41.073 23.589 -10.767 1.00 34.06 658 THR A O 1
ATOM 5266 N N . ASP A 1 659 ? 39.958 25.271 -9.779 1.00 35.03 659 ASP A N 1
ATOM 5267 C CA . ASP A 1 659 ? 39.631 24.522 -8.558 1.00 35.03 659 ASP A CA 1
ATOM 5268 C C . ASP A 1 659 ? 38.717 23.317 -8.854 1.00 35.03 659 ASP A C 1
ATOM 5270 O O . ASP A 1 659 ? 38.929 22.214 -8.341 1.00 35.03 659 ASP A O 1
ATOM 5274 N N . VAL A 1 660 ? 37.742 23.480 -9.758 1.00 34.81 660 VAL A N 1
ATOM 5275 C CA . VAL A 1 660 ? 36.873 22.382 -10.221 1.00 34.81 660 VAL A CA 1
ATOM 5276 C C . VAL A 1 660 ? 37.661 21.315 -10.996 1.00 34.81 660 VAL A C 1
ATOM 5278 O O . VAL A 1 660 ? 37.396 20.122 -10.823 1.00 34.81 660 VAL A O 1
ATOM 5281 N N . GLN A 1 661 ? 38.671 21.689 -11.792 1.00 32.56 661 GLN A N 1
ATOM 5282 C CA . GLN A 1 661 ? 39.559 20.713 -12.437 1.00 32.56 661 GLN A CA 1
ATOM 5283 C C . GLN A 1 661 ? 40.394 19.922 -11.416 1.00 32.56 661 GLN A C 1
ATOM 5285 O O . GLN A 1 661 ? 40.504 18.697 -11.550 1.00 32.56 661 GLN A O 1
ATOM 5290 N N . GLN A 1 662 ? 40.910 20.558 -10.359 1.00 33.81 662 GLN A N 1
ATOM 5291 C CA . GLN A 1 662 ? 41.625 19.844 -9.290 1.00 33.81 662 GLN A CA 1
ATOM 5292 C C . GLN A 1 662 ? 40.707 18.860 -8.542 1.00 33.81 662 GLN A C 1
ATOM 5294 O O . GLN A 1 662 ? 41.080 17.699 -8.350 1.00 33.81 662 GLN A O 1
ATOM 5299 N N . LEU A 1 663 ? 39.468 19.258 -8.226 1.00 32.78 663 LEU A N 1
ATOM 5300 C CA . LEU A 1 663 ? 38.450 18.360 -7.658 1.00 32.78 663 LEU A CA 1
ATOM 5301 C C . LEU A 1 663 ? 38.103 17.183 -8.586 1.00 32.78 663 LEU A C 1
ATOM 5303 O O . LEU A 1 663 ? 37.989 16.049 -8.116 1.00 32.78 663 LEU A O 1
ATOM 5307 N N . SER A 1 664 ? 37.998 17.408 -9.901 1.00 30.38 664 SER A N 1
ATOM 5308 C CA . SER A 1 664 ? 37.769 16.321 -10.868 1.00 30.38 664 SER A CA 1
ATOM 5309 C C . SER A 1 664 ? 38.939 15.329 -10.927 1.00 30.38 664 SER A C 1
ATOM 5311 O O . SER A 1 664 ? 38.729 14.120 -11.038 1.00 30.38 664 SER A O 1
ATOM 5313 N N . THR A 1 665 ? 40.171 15.820 -10.754 1.00 32.41 665 THR A N 1
ATOM 5314 C CA . THR A 1 665 ? 41.381 14.989 -10.741 1.00 32.41 665 THR A CA 1
ATOM 5315 C C . THR A 1 665 ? 41.387 14.061 -9.523 1.00 32.41 665 THR A C 1
ATOM 5317 O O . THR A 1 665 ? 41.648 12.866 -9.668 1.00 32.41 665 THR A O 1
ATOM 5320 N N . PHE A 1 666 ? 41.002 14.563 -8.343 1.00 33.16 666 PHE A N 1
ATOM 5321 C CA . PHE A 1 666 ? 40.920 13.773 -7.105 1.00 33.16 666 PHE A CA 1
ATOM 5322 C C . PHE A 1 666 ? 39.840 12.672 -7.141 1.00 33.16 666 PHE A C 1
ATOM 5324 O O . PHE A 1 666 ? 39.973 11.652 -6.468 1.00 33.16 666 PHE A O 1
ATOM 5331 N N . LEU A 1 667 ? 38.787 12.844 -7.947 1.00 33.59 667 LEU A N 1
ATOM 5332 C CA . LEU A 1 667 ? 37.729 11.840 -8.131 1.00 33.59 667 LEU A CA 1
ATOM 5333 C C . LEU A 1 667 ? 38.048 10.798 -9.222 1.00 33.59 667 LEU A C 1
ATOM 5335 O O . LEU A 1 667 ? 37.392 9.760 -9.281 1.00 33.59 667 LEU A O 1
ATOM 5339 N N . SER A 1 668 ? 39.066 11.030 -10.057 1.00 30.56 668 SER A N 1
ATOM 5340 C CA . SER A 1 668 ? 39.422 10.137 -11.174 1.00 30.56 668 SER A CA 1
ATOM 5341 C C . SER A 1 668 ? 40.268 8.911 -10.779 1.00 30.56 668 SER A C 1
ATOM 5343 O O . SER A 1 668 ? 40.306 7.919 -11.505 1.00 30.56 668 SER A O 1
ATOM 5345 N N . THR A 1 669 ? 40.921 8.926 -9.613 1.00 33.00 669 THR A N 1
ATOM 5346 C CA . THR A 1 669 ? 41.919 7.918 -9.194 1.00 33.00 669 THR A CA 1
ATOM 5347 C C . THR A 1 669 ? 41.363 6.731 -8.392 1.00 33.00 669 THR A C 1
ATOM 5349 O O . THR A 1 669 ? 42.126 6.000 -7.759 1.00 33.00 669 THR A O 1
ATOM 5352 N N . ARG A 1 670 ? 40.044 6.478 -8.436 1.00 33.06 670 ARG A N 1
ATOM 5353 C CA . ARG A 1 670 ? 39.412 5.295 -7.809 1.00 33.06 670 ARG A CA 1
ATOM 5354 C C . ARG A 1 670 ? 38.371 4.562 -8.674 1.00 33.06 670 ARG A C 1
ATOM 5356 O O . ARG A 1 670 ? 37.391 4.046 -8.146 1.00 33.06 670 ARG A O 1
ATOM 5363 N N . GLN A 1 671 ? 38.613 4.421 -9.982 1.00 36.09 671 GLN A N 1
ATOM 5364 C CA . GLN A 1 671 ? 37.911 3.411 -10.797 1.00 36.09 671 GLN A CA 1
ATOM 5365 C C . GLN A 1 671 ? 38.773 2.834 -11.941 1.00 36.09 671 GLN A C 1
ATOM 5367 O O . GLN A 1 671 ? 38.666 3.223 -13.095 1.00 36.09 671 GLN A O 1
ATOM 5372 N N . ASN A 1 672 ? 39.653 1.904 -11.562 1.00 26.31 672 ASN A N 1
ATOM 5373 C CA . ASN A 1 672 ? 40.358 0.862 -12.332 1.00 26.31 672 ASN A CA 1
ATOM 5374 C C . ASN A 1 672 ? 40.896 -0.115 -11.249 1.00 26.31 672 ASN A C 1
ATOM 5376 O O . ASN A 1 672 ? 41.169 0.336 -10.138 1.00 26.31 672 ASN A O 1
ATOM 5380 N N . ILE A 1 673 ? 41.045 -1.434 -11.413 1.00 27.64 673 ILE A N 1
ATOM 5381 C CA . ILE A 1 673 ? 41.363 -2.242 -12.607 1.00 27.64 673 ILE A CA 1
ATOM 5382 C C . ILE A 1 673 ? 40.381 -3.467 -12.715 1.00 27.64 673 ILE A C 1
ATOM 5384 O O . ILE A 1 673 ? 39.269 -3.322 -12.207 1.00 27.64 673 ILE A O 1
ATOM 5388 N N . PRO A 1 674 ? 40.609 -4.592 -13.446 1.00 25.69 674 PRO A N 1
ATOM 5389 C CA . PRO A 1 674 ? 39.603 -5.089 -14.392 1.00 25.69 674 PRO A CA 1
ATOM 5390 C C . PRO A 1 674 ? 38.858 -6.372 -13.971 1.00 25.69 674 PRO A C 1
ATOM 5392 O O . PRO A 1 674 ? 39.322 -7.141 -13.133 1.00 25.69 674 PRO A O 1
ATOM 5395 N N . VAL A 1 675 ? 37.762 -6.675 -14.678 1.00 25.09 675 VAL A N 1
ATOM 5396 C CA . VAL A 1 675 ? 37.191 -8.033 -14.756 1.00 25.09 675 VAL A CA 1
ATOM 5397 C C . VAL A 1 675 ? 37.638 -8.676 -16.071 1.00 25.09 675 VAL A C 1
ATOM 5399 O O . VAL A 1 675 ? 37.342 -8.158 -17.147 1.00 25.09 675 VAL A O 1
ATOM 5402 N N . SER A 1 676 ? 38.365 -9.792 -15.996 1.00 23.81 676 SER A N 1
ATOM 5403 C CA . SER A 1 676 ? 38.796 -10.560 -17.168 1.00 23.81 676 SER A CA 1
ATOM 5404 C C . SER A 1 676 ? 37.689 -11.480 -17.683 1.00 23.81 676 SER A C 1
ATOM 5406 O O . SER A 1 676 ? 37.106 -12.252 -16.926 1.00 23.81 676 SER A O 1
ATOM 5408 N N . LEU A 1 677 ? 37.442 -11.439 -18.993 1.00 26.03 677 LEU A N 1
ATOM 5409 C CA . LEU A 1 677 ? 36.587 -12.402 -19.688 1.00 26.03 677 LEU A CA 1
ATOM 5410 C C . LEU A 1 677 ? 37.294 -13.758 -19.817 1.00 26.03 677 LEU A C 1
ATOM 5412 O O . LEU A 1 677 ? 38.379 -13.835 -20.390 1.00 26.03 677 LEU A O 1
ATOM 5416 N N . SER A 1 678 ? 36.625 -14.830 -19.394 1.00 23.70 678 SER A N 1
ATOM 5417 C CA . SER A 1 678 ? 36.942 -16.206 -19.793 1.00 23.70 678 SER A CA 1
ATOM 5418 C C . SER A 1 678 ? 35.662 -16.998 -20.078 1.00 23.70 678 SER A C 1
ATOM 5420 O O . SER A 1 678 ? 35.120 -17.704 -19.233 1.00 23.70 678 SER A O 1
ATOM 5422 N N . THR A 1 679 ? 35.179 -16.903 -21.317 1.00 25.59 679 THR A N 1
ATOM 5423 C CA . THR A 1 679 ? 34.283 -17.920 -21.896 1.00 25.59 679 THR A CA 1
ATOM 5424 C C . THR A 1 679 ? 35.021 -19.256 -22.034 1.00 25.59 679 THR A C 1
ATOM 5426 O O . THR A 1 679 ? 36.236 -19.258 -22.243 1.00 25.59 679 THR A O 1
ATOM 5429 N N . PRO A 1 680 ? 34.302 -20.386 -22.064 1.00 26.33 680 PRO A N 1
ATOM 5430 C CA . PRO A 1 680 ? 34.287 -21.152 -23.321 1.00 26.33 680 PRO A CA 1
ATOM 5431 C C . PRO A 1 680 ? 32.914 -21.156 -24.004 1.00 26.33 680 PRO A C 1
ATOM 5433 O O . PRO A 1 680 ? 31.913 -20.746 -23.423 1.00 26.33 680 PRO A O 1
ATOM 5436 N N . SER A 1 681 ? 32.866 -21.612 -25.258 1.00 23.36 681 SER A N 1
ATOM 5437 C CA . SER A 1 681 ? 31.656 -21.591 -26.087 1.00 23.36 681 SER A CA 1
ATOM 5438 C C . SER A 1 681 ? 31.371 -22.928 -26.783 1.00 23.36 681 SER A C 1
ATOM 5440 O O . SER A 1 681 ? 32.279 -23.640 -27.195 1.00 23.36 681 SER A O 1
ATOM 5442 N N . SER A 1 682 ? 30.075 -23.198 -26.973 1.00 24.73 682 SER A N 1
ATOM 5443 C CA . SER A 1 682 ? 29.467 -23.978 -28.068 1.00 24.73 682 SER A CA 1
ATOM 5444 C C . SER A 1 682 ? 29.906 -25.428 -28.365 1.00 24.73 682 SER A C 1
ATOM 5446 O O . SER A 1 682 ? 30.890 -25.675 -29.056 1.00 24.73 682 SER A O 1
ATOM 5448 N N . SER A 1 683 ? 29.005 -26.380 -28.101 1.00 23.14 683 SER A N 1
ATOM 5449 C CA . SER A 1 683 ? 28.368 -27.273 -29.108 1.00 23.14 683 SER A CA 1
ATOM 5450 C C . SER A 1 683 ? 27.186 -27.998 -28.422 1.00 23.14 683 SER A C 1
ATOM 5452 O O . SER A 1 683 ? 27.306 -28.310 -27.246 1.00 23.14 683 SER A O 1
ATOM 5454 N N . ARG A 1 684 ? 25.948 -28.116 -28.941 1.00 25.08 684 ARG A N 1
ATOM 5455 C CA . ARG A 1 684 ? 25.348 -28.444 -30.267 1.00 25.08 684 ARG A CA 1
ATOM 5456 C C . ARG A 1 684 ? 24.978 -29.949 -30.349 1.00 25.08 684 ARG A C 1
ATOM 5458 O O . ARG A 1 684 ? 25.780 -30.768 -29.935 1.00 25.08 684 ARG A O 1
ATOM 5465 N N . ILE A 1 685 ? 23.832 -30.256 -30.994 1.00 23.80 685 ILE A N 1
ATOM 5466 C CA . ILE A 1 685 ? 23.308 -31.580 -31.458 1.00 23.80 685 ILE A CA 1
ATOM 5467 C C . ILE A 1 685 ? 22.127 -32.188 -30.639 1.00 23.80 685 ILE A C 1
ATOM 5469 O O . ILE A 1 685 ? 22.291 -33.049 -29.791 1.00 23.80 685 ILE A O 1
ATOM 5473 N N . SER A 1 686 ? 20.923 -31.681 -30.953 1.00 22.44 686 SER A N 1
ATOM 5474 C CA . SER A 1 686 ? 19.685 -32.382 -31.396 1.00 22.44 686 SER A CA 1
ATOM 5475 C C . SER A 1 686 ? 19.062 -33.627 -30.701 1.00 22.44 686 SER A C 1
ATOM 5477 O O . SER A 1 686 ? 19.642 -34.704 -30.691 1.00 22.44 686 SER A O 1
ATOM 5479 N N . SER A 1 687 ? 17.755 -33.486 -30.404 1.00 24.86 687 SER A N 1
ATOM 5480 C CA . SER A 1 687 ? 16.614 -34.384 -30.746 1.00 24.86 687 SER A CA 1
ATOM 5481 C C . SER A 1 687 ? 16.593 -35.879 -30.357 1.00 24.86 687 SER A C 1
ATOM 5483 O O . SER A 1 687 ? 17.278 -36.688 -30.976 1.00 24.86 687 SER A O 1
ATOM 5485 N N . ASN A 1 688 ? 15.625 -36.276 -29.515 1.00 26.45 688 ASN A N 1
ATOM 5486 C CA . ASN A 1 688 ? 14.369 -36.984 -29.884 1.00 26.45 688 ASN A CA 1
ATOM 5487 C C . ASN A 1 688 ? 13.488 -37.149 -28.611 1.00 26.45 688 ASN A C 1
ATOM 5489 O O . ASN A 1 688 ? 14.046 -37.115 -27.521 1.00 26.45 688 ASN A O 1
ATOM 5493 N N . LEU A 1 689 ? 12.144 -37.090 -28.592 1.00 23.44 689 LEU A N 1
ATOM 5494 C CA . LEU A 1 689 ? 11.031 -37.728 -29.343 1.00 23.44 689 LEU A CA 1
ATOM 5495 C C . LEU A 1 689 ? 10.614 -39.107 -28.778 1.00 23.44 689 LEU A C 1
ATOM 5497 O O . LEU A 1 689 ? 11.438 -40.014 -28.756 1.00 23.44 689 LEU A O 1
ATOM 5501 N N . VAL A 1 690 ? 9.309 -39.241 -28.471 1.00 25.70 690 VAL A N 1
ATOM 5502 C CA . VAL A 1 690 ? 8.546 -40.456 -28.069 1.00 25.70 690 VAL A CA 1
ATOM 5503 C C . VAL A 1 690 ? 8.820 -40.983 -26.641 1.00 25.70 690 VAL A C 1
ATOM 5505 O O . VAL A 1 690 ? 9.952 -40.902 -26.183 1.00 25.70 690 VAL A O 1
ATOM 5508 N N . ASP A 1 691 ? 7.901 -41.646 -25.920 1.00 24.89 691 ASP A N 1
ATOM 5509 C CA . ASP A 1 691 ? 6.458 -41.458 -25.600 1.00 24.89 691 ASP A CA 1
ATOM 5510 C C . ASP A 1 691 ? 6.050 -42.581 -24.597 1.00 24.89 691 ASP A C 1
ATOM 5512 O O . ASP A 1 691 ? 6.783 -43.558 -24.476 1.00 24.89 691 ASP A O 1
ATOM 5516 N N . LEU A 1 692 ? 4.867 -42.481 -23.972 1.00 24.56 692 LEU A N 1
ATOM 5517 C CA . LEU A 1 692 ? 4.056 -43.576 -23.379 1.00 24.56 692 LEU A CA 1
ATOM 5518 C C . LEU A 1 692 ? 4.625 -44.511 -22.264 1.00 24.56 692 LEU A C 1
ATOM 5520 O O . LEU A 1 692 ? 5.507 -45.329 -22.495 1.00 24.56 692 LEU A O 1
ATOM 5524 N N . ASN A 1 693 ? 3.873 -44.543 -21.146 1.00 24.88 693 ASN A N 1
ATOM 5525 C CA . ASN A 1 693 ? 3.391 -45.742 -20.410 1.00 24.88 693 ASN A CA 1
ATOM 5526 C C . ASN A 1 693 ? 4.375 -46.655 -19.617 1.00 24.88 693 ASN A C 1
ATOM 5528 O O . ASN A 1 693 ? 5.531 -46.806 -19.981 1.00 24.88 693 ASN A O 1
ATOM 5532 N N . GLU A 1 694 ? 3.988 -47.389 -18.553 1.00 26.00 694 GLU A N 1
ATOM 5533 C CA . GLU A 1 694 ? 2.864 -47.365 -17.571 1.00 26.00 694 GLU A CA 1
ATOM 5534 C C . GLU A 1 694 ? 3.133 -48.482 -16.506 1.00 26.00 694 GLU A C 1
ATOM 5536 O O . GLU A 1 694 ? 4.151 -49.163 -16.598 1.00 26.00 694 GLU A O 1
ATOM 5541 N N . ILE A 1 695 ? 2.197 -48.733 -15.572 1.00 25.33 695 ILE A N 1
ATOM 5542 C CA . ILE A 1 695 ? 2.004 -50.000 -14.809 1.00 25.33 695 ILE A CA 1
ATOM 5543 C C . ILE A 1 695 ? 2.939 -50.294 -13.593 1.00 25.33 695 ILE A C 1
ATOM 5545 O O . ILE A 1 695 ? 4.162 -50.327 -13.674 1.00 25.33 695 ILE A O 1
ATOM 5549 N N . THR A 1 696 ? 2.301 -50.572 -12.444 1.00 27.39 696 THR A N 1
ATOM 5550 C CA . THR A 1 696 ? 2.809 -51.150 -11.163 1.00 27.39 696 THR A CA 1
ATOM 5551 C C . THR A 1 696 ? 2.426 -52.667 -11.088 1.00 27.39 696 THR A C 1
ATOM 5553 O O . THR A 1 696 ? 1.982 -53.150 -12.130 1.00 27.39 696 THR A O 1
ATOM 5556 N N . PRO A 1 697 ? 2.497 -53.485 -9.988 1.00 42.75 697 PRO A N 1
ATOM 5557 C CA . PRO A 1 697 ? 2.877 -53.260 -8.570 1.00 42.75 697 PRO A CA 1
ATOM 5558 C C . PRO A 1 697 ? 3.679 -54.406 -7.842 1.00 42.75 697 PRO A C 1
ATOM 5560 O O . PRO A 1 697 ? 4.036 -55.414 -8.440 1.00 42.75 697 PRO A O 1
ATOM 5563 N N . SER A 1 698 ? 3.880 -54.242 -6.515 1.00 25.44 698 SER A N 1
ATOM 5564 C CA . SER A 1 698 ? 3.927 -55.251 -5.405 1.00 25.44 698 SER A CA 1
ATOM 5565 C C . SER A 1 698 ? 4.959 -56.415 -5.328 1.00 25.44 698 SER A C 1
ATOM 5567 O O . SER A 1 698 ? 4.868 -57.348 -6.117 1.00 25.44 698 SER A O 1
ATOM 5569 N N . ASP A 1 699 ? 5.813 -56.391 -4.276 1.00 30.58 699 ASP A N 1
ATOM 5570 C CA . ASP A 1 699 ? 5.934 -57.293 -3.076 1.00 30.58 699 ASP A CA 1
ATOM 5571 C C . ASP A 1 699 ? 5.893 -58.856 -3.186 1.00 30.58 699 ASP A C 1
ATOM 5573 O O . ASP A 1 699 ? 5.414 -59.354 -4.203 1.00 30.58 699 ASP A O 1
ATOM 5577 N N . PRO A 1 700 ? 6.281 -59.693 -2.158 1.00 50.72 700 PRO A N 1
ATOM 5578 C CA . PRO A 1 700 ? 6.765 -59.461 -0.760 1.00 50.72 700 PRO A CA 1
ATOM 5579 C C . PRO A 1 700 ? 7.992 -60.357 -0.302 1.00 50.72 700 PRO A C 1
ATOM 5581 O O . PRO A 1 700 ? 8.698 -60.902 -1.144 1.00 50.72 700 PRO A O 1
ATOM 5584 N N . ILE A 1 701 ? 8.151 -60.600 1.033 1.00 27.47 701 ILE A N 1
ATOM 5585 C CA . ILE A 1 701 ? 8.967 -61.628 1.793 1.00 27.47 701 ILE A CA 1
ATOM 5586 C C . ILE A 1 701 ? 10.342 -61.138 2.353 1.00 27.47 701 ILE A C 1
ATOM 5588 O O . ILE A 1 701 ? 11.098 -60.525 1.614 1.00 27.47 701 ILE A O 1
ATOM 5592 N N . GLY A 1 702 ? 10.790 -61.397 3.611 1.00 26.28 702 GLY A N 1
ATOM 5593 C CA . GLY A 1 702 ? 10.135 -61.959 4.824 1.00 26.28 702 GLY A CA 1
ATOM 5594 C C . GLY A 1 702 ? 11.064 -62.363 6.028 1.00 26.28 702 GLY A C 1
ATOM 5595 O O . GLY A 1 702 ? 12.188 -62.803 5.825 1.00 26.28 702 GLY A O 1
ATOM 5596 N N . THR A 1 703 ? 10.531 -62.283 7.272 1.00 28.47 703 THR A N 1
ATOM 5597 C CA . THR A 1 703 ? 10.836 -63.028 8.554 1.00 28.47 703 THR A CA 1
ATOM 5598 C C . THR A 1 703 ? 12.178 -62.981 9.360 1.00 28.47 703 THR A C 1
ATOM 5600 O O . THR A 1 703 ? 13.148 -63.578 8.922 1.00 28.47 703 THR A O 1
ATOM 5603 N N . LYS A 1 704 ? 12.083 -62.511 10.641 1.00 30.23 704 LYS A N 1
ATOM 5604 C CA . LYS A 1 704 ? 12.648 -62.981 11.973 1.00 30.23 704 LYS A CA 1
ATOM 5605 C C . LYS A 1 704 ? 14.185 -63.227 12.167 1.00 30.23 704 LYS A C 1
ATOM 5607 O O . LYS A 1 704 ? 14.866 -63.475 11.191 1.00 30.23 704 LYS A O 1
ATOM 5612 N N . THR A 1 705 ? 14.836 -63.177 13.359 1.00 29.70 705 THR A N 1
ATOM 5613 C CA . THR A 1 705 ? 14.509 -63.537 14.785 1.00 29.70 705 THR A CA 1
ATOM 5614 C C . THR A 1 705 ? 15.357 -62.804 15.879 1.00 29.70 705 THR A C 1
ATOM 5616 O O . THR A 1 705 ? 16.517 -62.513 15.621 1.00 29.70 705 THR A O 1
ATOM 5619 N N . ASP A 1 706 ? 14.799 -62.613 17.094 1.00 31.45 706 ASP A N 1
ATOM 5620 C CA . ASP A 1 706 ? 15.290 -62.825 18.504 1.00 31.45 706 ASP A CA 1
ATOM 5621 C C . ASP A 1 706 ? 16.822 -62.904 18.854 1.00 31.45 706 ASP A C 1
ATOM 5623 O O . ASP A 1 706 ? 17.570 -63.509 18.097 1.00 31.45 706 ASP A O 1
ATOM 5627 N N . SER A 1 707 ? 17.387 -62.515 20.032 1.00 30.55 707 SER A N 1
ATOM 5628 C CA . SER A 1 707 ? 16.961 -61.770 21.265 1.00 30.55 707 SER A CA 1
ATOM 5629 C C . SER A 1 707 ? 18.131 -61.599 22.315 1.00 30.55 707 SER A C 1
ATOM 5631 O O . SER A 1 707 ? 19.222 -62.099 22.062 1.00 30.55 707 SER A O 1
ATOM 5633 N N . ILE A 1 708 ? 17.869 -61.001 23.512 1.00 29.69 708 ILE A N 1
ATOM 5634 C CA . ILE A 1 708 ? 18.504 -61.238 24.866 1.00 29.69 708 ILE A CA 1
ATOM 5635 C C . ILE A 1 708 ? 19.676 -60.344 25.448 1.00 29.69 708 ILE A C 1
ATOM 5637 O O . ILE A 1 708 ? 20.846 -60.553 25.160 1.00 29.69 708 ILE A O 1
ATOM 5641 N N . ILE A 1 709 ? 19.309 -59.452 26.409 1.00 29.75 709 ILE A N 1
ATOM 5642 C CA . ILE A 1 709 ? 19.786 -59.264 27.832 1.00 29.75 709 ILE A CA 1
ATOM 5643 C C . ILE A 1 709 ? 21.083 -58.479 28.277 1.00 29.75 709 ILE A C 1
ATOM 5645 O O . ILE A 1 709 ? 22.208 -58.870 27.989 1.00 29.75 709 ILE A O 1
ATOM 5649 N N . ASN A 1 710 ? 20.845 -57.522 29.213 1.00 25.28 710 ASN A N 1
ATOM 5650 C CA . ASN A 1 710 ? 21.620 -56.967 30.373 1.00 25.28 710 ASN A CA 1
ATOM 5651 C C . ASN A 1 710 ? 22.615 -55.761 30.358 1.00 25.28 710 ASN A C 1
ATOM 5653 O O . ASN A 1 710 ? 23.401 -55.524 29.450 1.00 25.28 710 ASN A O 1
ATOM 5657 N N . GLU A 1 711 ? 22.537 -55.061 31.507 1.00 24.67 711 GLU A N 1
ATOM 5658 C CA . GLU A 1 711 ? 23.214 -53.873 32.098 1.00 24.67 711 GLU A CA 1
ATOM 5659 C C . GLU A 1 711 ? 24.360 -54.300 33.089 1.00 24.67 711 GLU A C 1
ATOM 5661 O O . GLU A 1 711 ? 24.581 -55.515 33.175 1.00 24.67 711 GLU A O 1
ATOM 5666 N N . PRO A 1 712 ? 25.037 -53.452 33.934 1.00 49.84 712 PRO A N 1
ATOM 5667 C CA . PRO A 1 712 ? 25.095 -51.970 34.067 1.00 49.84 712 PRO A CA 1
ATOM 5668 C C . PRO A 1 712 ? 26.503 -51.335 34.389 1.00 49.84 712 PRO A C 1
ATOM 5670 O O . PRO A 1 712 ? 27.517 -52.020 34.489 1.00 49.84 712 PRO A O 1
ATOM 5673 N N . SER A 1 713 ? 26.510 -50.022 34.718 1.00 26.08 713 SER A N 1
ATOM 5674 C CA . SER A 1 713 ? 27.259 -49.351 35.836 1.00 26.08 713 SER A CA 1
ATOM 5675 C C . SER A 1 713 ? 28.571 -48.515 35.644 1.00 26.08 713 SER A C 1
ATOM 5677 O O . SER A 1 713 ? 29.680 -49.029 35.647 1.00 26.08 713 SER A O 1
ATOM 5679 N N . THR A 1 714 ? 28.398 -47.174 35.655 1.00 26.75 714 THR A N 1
ATOM 5680 C CA . THR A 1 714 ? 29.046 -46.105 36.495 1.00 26.75 714 THR A CA 1
ATOM 5681 C C . THR A 1 714 ? 30.575 -45.827 36.624 1.00 26.75 714 THR A C 1
ATOM 5683 O O . THR A 1 714 ? 31.353 -46.713 36.955 1.00 26.75 714 THR A O 1
ATOM 5686 N N . SER A 1 715 ? 30.895 -44.507 36.705 1.00 25.84 715 SER A N 1
ATOM 5687 C CA . SER A 1 715 ? 31.970 -43.813 37.499 1.00 25.84 715 SER A CA 1
ATOM 5688 C C . SER A 1 715 ? 33.421 -43.721 36.942 1.00 25.84 715 SER A C 1
ATOM 5690 O O . SER A 1 715 ? 33.813 -44.617 36.207 1.00 25.84 715 SER A O 1
ATOM 5692 N N . THR A 1 716 ? 34.318 -42.741 37.240 1.00 25.45 716 THR A N 1
ATOM 5693 C CA . THR A 1 716 ? 34.299 -41.287 37.649 1.00 25.45 716 THR A CA 1
ATOM 5694 C C . THR A 1 716 ? 35.757 -40.692 37.635 1.00 25.45 716 THR A C 1
ATOM 5696 O O . THR A 1 716 ? 36.693 -41.479 37.551 1.00 25.45 716 THR A O 1
ATOM 5699 N N . ILE A 1 717 ? 35.941 -39.361 37.854 1.00 26.86 717 ILE A N 1
ATOM 5700 C CA . ILE A 1 717 ? 37.112 -38.646 38.487 1.00 26.86 717 ILE A CA 1
ATOM 5701 C C . ILE A 1 717 ? 38.300 -38.062 37.634 1.00 26.86 717 ILE A C 1
ATOM 5703 O O . ILE A 1 717 ? 39.074 -38.781 37.017 1.00 26.86 717 ILE A O 1
ATOM 5707 N N . ASP A 1 718 ? 38.418 -36.717 37.708 1.00 25.36 718 ASP A N 1
ATOM 5708 C CA . ASP A 1 718 ? 39.544 -35.752 37.923 1.00 25.36 718 ASP A CA 1
ATOM 5709 C C . ASP A 1 718 ? 40.876 -35.591 37.111 1.00 25.36 718 ASP A C 1
ATOM 5711 O O . ASP A 1 718 ? 41.785 -36.411 37.160 1.00 25.36 718 ASP A O 1
ATOM 5715 N N . MET A 1 719 ? 41.036 -34.352 36.585 1.00 29.81 719 MET A N 1
ATOM 5716 C CA . MET A 1 719 ? 42.075 -33.299 36.837 1.00 29.81 719 MET A CA 1
ATOM 5717 C C . MET A 1 719 ? 43.585 -33.333 36.410 1.00 29.81 719 MET A C 1
ATOM 5719 O O . MET A 1 719 ? 44.334 -34.265 36.669 1.00 29.81 719 MET A O 1
ATOM 5723 N N . ASN A 1 720 ? 44.029 -32.125 35.985 1.00 28.61 720 ASN A N 1
ATOM 5724 C CA . ASN A 1 720 ? 45.316 -31.396 36.202 1.00 28.61 720 ASN A CA 1
ATOM 5725 C C . ASN A 1 720 ? 46.604 -31.558 35.327 1.00 28.61 720 ASN A C 1
ATOM 5727 O O . ASN A 1 720 ? 47.501 -32.325 35.654 1.00 28.61 720 ASN A O 1
ATOM 5731 N N . ASP A 1 721 ? 46.736 -30.665 34.324 1.00 34.09 721 ASP A N 1
ATOM 5732 C CA . ASP A 1 721 ? 47.577 -29.420 34.293 1.00 34.09 721 ASP A CA 1
ATOM 5733 C C . ASP A 1 721 ? 49.142 -29.378 34.096 1.00 34.09 721 ASP A C 1
ATOM 5735 O O . ASP A 1 721 ? 49.896 -30.200 34.605 1.00 34.09 721 ASP A O 1
ATOM 5739 N N . GLN A 1 722 ? 49.587 -28.275 33.440 1.00 30.62 722 GLN A N 1
ATOM 5740 C CA . GLN A 1 722 ? 50.892 -27.536 33.437 1.00 30.62 722 GLN A CA 1
ATOM 5741 C C . GLN A 1 722 ? 52.162 -27.863 32.567 1.00 30.62 722 GLN A C 1
ATOM 5743 O O . GLN A 1 722 ? 52.825 -28.875 32.750 1.00 30.62 722 GLN A O 1
ATOM 5748 N N . ALA A 1 723 ? 52.590 -26.825 31.791 1.00 31.33 723 ALA A N 1
ATOM 5749 C CA . ALA A 1 723 ? 53.965 -26.349 31.402 1.00 31.33 723 ALA A CA 1
ATOM 5750 C C . ALA A 1 723 ? 54.946 -27.245 30.569 1.00 31.33 723 ALA A C 1
ATOM 5752 O O . ALA A 1 723 ? 54.889 -28.460 30.669 1.00 31.33 723 ALA A O 1
ATOM 5753 N N . SER A 1 724 ? 55.939 -26.780 29.764 1.00 31.47 724 SER A N 1
ATOM 5754 C CA . SER A 1 724 ? 56.380 -25.507 29.087 1.00 31.47 724 SER A CA 1
ATOM 5755 C C . SER A 1 724 ? 57.451 -25.883 27.983 1.00 31.47 724 SER A C 1
ATOM 5757 O O . SER A 1 724 ? 57.535 -27.071 27.685 1.00 31.47 724 SER A O 1
ATOM 5759 N N . GLN A 1 725 ? 58.293 -25.093 27.261 1.00 31.47 725 GLN A N 1
ATOM 5760 C CA . GLN A 1 725 ? 58.714 -23.666 27.160 1.00 31.47 725 GLN A CA 1
ATOM 5761 C C . GLN A 1 725 ? 59.514 -23.389 25.827 1.00 31.47 725 GLN A C 1
ATOM 5763 O O . GLN A 1 725 ? 59.841 -24.340 25.130 1.00 31.47 725 GLN A O 1
ATOM 5768 N N . ASP A 1 726 ? 59.897 -22.119 25.545 1.00 31.69 726 ASP A N 1
ATOM 5769 C CA . ASP A 1 726 ? 61.023 -21.600 24.689 1.00 31.69 726 ASP A CA 1
ATOM 5770 C C . ASP A 1 726 ? 61.104 -21.906 23.152 1.00 31.69 726 ASP A C 1
ATOM 5772 O O . ASP A 1 726 ? 60.990 -23.047 22.731 1.00 31.69 726 ASP A O 1
ATOM 5776 N N . ASN A 1 727 ? 61.164 -20.940 22.197 1.00 30.91 727 ASN A N 1
ATOM 5777 C CA . ASN A 1 727 ? 62.108 -19.821 21.849 1.00 30.91 727 ASN A CA 1
ATOM 5778 C C . ASN A 1 727 ? 63.277 -20.237 20.892 1.00 30.91 727 ASN A C 1
ATOM 5780 O O . ASN A 1 727 ? 63.875 -21.278 21.113 1.00 30.91 727 ASN A O 1
ATOM 5784 N N . GLN A 1 728 ? 63.744 -19.492 19.857 1.00 27.92 728 GLN A N 1
ATOM 5785 C CA . GLN A 1 728 ? 63.320 -18.244 19.156 1.00 27.92 728 GLN A CA 1
ATOM 5786 C C . GLN A 1 728 ? 64.198 -17.968 17.884 1.00 27.92 728 GLN A C 1
ATOM 5788 O O . GLN A 1 728 ? 65.380 -18.284 17.956 1.00 27.92 728 GLN A O 1
ATOM 5793 N N . GLN A 1 729 ? 63.705 -17.308 16.800 1.00 25.84 729 GLN A N 1
ATOM 5794 C CA . GLN A 1 729 ? 64.385 -16.220 16.005 1.00 25.84 729 GLN A CA 1
ATOM 5795 C C . GLN A 1 729 ? 63.720 -15.832 14.639 1.00 25.84 729 GLN A C 1
ATOM 5797 O O . GLN A 1 729 ? 63.607 -16.645 13.733 1.00 25.84 729 GLN A O 1
ATOM 5802 N N . ASN A 1 730 ? 63.329 -14.546 14.518 1.00 26.81 730 ASN A N 1
ATOM 5803 C CA . ASN A 1 730 ? 63.506 -13.547 13.418 1.00 26.81 730 ASN A CA 1
ATOM 5804 C C . ASN A 1 730 ? 64.068 -13.981 12.025 1.00 26.81 730 ASN A C 1
ATOM 5806 O O . ASN A 1 730 ? 64.945 -14.827 11.969 1.00 26.81 730 ASN A O 1
ATOM 5810 N N . ILE A 1 731 ? 63.771 -13.372 10.853 1.00 24.77 731 ILE A N 1
ATOM 5811 C CA . ILE A 1 731 ? 63.350 -11.997 10.421 1.00 24.77 731 ILE A CA 1
ATOM 5812 C C . ILE A 1 731 ? 63.032 -12.063 8.879 1.00 24.77 731 ILE A C 1
ATOM 5814 O O . ILE A 1 731 ? 63.443 -13.049 8.279 1.00 24.77 731 ILE A O 1
ATOM 5818 N N . LYS A 1 732 ? 62.471 -11.140 8.057 1.00 26.69 732 LYS A N 1
ATOM 5819 C CA . LYS A 1 732 ? 61.552 -9.948 7.994 1.00 26.69 732 LYS A CA 1
ATOM 5820 C C . LYS A 1 732 ? 61.486 -9.557 6.476 1.00 26.69 732 LYS A C 1
ATOM 5822 O O . LYS A 1 732 ? 62.418 -9.915 5.769 1.00 26.69 732 LYS A O 1
ATOM 5827 N N . VAL A 1 733 ? 60.562 -8.811 5.841 1.00 26.02 733 VAL A N 1
ATOM 5828 C CA . VAL A 1 733 ? 59.289 -8.083 6.124 1.00 26.02 733 VAL A CA 1
ATOM 5829 C C . VAL A 1 733 ? 58.320 -8.406 4.916 1.00 26.02 733 VAL A C 1
ATOM 5831 O O . VAL A 1 733 ? 58.464 -9.505 4.400 1.00 26.02 733 VAL A O 1
ATOM 5834 N N . SER A 1 734 ? 57.352 -7.662 4.322 1.00 25.36 734 SER A N 1
ATOM 5835 C CA . SER A 1 734 ? 56.613 -6.379 4.517 1.00 25.36 734 SER A CA 1
ATOM 5836 C C . SER A 1 734 ? 55.343 -6.282 3.633 1.00 25.36 734 SER A C 1
ATOM 5838 O O . SER A 1 734 ? 55.429 -6.488 2.431 1.00 25.36 734 SER A O 1
ATOM 5840 N N . ASN A 1 735 ? 54.256 -5.780 4.237 1.00 29.34 735 ASN A N 1
ATOM 5841 C CA . ASN A 1 735 ? 53.244 -4.805 3.757 1.00 29.34 735 ASN A CA 1
ATOM 5842 C C . ASN A 1 735 ? 52.413 -5.033 2.459 1.00 29.34 735 ASN A C 1
ATOM 5844 O O . ASN A 1 735 ? 52.967 -5.184 1.381 1.00 29.34 735 ASN A O 1
ATOM 5848 N N . GLY A 1 736 ? 51.078 -4.866 2.451 1.00 23.19 736 GLY A N 1
ATOM 5849 C CA . GLY A 1 736 ? 50.108 -4.718 3.559 1.00 23.19 736 GLY A CA 1
ATOM 5850 C C . GLY A 1 736 ? 49.016 -3.648 3.360 1.00 23.19 736 GLY A C 1
ATOM 5851 O O . GLY A 1 736 ? 49.076 -2.822 2.456 1.00 23.19 736 GLY A O 1
ATOM 5852 N N . SER A 1 737 ? 48.037 -3.618 4.271 1.00 23.53 737 SER A N 1
ATOM 5853 C CA . SER A 1 737 ? 47.171 -2.455 4.550 1.00 23.53 737 SER A CA 1
ATOM 5854 C C . SER A 1 737 ? 46.776 -2.465 6.039 1.00 23.53 737 SER A C 1
ATOM 5856 O O . SER A 1 737 ? 46.990 -3.474 6.709 1.00 23.53 737 SER A O 1
ATOM 5858 N N . SER A 1 738 ? 46.297 -1.349 6.608 1.00 23.97 738 SER A N 1
ATOM 5859 C CA . SER A 1 738 ? 46.183 -1.223 8.075 1.00 23.97 738 SER A CA 1
ATOM 5860 C C . SER A 1 738 ? 44.962 -0.445 8.575 1.00 23.97 738 SER A C 1
ATOM 5862 O O . SER A 1 738 ? 44.607 0.599 8.031 1.00 23.97 738 SER A O 1
ATOM 5864 N N . LYS A 1 739 ? 44.398 -0.910 9.698 1.00 26.31 739 LYS A N 1
ATOM 5865 C CA . LYS A 1 739 ? 43.655 -0.100 10.675 1.00 26.31 739 LYS A CA 1
ATOM 5866 C C . LYS A 1 739 ? 44.350 -0.256 12.029 1.00 26.31 739 LYS A C 1
ATOM 5868 O O . LYS A 1 739 ? 44.656 -1.372 12.440 1.00 26.31 739 LYS A O 1
ATOM 5873 N N . ARG A 1 740 ? 44.636 0.854 12.714 1.00 26.06 740 ARG A N 1
ATOM 5874 C CA . ARG A 1 740 ? 45.302 0.846 14.028 1.00 26.06 740 ARG A CA 1
ATOM 5875 C C . ARG A 1 740 ? 44.248 0.665 15.125 1.00 26.06 740 ARG A C 1
ATOM 5877 O O . ARG A 1 740 ? 43.321 1.467 15.188 1.00 26.06 740 ARG A O 1
ATOM 5884 N N . ARG A 1 741 ? 44.397 -0.336 16.002 1.00 29.28 741 ARG A N 1
ATOM 5885 C CA . ARG A 1 741 ? 43.643 -0.389 17.269 1.00 29.28 741 ARG A CA 1
ATOM 5886 C C . ARG A 1 741 ? 44.132 0.736 18.188 1.00 29.28 741 ARG A C 1
ATOM 5888 O O . ARG A 1 741 ? 45.339 0.917 18.342 1.00 29.28 741 ARG A O 1
ATOM 5895 N N . PHE A 1 742 ? 43.207 1.464 18.809 1.00 27.59 742 PHE A N 1
ATOM 5896 C CA . PHE A 1 742 ? 43.508 2.384 19.907 1.00 27.59 742 PHE A CA 1
ATOM 5897 C C . PHE A 1 742 ? 43.504 1.578 21.214 1.00 27.59 742 PHE A C 1
ATOM 5899 O O . PHE A 1 742 ? 42.519 0.903 21.507 1.00 27.59 742 PHE A O 1
ATOM 5906 N N . ASN A 1 743 ? 44.609 1.575 21.965 1.00 27.86 743 ASN A N 1
ATOM 5907 C CA . ASN A 1 743 ? 44.759 0.713 23.143 1.00 27.86 743 ASN A CA 1
ATOM 5908 C C . ASN A 1 743 ? 44.407 1.470 24.433 1.00 27.86 743 ASN A C 1
ATOM 5910 O O . ASN A 1 743 ? 45.255 2.142 25.022 1.00 27.86 743 ASN A O 1
ATOM 5914 N N . TRP A 1 744 ? 43.151 1.345 24.867 1.00 30.19 744 TRP A N 1
ATOM 5915 C CA . TRP A 1 744 ? 42.608 2.034 26.044 1.00 30.19 744 TRP A CA 1
ATOM 5916 C C . TRP A 1 744 ? 43.347 1.732 27.357 1.00 30.19 744 TRP A C 1
ATOM 5918 O O . TRP A 1 744 ? 43.442 2.610 28.218 1.00 30.19 744 TRP A O 1
ATOM 5928 N N . ASN A 1 745 ? 43.946 0.547 27.502 1.00 27.59 745 ASN A N 1
ATOM 5929 C CA . ASN A 1 745 ? 44.559 0.118 28.764 1.00 27.59 745 ASN A CA 1
ATOM 5930 C C . ASN A 1 745 ? 45.861 0.862 29.121 1.00 27.59 745 ASN A C 1
ATOM 5932 O O . ASN A 1 745 ? 46.312 0.768 30.261 1.00 27.59 745 ASN A O 1
ATOM 5936 N N . LEU A 1 746 ? 46.440 1.647 28.200 1.00 31.28 746 LEU A N 1
ATOM 5937 C CA . LEU A 1 746 ? 47.528 2.583 28.528 1.00 31.28 746 LEU A CA 1
ATOM 5938 C C . LEU A 1 746 ? 47.039 3.955 29.023 1.00 31.28 746 LEU A C 1
ATOM 5940 O O . LEU A 1 746 ? 47.823 4.689 29.615 1.00 31.28 746 LEU A O 1
ATOM 5944 N N . PHE A 1 747 ? 45.771 4.313 28.799 1.00 31.39 747 PHE A N 1
ATOM 5945 C CA . PHE A 1 747 ? 45.221 5.615 29.198 1.00 31.39 747 PHE A CA 1
ATOM 5946 C C . PHE A 1 747 ? 44.698 5.598 30.645 1.00 31.39 747 PHE A C 1
ATOM 5948 O O . PHE A 1 747 ? 44.912 6.540 31.404 1.00 31.39 747 PHE A O 1
ATOM 5955 N N . VAL A 1 748 ? 44.086 4.485 31.066 1.00 30.72 748 VAL A N 1
ATOM 5956 C CA . VAL A 1 748 ? 43.420 4.353 32.379 1.00 30.72 748 VAL A CA 1
ATOM 5957 C C . VAL A 1 748 ? 44.398 4.368 33.569 1.00 30.72 748 VAL A C 1
ATOM 5959 O O . VAL A 1 748 ? 44.025 4.789 34.660 1.00 30.72 748 VAL A O 1
ATOM 5962 N N . ARG A 1 749 ? 45.674 3.999 33.379 1.00 27.59 749 ARG A N 1
ATOM 5963 C CA . ARG A 1 749 ? 46.709 4.073 34.437 1.00 27.59 749 ARG A CA 1
ATOM 5964 C C . ARG A 1 749 ? 47.358 5.457 34.616 1.00 27.59 749 ARG A C 1
ATOM 5966 O O . ARG A 1 749 ? 48.228 5.592 35.467 1.00 27.59 749 ARG A O 1
ATOM 5973 N N . GLY A 1 750 ? 46.955 6.472 33.846 1.00 31.69 750 GLY A N 1
ATOM 5974 C CA . GLY A 1 750 ? 47.555 7.816 33.882 1.00 31.69 750 GLY A CA 1
ATOM 5975 C C . GLY A 1 750 ? 46.782 8.886 34.664 1.00 31.69 750 GLY A C 1
ATOM 5976 O O . GLY A 1 750 ? 47.230 10.028 34.699 1.00 31.69 750 GLY A O 1
ATOM 5977 N N . CYS A 1 751 ? 45.613 8.574 35.239 1.00 26.86 751 CYS A N 1
ATOM 5978 C CA . CYS A 1 751 ? 44.702 9.576 35.824 1.00 26.86 751 CYS A CA 1
ATOM 5979 C C . CYS A 1 751 ? 44.069 9.145 37.163 1.00 26.86 751 CYS A C 1
ATOM 5981 O O . CYS A 1 751 ? 42.900 9.427 37.418 1.00 26.86 751 CYS A O 1
ATOM 5983 N N . VAL A 1 752 ? 44.840 8.482 38.033 1.00 29.12 752 VAL A N 1
ATOM 5984 C CA . VAL A 1 752 ? 44.456 8.218 39.436 1.00 29.12 752 VAL A CA 1
ATOM 5985 C C . VAL A 1 752 ? 45.508 8.806 40.381 1.00 29.12 752 VAL A C 1
ATOM 5987 O O . VAL A 1 752 ? 46.135 8.098 41.156 1.00 29.12 752 VAL A O 1
ATOM 5990 N N . GLU A 1 753 ? 45.719 10.120 40.291 1.00 28.09 753 GLU A N 1
ATOM 5991 C CA . GLU A 1 753 ? 46.425 10.915 41.303 1.00 28.09 753 GLU A CA 1
ATOM 5992 C C . GLU A 1 753 ? 46.075 12.409 41.141 1.00 28.09 753 GLU A C 1
ATOM 5994 O O . GLU A 1 753 ? 45.703 12.854 40.055 1.00 28.09 753 GLU A O 1
ATOM 5999 N N . SER A 1 754 ? 46.175 13.183 42.227 1.00 24.91 754 SER A N 1
ATOM 6000 C CA . SER A 1 754 ? 45.753 14.596 42.364 1.00 24.91 754 SER A CA 1
ATOM 6001 C C . SER A 1 754 ? 44.247 14.898 42.177 1.00 24.91 754 SER A C 1
ATOM 6003 O O . SER A 1 754 ? 43.744 15.157 41.087 1.00 24.91 754 SER A O 1
ATOM 6005 N N . GLN A 1 755 ? 43.524 14.960 43.301 1.00 27.14 755 GLN A N 1
ATOM 6006 C CA . GLN A 1 755 ? 42.272 15.722 43.407 1.00 27.14 755 GLN A CA 1
ATOM 6007 C C . GLN A 1 755 ? 42.553 17.218 43.685 1.00 27.14 755 GLN A C 1
ATOM 6009 O O . GLN A 1 755 ? 43.675 17.605 44.003 1.00 27.14 755 GLN A O 1
ATOM 6014 N N . CYS A 1 756 ? 41.488 18.029 43.659 1.00 23.41 756 CYS A N 1
ATOM 6015 C CA . CYS A 1 756 ? 41.387 19.373 44.249 1.00 23.41 756 CYS A CA 1
ATOM 6016 C C . CYS A 1 756 ? 42.170 20.534 43.601 1.00 23.41 756 CYS A C 1
ATOM 6018 O O . CYS A 1 756 ? 43.227 20.948 44.069 1.00 23.41 756 CYS A O 1
ATOM 6020 N N . SER A 1 757 ? 41.496 21.239 42.682 1.00 24.16 757 SER A N 1
ATOM 6021 C CA . SER A 1 757 ? 41.291 22.696 42.811 1.00 24.16 757 SER A CA 1
ATOM 6022 C C . SER A 1 757 ? 40.088 23.171 41.986 1.00 24.16 757 SER A C 1
ATOM 6024 O O . SER A 1 757 ? 39.915 22.778 40.837 1.00 24.16 757 SER A O 1
ATOM 6026 N N . PHE A 1 758 ? 39.246 24.021 42.578 1.00 28.81 758 PHE A N 1
ATOM 6027 C CA . PHE A 1 758 ? 38.005 24.539 41.987 1.00 28.81 758 PHE A CA 1
ATOM 6028 C C . PHE A 1 758 ? 38.088 26.069 41.894 1.00 28.81 758 PHE A C 1
ATOM 6030 O O . PHE A 1 758 ? 38.339 26.706 42.915 1.00 28.81 758 PHE A O 1
ATOM 6037 N N . THR A 1 759 ? 37.794 26.687 40.740 1.00 28.22 759 THR A N 1
ATOM 6038 C CA . THR A 1 759 ? 37.169 28.032 40.707 1.00 28.22 759 THR A CA 1
ATOM 6039 C C . THR A 1 759 ? 36.579 28.429 39.340 1.00 28.22 759 THR A C 1
ATOM 6041 O O . THR A 1 759 ? 37.266 28.546 38.338 1.00 28.22 759 THR A O 1
ATOM 6044 N N . HIS A 1 760 ? 35.266 28.675 39.360 1.00 29.23 760 HIS A N 1
ATOM 6045 C CA . HIS A 1 760 ? 34.473 29.631 38.564 1.00 29.23 760 HIS A CA 1
ATOM 6046 C C . HIS A 1 760 ? 34.710 29.885 37.050 1.00 29.23 760 HIS A C 1
ATOM 6048 O O . HIS A 1 760 ? 35.510 30.733 36.684 1.00 29.23 760 HIS A O 1
ATOM 6054 N N . TYR A 1 761 ? 33.738 29.388 36.256 1.00 30.30 761 TYR A N 1
ATOM 6055 C CA . TYR A 1 761 ? 32.874 30.157 35.317 1.00 30.30 761 TYR A CA 1
ATOM 6056 C C . TYR A 1 761 ? 33.503 30.835 34.056 1.00 30.30 761 TYR A C 1
ATOM 6058 O O . TYR A 1 761 ? 34.663 31.201 34.038 1.00 30.30 761 TYR A O 1
ATOM 6066 N N . GLN A 1 762 ? 32.790 31.055 32.933 1.00 32.81 762 GLN A N 1
ATOM 6067 C CA . GLN A 1 762 ? 31.333 31.079 32.690 1.00 32.81 762 GLN A CA 1
ATOM 6068 C C . GLN A 1 762 ? 30.940 30.798 31.206 1.00 32.81 762 GLN A C 1
ATOM 6070 O O . GLN A 1 762 ? 31.785 30.815 30.322 1.00 32.81 762 GLN A O 1
ATOM 6075 N N . VAL A 1 763 ? 29.635 30.604 30.942 1.00 32.34 763 VAL A N 1
ATOM 6076 C CA . VAL A 1 763 ? 28.942 30.650 29.620 1.00 32.34 763 VAL A CA 1
ATOM 6077 C C . VAL A 1 763 ? 29.444 29.715 28.490 1.00 32.34 763 VAL A C 1
ATOM 6079 O O . VAL A 1 763 ? 29.970 30.178 27.484 1.00 32.34 763 VAL A O 1
ATOM 6082 N N . LEU A 1 764 ? 29.162 28.401 28.568 1.00 32.91 764 LEU A N 1
ATOM 6083 C CA . LEU A 1 764 ? 29.139 27.521 27.369 1.00 32.91 764 LEU A CA 1
ATOM 6084 C C . LEU A 1 764 ? 28.292 26.203 27.389 1.00 32.91 764 LEU A C 1
ATOM 6086 O O . LEU A 1 764 ? 28.461 25.402 26.470 1.00 32.91 764 LEU A O 1
ATOM 6090 N N . PRO A 1 765 ? 27.371 25.903 28.342 1.00 40.31 765 PRO A N 1
ATOM 6091 C CA . PRO A 1 765 ? 26.762 24.562 28.410 1.00 40.31 765 PRO A CA 1
ATOM 6092 C C . PRO A 1 765 ? 25.569 24.289 27.469 1.00 40.31 765 PRO A C 1
ATOM 6094 O O . PRO A 1 765 ? 25.394 23.139 27.082 1.00 40.31 765 PRO A O 1
ATOM 6097 N N . MET A 1 766 ? 24.738 25.272 27.079 1.00 36.16 766 MET A N 1
ATOM 6098 C CA . MET A 1 766 ? 23.467 24.960 26.378 1.00 36.16 766 MET A CA 1
ATOM 6099 C C . MET A 1 766 ? 23.654 24.322 24.993 1.00 36.16 766 MET A C 1
ATOM 6101 O O . MET A 1 766 ? 22.995 23.331 24.694 1.00 36.16 766 MET A O 1
ATOM 6105 N N . PHE A 1 767 ? 24.588 24.820 24.175 1.00 37.94 767 PHE A N 1
ATOM 6106 C CA . PHE A 1 767 ? 24.891 24.185 22.884 1.00 37.94 767 PHE A CA 1
ATOM 6107 C C . PHE A 1 767 ? 25.508 22.791 23.045 1.00 37.94 767 PHE A C 1
ATOM 6109 O O . PHE A 1 767 ? 25.301 21.938 22.187 1.00 37.94 767 PHE A O 1
ATOM 6116 N N . LYS A 1 768 ? 26.210 22.525 24.159 1.00 35.19 768 LYS A N 1
ATOM 6117 C CA . LYS A 1 768 ? 26.682 21.174 24.470 1.00 35.19 768 LYS A CA 1
ATOM 6118 C C . LYS A 1 768 ? 25.546 20.252 24.908 1.00 35.19 768 LYS A C 1
ATOM 6120 O O . LYS A 1 768 ? 25.542 19.130 24.434 1.00 35.19 768 LYS A O 1
ATOM 6125 N N . LEU A 1 769 ? 24.566 20.692 25.708 1.00 37.09 769 LEU A N 1
ATOM 6126 C CA . LEU A 1 769 ? 23.407 19.843 26.045 1.00 37.09 769 LEU A CA 1
ATOM 6127 C C . LEU A 1 769 ? 22.604 19.429 24.801 1.00 37.09 769 LEU A C 1
ATOM 6129 O O . LEU A 1 769 ? 22.232 18.264 24.683 1.00 37.09 769 LEU A O 1
ATOM 6133 N N . ILE A 1 770 ? 22.366 20.352 23.863 1.00 39.75 770 ILE A N 1
ATOM 6134 C CA . ILE A 1 770 ? 21.604 20.051 22.637 1.00 39.75 770 ILE A CA 1
ATOM 6135 C C . ILE A 1 770 ? 22.396 19.126 21.698 1.00 39.75 770 ILE A C 1
ATOM 6137 O O . ILE A 1 770 ? 21.812 18.220 21.117 1.00 39.75 770 ILE A O 1
ATOM 6141 N N . LEU A 1 771 ? 23.724 19.275 21.592 1.00 37.25 771 LEU A N 1
ATOM 6142 C CA . LEU A 1 771 ? 24.533 18.293 20.855 1.00 37.25 771 LEU A CA 1
ATOM 6143 C C . LEU A 1 771 ? 24.617 16.940 21.574 1.00 37.25 771 LEU A C 1
ATOM 6145 O O . LEU A 1 771 ? 24.578 15.917 20.906 1.00 37.25 771 LEU A O 1
ATOM 6149 N N . PHE A 1 772 ? 24.709 16.905 22.906 1.00 36.59 772 PHE A N 1
ATOM 6150 C CA . PHE A 1 772 ? 24.815 15.651 23.664 1.00 36.59 772 PHE A CA 1
ATOM 6151 C C . PHE A 1 772 ? 23.506 14.845 23.608 1.00 36.59 772 PHE A C 1
ATOM 6153 O O . PHE A 1 772 ? 23.544 13.638 23.413 1.00 36.59 772 PHE A O 1
ATOM 6160 N N . SER A 1 773 ? 22.347 15.513 23.639 1.00 38.03 773 SER A N 1
ATOM 6161 C CA . SER A 1 773 ? 21.033 14.881 23.401 1.00 38.03 773 SER A CA 1
ATOM 6162 C C . SER A 1 773 ? 20.753 14.516 21.931 1.00 38.03 773 SER A C 1
ATOM 6164 O O . SER A 1 773 ? 19.733 13.899 21.647 1.00 38.03 773 SER A O 1
ATOM 6166 N N . LEU A 1 774 ? 21.667 14.833 21.004 1.00 36.91 774 LEU A N 1
ATOM 6167 C CA . LEU A 1 774 ? 21.648 14.382 19.603 1.00 36.91 774 LEU A CA 1
ATOM 6168 C C . LEU A 1 774 ? 22.845 13.480 19.233 1.00 36.91 774 LEU A C 1
ATOM 6170 O O . LEU A 1 774 ? 22.960 13.063 18.083 1.00 36.91 774 LEU A O 1
ATOM 6174 N N . LEU A 1 775 ? 23.724 13.162 20.191 1.00 35.91 775 LEU A N 1
ATOM 6175 C CA . LEU A 1 775 ? 24.877 12.261 20.029 1.00 35.91 775 LEU A CA 1
ATOM 6176 C C . LEU A 1 775 ? 24.978 11.191 21.133 1.00 35.91 775 LEU A C 1
ATOM 6178 O O . LEU A 1 775 ? 25.988 10.502 21.225 1.00 35.91 775 LEU A O 1
ATOM 6182 N N . VAL A 1 776 ? 23.917 11.003 21.924 1.00 40.00 776 VAL A N 1
ATOM 6183 C CA . VAL A 1 776 ? 23.724 9.824 22.784 1.00 40.00 776 VAL A CA 1
ATOM 6184 C C . VAL A 1 776 ? 22.438 9.097 22.372 1.00 40.00 776 VAL A C 1
ATOM 6186 O O . VAL A 1 776 ? 21.487 8.972 23.130 1.00 40.00 776 VAL A O 1
ATOM 6189 N N . VAL A 1 777 ? 22.445 8.592 21.135 1.00 41.12 777 VAL A N 1
ATOM 6190 C CA . VAL A 1 777 ? 21.865 7.269 20.817 1.00 41.12 777 VAL A CA 1
ATOM 6191 C C . VAL A 1 777 ? 22.995 6.355 20.324 1.00 41.12 777 VAL A C 1
ATOM 6193 O O . VAL A 1 777 ? 22.909 5.645 19.331 1.00 41.12 777 VAL A O 1
ATOM 6196 N N . THR A 1 778 ? 24.108 6.429 21.051 1.00 35.81 778 THR A N 1
ATOM 6197 C CA . THR A 1 778 ? 24.963 5.280 21.340 1.00 35.81 778 THR A CA 1
ATOM 6198 C C . THR A 1 778 ? 25.140 5.239 22.855 1.00 35.81 778 THR A C 1
ATOM 6200 O O . THR A 1 778 ? 26.224 5.491 23.385 1.00 35.81 778 THR A O 1
ATOM 6203 N N . CYS A 1 779 ? 24.054 4.921 23.564 1.00 34.28 779 CYS A N 1
ATOM 6204 C CA . CYS A 1 779 ? 24.233 3.991 24.672 1.00 34.28 779 CYS A CA 1
ATOM 6205 C C . CYS A 1 779 ? 24.976 2.786 24.083 1.00 34.28 779 CYS A C 1
ATOM 6207 O O . CYS A 1 779 ? 24.629 2.341 22.986 1.00 34.28 779 CYS A O 1
ATOM 6209 N N . ALA A 1 780 ? 26.025 2.305 24.747 1.00 36.62 780 ALA A N 1
ATOM 6210 C CA . ALA A 1 780 ? 26.514 0.981 24.405 1.00 36.62 780 ALA A CA 1
ATOM 6211 C C . ALA A 1 780 ? 25.355 0.026 24.702 1.00 36.62 780 ALA A C 1
ATOM 6213 O O . ALA A 1 780 ? 24.911 -0.030 25.851 1.00 36.62 780 ALA A O 1
ATOM 6214 N N . VAL A 1 781 ? 24.838 -0.648 23.670 1.00 47.16 781 VAL A N 1
ATOM 6215 C CA . VAL A 1 781 ? 24.014 -1.839 23.889 1.00 47.16 781 VAL A CA 1
ATOM 6216 C C . VAL A 1 781 ? 24.869 -2.754 24.756 1.00 47.16 781 VAL A C 1
ATOM 6218 O O . VAL A 1 781 ? 26.079 -2.870 24.541 1.00 47.16 781 VAL A O 1
ATOM 6221 N N . LYS A 1 782 ? 24.293 -3.266 25.839 1.00 63.34 782 LYS A N 1
ATOM 6222 C CA . LYS A 1 782 ? 25.051 -4.050 26.806 1.00 63.34 782 LYS A CA 1
ATOM 6223 C C . LYS A 1 782 ? 25.209 -5.438 26.206 1.00 63.34 782 LYS A C 1
ATOM 6225 O O . LYS A 1 782 ? 24.295 -6.229 26.353 1.00 63.34 782 LYS A O 1
ATOM 6230 N N . ASP A 1 783 ? 26.334 -5.701 25.540 1.00 78.31 783 ASP A N 1
ATOM 6231 C CA . ASP A 1 783 ? 26.601 -6.978 24.865 1.00 78.31 783 ASP A CA 1
ATOM 6232 C C . ASP A 1 783 ? 26.174 -8.171 25.749 1.00 78.31 783 ASP A C 1
ATOM 6234 O O . ASP A 1 783 ? 26.744 -8.416 26.817 1.00 78.31 783 ASP A O 1
ATOM 6238 N N . TYR A 1 784 ? 25.138 -8.889 25.308 1.00 91.38 784 TYR A N 1
ATOM 6239 C CA . TYR A 1 784 ? 24.562 -10.066 25.970 1.00 91.38 784 TYR A CA 1
ATOM 6240 C C . TYR A 1 784 ? 25.013 -11.375 25.299 1.00 91.38 784 TYR A C 1
ATOM 6242 O O . TYR A 1 784 ? 24.444 -12.443 25.526 1.00 91.38 784 TYR A O 1
ATOM 6250 N N . GLY A 1 785 ? 26.024 -11.283 24.437 1.00 90.25 785 GLY A N 1
ATOM 6251 C CA . GLY A 1 785 ? 26.695 -12.387 23.770 1.00 90.25 785 GLY A CA 1
ATOM 6252 C C . GLY A 1 785 ? 27.691 -13.121 24.663 1.00 90.25 785 GLY A C 1
ATOM 6253 O O . GLY A 1 785 ? 27.935 -12.761 25.815 1.00 90.25 785 GLY A O 1
ATOM 6254 N N . ILE A 1 786 ? 28.306 -14.161 24.102 1.00 90.62 786 ILE A N 1
ATOM 6255 C CA . ILE A 1 786 ? 29.352 -14.947 24.771 1.00 90.62 786 ILE A CA 1
ATOM 6256 C C . ILE A 1 786 ? 30.614 -14.902 23.890 1.00 90.62 786 ILE A C 1
ATOM 6258 O O . ILE A 1 786 ? 30.881 -15.834 23.120 1.00 90.62 786 ILE A O 1
ATOM 6262 N N . PRO A 1 787 ? 31.371 -13.785 23.942 1.00 89.38 787 PRO A N 1
ATOM 6263 C CA . PRO A 1 787 ? 32.446 -13.500 23.001 1.00 89.38 787 PRO A CA 1
ATOM 6264 C C . PRO A 1 787 ? 33.559 -14.544 23.057 1.00 89.38 787 PRO A C 1
ATOM 6266 O O . PRO A 1 787 ? 34.082 -14.875 24.120 1.00 89.38 787 PRO A O 1
ATOM 6269 N N . GLY A 1 788 ? 33.939 -15.064 21.890 1.00 86.69 788 GLY A N 1
ATOM 6270 C CA . GLY A 1 788 ? 34.949 -16.112 21.773 1.00 86.69 788 GLY A CA 1
ATOM 6271 C C . GLY A 1 788 ? 34.505 -17.514 22.209 1.00 86.69 788 GLY A C 1
ATOM 6272 O O . GLY A 1 788 ? 35.359 -18.400 22.258 1.00 86.69 788 GLY A O 1
ATOM 6273 N N . TRP A 1 789 ? 33.214 -17.769 22.485 1.00 92.00 789 TRP A N 1
ATOM 6274 C CA . TRP A 1 789 ? 32.742 -19.145 22.709 1.00 92.00 789 TRP A CA 1
ATOM 6275 C C . TRP A 1 789 ? 33.039 -20.026 21.491 1.00 92.00 789 TRP A C 1
ATOM 6277 O O . TRP A 1 789 ? 32.778 -19.640 20.345 1.00 92.00 789 TRP A O 1
ATOM 6287 N N . THR A 1 790 ? 33.590 -21.209 21.754 1.00 88.44 790 THR A N 1
ATOM 6288 C CA . THR A 1 790 ? 34.018 -22.197 20.760 1.00 88.44 790 THR A CA 1
ATOM 6289 C C . THR A 1 790 ? 33.588 -23.596 21.185 1.00 88.44 790 THR A C 1
ATOM 6291 O O . THR A 1 790 ? 33.318 -23.855 22.355 1.00 88.44 790 THR A O 1
ATOM 6294 N N . CYS A 1 791 ? 33.518 -24.493 20.208 1.00 90.88 791 CYS A N 1
ATOM 6295 C CA . CYS A 1 791 ? 33.153 -25.892 20.372 1.00 90.88 791 CYS A CA 1
ATOM 6296 C C . CYS A 1 791 ? 34.048 -26.745 19.457 1.00 90.88 791 CYS A C 1
ATOM 6298 O O . CYS A 1 791 ? 34.680 -26.193 18.552 1.00 90.88 791 CYS A O 1
ATOM 6300 N N . ASP A 1 792 ? 34.118 -28.063 19.667 1.00 90.44 792 ASP A N 1
ATOM 6301 C CA . ASP A 1 792 ? 34.882 -28.950 18.779 1.00 90.44 792 ASP A CA 1
ATOM 6302 C C . ASP A 1 792 ? 34.305 -28.902 17.351 1.00 90.44 792 ASP A C 1
ATOM 6304 O O . ASP A 1 792 ? 33.121 -29.157 17.113 1.00 90.44 792 ASP A O 1
ATOM 6308 N N . GLU A 1 793 ? 35.157 -28.572 16.381 1.00 84.75 793 GLU A N 1
ATOM 6309 C CA . GLU A 1 793 ? 34.789 -28.488 14.970 1.00 84.75 793 GLU A CA 1
ATOM 6310 C C . GLU A 1 793 ? 34.216 -29.822 14.456 1.00 84.75 793 GLU A C 1
ATOM 6312 O O . GLU A 1 793 ? 33.289 -29.825 13.650 1.00 84.75 793 GLU A O 1
ATOM 6317 N N . GLN A 1 794 ? 34.692 -30.968 14.961 1.00 88.06 794 GLN A N 1
ATOM 6318 C CA . GLN A 1 794 ? 34.253 -32.294 14.506 1.00 88.06 794 GLN A CA 1
ATOM 6319 C C . GLN A 1 794 ? 32.815 -32.640 14.923 1.00 88.06 794 GLN A C 1
ATOM 6321 O O . GLN A 1 794 ? 32.122 -33.381 14.213 1.00 88.06 794 GLN A O 1
ATOM 6326 N N . VAL A 1 795 ? 32.330 -32.101 16.048 1.00 91.00 795 VAL A N 1
ATOM 6327 C CA . VAL A 1 795 ? 30.927 -32.292 16.456 1.00 91.00 795 VAL A CA 1
ATOM 6328 C C . VAL A 1 795 ? 30.006 -31.288 15.764 1.00 91.00 795 VAL A C 1
ATOM 6330 O O . VAL A 1 795 ? 28.893 -31.653 15.389 1.00 91.00 795 VAL A O 1
ATOM 6333 N N . MET A 1 796 ? 30.490 -30.066 15.506 1.00 90.94 796 MET A N 1
ATOM 6334 C CA . MET A 1 796 ? 29.695 -28.995 14.891 1.00 90.94 796 MET A CA 1
ATOM 6335 C C . MET A 1 796 ? 29.695 -28.988 13.354 1.00 90.94 796 MET A C 1
ATOM 6337 O O . MET A 1 796 ? 28.836 -28.338 12.759 1.00 90.94 796 MET A O 1
ATOM 6341 N N . LYS A 1 797 ? 30.611 -29.709 12.694 1.00 91.62 797 LYS A N 1
ATOM 6342 C CA . LYS A 1 797 ? 30.643 -29.869 11.230 1.00 91.62 797 LYS A CA 1
ATOM 6343 C C . LYS A 1 797 ? 29.331 -30.432 10.671 1.00 91.62 797 LYS A C 1
ATOM 6345 O O . LYS A 1 797 ? 28.715 -31.317 11.264 1.00 91.62 797 LYS A O 1
ATOM 6350 N N . LYS A 1 798 ? 28.949 -29.962 9.477 1.00 93.69 798 LYS A N 1
ATOM 6351 C CA . LYS A 1 798 ? 27.817 -30.488 8.691 1.00 93.69 798 LYS A CA 1
ATOM 6352 C C . LYS A 1 798 ? 28.044 -31.967 8.335 1.00 93.69 798 LYS A C 1
ATOM 6354 O O . LYS A 1 798 ? 29.192 -32.395 8.182 1.00 93.69 798 LYS A O 1
ATOM 6359 N N . SER A 1 799 ? 26.977 -32.749 8.184 1.00 94.62 799 SER A N 1
ATOM 6360 C CA . SER A 1 799 ? 27.068 -34.133 7.702 1.00 94.62 799 SER A CA 1
ATOM 6361 C C . SER A 1 799 ? 27.605 -34.176 6.260 1.00 94.62 799 SER A C 1
ATOM 6363 O O . SER A 1 799 ? 27.305 -33.303 5.446 1.00 94.62 799 SER A O 1
ATOM 6365 N N . ALA A 1 800 ? 28.389 -35.205 5.920 1.00 94.44 800 ALA A N 1
ATOM 6366 C CA . ALA A 1 800 ? 29.008 -35.386 4.595 1.00 94.44 800 ALA A CA 1
ATOM 6367 C C . ALA A 1 800 ? 27.987 -35.482 3.448 1.00 94.44 800 ALA A C 1
ATOM 6369 O O . ALA A 1 800 ? 28.273 -35.145 2.300 1.00 94.44 800 ALA A O 1
ATOM 6370 N N . THR A 1 801 ? 26.788 -35.954 3.774 1.00 93.75 801 THR A N 1
ATOM 6371 C CA . THR A 1 801 ? 25.602 -35.980 2.921 1.00 93.75 801 THR A CA 1
ATOM 6372 C C . THR A 1 801 ? 24.433 -35.455 3.739 1.00 93.75 801 THR A C 1
ATOM 6374 O O . THR A 1 801 ? 24.376 -35.734 4.937 1.00 93.75 801 THR A O 1
ATOM 6377 N N . VAL A 1 802 ? 23.481 -34.763 3.105 1.00 94.94 802 VAL A N 1
ATOM 6378 C CA . VAL A 1 802 ? 22.260 -34.290 3.781 1.00 94.94 802 VAL A CA 1
ATOM 6379 C C . VAL A 1 802 ? 21.574 -35.481 4.473 1.00 94.94 802 VAL A C 1
ATOM 6381 O O . VAL A 1 802 ? 21.277 -36.467 3.788 1.00 94.94 802 VAL A O 1
ATOM 6384 N N . PRO A 1 803 ? 21.357 -35.446 5.804 1.00 95.19 803 PRO A N 1
ATOM 6385 C CA . PRO A 1 803 ? 20.810 -36.591 6.518 1.00 95.19 803 PRO A CA 1
ATOM 6386 C C . PRO A 1 803 ? 19.374 -36.867 6.065 1.00 95.19 803 PRO A C 1
ATOM 6388 O O . PRO A 1 803 ? 18.620 -35.947 5.745 1.00 95.19 803 PRO A O 1
ATOM 6391 N N . LYS A 1 804 ? 19.003 -38.151 6.022 1.00 94.44 804 LYS A N 1
ATOM 6392 C CA . LYS A 1 804 ? 17.632 -38.592 5.707 1.00 94.44 804 LYS A CA 1
ATOM 6393 C C . LYS A 1 804 ? 16.728 -38.656 6.936 1.00 94.44 804 LYS A C 1
ATOM 6395 O O . LYS A 1 804 ? 15.521 -38.544 6.783 1.00 94.44 804 LYS A O 1
ATOM 6400 N N . SER A 1 805 ? 17.323 -38.852 8.113 1.00 96.44 805 SER A N 1
ATOM 6401 C CA . SER A 1 805 ? 16.623 -38.967 9.388 1.00 96.44 805 SER A CA 1
ATOM 6402 C C . SER A 1 805 ? 16.923 -37.765 10.276 1.00 96.44 805 SER A C 1
ATOM 6404 O O . SER A 1 805 ? 18.085 -37.384 10.443 1.00 96.44 805 SER A O 1
ATOM 6406 N N . VAL A 1 806 ? 15.877 -37.217 10.888 1.00 96.56 806 VAL A N 1
ATOM 6407 C CA . VAL A 1 806 ? 15.917 -36.149 11.895 1.00 96.56 806 VAL A CA 1
ATOM 6408 C C . VAL A 1 806 ? 16.714 -36.568 13.139 1.00 96.56 806 VAL A C 1
ATOM 6410 O O . VAL A 1 806 ? 17.301 -35.740 13.831 1.00 96.56 806 VAL A O 1
ATOM 6413 N N . HIS A 1 807 ? 16.830 -37.873 13.383 1.00 96.12 807 HIS A N 1
ATOM 6414 C CA . HIS A 1 807 ? 17.616 -38.444 14.475 1.00 96.12 807 HIS A CA 1
ATOM 6415 C C . HIS A 1 807 ? 19.136 -38.390 14.229 1.00 96.12 807 HIS A C 1
ATOM 6417 O O . HIS A 1 807 ? 19.906 -38.478 15.188 1.00 96.12 807 HIS A O 1
ATOM 6423 N N . SER A 1 808 ? 19.556 -38.189 12.974 1.00 96.31 808 SER A N 1
ATOM 6424 C CA . SER A 1 808 ? 20.942 -37.966 12.526 1.00 96.31 808 SER A CA 1
ATOM 6425 C C . SER A 1 808 ? 21.247 -36.485 12.237 1.00 96.31 808 SER A C 1
ATOM 6427 O O . SER A 1 808 ? 22.226 -36.175 11.555 1.00 96.31 808 SER A O 1
ATOM 6429 N N . LEU A 1 809 ? 20.399 -35.557 12.690 1.00 95.56 809 LEU A N 1
ATOM 6430 C CA . LEU A 1 809 ? 20.468 -34.146 12.311 1.00 95.56 809 LEU A CA 1
ATOM 6431 C C . LEU A 1 809 ? 21.473 -33.368 13.174 1.00 95.56 809 LEU A C 1
ATOM 6433 O O . LEU A 1 809 ? 21.256 -33.162 14.373 1.00 95.56 809 LEU A O 1
ATOM 6437 N N . ARG A 1 810 ? 22.584 -32.927 12.569 1.00 95.62 810 ARG A N 1
ATOM 6438 C CA . ARG A 1 810 ? 23.575 -32.057 13.225 1.00 95.62 810 ARG A CA 1
ATOM 6439 C C . ARG A 1 810 ? 23.137 -30.594 13.161 1.00 95.62 810 ARG A C 1
ATOM 6441 O O . ARG A 1 810 ? 22.401 -30.187 12.267 1.00 95.62 810 ARG A O 1
ATOM 6448 N N . PHE A 1 811 ? 23.657 -29.755 14.050 1.00 95.44 811 PHE A N 1
ATOM 6449 C CA . PHE A 1 811 ? 23.289 -28.333 14.102 1.00 95.44 811 PHE A CA 1
ATOM 6450 C C . PHE A 1 811 ? 23.622 -27.566 12.807 1.00 95.44 811 PHE A C 1
ATOM 6452 O O . PHE A 1 811 ? 22.809 -26.773 12.342 1.00 95.44 811 PHE A O 1
ATOM 6459 N N . ALA A 1 812 ? 24.756 -27.860 12.159 1.00 95.38 812 ALA A N 1
ATOM 6460 C CA . ALA A 1 812 ? 25.097 -27.290 10.851 1.00 95.38 812 ALA A CA 1
ATOM 6461 C C . ALA A 1 812 ? 24.352 -27.940 9.663 1.00 95.38 812 ALA A C 1
ATOM 6463 O O . ALA A 1 812 ? 24.452 -27.448 8.535 1.00 95.38 812 ALA A O 1
ATOM 6464 N N . ASP A 1 813 ? 23.600 -29.030 9.872 1.00 96.69 813 ASP A N 1
ATOM 6465 C CA . ASP A 1 813 ? 22.730 -29.591 8.833 1.00 96.69 813 ASP A CA 1
ATOM 6466 C C . ASP A 1 813 ? 21.501 -28.703 8.590 1.00 96.69 813 ASP A C 1
ATOM 6468 O O . ASP A 1 813 ? 21.091 -28.598 7.436 1.00 96.69 813 ASP A O 1
ATOM 6472 N N . ILE A 1 814 ? 21.010 -27.985 9.612 1.00 97.94 814 ILE A N 1
ATOM 6473 C CA . ILE A 1 814 ? 19.902 -27.021 9.507 1.00 97.94 814 ILE A CA 1
ATOM 6474 C C . ILE A 1 814 ? 20.207 -25.948 8.453 1.00 97.94 814 ILE A C 1
ATOM 6476 O O . ILE A 1 814 ? 21.183 -25.202 8.551 1.00 97.94 814 ILE A O 1
ATOM 6480 N N . ASN A 1 815 ? 19.347 -25.863 7.441 1.00 97.94 815 ASN A N 1
ATOM 6481 C CA . ASN A 1 815 ? 19.406 -24.876 6.364 1.00 97.94 815 ASN A CA 1
ATOM 6482 C C . ASN A 1 815 ? 18.550 -23.641 6.676 1.00 97.94 815 ASN A C 1
ATOM 6484 O O . ASN A 1 815 ? 18.901 -22.534 6.270 1.00 97.94 815 ASN A O 1
ATOM 6488 N N . VAL A 1 816 ? 17.426 -23.828 7.374 1.00 98.31 816 VAL A N 1
ATOM 6489 C CA . VAL A 1 816 ? 16.407 -22.790 7.574 1.00 98.31 816 VAL A CA 1
ATOM 6490 C C . VAL A 1 816 ? 15.875 -22.818 9.002 1.00 98.31 816 VAL A C 1
ATOM 6492 O O . VAL A 1 816 ? 15.661 -23.893 9.561 1.00 98.31 816 VAL A O 1
ATOM 6495 N N . ILE A 1 817 ? 15.606 -21.641 9.565 1.00 98.56 817 ILE A N 1
ATOM 6496 C CA . ILE A 1 817 ? 14.913 -21.471 10.842 1.00 98.56 817 ILE A CA 1
ATOM 6497 C C . ILE A 1 817 ? 13.666 -20.584 10.682 1.00 98.56 817 ILE A C 1
ATOM 6499 O O . ILE A 1 817 ? 13.670 -19.643 9.892 1.00 98.56 817 ILE A O 1
ATOM 6503 N N . GLY A 1 818 ? 12.598 -20.884 11.421 1.00 98.56 818 GLY A N 1
ATOM 6504 C CA . GLY A 1 818 ? 11.365 -20.087 11.482 1.00 98.56 818 GLY A CA 1
ATOM 6505 C C . GLY A 1 818 ? 10.628 -20.287 12.809 1.00 98.56 818 GLY A C 1
ATOM 6506 O O . GLY A 1 818 ? 11.030 -21.132 13.606 1.00 98.56 818 GLY A O 1
ATOM 6507 N N . ALA A 1 819 ? 9.569 -19.516 13.068 1.00 98.75 819 ALA A N 1
ATOM 6508 C CA . ALA A 1 819 ? 8.786 -19.628 14.303 1.00 98.75 819 ALA A CA 1
ATOM 6509 C C . ALA A 1 819 ? 7.309 -19.250 14.137 1.00 98.75 819 ALA A C 1
ATOM 6511 O O . ALA A 1 819 ? 6.970 -18.391 13.319 1.00 98.75 819 ALA A O 1
ATOM 6512 N N . ILE A 1 820 ? 6.463 -19.845 14.980 1.00 98.81 820 ILE A N 1
ATOM 6513 C CA . ILE A 1 820 ? 5.068 -19.452 15.236 1.00 98.81 820 ILE A CA 1
ATOM 6514 C C . ILE A 1 820 ? 4.851 -19.317 16.750 1.00 98.81 820 ILE A C 1
ATOM 6516 O O . ILE A 1 820 ? 5.560 -19.938 17.539 1.00 98.81 820 ILE A O 1
ATOM 6520 N N . GLY A 1 821 ? 3.910 -18.477 17.174 1.00 98.44 821 GLY A N 1
ATOM 6521 C CA . GLY A 1 821 ? 3.717 -18.148 18.585 1.00 98.44 821 GLY A CA 1
ATOM 6522 C C . GLY A 1 821 ? 3.059 -16.791 18.822 1.00 98.44 821 GLY A C 1
ATOM 6523 O O . GLY A 1 821 ? 2.377 -16.249 17.947 1.00 98.44 821 GLY A O 1
ATOM 6524 N N . ASP A 1 822 ? 3.289 -16.244 20.012 1.00 97.56 822 ASP A N 1
ATOM 6525 C CA . ASP A 1 822 ? 2.687 -15.002 20.501 1.00 97.56 822 ASP A CA 1
ATOM 6526 C C . ASP A 1 822 ? 3.621 -13.767 20.441 1.00 97.56 822 ASP A C 1
ATOM 6528 O O . ASP A 1 822 ? 4.539 -13.676 19.620 1.00 97.56 822 ASP A O 1
ATOM 6532 N N . SER A 1 823 ? 3.354 -12.775 21.293 1.00 97.06 823 SER A N 1
ATOM 6533 C CA . SER A 1 823 ? 4.109 -11.531 21.453 1.00 97.06 823 SER A CA 1
ATOM 6534 C C . SER A 1 823 ? 5.522 -11.722 22.012 1.00 97.06 823 SER A C 1
ATOM 6536 O O . SER A 1 823 ? 6.409 -10.945 21.654 1.00 97.06 823 SER A O 1
ATOM 6538 N N . ILE A 1 824 ? 5.784 -12.758 22.816 1.00 96.69 824 ILE A N 1
ATOM 6539 C CA . ILE A 1 824 ? 7.147 -13.077 23.267 1.00 96.69 824 ILE A CA 1
ATOM 6540 C C . ILE A 1 824 ? 7.944 -13.633 22.081 1.00 96.69 824 ILE A C 1
ATOM 6542 O O . ILE A 1 824 ? 9.057 -13.183 21.808 1.00 96.69 824 ILE A O 1
ATOM 6546 N N . THR A 1 825 ? 7.347 -14.527 21.290 1.00 98.00 825 THR A N 1
ATOM 6547 C CA . THR A 1 825 ? 7.967 -15.055 20.058 1.00 98.00 825 THR A CA 1
ATOM 6548 C C . THR A 1 825 ? 8.103 -13.976 18.963 1.00 98.00 825 THR A C 1
ATOM 6550 O O . THR A 1 825 ? 8.987 -14.058 18.107 1.00 98.00 825 THR A O 1
ATOM 6553 N N . ALA A 1 826 ? 7.304 -12.903 19.020 1.00 97.50 826 ALA A N 1
ATOM 6554 C CA . ALA A 1 826 ? 7.454 -11.693 18.202 1.00 97.50 826 ALA A CA 1
ATOM 6555 C C . ALA A 1 826 ? 8.433 -10.636 18.775 1.00 97.50 826 ALA A C 1
ATOM 6557 O O . ALA A 1 826 ? 8.761 -9.671 18.077 1.00 97.50 826 ALA A O 1
ATOM 6558 N N . GLY A 1 827 ? 8.910 -10.796 20.014 1.00 97.19 827 GLY A N 1
ATOM 6559 C CA . GLY A 1 827 ? 9.856 -9.884 20.667 1.00 97.19 827 GLY A CA 1
ATOM 6560 C C . GLY A 1 827 ? 9.265 -8.530 21.061 1.00 97.19 827 GLY A C 1
ATOM 6561 O O . GLY A 1 827 ? 9.945 -7.511 20.930 1.00 97.19 827 GLY A O 1
ATOM 6562 N N . ASN A 1 828 ? 7.997 -8.478 21.478 1.00 97.19 828 ASN A N 1
ATOM 6563 C CA . ASN A 1 828 ? 7.401 -7.266 22.047 1.00 97.19 828 ASN A CA 1
ATOM 6564 C C . ASN A 1 828 ? 8.241 -6.746 23.225 1.00 97.19 828 ASN A C 1
ATOM 6566 O O . ASN A 1 828 ? 8.624 -7.516 24.098 1.00 97.19 828 ASN A O 1
ATOM 6570 N N . GLY A 1 829 ? 8.545 -5.446 23.254 1.00 94.62 829 GLY A N 1
ATOM 6571 C CA . GLY A 1 829 ? 9.210 -4.812 24.399 1.00 94.62 829 GLY A CA 1
ATOM 6572 C C . GLY A 1 829 ? 10.701 -5.108 24.592 1.00 94.62 829 GLY A C 1
ATOM 6573 O O . GLY A 1 829 ? 11.333 -4.402 25.371 1.00 94.62 829 GLY A O 1
ATOM 6574 N N . ALA A 1 830 ? 11.290 -6.079 23.884 1.00 95.00 830 ALA A N 1
ATOM 6575 C CA . ALA A 1 830 ? 12.642 -6.562 24.184 1.00 95.00 830 ALA A CA 1
ATOM 6576 C C . ALA A 1 830 ? 13.719 -5.462 24.196 1.00 95.00 830 ALA A C 1
ATOM 6578 O O . ALA A 1 830 ? 14.480 -5.356 25.155 1.00 95.00 830 ALA A O 1
ATOM 6579 N N . GLY A 1 831 ? 13.766 -4.618 23.161 1.00 91.19 831 GLY A N 1
ATOM 6580 C CA . GLY A 1 831 ? 14.714 -3.501 23.061 1.00 91.19 831 GLY A CA 1
ATOM 6581 C C . GLY A 1 831 ? 14.209 -2.195 23.688 1.00 91.19 831 GLY A C 1
ATOM 6582 O O . GLY A 1 831 ? 14.444 -1.124 23.120 1.00 91.19 831 GLY A O 1
ATOM 6583 N N . ALA A 1 832 ? 13.464 -2.277 24.795 1.00 89.75 832 ALA A N 1
ATOM 6584 C CA . ALA A 1 832 ? 13.112 -1.131 25.634 1.00 89.75 832 ALA A CA 1
ATOM 6585 C C . ALA A 1 832 ? 14.373 -0.477 26.223 1.00 89.75 832 ALA A C 1
ATOM 6587 O O . ALA A 1 832 ? 15.284 -1.172 26.670 1.00 89.75 832 ALA A O 1
ATOM 6588 N N . ALA A 1 833 ? 14.435 0.858 26.241 1.00 78.00 833 ALA A N 1
ATOM 6589 C CA . ALA A 1 833 ? 15.645 1.564 26.679 1.00 78.00 833 ALA A CA 1
ATOM 6590 C C . ALA A 1 833 ? 15.893 1.482 28.200 1.00 78.00 833 ALA A C 1
ATOM 6592 O O . ALA A 1 833 ? 17.045 1.427 28.637 1.00 78.00 833 ALA A O 1
ATOM 6593 N N . ASP A 1 834 ? 14.820 1.486 28.994 1.00 80.19 834 ASP A N 1
ATOM 6594 C CA . ASP A 1 834 ? 14.812 1.225 30.435 1.00 80.19 834 ASP A CA 1
ATOM 6595 C C . ASP A 1 834 ? 13.407 0.777 30.890 1.00 80.19 834 ASP A C 1
ATOM 6597 O O . ASP A 1 834 ? 12.465 0.745 30.096 1.00 80.19 834 ASP A O 1
ATOM 6601 N N . GLU A 1 835 ? 13.251 0.434 32.172 1.00 75.50 835 GLU A N 1
ATOM 6602 C CA . GLU A 1 835 ? 12.009 -0.110 32.745 1.00 75.50 835 GLU A CA 1
ATOM 6603 C C . GLU A 1 835 ? 10.773 0.814 32.678 1.00 75.50 835 GLU A C 1
ATOM 6605 O O . GLU A 1 835 ? 9.667 0.378 32.997 1.00 75.50 835 GLU A O 1
ATOM 6610 N N . ASN A 1 836 ? 10.938 2.080 32.281 1.00 78.62 836 ASN A N 1
ATOM 6611 C CA . ASN A 1 836 ? 9.857 3.055 32.117 1.00 78.62 836 ASN A CA 1
ATOM 6612 C C . ASN A 1 836 ? 9.409 3.205 30.649 1.00 78.62 836 ASN A C 1
ATOM 6614 O O . ASN A 1 836 ? 8.405 3.875 30.385 1.00 78.62 836 ASN A O 1
ATOM 6618 N N . ASP A 1 837 ? 10.116 2.593 29.690 1.00 83.12 837 ASP A N 1
ATOM 6619 C CA . ASP A 1 837 ? 9.860 2.696 28.244 1.00 83.12 837 ASP A CA 1
ATOM 6620 C C . ASP A 1 837 ? 8.678 1.813 27.792 1.00 83.12 837 ASP A C 1
ATOM 6622 O O . ASP A 1 837 ? 8.766 0.977 26.896 1.00 83.12 837 ASP A O 1
ATOM 6626 N N . THR A 1 838 ? 7.524 1.996 28.433 1.00 84.44 838 THR A N 1
ATOM 6627 C CA . THR A 1 838 ? 6.275 1.255 28.160 1.00 84.44 838 THR A CA 1
ATOM 6628 C C . THR A 1 838 ? 5.763 1.409 26.721 1.00 84.44 838 THR A C 1
ATOM 6630 O O . THR A 1 838 ? 4.929 0.625 26.274 1.00 84.44 838 THR A O 1
ATOM 6633 N N . LEU A 1 839 ? 6.291 2.367 25.951 1.00 81.38 839 LEU A N 1
ATOM 6634 C CA . LEU A 1 839 ? 6.015 2.501 24.519 1.00 81.38 839 LEU A CA 1
ATOM 6635 C C . LEU A 1 839 ? 6.718 1.420 23.682 1.00 81.38 839 LEU A C 1
ATOM 6637 O O . LEU A 1 839 ? 6.180 1.013 22.650 1.00 81.38 839 LEU A O 1
ATOM 6641 N N . ALA A 1 840 ? 7.868 0.907 24.130 1.00 86.31 840 ALA A N 1
ATOM 6642 C CA . ALA A 1 840 ? 8.574 -0.193 23.474 1.00 86.31 840 ALA A CA 1
ATOM 6643 C C . ALA A 1 840 ? 7.772 -1.506 23.473 1.00 86.31 840 ALA A C 1
ATOM 6645 O O . ALA A 1 840 ? 7.956 -2.329 22.580 1.00 86.31 840 ALA A O 1
ATOM 6646 N N . LEU A 1 841 ? 6.824 -1.687 24.401 1.00 88.25 841 LEU A N 1
ATOM 6647 C CA . LEU A 1 841 ? 5.926 -2.853 24.444 1.00 88.25 841 LEU A CA 1
ATOM 6648 C C . LEU A 1 841 ? 5.078 -2.996 23.168 1.00 88.25 841 LEU A C 1
ATOM 6650 O O . LEU A 1 841 ? 4.725 -4.102 22.767 1.00 88.25 841 LEU A O 1
ATOM 6654 N N . GLN A 1 842 ? 4.803 -1.883 22.479 1.00 88.38 842 GLN A N 1
ATOM 6655 C CA . GLN A 1 842 ? 4.088 -1.855 21.197 1.00 88.38 842 GLN A CA 1
ATOM 6656 C C . GLN A 1 842 ? 5.004 -2.141 19.987 1.00 88.38 842 GLN A C 1
ATOM 6658 O O . GLN A 1 842 ? 4.540 -2.204 18.846 1.00 88.38 842 GLN A O 1
ATOM 6663 N N . ILE A 1 843 ? 6.311 -2.311 20.212 1.00 91.75 843 ILE A N 1
ATOM 6664 C CA . ILE A 1 843 ? 7.329 -2.548 19.187 1.00 91.75 843 ILE A CA 1
ATOM 6665 C C . ILE A 1 843 ? 7.778 -4.013 19.254 1.00 91.75 843 ILE A C 1
ATOM 6667 O O . ILE A 1 843 ? 8.224 -4.503 20.285 1.00 91.75 843 ILE A O 1
ATOM 6671 N N . GLN A 1 844 ? 7.681 -4.708 18.121 1.00 96.81 844 GLN A N 1
ATOM 6672 C CA . GLN A 1 844 ? 8.101 -6.103 17.954 1.00 96.81 844 GLN A CA 1
ATOM 6673 C C . GLN A 1 844 ? 9.563 -6.152 17.493 1.00 96.81 844 GLN A C 1
ATOM 6675 O O . GLN A 1 844 ? 9.841 -5.967 16.305 1.00 96.81 844 GLN A O 1
ATOM 6680 N N . TYR A 1 845 ? 10.498 -6.376 18.414 1.00 97.19 845 TYR A N 1
ATOM 6681 C CA . TYR A 1 845 ? 11.943 -6.486 18.178 1.00 97.19 845 TYR A CA 1
ATOM 6682 C C . TYR A 1 845 ? 12.328 -7.905 17.733 1.00 97.19 845 TYR A C 1
ATOM 6684 O O . TYR A 1 845 ? 13.139 -8.583 18.365 1.00 97.19 845 TYR A O 1
ATOM 6692 N N . ARG A 1 846 ? 11.748 -8.369 16.620 1.00 97.12 846 ARG A N 1
ATOM 6693 C CA . ARG A 1 846 ? 11.918 -9.743 16.113 1.00 97.12 846 ARG A CA 1
ATOM 6694 C C . ARG A 1 846 ? 13.386 -10.165 15.955 1.00 97.12 846 ARG A C 1
ATOM 6696 O O . ARG A 1 846 ? 13.698 -11.340 16.141 1.00 97.12 846 ARG A O 1
ATOM 6703 N N . GLY A 1 847 ? 14.286 -9.228 15.657 1.00 97.00 847 GLY A N 1
ATOM 6704 C CA . GLY A 1 847 ? 15.731 -9.457 15.572 1.00 97.00 847 GLY A CA 1
ATOM 6705 C C . GLY A 1 847 ? 16.425 -9.884 16.869 1.00 97.00 847 GLY A C 1
ATOM 6706 O O . GLY A 1 847 ? 17.465 -10.531 16.786 1.00 97.00 847 GLY A O 1
ATOM 6707 N N . LEU A 1 848 ? 15.838 -9.605 18.037 1.00 97.12 848 LEU A N 1
ATOM 6708 C CA . LEU A 1 848 ? 16.389 -9.950 19.357 1.00 97.12 848 LEU A CA 1
ATOM 6709 C C . LEU A 1 848 ? 15.804 -11.248 19.946 1.00 97.12 848 LEU A C 1
ATOM 6711 O O . LEU A 1 848 ? 16.251 -11.684 21.005 1.00 97.12 848 LEU A O 1
ATOM 6715 N N . THR A 1 849 ? 14.804 -11.854 19.291 1.00 97.62 849 THR A N 1
ATOM 6716 C CA . THR A 1 849 ? 14.018 -12.973 19.847 1.00 97.62 849 THR A CA 1
ATOM 6717 C C . THR A 1 849 ? 14.848 -14.233 20.103 1.00 97.62 849 THR A C 1
ATOM 6719 O O . THR A 1 849 ? 15.631 -14.668 19.259 1.00 97.62 849 THR A O 1
ATOM 6722 N N . PHE A 1 850 ? 14.630 -14.855 21.268 1.00 97.75 850 PHE A N 1
ATOM 6723 C CA . PHE A 1 850 ? 15.483 -15.923 21.814 1.00 97.75 850 PHE A CA 1
ATOM 6724 C C . PHE A 1 850 ? 15.675 -17.129 20.881 1.00 97.75 850 PHE A C 1
ATOM 6726 O O . PHE A 1 850 ? 16.733 -17.764 20.890 1.00 97.75 850 PHE A O 1
ATOM 6733 N N . SER A 1 851 ? 14.663 -17.450 20.074 1.00 97.19 851 SER A N 1
ATOM 6734 C CA . SER A 1 851 ? 14.674 -18.578 19.147 1.00 97.19 851 SER A CA 1
ATOM 6735 C C . SER A 1 851 ? 15.172 -18.200 17.752 1.00 97.19 851 SER A C 1
ATOM 6737 O O . SER A 1 851 ? 16.052 -18.871 17.214 1.00 97.19 851 SER A O 1
ATOM 6739 N N . VAL A 1 852 ? 14.634 -17.132 17.154 1.00 98.12 852 VAL A N 1
ATOM 6740 C CA . VAL A 1 852 ? 14.800 -16.859 15.713 1.00 98.12 852 VAL A CA 1
ATOM 6741 C C . VAL A 1 852 ? 15.282 -15.451 15.367 1.00 98.12 852 VAL A C 1
ATOM 6743 O O . VAL A 1 852 ? 15.370 -15.119 14.187 1.00 98.12 852 VAL A O 1
ATOM 6746 N N . GLY A 1 853 ? 15.629 -14.627 16.355 1.00 98.12 853 GLY A N 1
ATOM 6747 C CA . GLY A 1 853 ? 16.250 -13.324 16.140 1.00 98.12 853 GLY A CA 1
ATOM 6748 C C . GLY A 1 853 ? 17.717 -13.460 15.740 1.00 98.12 853 GLY A C 1
ATOM 6749 O O . GLY A 1 853 ? 18.476 -14.144 16.416 1.00 98.12 853 GLY A O 1
ATOM 6750 N N . GLY A 1 854 ? 18.118 -12.839 14.633 1.00 96.88 854 GLY A N 1
ATOM 6751 C CA . GLY A 1 854 ? 19.483 -12.884 14.103 1.00 96.88 854 GLY A CA 1
ATOM 6752 C C . GLY A 1 854 ? 20.147 -11.516 13.935 1.00 96.88 854 GLY A C 1
ATOM 6753 O O . GLY A 1 854 ? 21.069 -11.404 13.118 1.00 96.88 854 GLY A O 1
ATOM 6754 N N . ASP A 1 855 ? 19.679 -10.489 14.657 1.00 95.56 855 ASP A N 1
ATOM 6755 C CA . ASP A 1 855 ? 20.457 -9.257 14.838 1.00 95.56 855 ASP A CA 1
ATOM 6756 C C . ASP A 1 855 ? 21.715 -9.549 15.668 1.00 95.56 855 ASP A C 1
ATOM 6758 O O . ASP A 1 855 ? 21.704 -10.416 16.546 1.00 95.56 855 ASP A O 1
ATOM 6762 N N . MET A 1 856 ? 22.787 -8.792 15.391 1.00 93.44 856 MET A N 1
ATOM 6763 C CA . MET A 1 856 ? 24.126 -8.988 15.975 1.00 93.44 856 MET A CA 1
ATOM 6764 C C . MET A 1 856 ? 24.680 -10.405 15.707 1.00 93.44 856 MET A C 1
ATOM 6766 O O . MET A 1 856 ? 24.053 -11.194 15.003 1.00 93.44 856 MET A O 1
ATOM 6770 N N . ASP A 1 857 ? 25.873 -10.739 16.196 1.00 93.69 857 ASP A N 1
ATOM 6771 C CA . ASP A 1 857 ? 26.382 -12.124 16.186 1.00 93.69 857 ASP A CA 1
ATOM 6772 C C . ASP A 1 857 ? 26.470 -12.706 17.609 1.00 93.69 857 ASP A C 1
ATOM 6774 O O . ASP A 1 857 ? 26.293 -11.993 18.590 1.00 93.69 857 ASP A O 1
ATOM 6778 N N . LEU A 1 858 ? 26.742 -14.013 17.756 1.00 94.69 858 LEU A N 1
ATOM 6779 C CA . LEU A 1 858 ? 26.743 -14.697 19.067 1.00 94.69 858 LEU A CA 1
ATOM 6780 C C . LEU A 1 858 ? 27.678 -14.060 20.112 1.00 94.69 858 LEU A C 1
ATOM 6782 O O . LEU A 1 858 ? 27.451 -14.167 21.316 1.00 94.69 858 LEU A O 1
ATOM 6786 N N . ASP A 1 859 ? 28.746 -13.421 19.646 1.00 93.00 859 ASP A N 1
ATOM 6787 C CA . ASP A 1 859 ? 29.727 -12.743 20.488 1.00 93.00 859 ASP A CA 1
ATOM 6788 C C . ASP A 1 859 ? 29.184 -11.414 21.070 1.00 93.00 859 ASP A C 1
ATOM 6790 O O . ASP A 1 859 ? 29.756 -10.900 22.027 1.00 93.00 859 ASP A O 1
ATOM 6794 N N . GLU A 1 860 ? 28.063 -10.906 20.537 1.00 92.69 860 GLU A N 1
ATOM 6795 C CA . GLU A 1 860 ? 27.359 -9.668 20.915 1.00 92.69 860 GLU A CA 1
ATOM 6796 C C . GLU A 1 860 ? 25.958 -9.936 21.521 1.00 92.69 860 GLU A C 1
ATOM 6798 O O . GLU A 1 860 ? 25.580 -9.257 22.473 1.00 92.69 860 GLU A O 1
ATOM 6803 N N . HIS A 1 861 ? 25.207 -10.944 21.037 1.00 94.56 861 HIS A N 1
ATOM 6804 C CA . HIS A 1 861 ? 23.871 -11.322 21.547 1.00 94.56 861 HIS A CA 1
ATOM 6805 C C . HIS A 1 861 ? 23.535 -12.816 21.360 1.00 94.56 861 HIS A C 1
ATOM 6807 O O . HIS A 1 861 ? 23.675 -13.362 20.259 1.00 94.56 861 HIS A O 1
ATOM 6813 N N . VAL A 1 862 ? 23.051 -13.491 22.414 1.00 96.12 862 VAL A N 1
ATOM 6814 C CA . VAL A 1 862 ? 22.686 -14.924 22.371 1.00 96.12 862 VAL A CA 1
ATOM 6815 C C . VAL A 1 862 ? 21.255 -15.138 21.868 1.00 96.12 862 VAL A C 1
ATOM 6817 O O . VAL A 1 862 ? 20.288 -14.757 22.513 1.00 96.12 862 VAL A O 1
ATOM 6820 N N . THR A 1 863 ? 21.111 -15.878 20.772 1.00 97.69 863 THR A N 1
ATOM 6821 C CA . THR A 1 863 ? 19.845 -16.491 20.330 1.00 97.69 863 THR A CA 1
ATOM 6822 C C . THR A 1 863 ? 20.150 -17.846 19.690 1.00 97.69 863 THR A C 1
ATOM 6824 O O . THR A 1 863 ? 21.277 -18.077 19.242 1.00 97.69 863 THR A O 1
ATOM 6827 N N . LEU A 1 864 ? 19.168 -18.747 19.584 1.00 98.12 864 LEU A N 1
ATOM 6828 C CA . LEU A 1 864 ? 19.352 -20.015 18.862 1.00 98.12 864 LEU A CA 1
ATOM 6829 C C . LEU A 1 864 ? 19.773 -19.771 17.395 1.00 98.12 864 LEU A C 1
ATOM 6831 O O . LEU A 1 864 ? 20.688 -20.437 16.908 1.00 98.12 864 LEU A O 1
ATOM 6835 N N . ALA A 1 865 ? 19.204 -18.768 16.717 1.00 98.12 865 ALA A N 1
ATOM 6836 C CA . ALA A 1 865 ? 19.643 -18.365 15.380 1.00 98.12 865 ALA A CA 1
ATOM 6837 C C . ALA A 1 865 ? 21.101 -17.857 15.339 1.00 98.12 865 ALA A C 1
ATOM 6839 O O . ALA A 1 865 ? 21.844 -18.259 14.445 1.00 98.12 865 ALA A O 1
ATOM 6840 N N . ASN A 1 866 ? 21.554 -17.042 16.301 1.00 97.50 866 ASN A N 1
ATOM 6841 C CA . ASN A 1 866 ? 22.945 -16.571 16.365 1.00 97.50 866 ASN A CA 1
ATOM 6842 C C . ASN A 1 866 ? 23.940 -17.696 16.684 1.00 97.50 866 ASN A C 1
ATOM 6844 O O . ASN A 1 866 ? 25.052 -17.692 16.151 1.00 97.50 866 ASN A O 1
ATOM 6848 N N . ILE A 1 867 ? 23.543 -18.698 17.476 1.00 96.25 867 ILE A N 1
ATOM 6849 C CA . ILE A 1 867 ? 24.364 -19.897 17.690 1.00 96.25 867 ILE A CA 1
ATOM 6850 C C . ILE A 1 867 ? 24.454 -20.720 16.397 1.00 96.25 867 ILE A C 1
ATOM 6852 O O . ILE A 1 867 ? 25.553 -21.086 15.982 1.00 96.25 867 ILE A O 1
ATOM 6856 N N . LEU A 1 868 ? 23.334 -20.952 15.702 1.00 96.12 868 LEU A N 1
ATOM 6857 C CA . LEU A 1 868 ? 23.322 -21.687 14.431 1.00 96.12 868 LEU A CA 1
ATOM 6858 C C . LEU A 1 868 ? 24.105 -20.964 13.322 1.00 96.12 868 LEU A C 1
ATOM 6860 O O . LEU A 1 868 ? 24.878 -21.616 12.619 1.00 96.12 868 LEU A O 1
ATOM 6864 N N . LYS A 1 869 ? 24.001 -19.629 13.213 1.00 95.12 869 LYS A N 1
ATOM 6865 C CA . LYS A 1 869 ? 24.802 -18.788 12.297 1.00 95.12 869 LYS A CA 1
ATOM 6866 C C . LYS A 1 869 ? 26.311 -19.032 12.437 1.00 95.12 869 LYS A C 1
ATOM 6868 O O . LYS A 1 869 ? 27.026 -18.961 11.440 1.00 95.12 869 LYS A O 1
ATOM 6873 N N . LYS A 1 870 ? 26.803 -19.363 13.639 1.00 91.62 870 LYS A N 1
ATOM 6874 C CA . LYS A 1 870 ? 28.232 -19.631 13.897 1.00 91.62 870 LYS A CA 1
ATOM 6875 C C . LYS A 1 870 ? 28.740 -20.926 13.242 1.00 91.62 870 LYS A C 1
ATOM 6877 O O . LYS A 1 870 ? 29.941 -21.051 13.018 1.00 91.62 870 LYS A O 1
ATOM 6882 N N . PHE A 1 871 ? 27.843 -21.856 12.894 1.00 89.94 871 PHE A N 1
ATOM 6883 C CA . PHE A 1 871 ? 28.173 -23.167 12.309 1.00 89.94 871 PHE A CA 1
ATOM 6884 C C . PHE A 1 871 ? 27.602 -23.377 10.899 1.00 89.94 871 PHE A C 1
ATOM 6886 O O . PHE A 1 871 ? 28.211 -24.068 10.084 1.00 89.94 871 PHE A O 1
ATOM 6893 N N . ASN A 1 872 ? 26.481 -22.729 10.572 1.00 93.50 872 ASN A N 1
ATOM 6894 C CA . ASN A 1 872 ? 26.016 -22.519 9.205 1.00 93.50 872 ASN A CA 1
ATOM 6895 C C . ASN A 1 872 ? 25.752 -21.016 8.961 1.00 93.50 872 ASN A C 1
ATOM 6897 O O . ASN A 1 872 ? 24.621 -20.559 9.127 1.00 93.50 872 ASN A O 1
ATOM 6901 N N . PRO A 1 873 ? 26.755 -20.246 8.493 1.00 92.50 873 PRO A N 1
ATOM 6902 C CA . PRO A 1 873 ? 26.586 -18.828 8.158 1.00 92.50 873 PRO A CA 1
ATOM 6903 C C . PRO A 1 873 ? 25.594 -18.544 7.017 1.00 92.50 873 PRO A C 1
ATOM 6905 O O . PRO A 1 873 ? 25.250 -17.388 6.788 1.00 92.50 873 PRO A O 1
ATOM 6908 N N . ASN A 1 874 ? 25.142 -19.577 6.295 1.00 93.75 874 ASN A N 1
ATOM 6909 C CA . ASN A 1 874 ? 24.150 -19.474 5.223 1.00 93.75 874 ASN A CA 1
ATOM 6910 C C . ASN A 1 874 ? 22.732 -19.867 5.683 1.00 93.75 874 ASN A C 1
ATOM 6912 O O . ASN A 1 874 ? 21.865 -20.070 4.835 1.00 93.75 874 ASN A O 1
ATOM 6916 N N . ILE A 1 875 ? 22.490 -20.028 6.992 1.00 95.50 875 ILE A N 1
ATOM 6917 C CA . ILE A 1 875 ? 21.151 -20.321 7.516 1.00 95.50 875 ILE A CA 1
ATOM 6918 C C . ILE A 1 875 ? 20.167 -19.199 7.150 1.00 95.50 875 ILE A C 1
ATOM 6920 O O . ILE A 1 875 ? 20.473 -18.016 7.290 1.00 95.50 875 ILE A O 1
ATOM 6924 N N . PHE A 1 876 ? 18.984 -19.567 6.663 1.00 97.19 876 PHE A N 1
ATOM 6925 C CA . PHE A 1 876 ? 17.958 -18.629 6.199 1.00 97.19 876 PHE A CA 1
ATOM 6926 C C . PHE A 1 876 ? 16.768 -18.533 7.173 1.00 97.19 876 PHE A C 1
ATOM 6928 O O . PHE A 1 876 ? 16.559 -19.425 7.993 1.00 97.19 876 PHE A O 1
ATOM 6935 N N . GLY A 1 877 ? 15.965 -17.467 7.067 1.00 97.25 877 GLY A N 1
ATOM 6936 C CA . GLY A 1 877 ? 14.642 -17.363 7.692 1.00 97.25 877 GLY A CA 1
ATOM 6937 C C . GLY A 1 877 ? 14.585 -16.672 9.057 1.00 97.25 877 GLY A C 1
ATOM 6938 O O . GLY A 1 877 ? 13.497 -16.282 9.482 1.00 97.25 877 GLY A O 1
ATOM 6939 N N . PHE A 1 878 ? 15.734 -16.449 9.704 1.00 97.88 878 PHE A N 1
ATOM 6940 C CA . PHE A 1 878 ? 15.822 -15.707 10.964 1.00 97.88 878 PHE A CA 1
ATOM 6941 C C . PHE A 1 878 ? 15.318 -14.260 10.817 1.00 97.88 878 PHE A C 1
ATOM 6943 O O . PHE A 1 878 ? 15.561 -13.592 9.811 1.00 97.88 878 PHE A O 1
ATOM 6950 N N . SER A 1 879 ? 14.620 -13.751 11.828 1.00 97.94 879 SER A N 1
ATOM 6951 C CA . SER A 1 879 ? 14.135 -12.372 11.847 1.00 97.94 879 SER A CA 1
ATOM 6952 C C . SER A 1 879 ? 15.229 -11.377 12.239 1.00 97.94 879 SER A C 1
ATOM 6954 O O . SER A 1 879 ? 16.177 -11.721 12.937 1.00 97.94 879 SER A O 1
ATOM 6956 N N . VAL A 1 880 ? 15.101 -10.126 11.795 1.00 96.69 880 VAL A N 1
ATOM 6957 C CA . VAL A 1 880 ? 16.064 -9.032 12.022 1.00 96.69 880 VAL A CA 1
ATOM 6958 C C . VAL A 1 880 ? 15.329 -7.724 12.299 1.00 96.69 880 VAL A C 1
ATOM 6960 O O . VAL A 1 880 ? 14.287 -7.466 11.703 1.00 96.69 880 VAL A O 1
ATOM 6963 N N . LYS A 1 881 ? 15.892 -6.852 13.136 1.00 94.12 881 LYS A N 1
ATOM 6964 C CA . LYS A 1 881 ? 15.361 -5.530 13.505 1.00 94.12 881 LYS A CA 1
ATOM 6965 C C . LYS A 1 881 ? 13.941 -5.601 14.085 1.00 94.12 881 LYS A C 1
ATOM 6967 O O . LYS A 1 881 ? 13.503 -6.620 14.621 1.00 94.12 881 LYS A O 1
ATOM 6972 N N . THR A 1 882 ? 13.220 -4.486 14.002 1.00 93.44 882 THR A N 1
ATOM 6973 C CA . THR A 1 882 ? 11.826 -4.356 14.425 1.00 93.44 882 THR A CA 1
ATOM 6974 C C . THR A 1 882 ? 10.846 -4.526 13.256 1.00 93.44 882 THR A C 1
ATOM 6976 O O . THR A 1 882 ? 11.145 -4.184 12.106 1.00 93.44 882 THR A O 1
ATOM 6979 N N . GLY A 1 883 ? 9.642 -5.037 13.529 1.00 89.62 883 GLY A N 1
ATOM 6980 C CA . GLY A 1 883 ? 8.548 -5.063 12.552 1.00 89.62 883 GLY A CA 1
ATOM 6981 C C . GLY A 1 883 ? 7.413 -6.037 12.867 1.00 89.62 883 GLY A C 1
ATOM 6982 O O . GLY A 1 883 ? 7.569 -6.984 13.634 1.00 89.62 883 GLY A O 1
ATOM 6983 N N . ALA A 1 884 ? 6.257 -5.801 12.244 1.00 92.44 884 ALA A N 1
ATOM 6984 C CA . ALA A 1 884 ? 5.099 -6.687 12.334 1.00 92.44 884 ALA A CA 1
ATOM 6985 C C . ALA A 1 884 ? 5.298 -7.982 11.523 1.00 92.44 884 ALA A C 1
ATOM 6987 O O . ALA A 1 884 ? 6.092 -8.010 10.583 1.00 92.44 884 ALA A O 1
ATOM 6988 N N . ALA A 1 885 ? 4.545 -9.040 11.846 1.00 91.19 885 ALA A N 1
ATOM 6989 C CA . ALA A 1 885 ? 4.672 -10.365 11.221 1.00 91.19 885 ALA A CA 1
ATOM 6990 C C . ALA A 1 885 ? 4.591 -10.349 9.682 1.00 91.19 885 ALA A C 1
ATOM 6992 O O . ALA A 1 885 ? 5.242 -11.156 9.022 1.00 91.19 885 ALA A O 1
ATOM 6993 N N . ASN A 1 886 ? 3.818 -9.427 9.100 1.00 89.88 886 ASN A N 1
ATOM 6994 C CA . ASN A 1 886 ? 3.647 -9.256 7.653 1.00 89.88 886 ASN A CA 1
ATOM 6995 C C . ASN A 1 886 ? 4.759 -8.424 6.972 1.00 89.88 886 ASN A C 1
ATOM 6997 O O . ASN A 1 886 ? 4.745 -8.259 5.752 1.00 89.88 886 ASN A O 1
ATOM 7001 N N . VAL A 1 887 ? 5.733 -7.899 7.722 1.00 92.31 887 VAL A N 1
ATOM 7002 C CA . VAL A 1 887 ? 6.863 -7.127 7.184 1.00 92.31 887 VAL A CA 1
ATOM 7003 C C . VAL A 1 887 ? 8.020 -8.077 6.881 1.00 92.31 887 VAL A C 1
ATOM 7005 O O . VAL A 1 887 ? 8.941 -8.231 7.677 1.00 92.31 887 VAL A O 1
ATOM 7008 N N . TRP A 1 888 ? 7.987 -8.712 5.706 1.00 93.50 888 TRP A N 1
ATOM 7009 C CA . TRP A 1 888 ? 8.977 -9.715 5.273 1.00 93.50 888 TRP A CA 1
ATOM 7010 C C . TRP A 1 888 ? 10.445 -9.315 5.524 1.00 93.50 888 TRP A C 1
ATOM 7012 O O . TRP A 1 888 ? 11.236 -10.126 5.995 1.00 93.50 888 TRP A O 1
ATOM 7022 N N . ALA A 1 889 ? 10.788 -8.044 5.281 1.00 91.38 889 ALA A N 1
ATOM 7023 C CA . ALA A 1 889 ? 12.144 -7.502 5.420 1.00 91.38 889 ALA A CA 1
ATOM 7024 C C . ALA A 1 889 ? 12.705 -7.466 6.862 1.00 91.38 889 ALA A C 1
ATOM 7026 O O . ALA A 1 889 ? 13.895 -7.195 7.029 1.00 91.38 889 ALA A O 1
ATOM 7027 N N . SER A 1 890 ? 11.875 -7.717 7.880 1.00 93.88 890 SER A N 1
ATOM 7028 C CA . SER A 1 890 ? 12.299 -7.919 9.274 1.00 93.88 890 SER A CA 1
ATOM 7029 C C . SER A 1 890 ? 11.773 -9.222 9.879 1.00 93.88 890 SER A C 1
ATOM 7031 O O . SER A 1 890 ? 12.495 -9.880 10.623 1.00 93.88 890 SER A O 1
ATOM 7033 N N . ALA A 1 891 ? 10.559 -9.650 9.534 1.00 95.69 891 ALA A N 1
ATOM 7034 C CA . ALA A 1 891 ? 9.964 -10.873 10.067 1.00 95.69 891 ALA A CA 1
ATOM 7035 C C . ALA A 1 891 ? 10.536 -12.169 9.462 1.00 95.69 891 ALA A C 1
ATOM 7037 O O . ALA A 1 891 ? 10.634 -13.156 10.183 1.00 95.69 891 ALA A O 1
ATOM 7038 N N . GLN A 1 892 ? 10.909 -12.194 8.174 1.00 96.81 892 GLN A N 1
ATOM 7039 C CA . GLN A 1 892 ? 11.251 -13.424 7.435 1.00 96.81 892 GLN A CA 1
ATOM 7040 C C . GLN A 1 892 ? 10.295 -14.594 7.777 1.00 96.81 892 GLN A C 1
ATOM 7042 O O . GLN A 1 892 ? 9.094 -14.485 7.516 1.00 96.81 892 GLN A O 1
ATOM 7047 N N . LEU A 1 893 ? 10.791 -15.684 8.379 1.00 98.19 893 LEU A N 1
ATOM 7048 C CA . LEU A 1 893 ? 10.009 -16.865 8.769 1.00 98.19 893 LEU A CA 1
ATOM 7049 C C . LEU A 1 893 ? 9.598 -16.877 10.255 1.00 98.19 893 LEU A C 1
ATOM 7051 O O . LEU A 1 893 ? 9.064 -17.876 10.733 1.00 98.19 893 LEU A O 1
ATOM 7055 N N . ASN A 1 894 ? 9.788 -15.775 10.986 1.00 98.50 894 ASN A N 1
ATOM 7056 C CA . ASN A 1 894 ? 9.096 -15.531 12.251 1.00 98.50 894 ASN A CA 1
ATOM 7057 C C . ASN A 1 894 ? 7.678 -15.008 11.955 1.00 98.50 894 ASN A C 1
ATOM 7059 O O . ASN A 1 894 ? 7.477 -13.807 11.739 1.00 98.50 894 ASN A O 1
ATOM 7063 N N . ALA A 1 895 ? 6.702 -15.915 11.945 1.00 98.25 895 ALA A N 1
ATOM 7064 C CA . ALA A 1 895 ? 5.288 -15.638 11.702 1.00 98.25 895 ALA A CA 1
ATOM 7065 C C . ALA A 1 895 ? 4.470 -15.412 12.995 1.00 98.25 895 ALA A C 1
ATOM 7067 O O . ALA A 1 895 ? 3.264 -15.198 12.910 1.00 98.25 895 ALA A O 1
ATOM 7068 N N . ALA A 1 896 ? 5.110 -15.399 14.174 1.00 98.31 896 ALA A N 1
ATOM 7069 C CA . ALA A 1 896 ? 4.450 -15.185 15.466 1.00 98.31 896 ALA A CA 1
ATOM 7070 C C . ALA A 1 896 ? 3.675 -13.858 15.536 1.00 98.31 896 ALA A C 1
ATOM 7072 O O . ALA A 1 896 ? 4.130 -12.843 14.993 1.00 98.31 896 ALA A O 1
ATOM 7073 N N . VAL A 1 897 ? 2.526 -13.845 16.218 1.00 97.69 897 VAL A N 1
ATOM 7074 C CA . VAL A 1 897 ? 1.579 -12.716 16.243 1.00 97.69 897 VAL A CA 1
ATOM 7075 C C . VAL A 1 897 ? 1.269 -12.297 17.688 1.00 97.69 897 VAL A C 1
ATOM 7077 O O . VAL A 1 897 ? 0.834 -13.136 18.473 1.00 97.69 897 VAL A O 1
ATOM 7080 N N . PRO A 1 898 ? 1.429 -11.012 18.061 1.00 96.25 898 PRO A N 1
ATOM 7081 C CA . PRO A 1 898 ? 1.103 -10.533 19.406 1.00 96.25 898 PRO A CA 1
ATOM 7082 C C . PRO A 1 898 ? -0.342 -10.816 19.828 1.00 96.25 898 PRO A C 1
ATOM 7084 O O . PRO A 1 898 ? -1.261 -10.641 19.028 1.00 96.25 898 PRO A O 1
ATOM 7087 N N . GLY A 1 899 ? -0.536 -11.242 21.080 1.00 94.12 899 GLY A N 1
ATOM 7088 C CA . GLY A 1 899 ? -1.852 -11.614 21.620 1.00 94.12 899 GLY A CA 1
ATOM 7089 C C . GLY A 1 899 ? -2.456 -12.903 21.040 1.00 94.12 899 GLY A C 1
ATOM 7090 O O . GLY A 1 899 ? -3.625 -13.193 21.291 1.00 94.12 899 GLY A O 1
ATOM 7091 N N . ALA A 1 900 ? -1.700 -13.677 20.251 1.00 97.19 900 ALA A N 1
ATOM 7092 C CA . ALA A 1 900 ? -2.155 -14.976 19.766 1.00 97.19 900 ALA A CA 1
ATOM 7093 C C . ALA A 1 900 ? -2.302 -15.989 20.909 1.00 97.19 900 ALA A C 1
ATOM 7095 O O . ALA A 1 900 ? -1.474 -16.053 21.819 1.00 97.19 900 ALA A O 1
ATOM 7096 N N . ARG A 1 901 ? -3.337 -16.821 20.796 1.00 97.12 901 ARG A N 1
ATOM 7097 C CA . ARG A 1 901 ? -3.550 -18.033 21.595 1.00 97.12 901 ARG A CA 1
ATOM 7098 C C . ARG A 1 901 ? -3.251 -19.276 20.759 1.00 97.12 901 ARG A C 1
ATOM 7100 O O . ARG A 1 901 ? -3.144 -19.175 19.534 1.00 97.12 901 ARG A O 1
ATOM 7107 N N . ALA A 1 902 ? -3.187 -20.457 21.371 1.00 97.56 902 ALA A N 1
ATOM 7108 C CA . ALA A 1 902 ? -2.957 -21.717 20.657 1.00 97.56 902 ALA A CA 1
ATOM 7109 C C . ALA A 1 902 ? -3.949 -21.928 19.495 1.00 97.56 902 ALA A C 1
ATOM 7111 O O . ALA A 1 902 ? -3.579 -22.441 18.440 1.00 97.56 902 ALA A O 1
ATOM 7112 N N . VAL A 1 903 ? -5.189 -21.437 19.636 1.00 96.75 903 VAL A N 1
ATOM 7113 C CA . VAL A 1 903 ? -6.238 -21.484 18.597 1.00 96.75 903 VAL A CA 1
ATOM 7114 C C . VAL A 1 903 ? -5.852 -20.770 17.289 1.00 96.75 903 VAL A C 1
ATOM 7116 O O . VAL A 1 903 ? -6.414 -21.073 16.243 1.00 96.75 903 VAL A O 1
ATOM 7119 N N . ASN A 1 904 ? -4.882 -19.849 17.323 1.00 98.19 904 ASN A N 1
ATOM 7120 C CA . ASN A 1 904 ? -4.403 -19.103 16.158 1.00 98.19 904 ASN A CA 1
ATOM 7121 C C . ASN A 1 904 ? -3.193 -19.755 15.461 1.00 98.19 904 ASN A C 1
ATOM 7123 O O . ASN A 1 904 ? -2.771 -19.281 14.405 1.00 98.19 904 ASN A O 1
ATOM 7127 N N . LEU A 1 905 ? -2.604 -20.819 16.024 1.00 98.50 905 LEU A N 1
ATOM 7128 C CA . LEU A 1 905 ? -1.393 -21.432 15.463 1.00 98.50 905 LEU A CA 1
ATOM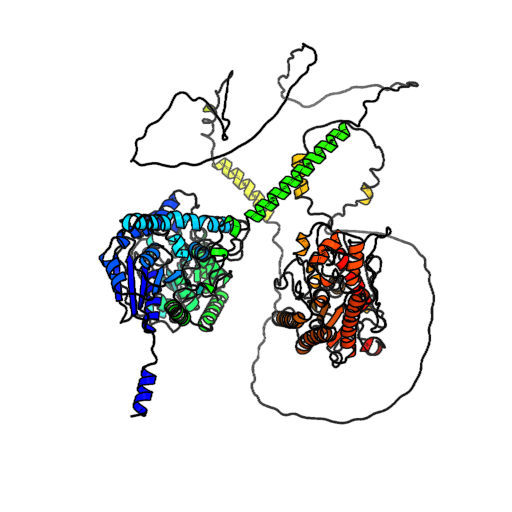 7129 C C . LEU A 1 905 ? -1.632 -22.126 14.118 1.00 98.50 905 LEU A C 1
ATOM 7131 O O . LEU A 1 905 ? -0.705 -22.230 13.322 1.00 98.50 905 LEU A O 1
ATOM 7135 N N . THR A 1 906 ? -2.855 -22.572 13.833 1.00 98.50 906 THR A N 1
ATOM 7136 C CA . THR A 1 906 ? -3.219 -23.169 12.539 1.00 98.50 906 THR A CA 1
ATOM 7137 C C . THR A 1 906 ? -3.165 -22.142 11.405 1.00 98.50 906 THR A C 1
ATOM 7139 O O . THR A 1 906 ? -2.648 -22.452 10.330 1.00 98.50 906 THR A O 1
ATOM 7142 N N . ASP A 1 907 ? -3.602 -20.902 11.643 1.00 98.06 907 ASP A N 1
ATOM 7143 C CA . ASP A 1 907 ? -3.456 -19.793 10.691 1.00 98.06 907 ASP A CA 1
ATOM 7144 C C . ASP A 1 907 ? -1.975 -19.437 10.491 1.00 98.06 907 ASP A C 1
ATOM 7146 O O . ASP A 1 907 ? -1.508 -19.334 9.355 1.00 98.06 907 ASP A O 1
ATOM 7150 N N . GLN A 1 908 ? -1.204 -19.334 11.583 1.00 98.50 908 GLN A N 1
ATOM 7151 C CA . GLN A 1 908 ? 0.236 -19.051 11.511 1.00 98.50 908 GLN A CA 1
ATOM 7152 C C . GLN A 1 908 ? 1.029 -20.167 10.810 1.00 98.50 908 GLN A C 1
ATOM 7154 O O . GLN A 1 908 ? 1.964 -19.880 10.066 1.00 98.50 908 GLN A O 1
ATOM 7159 N N . ALA A 1 909 ? 0.656 -21.437 10.995 1.00 98.75 909 ALA A N 1
ATOM 7160 C CA . ALA A 1 909 ? 1.275 -22.567 10.307 1.00 98.75 909 ALA A CA 1
ATOM 7161 C C . ALA A 1 909 ? 0.991 -22.538 8.795 1.00 98.75 909 ALA A C 1
ATOM 7163 O O . ALA A 1 909 ? 1.892 -22.808 8.002 1.00 98.75 909 ALA A O 1
ATOM 7164 N N . ASN A 1 910 ? -0.226 -22.162 8.381 1.00 98.56 910 ASN A N 1
ATOM 7165 C CA . ASN A 1 910 ? -0.558 -21.967 6.966 1.00 98.56 910 ASN A CA 1
ATOM 7166 C C . ASN A 1 910 ? 0.201 -20.777 6.351 1.00 98.56 910 ASN A C 1
ATOM 7168 O O . ASN A 1 910 ? 0.745 -20.909 5.255 1.00 98.56 910 ASN A O 1
ATOM 7172 N N . ASP A 1 911 ? 0.287 -19.646 7.058 1.00 98.25 911 ASP A N 1
ATOM 7173 C CA . ASP A 1 911 ? 1.076 -18.481 6.637 1.00 98.25 911 ASP A CA 1
ATOM 7174 C C . ASP A 1 911 ? 2.569 -18.827 6.504 1.00 98.25 911 ASP A C 1
ATOM 7176 O O . ASP A 1 911 ? 3.177 -18.563 5.468 1.00 98.25 911 ASP A O 1
ATOM 7180 N N . LEU A 1 912 ? 3.153 -19.519 7.487 1.00 98.25 912 LEU A N 1
ATOM 7181 C CA . LEU A 1 912 ? 4.539 -19.985 7.433 1.00 98.25 912 LEU A CA 1
ATOM 7182 C C . LEU A 1 912 ? 4.784 -20.936 6.248 1.00 98.25 912 LEU A C 1
ATOM 7184 O O . LEU A 1 912 ? 5.746 -20.753 5.501 1.00 98.25 912 LEU A O 1
ATOM 7188 N N . VAL A 1 913 ? 3.891 -21.905 6.014 1.00 98.44 913 VAL A N 1
ATOM 7189 C CA . VAL A 1 913 ? 3.926 -22.782 4.828 1.00 98.44 913 VAL A CA 1
ATOM 7190 C C . VAL A 1 913 ? 3.858 -21.976 3.524 1.00 98.44 913 VAL A C 1
ATOM 7192 O O . VAL A 1 913 ? 4.549 -22.314 2.559 1.00 98.44 913 VAL A O 1
ATOM 7195 N N . GLN A 1 914 ? 3.071 -20.899 3.476 1.00 97.69 914 GLN A N 1
ATOM 7196 C CA . GLN A 1 914 ? 2.995 -20.040 2.297 1.00 97.69 914 GLN A CA 1
ATOM 7197 C C . GLN A 1 914 ? 4.276 -19.212 2.103 1.00 97.69 914 GLN A C 1
ATOM 7199 O O . GLN A 1 914 ? 4.796 -19.170 0.989 1.00 97.69 914 GLN A O 1
ATOM 7204 N N . ARG A 1 915 ? 4.875 -18.671 3.174 1.00 97.06 915 ARG A N 1
ATOM 7205 C CA . ARG A 1 915 ? 6.183 -17.983 3.115 1.00 97.06 915 ARG A CA 1
ATOM 7206 C C . ARG A 1 915 ? 7.285 -18.869 2.535 1.00 97.06 915 ARG A C 1
ATOM 7208 O O . ARG A 1 915 ? 8.115 -18.366 1.779 1.00 97.06 915 ARG A O 1
ATOM 7215 N N . PHE A 1 916 ? 7.289 -20.167 2.857 1.00 96.44 916 PHE A N 1
ATOM 7216 C CA . PHE A 1 916 ? 8.183 -21.142 2.223 1.00 96.44 916 PHE A CA 1
ATOM 7217 C C . PHE A 1 916 ? 7.911 -21.260 0.714 1.00 96.44 916 PHE A C 1
ATOM 7219 O O . PHE A 1 916 ? 8.844 -21.174 -0.083 1.00 96.44 916 PHE A O 1
ATOM 7226 N N . ARG A 1 917 ? 6.640 -21.415 0.312 1.00 96.06 917 ARG A N 1
ATOM 7227 C CA . ARG A 1 917 ? 6.214 -21.546 -1.099 1.00 96.06 917 ARG A CA 1
ATOM 7228 C C . ARG A 1 917 ? 6.525 -20.325 -1.959 1.00 96.06 917 ARG A C 1
ATOM 7230 O O . ARG A 1 917 ? 6.821 -20.493 -3.139 1.00 96.06 917 ARG A O 1
ATOM 7237 N N . ASP A 1 918 ? 6.479 -19.133 -1.376 1.00 95.38 918 ASP A N 1
ATOM 7238 C CA . ASP A 1 918 ? 6.723 -17.874 -2.082 1.00 95.38 918 ASP A CA 1
ATOM 7239 C C . ASP A 1 918 ? 8.221 -17.578 -2.307 1.00 95.38 918 ASP A C 1
ATOM 7241 O O . ASP A 1 918 ? 8.552 -16.716 -3.122 1.00 95.38 918 ASP A O 1
ATOM 7245 N N . HIS A 1 919 ? 9.133 -18.316 -1.652 1.00 93.88 919 HIS A N 1
ATOM 7246 C CA . HIS A 1 919 ? 10.589 -18.102 -1.726 1.00 93.88 919 HIS A CA 1
ATOM 7247 C C . HIS A 1 919 ? 11.396 -19.346 -2.173 1.00 93.88 919 HIS A C 1
ATOM 7249 O O . HIS A 1 919 ? 12.365 -19.738 -1.509 1.00 93.88 919 HIS A O 1
ATOM 7255 N N . PRO A 1 920 ? 11.075 -19.959 -3.334 1.00 93.75 920 PRO A N 1
ATOM 7256 C CA . PRO A 1 920 ? 11.803 -21.114 -3.871 1.00 93.75 920 PRO A CA 1
ATOM 7257 C C . PRO A 1 920 ? 13.223 -20.768 -4.367 1.00 93.75 920 PRO A C 1
ATOM 7259 O O . PRO A 1 920 ? 13.981 -21.654 -4.746 1.00 93.75 920 PRO A O 1
ATOM 7262 N N . ASP A 1 921 ? 13.601 -19.485 -4.376 1.00 92.69 921 ASP A N 1
ATOM 7263 C CA . ASP A 1 921 ? 14.966 -18.998 -4.614 1.00 92.69 921 ASP A CA 1
ATOM 7264 C C . ASP A 1 921 ? 15.783 -18.829 -3.310 1.00 92.69 921 ASP A C 1
ATOM 7266 O O . ASP A 1 921 ? 16.902 -18.296 -3.331 1.00 92.69 921 ASP A O 1
ATOM 7270 N N . LYS A 1 922 ? 15.205 -19.222 -2.166 1.00 91.81 922 LYS A N 1
ATOM 7271 C CA . LYS A 1 922 ? 15.821 -19.193 -0.828 1.00 91.81 922 LYS A CA 1
ATOM 7272 C C . LYS A 1 922 ? 15.772 -20.540 -0.114 1.00 91.81 922 LYS A C 1
ATOM 7274 O O . LYS A 1 922 ? 16.686 -20.811 0.657 1.00 91.81 922 LYS A O 1
ATOM 7279 N N . VAL A 1 923 ? 14.742 -21.355 -0.359 1.00 94.12 923 VAL A N 1
ATOM 7280 C CA . VAL A 1 923 ? 14.557 -22.658 0.299 1.00 94.12 923 VAL A CA 1
ATOM 7281 C C . VAL A 1 923 ? 14.148 -23.737 -0.701 1.00 94.12 923 VAL A C 1
ATOM 7283 O O . VAL A 1 923 ? 13.129 -23.609 -1.380 1.00 94.12 923 VAL A O 1
ATOM 7286 N N . ASP A 1 924 ? 14.876 -24.852 -0.714 1.00 96.38 924 ASP A N 1
ATOM 7287 C CA . ASP A 1 924 ? 14.386 -26.107 -1.278 1.00 96.38 924 ASP A CA 1
ATOM 7288 C C . ASP A 1 924 ? 13.457 -26.784 -0.256 1.00 96.38 924 ASP A C 1
ATOM 7290 O O . ASP A 1 924 ? 13.885 -27.473 0.675 1.00 96.38 924 ASP A O 1
ATOM 7294 N N . ILE A 1 925 ? 12.148 -26.592 -0.439 1.00 95.94 925 ILE A N 1
ATOM 7295 C CA . ILE A 1 925 ? 11.107 -27.124 0.454 1.00 95.94 925 ILE A CA 1
ATOM 7296 C C . ILE A 1 925 ? 11.173 -28.660 0.562 1.00 95.94 925 ILE A C 1
ATOM 7298 O O . ILE A 1 925 ? 10.738 -29.201 1.574 1.00 95.94 925 ILE A O 1
ATOM 7302 N N . VAL A 1 926 ? 11.777 -29.372 -0.395 1.00 95.69 926 VAL A N 1
ATOM 7303 C CA . VAL A 1 926 ? 11.931 -30.836 -0.357 1.00 95.69 926 VAL A CA 1
ATOM 7304 C C . VAL A 1 926 ? 13.260 -31.266 0.276 1.00 95.69 926 VAL A C 1
ATOM 7306 O O . VAL A 1 926 ? 13.295 -32.283 0.973 1.00 95.69 926 VAL A O 1
ATOM 7309 N N . ASN A 1 927 ? 14.355 -30.532 0.045 1.00 95.69 927 ASN A N 1
ATOM 7310 C CA . ASN A 1 927 ? 15.700 -30.995 0.408 1.00 95.69 927 ASN A CA 1
ATOM 7311 C C . ASN A 1 927 ? 16.367 -30.311 1.605 1.00 95.69 927 ASN A C 1
ATOM 7313 O O . ASN A 1 927 ? 17.162 -30.973 2.280 1.00 95.69 927 ASN A O 1
ATOM 7317 N N . ASP A 1 928 ? 16.065 -29.046 1.880 1.00 97.62 928 ASP A N 1
ATOM 7318 C CA . ASP A 1 928 ? 16.644 -28.321 3.014 1.00 97.62 928 ASP A CA 1
ATOM 7319 C C . ASP A 1 928 ? 16.089 -28.837 4.348 1.00 97.62 928 ASP A C 1
ATOM 7321 O O . ASP A 1 928 ? 14.919 -29.213 4.421 1.00 97.62 928 ASP A O 1
ATOM 7325 N N . TRP A 1 929 ? 16.889 -28.813 5.418 1.00 98.25 929 TRP A N 1
ATOM 7326 C CA . TRP A 1 929 ? 16.396 -29.082 6.774 1.00 98.25 929 TRP A CA 1
ATOM 7327 C C . TRP A 1 929 ? 15.902 -27.806 7.461 1.00 98.25 929 TRP A C 1
ATOM 7329 O O . TRP A 1 929 ? 16.629 -26.809 7.525 1.00 98.25 929 TRP A O 1
ATOM 7339 N N . LYS A 1 930 ? 14.677 -27.851 7.998 1.00 98.50 930 LYS A N 1
ATOM 7340 C CA . LYS A 1 930 ? 14.016 -26.737 8.691 1.00 98.50 930 LYS A CA 1
ATOM 7341 C C . LYS A 1 930 ? 13.973 -26.999 10.194 1.00 98.50 930 LYS A C 1
ATOM 7343 O O . LYS A 1 930 ? 13.625 -28.101 10.614 1.00 98.50 930 LYS A O 1
ATOM 7348 N N . LEU A 1 931 ? 14.255 -25.973 10.990 1.00 98.69 931 LEU A N 1
ATOM 7349 C CA . LEU A 1 931 ? 13.941 -25.921 12.417 1.00 98.69 931 LEU A CA 1
ATOM 7350 C C . LEU A 1 931 ? 12.812 -24.907 12.614 1.00 98.69 931 LEU A C 1
ATOM 7352 O O . LEU A 1 931 ? 13.010 -23.718 12.367 1.00 98.69 931 LEU A O 1
ATOM 7356 N N . ILE A 1 932 ? 11.633 -25.363 13.038 1.00 98.81 932 ILE A N 1
ATOM 7357 C CA . ILE A 1 932 ? 10.509 -24.474 13.362 1.00 98.81 932 ILE A CA 1
ATOM 7358 C C . ILE A 1 932 ? 10.346 -24.409 14.877 1.00 98.81 932 ILE A C 1
ATOM 7360 O O . ILE A 1 932 ? 10.167 -25.437 15.524 1.00 98.81 932 ILE A O 1
ATOM 7364 N N . HIS A 1 933 ? 10.419 -23.212 15.450 1.00 98.75 933 HIS A N 1
ATOM 7365 C CA . HIS A 1 933 ? 10.196 -22.987 16.876 1.00 98.75 933 HIS A CA 1
ATOM 7366 C C . HIS A 1 933 ? 8.723 -22.678 17.180 1.00 98.75 933 HIS A C 1
ATOM 7368 O O . HIS A 1 933 ? 8.049 -22.016 16.387 1.00 98.75 933 HIS A O 1
ATOM 7374 N N . ILE A 1 934 ? 8.234 -23.155 18.326 1.00 98.75 934 ILE A N 1
ATOM 7375 C CA . ILE A 1 934 ? 6.924 -22.802 18.883 1.00 98.75 934 ILE A CA 1
ATOM 7376 C C . ILE A 1 934 ? 7.102 -22.370 20.343 1.00 98.75 934 ILE A C 1
ATOM 7378 O O . ILE A 1 934 ? 7.779 -23.048 21.118 1.00 98.75 934 ILE A O 1
ATOM 7382 N N . PHE A 1 935 ? 6.479 -21.251 20.712 1.00 98.19 935 PHE A N 1
ATOM 7383 C CA . PHE A 1 935 ? 6.223 -20.860 22.101 1.00 98.19 935 PHE A CA 1
ATOM 7384 C C . PHE A 1 935 ? 4.936 -20.027 22.156 1.00 98.19 935 PHE A C 1
ATOM 7386 O O . PHE A 1 935 ? 4.749 -19.114 21.341 1.00 98.19 935 PHE A O 1
ATOM 7393 N N . ILE A 1 936 ? 4.024 -20.431 23.040 1.00 97.69 936 ILE A N 1
ATOM 7394 C CA . ILE A 1 936 ? 2.611 -20.037 23.089 1.00 97.69 936 ILE A CA 1
ATOM 7395 C C . ILE A 1 936 ? 2.052 -20.339 24.493 1.00 97.69 936 ILE A C 1
ATOM 7397 O O . ILE A 1 936 ? 2.744 -20.929 25.319 1.00 97.69 936 ILE A O 1
ATOM 7401 N N . GLY A 1 937 ? 0.787 -20.004 24.753 1.00 94.81 937 GLY A N 1
ATOM 7402 C CA . GLY A 1 937 ? 0.033 -20.502 25.910 1.00 94.81 937 GLY A CA 1
ATOM 7403 C C . GLY A 1 937 ? -0.115 -19.511 27.056 1.00 94.81 937 GLY A C 1
ATOM 7404 O O . GLY A 1 937 ? -1.102 -19.590 27.784 1.00 94.81 937 GLY A O 1
ATOM 7405 N N . GLY A 1 938 ? 0.763 -18.505 27.152 1.00 93.69 938 GLY A N 1
ATOM 7406 C CA . GLY A 1 938 ? 0.599 -17.397 28.101 1.00 93.69 938 GLY A CA 1
ATOM 7407 C C . GLY A 1 938 ? -0.790 -16.765 27.971 1.00 93.69 938 GLY A C 1
ATOM 7408 O O . GLY A 1 938 ? -1.591 -16.839 28.898 1.00 93.69 938 GLY A O 1
ATOM 7409 N N . ASN A 1 939 ? -1.127 -16.266 26.775 1.00 95.12 939 ASN A N 1
ATOM 7410 C CA . ASN A 1 939 ? -2.435 -15.661 26.480 1.00 95.12 939 ASN A CA 1
ATOM 7411 C C . ASN A 1 939 ? -3.632 -16.611 26.690 1.00 95.12 939 ASN A C 1
ATOM 7413 O O . ASN A 1 939 ? -4.744 -16.145 26.941 1.00 95.12 939 ASN A O 1
ATOM 7417 N N . ASP A 1 940 ? -3.436 -17.927 26.556 1.00 95.75 940 ASP A N 1
ATOM 7418 C CA . ASP A 1 940 ? -4.483 -18.931 26.768 1.00 95.75 940 ASP A CA 1
ATOM 7419 C C . ASP A 1 940 ? -4.809 -19.039 28.273 1.00 95.75 940 ASP A C 1
ATOM 7421 O O . ASP A 1 940 ? -5.975 -18.904 28.649 1.00 95.75 940 ASP A O 1
ATOM 7425 N N . ILE A 1 941 ? -3.796 -19.133 29.152 1.00 94.31 941 ILE A N 1
ATOM 7426 C CA . ILE A 1 941 ? -4.007 -19.082 30.613 1.00 94.31 941 ILE A CA 1
ATOM 7427 C C . ILE A 1 941 ? -4.515 -17.699 31.055 1.00 94.31 941 ILE A C 1
ATOM 7429 O O . ILE A 1 941 ? -5.423 -17.616 31.881 1.00 94.31 941 ILE A O 1
ATOM 7433 N N . CYS A 1 942 ? -4.021 -16.606 30.464 1.00 93.75 942 CYS A N 1
ATOM 7434 C CA . CYS A 1 942 ? -4.515 -15.251 30.744 1.00 93.75 942 CYS A CA 1
ATOM 7435 C C . CYS A 1 942 ? -6.024 -15.081 30.462 1.00 93.75 942 CYS A C 1
ATOM 7437 O O . CYS A 1 942 ? -6.663 -14.227 31.079 1.00 93.75 942 CYS A O 1
ATOM 7439 N N . ALA A 1 943 ? -6.601 -15.897 29.568 1.00 93.44 943 ALA A N 1
ATOM 7440 C CA . ALA A 1 943 ? -8.035 -15.949 29.273 1.00 93.44 943 ALA A CA 1
ATOM 7441 C C . ALA A 1 943 ? -8.798 -17.049 30.048 1.00 93.44 943 ALA A C 1
ATOM 7443 O O . ALA A 1 943 ? -10.027 -16.984 30.159 1.00 93.44 943 ALA A O 1
ATOM 7444 N N . TRP A 1 944 ? -8.097 -18.045 30.603 1.00 95.12 944 TRP A N 1
ATOM 7445 C CA . TRP A 1 944 ? -8.687 -19.239 31.221 1.00 95.12 944 TRP A CA 1
ATOM 7446 C C . TRP A 1 944 ? -9.708 -18.912 32.314 1.00 95.12 944 TRP A C 1
ATOM 7448 O O . TRP A 1 944 ? -10.790 -19.490 32.328 1.00 95.12 944 TRP A O 1
ATOM 7458 N N . CYS A 1 945 ? -9.418 -17.940 33.184 1.00 92.31 945 CYS A N 1
ATOM 7459 C CA . CYS A 1 945 ? -10.285 -17.574 34.310 1.00 92.31 945 CYS A CA 1
ATOM 7460 C C . CYS A 1 945 ? -11.723 -17.177 33.926 1.00 92.31 945 CYS A C 1
ATOM 7462 O O . CYS A 1 945 ? -12.623 -17.295 34.763 1.00 92.31 945 CYS A O 1
ATOM 7464 N N . ASP A 1 946 ? -11.936 -16.674 32.707 1.00 91.62 946 ASP A N 1
ATOM 7465 C CA . ASP A 1 946 ? -13.263 -16.299 32.213 1.00 91.62 946 ASP A CA 1
ATOM 7466 C C . ASP A 1 946 ? -13.930 -17.442 31.432 1.00 91.62 946 ASP A C 1
ATOM 7468 O O . ASP A 1 946 ? -15.162 -17.557 31.443 1.00 91.62 946 ASP A O 1
ATOM 7472 N N . HIS A 1 947 ? -13.146 -18.306 30.771 1.00 88.94 947 HIS A N 1
ATOM 7473 C CA . HIS A 1 947 ? -13.638 -19.380 29.898 1.00 88.94 947 HIS A CA 1
ATOM 7474 C C . HIS A 1 947 ? -12.898 -20.738 30.067 1.00 88.94 947 HIS A C 1
ATOM 7476 O O . HIS A 1 947 ? -12.369 -21.248 29.074 1.00 88.94 947 HIS A O 1
ATOM 7482 N N . PRO A 1 948 ? -12.903 -21.391 31.253 1.00 89.06 948 PRO A N 1
ATOM 7483 C CA . PRO A 1 948 ? -12.108 -22.608 31.495 1.00 89.06 948 PRO A CA 1
ATOM 7484 C C . PRO A 1 948 ? -12.393 -23.768 30.527 1.00 89.06 948 PRO A C 1
ATOM 7486 O O . PRO A 1 948 ? -11.482 -24.487 30.135 1.00 89.06 948 PRO A O 1
ATOM 7489 N N . GLU A 1 949 ? -13.654 -23.918 30.110 1.00 89.56 949 GLU A N 1
ATOM 7490 C CA . GLU A 1 949 ? -14.115 -24.942 29.156 1.00 89.56 949 GLU A CA 1
ATOM 7491 C C . GLU A 1 949 ? -13.538 -24.738 27.744 1.00 89.56 949 GLU A C 1
ATOM 7493 O O . GLU A 1 949 ? -13.319 -25.698 27.010 1.00 89.56 949 GLU A O 1
ATOM 7498 N N . ASN A 1 950 ? -13.303 -23.481 27.345 1.00 89.19 950 ASN A N 1
ATOM 7499 C CA . ASN A 1 950 ? -12.788 -23.149 26.017 1.00 89.19 950 ASN A CA 1
ATOM 7500 C C . ASN A 1 950 ? -11.260 -23.197 25.978 1.00 89.19 950 ASN A C 1
ATOM 7502 O O . ASN A 1 950 ? -10.708 -23.457 24.917 1.00 89.19 950 ASN A O 1
ATOM 7506 N N . GLU A 1 951 ? -10.593 -22.962 27.109 1.00 92.75 951 GLU A N 1
ATOM 7507 C CA . GLU A 1 951 ? -9.133 -22.957 27.251 1.00 92.75 951 GLU A CA 1
ATOM 7508 C C . GLU A 1 951 ? -8.653 -24.163 28.083 1.00 92.75 951 GLU A C 1
ATOM 7510 O O . GLU A 1 951 ? -7.712 -24.064 28.870 1.00 92.75 951 GLU A O 1
ATOM 7515 N N . SER A 1 952 ? -9.311 -25.317 27.938 1.00 95.69 952 SER A N 1
ATOM 7516 C CA . SER A 1 952 ? -8.891 -26.558 28.595 1.00 95.69 952 SER A CA 1
ATOM 7517 C C . SER A 1 952 ? -7.552 -27.064 28.039 1.00 95.69 952 SER A C 1
ATOM 7519 O O . SER A 1 952 ? -7.221 -26.836 26.872 1.00 95.69 952 SER A O 1
ATOM 7521 N N . ALA A 1 953 ? -6.784 -27.786 28.860 1.00 96.19 953 ALA A N 1
ATOM 7522 C CA . ALA A 1 953 ? -5.488 -28.332 28.450 1.00 96.19 953 ALA A CA 1
ATOM 7523 C C . ALA A 1 953 ? -5.607 -29.282 27.239 1.00 96.19 953 ALA A C 1
ATOM 7525 O O . ALA A 1 953 ? -4.795 -29.215 26.319 1.00 96.19 953 ALA A O 1
ATOM 7526 N N . GLU A 1 954 ? -6.670 -30.093 27.184 1.00 96.19 954 GLU A N 1
ATOM 7527 C CA . GLU A 1 954 ? -7.000 -30.958 26.039 1.00 96.19 954 GLU A CA 1
ATOM 7528 C C . GLU A 1 954 ? -7.175 -30.147 24.740 1.00 96.19 954 GLU A C 1
ATOM 7530 O O . GLU A 1 954 ? -6.618 -30.493 23.695 1.00 96.19 954 GLU A O 1
ATOM 7535 N N . LEU A 1 955 ? -7.883 -29.010 24.793 1.00 97.12 955 LEU A N 1
ATOM 7536 C CA . LEU A 1 955 ? -8.015 -28.118 23.639 1.00 97.12 955 LEU A CA 1
ATOM 7537 C C . LEU A 1 955 ? -6.681 -27.456 23.271 1.00 97.12 955 LEU A C 1
ATOM 7539 O O . LEU A 1 955 ? -6.381 -27.347 22.082 1.00 97.12 955 LEU A O 1
ATOM 7543 N N . PHE A 1 956 ? -5.875 -27.039 24.250 1.00 97.69 956 PHE A N 1
ATOM 7544 C CA . PHE A 1 956 ? -4.536 -26.480 24.031 1.00 97.69 956 PHE A CA 1
ATOM 7545 C C . PHE A 1 956 ? -3.622 -27.469 23.283 1.00 97.69 956 PHE A C 1
ATOM 7547 O O . PHE A 1 956 ? -3.115 -27.140 22.204 1.00 97.69 956 PHE A O 1
ATOM 7554 N N . GLY A 1 957 ? -3.520 -28.710 23.772 1.00 97.31 957 GLY A N 1
ATOM 7555 C CA . GLY A 1 957 ? -2.776 -29.795 23.125 1.00 97.31 957 GLY A CA 1
ATOM 7556 C C . GLY A 1 957 ? -3.284 -30.110 21.714 1.00 97.31 957 GLY A C 1
ATOM 7557 O O . GLY A 1 957 ? -2.494 -30.200 20.771 1.00 97.31 957 GLY A O 1
ATOM 7558 N N . HIS A 1 958 ? -4.604 -30.192 21.514 1.00 97.75 958 HIS A N 1
ATOM 7559 C CA . HIS A 1 958 ? -5.180 -30.393 20.179 1.00 97.75 958 HIS A CA 1
ATOM 7560 C C . HIS A 1 958 ? -4.831 -29.265 19.196 1.00 97.75 958 HIS A C 1
ATOM 7562 O O . HIS A 1 958 ? -4.412 -29.548 18.071 1.00 97.75 958 HIS A O 1
ATOM 7568 N N . ARG A 1 959 ? -4.949 -27.997 19.611 1.00 98.12 959 ARG A N 1
ATOM 7569 C CA . ARG A 1 959 ? -4.652 -26.820 18.771 1.00 98.12 959 ARG A CA 1
ATOM 7570 C C . ARG A 1 959 ? -3.184 -26.793 18.325 1.00 98.12 959 ARG A C 1
ATOM 7572 O O . ARG A 1 959 ? -2.909 -26.565 17.145 1.00 98.12 959 ARG A O 1
ATOM 7579 N N . ILE A 1 960 ? -2.252 -27.078 19.240 1.00 98.38 960 ILE A N 1
ATOM 7580 C CA . ILE A 1 960 ? -0.817 -27.206 18.934 1.00 98.38 960 ILE A CA 1
ATOM 7581 C C . ILE A 1 960 ? -0.578 -28.386 17.982 1.00 98.38 960 ILE A C 1
ATOM 7583 O O . ILE A 1 960 ? 0.064 -28.223 16.942 1.00 98.38 960 ILE A O 1
ATOM 7587 N N . GLY A 1 961 ? -1.152 -29.557 18.277 1.00 98.44 961 GLY A N 1
ATOM 7588 C CA . GLY A 1 961 ? -1.044 -30.749 17.435 1.00 98.44 961 GLY A CA 1
ATOM 7589 C C . GLY A 1 961 ? -1.533 -30.533 15.998 1.00 98.44 961 GLY A C 1
ATOM 7590 O O . GLY A 1 961 ? -0.905 -31.011 15.054 1.00 98.44 961 GLY A O 1
ATOM 7591 N N . ASP A 1 962 ? -2.609 -29.777 15.792 1.00 98.62 962 ASP A N 1
ATOM 7592 C CA . ASP A 1 962 ? -3.142 -29.523 14.451 1.00 98.62 962 ASP A CA 1
ATOM 7593 C C . ASP A 1 962 ? -2.333 -28.472 13.672 1.00 98.62 962 ASP A C 1
ATOM 7595 O O . ASP A 1 962 ? -2.151 -28.618 12.459 1.00 98.62 962 ASP A O 1
ATOM 7599 N N . ALA A 1 963 ? -1.733 -27.488 14.349 1.00 98.75 963 ALA A N 1
ATOM 7600 C CA . ALA A 1 963 ? -0.729 -26.615 13.737 1.00 98.75 963 ALA A CA 1
ATOM 7601 C C . ALA A 1 963 ? 0.521 -27.405 13.297 1.00 98.75 963 ALA A C 1
ATOM 7603 O O . ALA A 1 963 ? 0.981 -27.266 12.161 1.00 98.75 963 ALA A O 1
ATOM 7604 N N . ILE A 1 964 ? 1.023 -28.310 14.144 1.00 98.69 964 ILE A N 1
ATOM 7605 C CA . ILE A 1 964 ? 2.140 -29.214 13.813 1.00 98.69 964 ILE A CA 1
ATOM 7606 C C . ILE A 1 964 ? 1.766 -30.143 12.649 1.00 98.69 964 ILE A C 1
ATOM 7608 O O . ILE A 1 964 ? 2.589 -30.378 11.764 1.00 98.69 964 ILE A O 1
ATOM 7612 N N . GLN A 1 965 ? 0.523 -30.629 12.587 1.00 98.56 965 GLN A N 1
ATOM 7613 C CA . GLN A 1 965 ? 0.038 -31.440 11.469 1.00 98.56 965 GLN A CA 1
ATOM 7614 C C . GLN A 1 965 ? 0.051 -30.664 10.144 1.00 98.56 965 GLN A C 1
ATOM 7616 O O . GLN A 1 965 ? 0.423 -31.232 9.117 1.00 98.56 965 GLN A O 1
ATOM 7621 N N . ILE A 1 966 ? -0.302 -29.373 10.151 1.00 98.81 966 ILE A N 1
ATOM 7622 C CA . ILE A 1 966 ? -0.183 -28.504 8.970 1.00 98.81 966 ILE A CA 1
ATOM 7623 C C . ILE A 1 966 ? 1.285 -28.388 8.542 1.00 98.81 966 ILE A C 1
ATOM 7625 O O . ILE A 1 966 ? 1.572 -28.548 7.355 1.00 98.81 966 ILE A O 1
ATOM 7629 N N . LEU A 1 967 ? 2.222 -28.192 9.478 1.00 98.62 967 LEU A N 1
ATOM 7630 C CA . LEU A 1 967 ? 3.656 -28.164 9.164 1.00 98.62 967 LEU A CA 1
ATOM 7631 C C . LEU A 1 967 ? 4.121 -29.506 8.565 1.00 98.62 967 LEU A C 1
ATOM 7633 O O . LEU A 1 967 ? 4.654 -29.518 7.457 1.00 98.62 967 LEU A O 1
ATOM 7637 N N . LYS A 1 968 ? 3.839 -30.638 9.226 1.00 98.06 968 LYS A N 1
ATOM 7638 C CA . LYS A 1 968 ? 4.201 -31.994 8.768 1.00 98.06 968 LYS A CA 1
ATOM 7639 C C . LYS A 1 968 ? 3.661 -32.318 7.375 1.00 98.06 968 LYS A C 1
ATOM 7641 O O . LYS A 1 968 ? 4.385 -32.849 6.540 1.00 98.06 968 LYS A O 1
ATOM 7646 N N . ASN A 1 969 ? 2.408 -31.962 7.097 1.00 98.25 969 ASN A N 1
ATOM 7647 C CA . ASN A 1 969 ? 1.761 -32.253 5.815 1.00 98.25 969 ASN A CA 1
ATOM 7648 C C . ASN A 1 969 ? 2.330 -31.440 4.634 1.00 98.25 969 ASN A C 1
ATOM 7650 O O . ASN A 1 969 ? 2.012 -31.748 3.486 1.00 98.25 969 ASN A O 1
ATOM 7654 N N . ASN A 1 970 ? 3.114 -30.383 4.888 1.00 98.44 970 ASN A N 1
ATOM 7655 C CA . ASN A 1 970 ? 3.546 -29.429 3.859 1.00 98.44 970 ASN A CA 1
ATOM 7656 C C . ASN A 1 970 ? 5.067 -29.173 3.818 1.00 98.44 970 ASN A C 1
ATOM 7658 O O . ASN A 1 970 ? 5.555 -28.680 2.800 1.00 98.44 970 ASN A O 1
ATOM 7662 N N . LEU A 1 971 ? 5.807 -29.484 4.888 1.00 97.94 971 LEU A N 1
ATOM 7663 C CA . LEU A 1 971 ? 7.237 -29.198 5.059 1.00 97.94 971 LEU A CA 1
ATOM 7664 C C . LEU A 1 971 ? 7.998 -30.484 5.453 1.00 97.94 971 LEU A C 1
ATOM 7666 O O . LEU A 1 971 ? 8.249 -30.704 6.641 1.00 97.94 971 LEU A O 1
ATOM 7670 N N . PRO A 1 972 ? 8.397 -31.336 4.489 1.00 97.12 972 PRO A N 1
ATOM 7671 C CA . PRO A 1 972 ? 9.269 -32.483 4.764 1.00 97.12 972 PRO A CA 1
ATOM 7672 C C . PRO A 1 972 ? 10.655 -32.016 5.237 1.00 97.12 972 PRO A C 1
ATOM 7674 O O . PRO A 1 972 ? 11.048 -30.874 4.974 1.00 97.12 972 PRO A O 1
ATOM 7677 N N . ARG A 1 973 ? 11.419 -32.893 5.901 1.00 98.06 973 ARG A N 1
ATOM 7678 C CA . ARG A 1 973 ? 12.711 -32.558 6.549 1.00 98.06 973 ARG A CA 1
ATOM 7679 C C . ARG A 1 973 ? 12.595 -31.393 7.541 1.00 98.06 973 ARG A C 1
ATOM 7681 O O . ARG A 1 973 ? 13.281 -30.374 7.417 1.00 98.06 973 ARG A O 1
ATOM 7688 N N . THR A 1 974 ? 11.720 -31.546 8.532 1.00 98.56 974 THR A N 1
ATOM 7689 C CA . THR A 1 974 ? 11.445 -30.518 9.550 1.00 98.56 974 THR A CA 1
ATOM 7690 C C . THR A 1 974 ? 11.568 -31.086 10.958 1.00 98.56 974 THR A C 1
ATOM 7692 O O . THR A 1 974 ? 10.974 -32.114 11.271 1.00 98.56 974 THR A O 1
ATOM 7695 N N . ILE A 1 975 ? 12.288 -30.382 11.832 1.00 98.50 975 ILE A N 1
ATOM 7696 C CA . ILE A 1 975 ? 12.212 -30.583 13.281 1.00 98.50 975 ILE A CA 1
ATOM 7697 C C . ILE A 1 975 ? 11.449 -29.415 13.914 1.00 98.50 975 ILE A C 1
ATOM 7699 O O . ILE A 1 975 ? 11.753 -28.250 13.642 1.00 98.50 975 ILE A O 1
ATOM 7703 N N . VAL A 1 976 ? 10.448 -29.717 14.743 1.00 98.69 976 VAL A N 1
ATOM 7704 C CA . VAL A 1 976 ? 9.717 -28.704 15.519 1.00 98.69 976 VAL A CA 1
ATOM 7705 C C . VAL A 1 976 ? 10.263 -28.676 16.942 1.00 98.69 976 VAL A C 1
ATOM 7707 O O . VAL A 1 976 ? 10.325 -29.705 17.612 1.00 98.69 976 VAL A O 1
ATOM 7710 N N . VAL A 1 977 ? 10.668 -27.499 17.406 1.00 98.50 977 VAL A N 1
ATOM 7711 C CA . VAL A 1 977 ? 11.221 -27.279 18.745 1.00 98.50 977 VAL A CA 1
ATOM 7712 C C . VAL A 1 977 ? 10.225 -26.450 19.535 1.00 98.50 977 VAL A C 1
ATOM 7714 O O . VAL A 1 977 ? 10.031 -25.275 19.235 1.00 98.50 977 VAL A O 1
ATOM 7717 N N . ILE A 1 978 ? 9.592 -27.052 20.536 1.00 98.44 978 ILE A N 1
ATOM 7718 C CA . ILE A 1 978 ? 8.579 -26.382 21.354 1.00 98.44 978 ILE A CA 1
ATOM 7719 C C . ILE A 1 978 ? 9.225 -26.013 22.685 1.00 98.44 978 ILE A C 1
ATOM 7721 O O . ILE A 1 978 ? 9.722 -26.887 23.396 1.00 98.44 978 ILE A O 1
ATOM 7725 N N . THR A 1 979 ? 9.271 -24.723 23.012 1.00 97.69 979 THR A N 1
ATOM 7726 C CA . THR A 1 979 ? 9.567 -24.298 24.386 1.00 97.69 979 THR A CA 1
ATOM 7727 C C . THR A 1 979 ? 8.313 -24.538 25.206 1.00 97.69 979 THR A C 1
ATOM 7729 O O . THR A 1 979 ? 7.255 -24.060 24.815 1.00 97.69 979 THR A O 1
ATOM 7732 N N . GLY A 1 980 ? 8.437 -25.292 26.297 1.00 95.12 980 GLY A N 1
ATOM 7733 C CA . GLY A 1 980 ? 7.287 -25.662 27.116 1.00 95.12 980 GLY A CA 1
ATOM 7734 C C . GLY A 1 980 ? 6.622 -24.471 27.804 1.00 95.12 980 GLY A C 1
ATOM 7735 O O . GLY A 1 980 ? 7.281 -23.455 28.052 1.00 95.12 980 GLY A O 1
ATOM 7736 N N . MET A 1 981 ? 5.337 -24.619 28.127 1.00 93.44 981 MET A N 1
ATOM 7737 C CA . MET A 1 981 ? 4.547 -23.641 28.880 1.00 93.44 981 MET A CA 1
ATOM 7738 C C . MET A 1 981 ? 5.293 -23.097 30.116 1.00 93.44 981 MET A C 1
ATOM 7740 O O . MET A 1 981 ? 5.809 -23.848 30.945 1.00 93.44 981 MET A O 1
ATOM 7744 N N . LEU A 1 982 ? 5.311 -21.769 30.262 1.00 91.12 982 LEU A N 1
ATOM 7745 C CA . LEU A 1 982 ? 5.815 -21.084 31.455 1.00 91.12 982 LEU A CA 1
ATOM 7746 C C . LEU A 1 982 ? 4.732 -21.054 32.542 1.00 91.12 982 LEU A C 1
ATOM 7748 O O . LEU A 1 982 ? 3.598 -20.669 32.265 1.00 91.12 982 LEU A O 1
ATOM 7752 N N . ASP A 1 983 ? 5.074 -21.387 33.789 1.00 91.75 983 ASP A N 1
ATOM 7753 C CA . ASP A 1 983 ? 4.158 -21.179 34.913 1.00 91.75 983 ASP A CA 1
ATOM 7754 C C . ASP A 1 983 ? 3.937 -19.676 35.156 1.00 91.75 983 ASP A C 1
ATOM 7756 O O . ASP A 1 983 ? 4.726 -19.008 35.825 1.00 91.75 983 ASP A O 1
ATOM 7760 N N . ILE A 1 984 ? 2.828 -19.132 34.642 1.00 90.56 984 ILE A N 1
ATOM 7761 C CA . ILE A 1 984 ? 2.501 -17.706 34.789 1.00 90.56 984 ILE A CA 1
ATOM 7762 C C . ILE A 1 984 ? 2.278 -17.280 36.250 1.00 90.56 984 ILE A C 1
ATOM 7764 O O . ILE A 1 984 ? 2.156 -16.092 36.536 1.00 90.56 984 ILE A O 1
ATOM 7768 N N . THR A 1 985 ? 2.219 -18.207 37.212 1.00 90.62 985 THR A N 1
ATOM 7769 C CA . THR A 1 985 ? 2.056 -17.826 38.619 1.00 90.62 985 THR A CA 1
ATOM 7770 C C . THR A 1 985 ? 3.280 -17.130 39.212 1.00 90.62 985 THR A C 1
ATOM 7772 O O . THR A 1 985 ? 3.130 -16.447 40.227 1.00 90.62 985 THR A O 1
ATOM 7775 N N . VAL A 1 986 ? 4.446 -17.173 38.549 1.00 90.25 986 VAL A N 1
ATOM 7776 C CA . VAL A 1 986 ? 5.600 -16.321 38.897 1.00 90.25 986 VAL A CA 1
ATOM 7777 C C . VAL A 1 986 ? 5.246 -14.828 38.875 1.00 90.25 986 VAL A C 1
ATOM 7779 O O . VAL A 1 986 ? 5.749 -14.064 39.700 1.00 90.25 986 VAL A O 1
ATOM 7782 N N . LEU A 1 987 ? 4.306 -14.418 38.013 1.00 91.56 987 LEU A N 1
ATOM 7783 C CA . LEU A 1 987 ? 3.822 -13.039 37.916 1.00 91.56 987 LEU A CA 1
ATOM 7784 C C . LEU A 1 987 ? 3.158 -12.587 39.230 1.00 91.56 987 LEU A C 1
ATOM 7786 O O . LEU A 1 987 ? 3.433 -11.489 39.706 1.00 91.56 987 LEU A O 1
ATOM 7790 N N . ARG A 1 988 ? 2.395 -13.468 39.904 1.00 90.94 988 ARG A N 1
ATOM 7791 C CA . ARG A 1 988 ? 1.794 -13.180 41.226 1.00 90.94 988 ARG A CA 1
ATOM 7792 C C . ARG A 1 988 ? 2.847 -12.886 42.296 1.00 90.94 988 ARG A C 1
ATOM 7794 O O . ARG A 1 988 ? 2.608 -12.069 43.186 1.00 90.94 988 ARG A O 1
ATOM 7801 N N . GLU A 1 989 ? 3.998 -13.557 42.243 1.00 88.50 989 GLU A N 1
ATOM 7802 C CA . GLU A 1 989 ? 5.096 -13.300 43.179 1.00 88.50 989 GLU A CA 1
ATOM 7803 C C . GLU A 1 989 ? 5.853 -12.010 42.829 1.00 88.50 989 GLU A C 1
ATOM 7805 O O . GLU A 1 989 ? 6.229 -11.266 43.739 1.00 88.50 989 GLU A O 1
ATOM 7810 N N . MET A 1 990 ? 6.022 -11.701 41.537 1.00 90.00 990 MET A N 1
ATOM 7811 C CA . MET A 1 990 ? 6.549 -10.404 41.101 1.00 90.00 990 MET A CA 1
ATOM 7812 C C . MET A 1 990 ? 5.651 -9.253 41.563 1.00 90.00 990 MET A C 1
ATOM 7814 O O . MET A 1 990 ? 6.155 -8.289 42.133 1.00 90.00 990 MET A O 1
ATOM 7818 N N . ASP A 1 991 ? 4.334 -9.376 41.405 1.00 92.00 991 ASP A N 1
ATOM 7819 C CA . ASP A 1 991 ? 3.341 -8.372 41.806 1.00 92.00 991 ASP A CA 1
ATOM 7820 C C . ASP A 1 991 ? 3.376 -8.086 43.307 1.00 92.00 991 ASP A C 1
ATOM 7822 O O . ASP A 1 991 ? 3.439 -6.931 43.730 1.00 92.00 991 ASP A O 1
ATOM 7826 N N . ALA A 1 992 ? 3.428 -9.142 44.125 1.00 90.12 992 ALA A N 1
ATOM 7827 C CA . ALA A 1 992 ? 3.546 -9.034 45.578 1.00 90.12 992 ALA A CA 1
ATOM 7828 C C . ALA A 1 992 ? 4.847 -8.344 46.044 1.00 90.12 992 ALA A C 1
ATOM 7830 O O . ALA A 1 992 ? 4.956 -7.959 47.212 1.00 90.12 992 ALA A O 1
ATOM 7831 N N . LYS A 1 993 ? 5.835 -8.195 45.150 1.00 89.94 993 LYS A N 1
ATOM 7832 C CA . LYS A 1 993 ? 7.168 -7.633 45.420 1.00 89.94 993 LYS A CA 1
ATOM 7833 C C . LYS A 1 993 ? 7.481 -6.367 44.614 1.00 89.94 993 LYS A C 1
ATOM 7835 O O . LYS A 1 993 ? 8.470 -5.698 44.916 1.00 89.94 993 LYS A O 1
ATOM 7840 N N . ASN A 1 994 ? 6.663 -6.012 43.622 1.00 90.06 994 ASN A N 1
ATOM 7841 C CA . ASN A 1 994 ? 6.841 -4.845 42.767 1.00 90.06 994 ASN A CA 1
ATOM 7842 C C . ASN A 1 994 ? 5.492 -4.319 42.240 1.00 90.06 994 ASN A C 1
ATOM 7844 O O . ASN A 1 994 ? 4.882 -4.877 41.328 1.00 90.06 994 ASN A O 1
ATOM 7848 N N . SER A 1 995 ? 5.074 -3.161 42.756 1.00 89.38 995 SER A N 1
ATOM 7849 C CA . SER A 1 995 ? 3.807 -2.518 42.394 1.00 89.38 995 SER A CA 1
ATOM 7850 C C . SER A 1 995 ? 3.757 -1.935 40.971 1.00 89.38 995 SER A C 1
ATOM 7852 O O . SER A 1 995 ? 2.695 -1.479 40.556 1.00 89.38 995 SER A O 1
ATOM 7854 N N . ARG A 1 996 ? 4.869 -1.900 40.214 1.00 89.62 996 ARG A N 1
ATOM 7855 C CA . ARG A 1 996 ? 4.821 -1.627 38.762 1.00 89.62 996 ARG A CA 1
ATOM 7856 C C . ARG A 1 996 ? 4.241 -2.838 38.034 1.00 89.62 996 ARG A C 1
ATOM 7858 O O . ARG A 1 996 ? 3.298 -2.665 37.270 1.00 89.62 996 ARG A O 1
ATOM 7865 N N . CYS A 1 997 ? 4.747 -4.034 38.331 1.00 90.75 997 CYS A N 1
ATOM 7866 C CA . CYS A 1 997 ? 4.245 -5.289 37.770 1.00 90.75 997 CYS A CA 1
ATOM 7867 C C . CYS A 1 997 ? 2.759 -5.482 38.123 1.00 90.75 997 CYS A C 1
ATOM 7869 O O . CYS A 1 997 ? 1.935 -5.612 37.222 1.00 90.75 997 CYS A O 1
ATOM 7871 N N . GLU A 1 998 ? 2.392 -5.289 39.400 1.00 91.88 998 GLU A N 1
ATOM 7872 C CA . GLU A 1 998 ? 1.002 -5.413 39.884 1.00 91.88 998 GLU A CA 1
ATOM 7873 C C . GLU A 1 998 ? 0.008 -4.515 39.121 1.00 91.88 998 GLU A C 1
ATOM 7875 O O . GLU A 1 998 ? -1.169 -4.844 38.989 1.00 91.88 998 GLU A O 1
ATOM 7880 N N . VAL A 1 999 ? 0.454 -3.359 38.620 1.00 89.56 999 VAL A N 1
ATOM 7881 C CA . VAL A 1 999 ? -0.386 -2.435 37.843 1.00 89.56 999 VAL A CA 1
ATOM 7882 C C . VAL A 1 999 ? -0.460 -2.821 36.363 1.00 89.56 999 VAL A C 1
ATOM 7884 O O . VAL A 1 999 ? -1.512 -2.620 35.760 1.00 89.56 999 VAL A O 1
ATOM 7887 N N . MET A 1 1000 ? 0.612 -3.376 35.791 1.00 89.44 1000 MET A N 1
ATOM 7888 C CA . MET A 1 1000 ? 0.694 -3.767 34.375 1.00 89.44 1000 MET A CA 1
ATOM 7889 C C . MET A 1 1000 ? 0.002 -5.113 34.104 1.00 89.44 1000 MET A C 1
ATOM 7891 O O . MET A 1 1000 ? -0.806 -5.228 33.184 1.00 89.44 1000 MET A O 1
ATOM 7895 N N . HIS A 1 1001 ? 0.241 -6.119 34.944 1.00 92.62 1001 HIS A N 1
ATOM 7896 C CA . HIS A 1 1001 ? -0.326 -7.463 34.798 1.00 92.62 1001 HIS A CA 1
ATOM 7897 C C . HIS A 1 1001 ? -1.864 -7.482 34.854 1.00 92.62 1001 HIS A C 1
ATOM 7899 O O . HIS A 1 1001 ? -2.511 -8.157 34.054 1.00 92.62 1001 HIS A O 1
ATOM 7905 N N . ARG A 1 1002 ? -2.470 -6.589 35.653 1.00 87.56 1002 ARG A N 1
ATOM 7906 C CA . ARG A 1 1002 ? -3.927 -6.333 35.671 1.00 87.56 1002 ARG A CA 1
ATOM 7907 C C . ARG A 1 1002 ? -4.548 -5.987 34.311 1.00 87.56 1002 ARG A C 1
ATOM 7909 O O . ARG A 1 1002 ? -5.772 -6.064 34.199 1.00 87.56 1002 ARG A O 1
ATOM 7916 N N . THR A 1 1003 ? -3.763 -5.551 33.323 1.00 84.06 1003 THR A N 1
ATOM 7917 C CA . THR A 1 1003 ? -4.227 -5.342 31.941 1.00 84.06 1003 THR A CA 1
ATOM 7918 C C . THR A 1 1003 ? -3.683 -6.369 30.956 1.00 84.06 1003 THR A C 1
ATOM 7920 O O . THR A 1 1003 ? -4.430 -6.749 30.058 1.00 84.06 1003 THR A O 1
ATOM 7923 N N . GLU A 1 1004 ? -2.442 -6.836 31.118 1.00 86.56 1004 GLU A N 1
ATOM 7924 C CA . GLU A 1 1004 ? -1.830 -7.785 30.175 1.00 86.56 1004 GLU A CA 1
ATOM 7925 C C . GLU A 1 1004 ? -2.317 -9.234 30.369 1.00 86.56 1004 GLU A C 1
ATOM 7927 O O . GLU A 1 1004 ? -2.541 -9.930 29.380 1.00 86.56 1004 GLU A O 1
ATOM 7932 N N . CYS A 1 1005 ? -2.536 -9.701 31.608 1.00 91.50 1005 CYS A N 1
ATOM 7933 C CA . CYS A 1 1005 ? -2.899 -11.099 31.878 1.00 91.50 1005 CYS A CA 1
ATOM 7934 C C . CYS A 1 1005 ? -3.925 -11.295 33.031 1.00 91.50 1005 CYS A C 1
ATOM 7936 O O . CYS A 1 1005 ? -3.712 -12.116 33.923 1.00 91.50 1005 CYS A O 1
ATOM 7938 N N . PRO A 1 1006 ? -5.115 -10.645 33.000 1.00 89.62 1006 PRO A N 1
ATOM 7939 C CA . PRO A 1 1006 ? -5.989 -10.431 34.174 1.00 89.62 1006 PRO A CA 1
ATOM 7940 C C . PRO A 1 1006 ? -6.455 -11.668 34.972 1.00 89.62 1006 PRO A C 1
ATOM 7942 O O . PRO A 1 1006 ? -7.024 -11.526 36.060 1.00 89.62 1006 PRO A O 1
ATOM 7945 N N . CYS A 1 1007 ? -6.263 -12.878 34.443 1.00 91.06 1007 CYS A N 1
ATOM 7946 C CA . CYS A 1 1007 ? -6.469 -14.125 35.168 1.00 91.06 1007 CYS A CA 1
ATOM 7947 C C . CYS A 1 1007 ? -5.499 -14.302 36.351 1.00 91.06 1007 CYS A C 1
ATOM 7949 O O . CYS A 1 1007 ? -5.924 -14.812 37.391 1.00 91.06 1007 CYS A O 1
ATOM 7951 N N . GLU A 1 1008 ? -4.240 -13.842 36.283 1.00 89.38 1008 GLU A N 1
ATOM 7952 C CA . GLU A 1 1008 ? -3.334 -14.021 37.427 1.00 89.38 1008 GLU A CA 1
ATOM 7953 C C . GLU A 1 1008 ? -3.791 -13.190 38.637 1.00 89.38 1008 GLU A C 1
ATOM 7955 O O . GLU A 1 1008 ? -3.880 -13.714 39.743 1.00 89.38 1008 GLU A O 1
ATOM 7960 N N . GLN A 1 1009 ? -4.214 -11.944 38.447 1.00 87.69 1009 GLN A N 1
ATOM 7961 C CA . GLN A 1 1009 ? -4.733 -11.075 39.505 1.00 87.69 1009 GLN A CA 1
ATOM 7962 C C . GLN A 1 1009 ? -6.121 -11.514 40.022 1.00 87.69 1009 GLN A C 1
ATOM 7964 O O . GLN A 1 1009 ? -6.589 -11.017 41.054 1.00 87.69 1009 GLN A O 1
ATOM 7969 N N . ASN A 1 1010 ? -6.782 -12.479 39.369 1.00 89.81 1010 ASN A N 1
ATOM 7970 C CA . ASN A 1 1010 ? -8.123 -12.947 39.718 1.00 89.81 1010 ASN A CA 1
ATOM 7971 C C . ASN A 1 1010 ? -8.147 -13.793 41.008 1.00 89.81 1010 ASN A C 1
ATOM 7973 O O . ASN A 1 1010 ? -7.997 -15.017 41.004 1.00 89.81 1010 ASN A O 1
ATOM 7977 N N . GLN A 1 1011 ? -8.442 -13.125 42.126 1.00 87.44 1011 GLN A N 1
ATOM 7978 C CA . GLN A 1 1011 ? -8.520 -13.698 43.479 1.00 87.44 1011 GLN A CA 1
ATOM 7979 C C . GLN A 1 1011 ? -9.605 -14.783 43.680 1.00 87.44 1011 GLN A C 1
ATOM 7981 O O . GLN A 1 1011 ? -9.735 -15.312 44.782 1.00 87.44 1011 GLN A O 1
ATOM 7986 N N . LYS A 1 1012 ? -10.404 -15.126 42.656 1.00 91.75 1012 LYS A N 1
ATOM 7987 C CA . LYS A 1 1012 ? -11.303 -16.296 42.699 1.00 91.75 1012 LYS A CA 1
ATOM 7988 C C . LYS A 1 1012 ? -10.547 -17.626 42.625 1.00 91.75 1012 LYS A C 1
ATOM 7990 O O . LYS A 1 1012 ? -11.083 -18.630 43.085 1.00 91.75 1012 LYS A O 1
ATOM 7995 N N . PHE A 1 1013 ? -9.354 -17.628 42.029 1.00 91.50 1013 PHE A N 1
ATOM 7996 C CA . PHE A 1 1013 ? -8.559 -18.826 41.771 1.00 91.50 1013 PHE A CA 1
ATOM 7997 C C . PHE A 1 1013 ? -7.256 -18.784 42.571 1.00 91.50 1013 PHE A C 1
ATOM 7999 O O . PHE A 1 1013 ? -6.528 -17.782 42.556 1.00 91.50 1013 PHE A O 1
ATOM 8006 N N . THR A 1 1014 ? -6.950 -19.866 43.286 1.00 92.56 1014 THR A N 1
ATOM 8007 C CA . THR A 1 1014 ? -5.712 -19.959 44.070 1.00 92.56 1014 THR A CA 1
ATOM 8008 C C . THR A 1 1014 ? -4.499 -20.144 43.157 1.00 92.56 1014 THR A C 1
ATOM 8010 O O . THR A 1 1014 ? -4.624 -20.455 41.971 1.00 92.56 1014 THR A O 1
ATOM 8013 N N . THR A 1 1015 ? -3.304 -19.903 43.691 1.00 91.38 1015 THR A N 1
ATOM 8014 C CA . THR A 1 1015 ? -2.059 -20.000 42.913 1.00 91.38 1015 THR A CA 1
ATOM 8015 C C . THR A 1 1015 ? -1.814 -21.442 42.476 1.00 91.38 1015 THR A C 1
ATOM 8017 O O . THR A 1 1015 ? -1.430 -21.695 41.343 1.00 91.38 1015 THR A O 1
ATOM 8020 N N . GLU A 1 1016 ? -2.160 -22.396 43.335 1.00 92.88 1016 GLU A N 1
ATOM 8021 C CA . GLU A 1 1016 ? -2.085 -23.833 43.085 1.00 92.88 1016 GLU A CA 1
ATOM 8022 C C . GLU A 1 1016 ? -3.047 -24.272 41.970 1.00 92.88 1016 GLU A C 1
ATOM 8024 O O . GLU A 1 1016 ? -2.724 -25.189 41.221 1.00 92.88 1016 GLU A O 1
ATOM 8029 N N . GLN A 1 1017 ? -4.203 -23.608 41.818 1.00 92.75 1017 GLN A N 1
ATOM 8030 C CA . GLN A 1 1017 ? -5.133 -23.883 40.718 1.00 92.75 1017 GLN A CA 1
ATOM 8031 C C . GLN A 1 1017 ? -4.565 -23.427 39.371 1.00 92.75 1017 GLN A C 1
ATOM 8033 O O . GLN A 1 1017 ? -4.527 -24.226 38.442 1.00 92.75 1017 GLN A O 1
ATOM 8038 N N . LEU A 1 1018 ? -4.085 -22.181 39.265 1.00 92.62 1018 LEU A N 1
ATOM 8039 C CA . LEU A 1 1018 ? -3.499 -21.681 38.012 1.00 92.62 1018 LEU A CA 1
ATOM 8040 C C . LEU A 1 1018 ? -2.225 -22.452 37.635 1.00 92.62 1018 LEU A C 1
ATOM 8042 O O . LEU A 1 1018 ? -2.074 -22.850 36.484 1.00 92.62 1018 LEU A O 1
ATOM 8046 N N . ARG A 1 1019 ? -1.364 -22.754 38.617 1.00 93.44 1019 ARG A N 1
ATOM 8047 C CA . ARG A 1 1019 ? -0.191 -23.625 38.446 1.00 93.44 1019 ARG A CA 1
ATOM 8048 C C . ARG A 1 1019 ? -0.575 -25.027 37.975 1.00 93.44 1019 ARG A C 1
ATOM 8050 O O . ARG A 1 1019 ? 0.114 -25.589 37.131 1.00 93.44 1019 ARG A O 1
ATOM 8057 N N . GLY A 1 1020 ? -1.681 -25.572 38.488 1.00 94.81 1020 GLY A N 1
ATOM 8058 C CA . GLY A 1 1020 ? -2.262 -26.830 38.021 1.00 94.81 1020 GLY A CA 1
ATOM 8059 C C . GLY A 1 1020 ? -2.562 -26.800 36.523 1.00 94.81 1020 GLY A C 1
ATOM 8060 O O . GLY A 1 1020 ? -2.072 -27.658 35.799 1.00 94.81 1020 GLY A O 1
ATOM 8061 N N . VAL A 1 1021 ? -3.256 -25.766 36.037 1.00 94.38 1021 VAL A N 1
ATOM 8062 C CA . VAL A 1 1021 ? -3.561 -25.618 34.601 1.00 94.38 1021 VAL A CA 1
ATOM 8063 C C . VAL A 1 1021 ? -2.285 -25.422 33.769 1.00 94.38 1021 VAL A C 1
ATOM 8065 O O . VAL A 1 1021 ? -2.155 -26.044 32.719 1.00 94.38 1021 VAL A O 1
ATOM 8068 N N . CYS A 1 1022 ? -1.302 -24.645 34.243 1.00 94.81 1022 CYS A N 1
ATOM 8069 C CA . CYS A 1 1022 ? 0.003 -24.516 33.575 1.00 94.81 1022 CYS A CA 1
ATOM 8070 C C . CYS A 1 1022 ? 0.733 -25.871 33.454 1.00 94.81 1022 CYS A C 1
ATOM 8072 O O . CYS A 1 1022 ? 1.305 -26.173 32.407 1.00 94.81 1022 CYS A O 1
ATOM 8074 N N . LYS A 1 1023 ? 0.684 -26.712 34.498 1.00 95.62 1023 LYS A N 1
ATOM 8075 C CA . LYS A 1 1023 ? 1.232 -28.080 34.482 1.00 95.62 1023 LYS A CA 1
ATOM 8076 C C . LYS A 1 1023 ? 0.439 -29.021 33.568 1.00 95.62 1023 LYS A C 1
ATOM 8078 O O . LYS A 1 1023 ? 1.048 -29.818 32.865 1.00 95.62 1023 LYS A O 1
ATOM 8083 N N . GLU A 1 1024 ? -0.889 -28.920 33.528 1.00 96.50 1024 GLU A N 1
ATOM 8084 C CA . GLU A 1 1024 ? -1.731 -29.688 32.597 1.00 96.50 1024 GLU A CA 1
ATOM 8085 C C . GLU A 1 1024 ? -1.447 -29.307 31.134 1.00 96.50 1024 GLU A C 1
ATOM 8087 O O . GLU A 1 1024 ? -1.327 -30.185 30.282 1.00 96.50 1024 GLU A O 1
ATOM 8092 N N . TYR A 1 1025 ? -1.264 -28.015 30.844 1.00 96.81 1025 TYR A N 1
ATOM 8093 C CA . TYR A 1 1025 ? -0.817 -27.518 29.538 1.00 96.81 1025 TYR A CA 1
ATOM 8094 C C . TYR A 1 1025 ? 0.545 -28.107 29.151 1.00 96.81 1025 TYR A C 1
ATOM 8096 O O . TYR A 1 1025 ? 0.698 -28.635 28.051 1.00 96.81 1025 TYR A O 1
ATOM 8104 N N . MET A 1 1026 ? 1.513 -28.064 30.072 1.00 94.38 1026 MET A N 1
ATOM 8105 C CA . MET A 1 1026 ? 2.858 -28.600 29.859 1.00 94.38 1026 MET A CA 1
ATOM 8106 C C . MET A 1 1026 ? 2.839 -30.120 29.601 1.00 94.38 1026 MET A C 1
ATOM 8108 O O . MET A 1 1026 ? 3.472 -30.597 28.659 1.00 94.38 1026 MET A O 1
ATOM 8112 N N . GLN A 1 1027 ? 2.041 -30.877 30.367 1.00 95.56 1027 GLN A N 1
ATOM 8113 C CA . GLN A 1 1027 ? 1.835 -32.314 30.150 1.00 95.56 1027 GLN A CA 1
ATOM 8114 C C . GLN A 1 1027 ? 1.246 -32.601 28.764 1.00 95.56 1027 GLN A C 1
ATOM 8116 O O . GLN A 1 1027 ? 1.655 -33.558 28.118 1.00 95.56 1027 GLN A O 1
ATOM 8121 N N . GLN A 1 1028 ? 0.326 -31.769 28.269 1.00 97.00 1028 GLN A N 1
ATOM 8122 C CA . GLN A 1 1028 ? -0.257 -31.953 26.938 1.00 97.00 1028 GLN A CA 1
ATOM 8123 C C . GLN A 1 1028 ? 0.748 -31.703 25.804 1.00 97.00 1028 GLN A C 1
ATOM 8125 O O . GLN A 1 1028 ? 0.664 -32.361 24.769 1.00 97.00 1028 GLN A O 1
ATOM 8130 N N . GLU A 1 1029 ? 1.736 -30.823 25.984 1.00 95.44 1029 GLU A N 1
ATOM 8131 C CA . GLU A 1 1029 ? 2.849 -30.697 25.034 1.00 95.44 1029 GLU A CA 1
ATOM 8132 C C . GLU A 1 1029 ? 3.782 -31.925 25.083 1.00 95.44 1029 GLU A C 1
ATOM 8134 O O . GLU A 1 1029 ? 4.214 -32.409 24.034 1.00 95.44 1029 GLU A O 1
ATOM 8139 N N . ASP A 1 1030 ? 4.050 -32.480 26.270 1.00 93.44 1030 ASP A N 1
ATOM 8140 C CA . ASP A 1 1030 ? 4.847 -33.708 26.429 1.00 93.44 1030 ASP A CA 1
ATOM 8141 C C . ASP A 1 1030 ? 4.143 -34.950 25.841 1.00 93.44 1030 ASP A C 1
ATOM 8143 O O . ASP A 1 1030 ? 4.737 -35.723 25.080 1.00 93.44 1030 ASP A O 1
ATOM 8147 N N . ASP A 1 1031 ? 2.834 -35.079 26.072 1.00 95.31 1031 ASP A N 1
ATOM 8148 C CA . ASP A 1 1031 ? 1.988 -36.122 25.487 1.00 95.31 1031 ASP A CA 1
ATOM 8149 C C . ASP A 1 1031 ? 2.049 -36.091 23.948 1.00 95.31 1031 ASP A C 1
ATOM 8151 O O . ASP A 1 1031 ? 2.092 -37.145 23.305 1.00 95.31 1031 ASP A O 1
ATOM 8155 N N . LEU A 1 1032 ? 2.127 -34.904 23.324 1.00 95.19 1032 LEU A N 1
ATOM 8156 C CA . LEU A 1 1032 ? 2.278 -34.786 21.869 1.00 95.19 1032 LEU A CA 1
ATOM 8157 C C . LEU A 1 1032 ? 3.598 -35.392 21.364 1.00 95.19 1032 LEU A C 1
ATOM 8159 O O . LEU A 1 1032 ? 3.565 -36.060 20.324 1.00 95.19 1032 LEU A O 1
ATOM 8163 N N . GLN A 1 1033 ? 4.737 -35.213 22.055 1.00 93.25 1033 GLN A N 1
ATOM 8164 C CA . GLN A 1 1033 ? 6.014 -35.788 21.589 1.00 93.25 1033 GLN A CA 1
ATOM 8165 C C . GLN A 1 1033 ? 6.075 -37.314 21.751 1.00 93.25 1033 GLN A C 1
ATOM 8167 O O . GLN A 1 1033 ? 6.705 -37.986 20.933 1.00 93.25 1033 GLN A O 1
ATOM 8172 N N . PHE A 1 1034 ? 5.365 -37.880 22.733 1.00 92.31 1034 PHE A N 1
ATOM 8173 C CA . PHE A 1 1034 ? 5.285 -39.333 22.932 1.00 92.31 1034 PHE A CA 1
ATOM 8174 C C . PHE A 1 1034 ? 4.093 -40.012 22.231 1.00 92.31 1034 PHE A C 1
ATOM 8176 O O . PHE A 1 1034 ? 4.083 -41.236 22.100 1.00 92.31 1034 PHE A O 1
ATOM 8183 N N . SER A 1 1035 ? 3.140 -39.245 21.688 1.00 91.75 1035 SER A N 1
ATOM 8184 C CA . SER A 1 1035 ? 1.947 -39.742 20.974 1.00 91.75 1035 SER A CA 1
ATOM 8185 C C . SER A 1 1035 ? 2.219 -40.630 19.749 1.00 91.75 1035 SER A C 1
ATOM 8187 O O . SER A 1 1035 ? 1.309 -41.286 19.243 1.00 91.75 1035 SER A O 1
ATOM 8189 N N . GLY A 1 1036 ? 3.434 -40.586 19.192 1.00 88.50 1036 GLY A N 1
ATOM 8190 C CA . GLY A 1 1036 ? 3.790 -41.223 17.919 1.00 88.50 1036 GLY A CA 1
ATOM 8191 C C . GLY A 1 1036 ? 3.223 -40.537 16.664 1.00 88.50 1036 GLY A C 1
ATOM 8192 O O . GLY A 1 1036 ? 3.694 -40.826 15.566 1.00 88.50 1036 GLY A O 1
ATOM 8193 N N . ARG A 1 1037 ? 2.288 -39.576 16.790 1.00 92.75 1037 ARG A N 1
ATOM 8194 C CA . ARG A 1 1037 ? 1.646 -38.844 15.667 1.00 92.75 1037 ARG A CA 1
ATOM 8195 C C . ARG A 1 1037 ? 2.648 -38.094 14.775 1.00 92.75 1037 ARG A C 1
ATOM 8197 O O . ARG A 1 1037 ? 2.362 -37.833 13.602 1.00 92.75 1037 ARG A O 1
ATOM 8204 N N . PHE A 1 1038 ? 3.806 -37.741 15.331 1.00 95.38 1038 PHE A N 1
ATOM 8205 C CA . PHE A 1 1038 ? 4.835 -36.915 14.693 1.00 95.38 1038 PHE A CA 1
ATOM 8206 C C . PHE A 1 1038 ? 6.236 -37.546 14.699 1.00 95.38 1038 PHE A C 1
ATOM 8208 O O . PHE A 1 1038 ? 7.199 -36.840 14.434 1.00 95.38 1038 PHE A O 1
ATOM 8215 N N . ASP A 1 1039 ? 6.353 -38.842 15.002 1.00 89.12 1039 ASP A N 1
ATOM 8216 C CA . ASP A 1 1039 ? 7.627 -39.589 15.044 1.00 89.12 1039 ASP A CA 1
ATOM 8217 C C . ASP A 1 1039 ? 7.528 -40.921 14.255 1.00 89.12 1039 ASP A C 1
ATOM 8219 O O . ASP A 1 1039 ? 8.297 -41.861 14.445 1.00 89.12 1039 ASP A O 1
ATOM 8223 N N . ASP A 1 1040 ? 6.545 -41.003 13.361 1.00 91.06 1040 ASP A N 1
ATOM 8224 C CA . ASP A 1 1040 ? 6.188 -42.107 12.458 1.00 91.06 1040 ASP A CA 1
ATOM 8225 C C . ASP A 1 1040 ? 7.002 -42.133 11.150 1.00 91.06 1040 ASP A C 1
ATOM 8227 O O . ASP A 1 1040 ? 7.141 -43.188 10.529 1.00 91.06 1040 ASP A O 1
ATOM 8231 N N . THR A 1 1041 ? 7.562 -40.994 10.741 1.00 94.25 1041 THR A N 1
ATOM 8232 C CA . THR A 1 1041 ? 8.510 -40.865 9.623 1.00 94.25 1041 THR A CA 1
ATOM 8233 C C . THR A 1 1041 ? 9.914 -40.537 10.128 1.00 94.25 1041 THR A C 1
ATOM 8235 O O . THR A 1 1041 ? 10.084 -40.031 11.233 1.00 94.25 1041 THR A O 1
ATOM 8238 N N . ASP A 1 1042 ? 10.938 -40.779 9.308 1.00 94.94 1042 ASP A N 1
ATOM 8239 C CA . ASP A 1 1042 ? 12.315 -40.364 9.617 1.00 94.94 1042 ASP A CA 1
ATOM 8240 C C . ASP A 1 1042 ? 12.560 -38.863 9.366 1.00 94.94 1042 ASP A C 1
ATOM 8242 O O . ASP A 1 1042 ? 13.463 -38.285 9.965 1.00 94.94 1042 ASP A O 1
ATOM 8246 N N . ASP A 1 1043 ? 11.793 -38.205 8.489 1.00 96.62 1043 ASP A N 1
ATOM 8247 C CA . ASP A 1 1043 ? 12.054 -36.823 8.063 1.00 96.62 1043 ASP A CA 1
ATOM 8248 C C . ASP A 1 1043 ? 11.276 -35.745 8.845 1.00 96.62 1043 ASP A C 1
ATOM 8250 O O . ASP A 1 1043 ? 11.387 -34.556 8.538 1.00 96.62 1043 ASP A O 1
ATOM 8254 N N . PHE A 1 1044 ? 10.532 -36.140 9.881 1.00 98.06 1044 PHE A N 1
ATOM 8255 C CA . PHE A 1 1044 ? 9.803 -35.234 10.770 1.00 98.06 1044 PHE A CA 1
ATOM 8256 C C . PHE A 1 1044 ? 9.907 -35.697 12.229 1.00 98.06 1044 PHE A C 1
ATOM 8258 O O . PHE A 1 1044 ? 9.840 -36.892 12.498 1.00 98.06 1044 PHE A O 1
ATOM 8265 N N . SER A 1 1045 ? 10.078 -34.759 13.163 1.00 97.31 1045 SER A N 1
ATOM 8266 C CA . SER A 1 1045 ? 9.996 -35.004 14.613 1.00 97.31 1045 SER A CA 1
ATOM 8267 C C . SER A 1 1045 ? 9.668 -33.706 15.352 1.00 97.31 1045 SER A C 1
ATOM 8269 O O . SER A 1 1045 ? 10.023 -32.617 14.889 1.00 97.31 1045 SER A O 1
ATOM 8271 N N . ILE A 1 1046 ? 9.014 -33.814 16.509 1.00 97.62 1046 ILE A N 1
ATOM 8272 C CA . ILE A 1 1046 ? 8.860 -32.705 17.459 1.00 97.62 1046 ILE A CA 1
ATOM 8273 C C . ILE A 1 1046 ? 9.641 -32.998 18.741 1.00 97.62 1046 ILE A C 1
ATOM 8275 O O . ILE A 1 1046 ? 9.778 -34.158 19.126 1.00 97.62 1046 ILE A O 1
ATOM 8279 N N . ILE A 1 1047 ? 10.153 -31.954 19.396 1.00 96.75 1047 ILE A N 1
ATOM 8280 C CA . ILE A 1 1047 ? 10.894 -32.062 20.658 1.00 96.75 1047 ILE A CA 1
ATOM 8281 C C . ILE A 1 1047 ? 10.514 -30.945 21.636 1.00 96.75 1047 ILE A C 1
ATOM 8283 O O . ILE A 1 1047 ? 10.680 -29.756 21.340 1.00 96.75 1047 ILE A O 1
ATOM 8287 N N . ILE A 1 1048 ? 10.074 -31.327 22.835 1.00 97.44 1048 ILE A N 1
ATOM 8288 C CA . ILE A 1 1048 ? 9.736 -30.392 23.918 1.00 97.44 1048 ILE A CA 1
ATOM 8289 C C . ILE A 1 1048 ? 10.997 -29.980 24.684 1.00 97.44 1048 ILE A C 1
ATOM 8291 O O . ILE A 1 1048 ? 11.899 -30.791 24.917 1.00 97.44 1048 ILE A O 1
ATOM 8295 N N . GLN A 1 1049 ? 11.070 -28.703 25.062 1.00 97.75 1049 GLN A N 1
ATOM 8296 C CA . GLN A 1 1049 ? 12.126 -28.117 25.888 1.00 97.75 1049 GLN A CA 1
ATOM 8297 C C . GLN A 1 1049 ? 11.492 -27.598 27.199 1.00 97.75 1049 GLN A C 1
ATOM 8299 O O . GLN A 1 1049 ? 11.125 -26.423 27.272 1.00 97.75 1049 GLN A O 1
ATOM 8304 N N . PRO A 1 1050 ? 11.317 -28.451 28.227 1.00 96.44 1050 PRO A N 1
ATOM 8305 C CA . PRO A 1 1050 ? 10.470 -28.174 29.394 1.00 96.44 1050 PRO A CA 1
ATOM 8306 C C . PRO A 1 1050 ? 11.181 -27.343 30.479 1.00 96.44 1050 PRO A C 1
ATOM 8308 O O . PRO A 1 1050 ? 10.903 -27.482 31.661 1.00 96.44 1050 PRO A O 1
ATOM 8311 N N . PHE A 1 1051 ? 12.133 -26.477 30.121 1.00 94.75 1051 PHE A N 1
ATOM 8312 C CA . PHE A 1 1051 ? 12.979 -25.774 31.101 1.00 94.75 1051 PHE A CA 1
ATOM 8313 C C . PHE A 1 1051 ? 12.265 -24.681 31.917 1.00 94.75 1051 PHE A C 1
ATOM 8315 O O . PHE A 1 1051 ? 12.894 -24.056 32.767 1.00 94.75 1051 PHE A O 1
ATOM 8322 N N . PHE A 1 1052 ? 10.979 -24.438 31.672 1.00 94.62 1052 PHE A N 1
ATOM 8323 C CA . PHE A 1 1052 ? 10.132 -23.611 32.530 1.00 94.62 1052 PHE A CA 1
ATOM 8324 C C . PHE A 1 1052 ? 9.188 -24.429 33.426 1.00 94.62 1052 PHE A C 1
ATOM 8326 O O . PHE A 1 1052 ? 8.542 -23.850 34.294 1.00 94.62 1052 PHE A O 1
ATOM 8333 N N . GLU A 1 1053 ? 9.107 -25.751 33.248 1.00 91.38 1053 GLU A N 1
ATOM 8334 C CA . GLU A 1 1053 ? 8.070 -26.580 33.864 1.00 91.38 1053 GLU A CA 1
ATOM 8335 C C . GLU A 1 1053 ? 8.123 -26.576 35.406 1.00 91.38 1053 GLU A C 1
ATOM 8337 O O . GLU A 1 1053 ? 7.079 -26.562 36.060 1.00 91.38 1053 GLU A O 1
ATOM 8342 N N . ASP A 1 1054 ? 9.320 -26.620 35.991 1.00 90.94 1054 ASP A N 1
ATOM 8343 C CA . ASP A 1 1054 ? 9.547 -26.551 37.443 1.00 90.94 1054 ASP A CA 1
ATOM 8344 C C . ASP A 1 1054 ? 10.090 -25.167 37.867 1.00 90.94 1054 ASP A C 1
ATOM 8346 O O . ASP A 1 1054 ? 10.657 -25.011 38.950 1.00 90.94 1054 ASP A O 1
ATOM 8350 N N . TYR A 1 1055 ? 9.942 -24.141 37.017 1.00 89.44 1055 TYR A N 1
ATOM 8351 C CA . TYR A 1 1055 ? 10.306 -22.759 37.338 1.00 89.44 1055 TYR A CA 1
ATOM 8352 C C . TYR A 1 1055 ? 9.113 -22.030 37.981 1.00 89.44 1055 TYR A C 1
ATOM 8354 O O . TYR A 1 1055 ? 8.371 -21.299 37.331 1.00 89.44 1055 TYR A O 1
ATOM 8362 N N . ASP A 1 1056 ? 8.912 -22.283 39.275 1.00 83.19 1056 ASP A N 1
ATOM 8363 C CA . ASP A 1 1056 ? 7.671 -21.987 40.004 1.00 83.19 1056 ASP A CA 1
ATOM 8364 C C . ASP A 1 1056 ? 7.716 -20.718 40.888 1.00 83.19 1056 ASP A C 1
ATOM 8366 O O . ASP A 1 1056 ? 6.815 -20.476 41.697 1.00 83.19 1056 ASP A O 1
ATOM 8370 N N . HIS A 1 1057 ? 8.770 -19.914 40.764 1.00 85.38 1057 HIS A N 1
ATOM 8371 C CA . HIS A 1 1057 ? 9.042 -18.737 41.592 1.00 85.38 1057 HIS A CA 1
ATOM 8372 C C . HIS A 1 1057 ? 9.607 -17.586 40.752 1.00 85.38 1057 HIS A C 1
ATOM 8374 O O . HIS A 1 1057 ? 10.258 -17.799 39.730 1.00 85.38 1057 HIS A O 1
ATOM 8380 N N . ALA A 1 1058 ? 9.372 -16.349 41.182 1.00 85.75 1058 ALA A N 1
ATOM 8381 C CA . ALA A 1 1058 ? 9.904 -15.168 40.508 1.00 85.75 1058 ALA A CA 1
ATOM 8382 C C . ALA A 1 1058 ? 11.442 -15.088 40.617 1.00 85.75 1058 ALA A C 1
ATOM 8384 O O . ALA A 1 1058 ? 12.008 -15.479 41.643 1.00 85.75 1058 ALA A O 1
ATOM 8385 N N . PRO A 1 1059 ? 12.145 -14.506 39.626 1.00 84.50 1059 PRO A N 1
ATOM 8386 C CA . PRO A 1 1059 ? 13.541 -14.126 39.801 1.00 84.50 1059 PRO A CA 1
ATOM 8387 C C . PRO A 1 1059 ? 13.635 -12.987 40.829 1.00 84.50 1059 PRO A C 1
ATOM 8389 O O . PRO A 1 1059 ? 12.905 -11.996 40.752 1.00 84.50 1059 PRO A O 1
ATOM 8392 N N . LEU A 1 1060 ? 14.525 -13.131 41.814 1.00 84.88 1060 LEU A N 1
ATOM 8393 C CA . LEU A 1 1060 ? 14.686 -12.186 42.924 1.00 84.88 1060 LEU A CA 1
ATOM 8394 C C . LEU A 1 1060 ? 16.121 -11.670 43.019 1.00 84.88 1060 LEU A C 1
ATOM 8396 O O . LEU A 1 1060 ? 17.081 -12.428 42.866 1.00 84.88 1060 LEU A O 1
ATOM 8400 N N . LEU A 1 1061 ? 16.258 -10.396 43.377 1.00 83.88 1061 LEU A N 1
ATOM 8401 C CA . LEU A 1 1061 ? 17.528 -9.812 43.785 1.00 83.88 1061 LEU A CA 1
ATOM 8402 C C . LEU A 1 1061 ? 17.936 -10.315 45.189 1.00 83.88 1061 LEU A C 1
ATOM 8404 O O . LEU A 1 1061 ? 17.081 -10.749 45.966 1.00 83.88 1061 LEU A O 1
ATOM 8408 N N . PRO A 1 1062 ? 19.227 -10.227 45.577 1.00 84.69 1062 PRO A N 1
ATOM 8409 C CA . PRO A 1 1062 ? 19.714 -10.717 46.875 1.00 84.69 1062 PRO A CA 1
ATOM 8410 C C . PRO A 1 1062 ? 19.111 -10.053 48.128 1.00 84.69 1062 PRO A C 1
ATOM 8412 O O . PRO A 1 1062 ? 19.373 -10.514 49.237 1.00 84.69 1062 PRO A O 1
ATOM 8415 N N . ASP A 1 1063 ? 18.338 -8.974 47.978 1.00 86.38 1063 ASP A N 1
ATOM 8416 C CA . ASP A 1 1063 ? 17.574 -8.324 49.053 1.00 86.38 1063 ASP A CA 1
ATOM 8417 C C . ASP A 1 1063 ? 16.114 -8.817 49.163 1.00 86.38 1063 ASP A C 1
ATOM 8419 O O . ASP A 1 1063 ? 15.394 -8.411 50.077 1.00 86.38 1063 ASP A O 1
ATOM 8423 N N . GLY A 1 1064 ? 15.687 -9.716 48.269 1.00 84.19 1064 GLY A N 1
ATOM 8424 C CA . GLY A 1 1064 ? 14.342 -10.291 48.212 1.00 84.19 1064 GLY A CA 1
ATOM 8425 C C . GLY A 1 1064 ? 13.341 -9.526 47.339 1.00 84.19 1064 GLY A C 1
ATOM 8426 O O . GLY A 1 1064 ? 12.190 -9.959 47.246 1.00 84.19 1064 GLY A O 1
ATOM 8427 N N . THR A 1 1065 ? 13.744 -8.421 46.699 1.00 86.19 1065 THR A N 1
ATOM 8428 C CA . THR A 1 1065 ? 12.913 -7.705 45.712 1.00 86.19 1065 THR A CA 1
ATOM 8429 C C . THR A 1 1065 ? 12.878 -8.434 44.362 1.00 86.19 1065 THR A C 1
ATOM 8431 O O . THR A 1 1065 ? 13.734 -9.272 44.084 1.00 86.19 1065 THR A O 1
ATOM 8434 N N . ALA A 1 1066 ? 11.870 -8.166 43.523 1.00 86.56 1066 ALA A N 1
ATOM 8435 C CA . ALA A 1 1066 ? 11.743 -8.814 42.213 1.00 86.56 1066 ALA A CA 1
ATOM 8436 C C . ALA A 1 1066 ? 12.799 -8.298 41.216 1.00 86.56 1066 ALA A C 1
ATOM 8438 O O . ALA A 1 1066 ? 12.897 -7.089 40.988 1.00 86.56 1066 ALA A O 1
ATOM 8439 N N . ASP A 1 1067 ? 13.546 -9.208 40.585 1.00 87.75 1067 ASP A N 1
ATOM 8440 C CA . ASP A 1 1067 ? 14.494 -8.863 39.525 1.00 87.75 1067 ASP A CA 1
ATOM 8441 C C . ASP A 1 1067 ? 13.757 -8.680 38.192 1.00 87.75 1067 ASP A C 1
ATOM 8443 O O . ASP A 1 1067 ? 13.493 -9.617 37.438 1.00 87.75 1067 ASP A O 1
ATOM 8447 N N . VAL A 1 1068 ? 13.425 -7.426 37.902 1.00 88.62 1068 VAL A N 1
ATOM 8448 C CA . VAL A 1 1068 ? 12.770 -7.023 36.654 1.00 88.62 1068 VAL A CA 1
ATOM 8449 C C . VAL A 1 1068 ? 13.715 -6.973 35.449 1.00 88.62 1068 VAL A C 1
ATOM 8451 O O . VAL A 1 1068 ? 13.248 -6.698 34.351 1.00 88.62 1068 VAL A O 1
ATOM 8454 N N . SER A 1 1069 ? 15.023 -7.230 35.596 1.00 88.31 1069 SER A N 1
ATOM 8455 C CA . SER A 1 1069 ? 15.977 -7.090 34.480 1.00 88.31 1069 SER A CA 1
ATOM 8456 C C . SER A 1 1069 ? 15.765 -8.113 33.358 1.00 88.31 1069 SER A C 1
ATOM 8458 O O . SER A 1 1069 ? 16.070 -7.824 32.197 1.00 88.31 1069 SER A O 1
ATOM 8460 N N . LEU A 1 1070 ? 15.197 -9.280 33.681 1.00 89.31 1070 LEU A N 1
ATOM 8461 C CA . LEU A 1 1070 ? 14.791 -10.310 32.720 1.00 89.31 1070 LEU A CA 1
ATOM 8462 C C . LEU A 1 1070 ? 13.626 -9.854 31.817 1.00 89.31 1070 LEU A C 1
ATOM 8464 O O . LEU A 1 1070 ? 13.431 -10.406 30.734 1.00 89.31 1070 LEU A O 1
ATOM 8468 N N . PHE A 1 1071 ? 12.864 -8.842 32.235 1.00 92.31 1071 PHE A N 1
ATOM 8469 C CA . PHE A 1 1071 ? 11.587 -8.479 31.630 1.00 92.31 1071 PHE A CA 1
ATOM 8470 C C . PHE A 1 1071 ? 11.576 -7.072 31.027 1.00 92.31 1071 PHE A C 1
ATOM 8472 O O . PHE A 1 1071 ? 12.352 -6.186 31.387 1.00 92.31 1071 PHE A O 1
ATOM 8479 N N . ALA A 1 1072 ? 10.659 -6.874 30.091 1.00 93.19 1072 ALA A N 1
ATOM 8480 C CA . ALA A 1 1072 ? 10.299 -5.588 29.528 1.00 93.19 1072 ALA A CA 1
ATOM 8481 C C . ALA A 1 1072 ? 9.530 -4.725 30.567 1.00 93.19 1072 ALA A C 1
ATOM 8483 O O . ALA A 1 1072 ? 9.207 -5.191 31.666 1.00 93.19 1072 ALA A O 1
ATOM 8484 N N . PRO A 1 1073 ? 9.208 -3.454 30.254 1.00 91.56 1073 PRO A N 1
ATOM 8485 C CA . PRO A 1 1073 ? 8.504 -2.531 31.158 1.00 91.56 1073 PRO A CA 1
ATOM 8486 C C . PRO A 1 1073 ? 7.145 -2.979 31.736 1.00 91.56 1073 PRO A C 1
ATOM 8488 O O . PRO A 1 1073 ? 6.651 -2.326 32.658 1.00 91.56 1073 PRO A O 1
ATOM 8491 N N . ASP A 1 1074 ? 6.549 -4.072 31.252 1.00 90.75 1074 ASP A N 1
ATOM 8492 C CA . ASP A 1 1074 ? 5.332 -4.689 31.804 1.00 90.75 1074 ASP A CA 1
ATOM 8493 C C . ASP A 1 1074 ? 5.578 -5.747 32.893 1.00 90.75 1074 ASP A C 1
ATOM 8495 O O . ASP A 1 1074 ? 4.646 -6.043 33.631 1.00 90.75 1074 ASP A O 1
ATOM 8499 N N . CYS A 1 1075 ? 6.810 -6.251 33.040 1.00 91.75 1075 CYS A N 1
ATOM 8500 C CA . CYS A 1 1075 ? 7.167 -7.443 33.829 1.00 91.75 1075 CYS A CA 1
ATOM 8501 C C . CYS A 1 1075 ? 6.697 -8.800 33.253 1.00 91.75 1075 CYS A C 1
ATOM 8503 O O . CYS A 1 1075 ? 6.872 -9.815 33.923 1.00 91.75 1075 CYS A O 1
ATOM 8505 N N . PHE A 1 1076 ? 6.173 -8.835 32.021 1.00 91.81 1076 PHE A N 1
ATOM 8506 C CA . PHE A 1 1076 ? 5.614 -10.032 31.378 1.00 91.81 1076 PHE A CA 1
ATOM 8507 C C . PHE A 1 1076 ? 6.451 -10.488 30.175 1.00 91.81 1076 PHE A C 1
ATOM 8509 O O . PHE A 1 1076 ? 6.884 -11.639 30.105 1.00 91.81 1076 PHE A O 1
ATOM 8516 N N . HIS A 1 1077 ? 6.709 -9.589 29.221 1.00 95.62 1077 HIS A N 1
ATOM 8517 C CA . HIS A 1 1077 ? 7.530 -9.908 28.052 1.00 95.62 1077 HIS A CA 1
ATOM 8518 C C . HIS A 1 1077 ? 9.013 -9.928 28.436 1.00 95.62 1077 HIS A C 1
ATOM 8520 O O . HIS A 1 1077 ? 9.430 -9.233 29.360 1.00 95.62 1077 HIS A O 1
ATOM 8526 N N . PHE A 1 1078 ? 9.845 -10.696 27.731 1.00 94.88 1078 PHE A N 1
ATOM 8527 C CA . PHE A 1 1078 ? 11.286 -10.708 27.999 1.00 94.88 1078 PHE A CA 1
ATOM 8528 C C . PHE A 1 1078 ? 11.969 -9.433 27.483 1.00 94.88 1078 PHE A C 1
ATOM 8530 O O . PHE A 1 1078 ? 11.673 -8.947 26.392 1.00 94.88 1078 PHE A O 1
ATOM 8537 N N . SER A 1 1079 ? 12.932 -8.915 28.248 1.00 94.88 1079 SER A N 1
ATOM 8538 C CA . SER A 1 1079 ? 13.870 -7.897 27.760 1.00 94.88 1079 SER A CA 1
ATOM 8539 C C . SER A 1 1079 ? 14.860 -8.506 26.757 1.00 94.88 1079 SER A C 1
ATOM 8541 O O . SER A 1 1079 ? 14.916 -9.722 26.570 1.00 94.88 1079 SER A O 1
ATOM 8543 N N . GLU A 1 1080 ? 15.709 -7.683 26.142 1.00 94.44 1080 GLU A N 1
ATOM 8544 C CA . GLU A 1 1080 ? 16.878 -8.142 25.382 1.00 94.44 1080 GLU A CA 1
ATOM 8545 C C . GLU A 1 1080 ? 17.735 -9.123 26.213 1.00 94.44 1080 GLU A C 1
ATOM 8547 O O . GLU A 1 1080 ? 18.066 -10.214 25.747 1.00 94.44 1080 GLU A O 1
ATOM 8552 N N . TYR A 1 1081 ? 17.982 -8.805 27.490 1.00 93.62 1081 TYR A N 1
ATOM 8553 C CA . TYR A 1 1081 ? 18.653 -9.704 28.435 1.00 93.62 1081 TYR A CA 1
ATOM 8554 C C . TYR A 1 1081 ? 17.868 -11.001 28.665 1.00 93.62 1081 TYR A C 1
ATOM 8556 O O . TYR A 1 1081 ? 18.449 -12.085 28.612 1.00 93.62 1081 TYR A O 1
ATOM 8564 N N . GLY A 1 1082 ? 16.549 -10.909 28.866 1.00 94.44 1082 GLY A N 1
ATOM 8565 C CA . GLY A 1 1082 ? 15.678 -12.073 29.017 1.00 94.44 1082 GLY A CA 1
ATOM 8566 C C . GLY A 1 1082 ? 15.719 -13.001 27.811 1.00 94.44 1082 GLY A C 1
ATOM 8567 O O . GLY A 1 1082 ? 15.893 -14.208 27.969 1.00 94.44 1082 GLY A O 1
ATOM 8568 N N . HIS A 1 1083 ? 15.671 -12.455 26.596 1.00 96.94 1083 HIS A N 1
ATOM 8569 C CA . HIS A 1 1083 ? 15.812 -13.250 25.382 1.00 96.94 1083 HIS A CA 1
ATOM 8570 C C . HIS A 1 1083 ? 17.188 -13.923 25.271 1.00 96.94 1083 HIS A C 1
ATOM 8572 O O . HIS A 1 1083 ? 17.243 -15.096 24.899 1.00 96.94 1083 HIS A O 1
ATOM 8578 N N . ALA A 1 1084 ? 18.279 -13.250 25.654 1.00 96.06 1084 ALA A N 1
ATOM 8579 C CA . ALA A 1 1084 ? 19.604 -13.873 25.692 1.00 96.06 1084 ALA A CA 1
ATOM 8580 C C . ALA A 1 1084 ? 19.676 -15.033 26.702 1.00 96.06 1084 ALA A C 1
ATOM 8582 O O . ALA A 1 1084 ? 20.163 -16.126 26.393 1.00 96.06 1084 ALA A O 1
ATOM 8583 N N . VAL A 1 1085 ? 19.136 -14.823 27.905 1.00 94.88 1085 VAL A N 1
ATOM 8584 C CA . VAL A 1 1085 ? 19.106 -15.818 28.985 1.00 94.88 1085 VAL A CA 1
ATOM 8585 C C . VAL A 1 1085 ? 18.224 -17.018 28.618 1.00 94.88 1085 VAL A C 1
ATOM 8587 O O . VAL A 1 1085 ? 18.634 -18.164 28.817 1.00 94.88 1085 VAL A O 1
ATOM 8590 N N . VAL A 1 1086 ? 17.052 -16.803 28.020 1.00 95.94 1086 VAL A N 1
ATOM 8591 C CA . VAL A 1 1086 ? 16.173 -17.887 27.551 1.00 95.94 1086 VAL A CA 1
ATOM 8592 C C . VAL A 1 1086 ? 16.782 -18.610 26.343 1.00 95.94 1086 VAL A C 1
ATOM 8594 O O . VAL A 1 1086 ? 16.757 -19.839 26.304 1.00 95.94 1086 VAL A O 1
ATOM 8597 N N . GLY A 1 1087 ? 17.430 -17.900 25.413 1.00 97.12 1087 GLY A N 1
ATOM 8598 C CA . GLY A 1 1087 ? 18.121 -18.491 24.257 1.00 97.12 1087 GLY A CA 1
ATOM 8599 C C . GLY A 1 1087 ? 19.269 -19.426 24.659 1.00 97.12 1087 GLY A C 1
ATOM 8600 O O . GLY A 1 1087 ? 19.409 -20.520 24.107 1.00 97.12 1087 GLY A O 1
ATOM 8601 N N . LYS A 1 1088 ? 20.031 -19.046 25.695 1.00 96.38 1088 LYS A N 1
ATOM 8602 C CA . LYS A 1 1088 ? 21.039 -19.892 26.359 1.00 96.38 1088 LYS A CA 1
ATOM 8603 C C . LYS A 1 1088 ? 20.430 -21.184 26.924 1.00 96.38 1088 LYS A C 1
ATOM 8605 O O . LYS A 1 1088 ? 20.969 -22.267 26.691 1.00 96.38 1088 LYS A O 1
ATOM 8610 N N . ASN A 1 1089 ? 19.321 -21.086 27.663 1.00 96.25 1089 ASN A N 1
ATOM 8611 C CA . ASN A 1 1089 ? 18.654 -22.260 28.243 1.00 96.25 1089 ASN A CA 1
ATOM 8612 C C . ASN A 1 1089 ? 18.058 -23.172 27.153 1.00 96.25 1089 ASN A C 1
ATOM 8614 O O . ASN A 1 1089 ? 18.238 -24.386 27.225 1.00 96.25 1089 ASN A O 1
ATOM 8618 N N . LEU A 1 1090 ? 17.453 -22.599 26.105 1.00 97.56 1090 LEU A N 1
ATOM 8619 C CA . LEU A 1 1090 ? 16.935 -23.322 24.939 1.00 97.56 1090 LEU A CA 1
ATOM 8620 C C . LEU A 1 1090 ? 18.018 -24.168 24.254 1.00 97.56 1090 LEU A C 1
ATOM 8622 O O . LEU A 1 1090 ? 17.831 -25.371 24.074 1.00 97.56 1090 LEU A O 1
ATOM 8626 N N . TRP A 1 1091 ? 19.169 -23.569 23.933 1.00 97.19 1091 TRP A N 1
ATOM 8627 C CA . TRP A 1 1091 ? 20.297 -24.293 23.336 1.00 97.19 1091 TRP A CA 1
ATOM 8628 C C . TRP A 1 1091 ? 20.793 -25.440 24.224 1.00 97.19 1091 TRP A C 1
ATOM 8630 O O . TRP A 1 1091 ? 20.945 -26.572 23.760 1.00 97.19 1091 TRP A O 1
ATOM 8640 N N . ASN A 1 1092 ? 21.011 -25.166 25.514 1.00 96.81 1092 ASN A N 1
ATOM 8641 C CA . ASN A 1 1092 ? 21.495 -26.173 26.457 1.00 96.81 1092 ASN A CA 1
ATOM 8642 C C . ASN A 1 1092 ? 20.495 -27.332 26.625 1.00 96.81 1092 ASN A C 1
ATOM 8644 O O . ASN A 1 1092 ? 20.913 -28.487 26.689 1.00 96.81 1092 ASN A O 1
ATOM 8648 N N . ASN A 1 1093 ? 19.187 -27.057 26.626 1.00 96.88 1093 ASN A N 1
ATOM 8649 C CA . ASN A 1 1093 ? 18.156 -28.089 26.742 1.00 96.88 1093 ASN A CA 1
ATOM 8650 C C . ASN A 1 1093 ? 18.052 -28.961 25.476 1.00 96.88 1093 ASN A C 1
ATOM 8652 O O . ASN A 1 1093 ? 17.928 -30.183 25.578 1.00 96.88 1093 ASN A O 1
ATOM 8656 N N . MET A 1 1094 ? 18.204 -28.380 24.278 1.00 97.00 1094 MET A N 1
ATOM 8657 C CA . MET A 1 1094 ? 18.225 -29.122 23.003 1.00 97.00 1094 MET A CA 1
ATOM 8658 C C . MET A 1 1094 ? 19.365 -30.154 22.896 1.00 97.00 1094 MET A C 1
ATOM 8660 O O . MET A 1 1094 ? 19.271 -31.088 22.094 1.00 97.00 1094 MET A O 1
ATOM 8664 N N . LEU A 1 1095 ? 20.422 -30.000 23.701 1.00 96.12 1095 LEU A N 1
ATOM 8665 C CA . LEU A 1 1095 ? 21.565 -30.917 23.803 1.00 96.12 1095 LEU A CA 1
ATOM 8666 C C . LEU A 1 1095 ? 21.385 -32.024 24.858 1.00 96.12 1095 LEU A C 1
ATOM 8668 O O . LEU A 1 1095 ? 22.167 -32.978 24.883 1.00 96.12 1095 LEU A O 1
ATOM 8672 N N . GLN A 1 1096 ? 20.350 -31.945 25.698 1.00 96.69 1096 GLN A N 1
ATOM 8673 C CA . GLN A 1 1096 ? 20.038 -32.946 26.722 1.00 96.69 1096 GLN A CA 1
ATOM 8674 C C . GLN A 1 1096 ? 19.111 -34.047 26.172 1.00 96.69 1096 GLN A C 1
ATOM 8676 O O . GLN A 1 1096 ? 18.199 -33.735 25.398 1.00 96.69 1096 GLN A O 1
ATOM 8681 N N . PRO A 1 1097 ? 19.310 -35.332 26.539 1.00 96.50 1097 PRO A N 1
ATOM 8682 C CA . PRO A 1 1097 ? 18.449 -36.423 26.081 1.00 96.50 1097 PRO A CA 1
ATOM 8683 C C . PRO A 1 1097 ? 16.985 -36.184 26.475 1.00 96.50 1097 PRO A C 1
ATOM 8685 O O . PRO A 1 1097 ? 16.704 -35.755 27.590 1.00 96.50 1097 PRO A O 1
ATOM 8688 N N . VAL A 1 1098 ? 16.044 -36.506 25.588 1.00 94.69 1098 VAL A N 1
ATOM 8689 C CA . VAL A 1 1098 ? 14.607 -36.550 25.905 1.00 94.69 1098 VAL A CA 1
ATOM 8690 C C . VAL A 1 1098 ? 14.385 -37.535 27.064 1.00 94.69 1098 VAL A C 1
ATOM 8692 O O . VAL A 1 1098 ? 14.967 -38.620 27.074 1.00 94.69 1098 VAL A O 1
ATOM 8695 N N . GLY A 1 1099 ? 13.607 -37.124 28.071 1.00 90.69 1099 GLY A N 1
ATOM 8696 C CA . GLY A 1 1099 ? 13.482 -37.821 29.362 1.00 90.69 1099 GLY A CA 1
ATOM 8697 C C . GLY A 1 1099 ? 14.612 -37.545 30.374 1.00 90.69 1099 GLY A C 1
ATOM 8698 O O . GLY A 1 1099 ? 14.575 -38.068 31.482 1.00 90.69 1099 GLY A O 1
ATOM 8699 N N . GLN A 1 1100 ? 15.618 -36.736 30.016 1.00 94.56 1100 GLN A N 1
ATOM 8700 C CA . GLN A 1 1100 ? 16.712 -36.268 30.890 1.00 94.56 1100 GLN A CA 1
ATOM 8701 C C . GLN A 1 1100 ? 17.005 -34.765 30.686 1.00 94.56 1100 GLN A C 1
ATOM 8703 O O . GLN A 1 1100 ? 18.124 -34.292 30.897 1.00 94.56 1100 GLN A O 1
ATOM 8708 N N . LYS A 1 1101 ? 15.999 -34.014 30.227 1.00 95.81 1101 LYS A N 1
ATOM 8709 C CA . LYS A 1 1101 ? 16.052 -32.558 30.055 1.00 95.81 1101 LYS A CA 1
ATOM 8710 C C . LYS A 1 1101 ? 15.946 -31.861 31.412 1.00 95.81 1101 LYS A C 1
ATOM 8712 O O . LYS A 1 1101 ? 15.312 -32.368 32.330 1.00 95.81 1101 LYS A O 1
ATOM 8717 N N . SER A 1 1102 ? 16.564 -30.691 31.544 1.00 95.12 1102 SER A N 1
ATOM 8718 C CA . SER A 1 1102 ? 16.384 -29.834 32.718 1.00 95.12 1102 SER A CA 1
ATOM 8719 C C . SER A 1 1102 ? 14.985 -29.221 32.704 1.00 95.12 1102 SER A C 1
ATOM 8721 O O . SER A 1 1102 ? 14.632 -28.556 31.732 1.00 95.12 1102 SER A O 1
ATOM 8723 N N . MET A 1 1103 ? 14.238 -29.408 33.794 1.00 94.69 1103 MET A N 1
ATOM 8724 C CA . MET A 1 1103 ? 12.887 -28.855 33.994 1.00 94.69 1103 MET A CA 1
ATOM 8725 C C . MET A 1 1103 ? 12.903 -27.419 34.561 1.00 94.69 1103 MET A C 1
ATOM 8727 O O . MET A 1 1103 ? 11.883 -26.739 34.592 1.00 94.69 1103 MET A O 1
ATOM 8731 N N . VAL A 1 1104 ? 14.078 -26.950 35.004 1.00 92.06 1104 VAL A N 1
ATOM 8732 C CA . VAL A 1 1104 ? 14.310 -25.623 35.599 1.00 92.06 1104 VAL A CA 1
ATOM 8733 C C . VAL A 1 1104 ? 15.410 -24.899 34.824 1.00 92.06 1104 VAL A C 1
ATOM 8735 O O . VAL A 1 1104 ? 16.508 -25.434 34.643 1.00 92.06 1104 VAL A O 1
ATOM 8738 N N . ALA A 1 1105 ? 15.137 -23.668 34.399 1.00 89.19 1105 ALA A N 1
ATOM 8739 C CA . ALA A 1 1105 ? 16.091 -22.782 33.747 1.00 89.19 1105 ALA A CA 1
ATOM 8740 C C . ALA A 1 1105 ? 16.883 -21.946 34.761 1.00 89.19 1105 ALA A C 1
ATOM 8742 O O . ALA A 1 1105 ? 16.337 -21.442 35.742 1.00 89.19 1105 ALA A O 1
ATOM 8743 N N . ASN A 1 1106 ? 18.165 -21.693 34.475 1.00 87.31 1106 ASN A N 1
ATOM 8744 C CA . ASN A 1 1106 ? 18.873 -20.595 35.135 1.00 87.31 1106 ASN A CA 1
ATOM 8745 C C . ASN A 1 1106 ? 18.484 -19.295 34.421 1.00 87.31 1106 ASN A C 1
ATOM 8747 O O . ASN A 1 1106 ? 19.031 -18.998 33.349 1.00 87.31 1106 ASN A O 1
ATOM 8751 N N . LEU A 1 1107 ? 17.544 -18.562 35.024 1.00 85.81 1107 LEU A N 1
ATOM 8752 C CA . LEU A 1 1107 ? 17.091 -17.244 34.574 1.00 85.81 1107 LEU A CA 1
ATOM 8753 C C . LEU A 1 1107 ? 17.792 -16.066 35.275 1.00 85.81 1107 LEU A C 1
ATOM 8755 O O . LEU A 1 1107 ? 17.565 -14.925 34.896 1.00 85.81 1107 LEU A O 1
ATOM 8759 N N . THR A 1 1108 ? 18.658 -16.299 36.266 1.00 73.56 1108 THR A N 1
ATOM 8760 C CA . THR A 1 1108 ? 19.318 -15.197 36.988 1.00 73.56 1108 THR A CA 1
ATOM 8761 C C . THR A 1 1108 ? 20.438 -14.550 36.176 1.00 73.56 1108 THR A C 1
ATOM 8763 O O . THR A 1 1108 ? 20.625 -13.336 36.257 1.00 73.56 1108 THR A O 1
ATOM 8766 N N . ASP A 1 1109 ? 21.202 -15.325 35.392 1.00 79.81 1109 ASP A N 1
ATOM 8767 C CA . ASP A 1 1109 ? 22.305 -14.764 34.604 1.00 79.81 1109 ASP A CA 1
ATOM 8768 C C . ASP A 1 1109 ? 22.714 -15.532 33.334 1.00 79.81 1109 ASP A C 1
ATOM 8770 O O . ASP A 1 1109 ? 22.207 -16.603 32.997 1.00 79.81 1109 ASP A O 1
ATOM 8774 N N . LEU A 1 1110 ? 23.676 -14.953 32.609 1.00 83.19 1110 LEU A N 1
ATOM 8775 C CA . LEU A 1 1110 ? 24.384 -15.555 31.475 1.00 83.19 1110 LEU A CA 1
ATOM 8776 C C . LEU A 1 1110 ? 25.682 -16.285 31.892 1.00 83.19 1110 LEU A C 1
ATOM 8778 O O . LEU A 1 1110 ? 26.494 -16.610 31.032 1.00 83.19 1110 LEU A O 1
ATOM 8782 N N . SER A 1 1111 ? 25.916 -16.549 33.187 1.00 79.81 1111 SER A N 1
ATOM 8783 C CA . SER A 1 1111 ? 27.163 -17.190 33.653 1.00 79.81 1111 SER A CA 1
ATOM 8784 C C . SER A 1 1111 ? 27.250 -18.673 33.285 1.00 79.81 1111 SER A C 1
ATOM 8786 O O . SER A 1 1111 ? 28.344 -19.230 33.187 1.00 79.81 1111 SER A O 1
ATOM 8788 N N . THR A 1 1112 ? 26.101 -19.322 33.058 1.00 81.56 1112 THR A N 1
ATOM 8789 C CA . THR A 1 1112 ? 26.052 -20.712 32.592 1.00 81.56 1112 THR A CA 1
ATOM 8790 C C . THR A 1 1112 ? 26.628 -20.795 31.173 1.00 81.56 1112 THR A C 1
ATOM 8792 O O . THR A 1 1112 ? 26.086 -20.143 30.279 1.00 81.56 1112 THR A O 1
ATOM 8795 N N . PRO A 1 1113 ? 27.675 -21.596 30.911 1.00 86.94 1113 PRO A N 1
ATOM 8796 C CA . PRO A 1 1113 ? 28.232 -21.704 29.568 1.00 86.94 1113 PRO A CA 1
ATOM 8797 C C . PRO A 1 1113 ? 27.235 -22.339 28.587 1.00 86.94 1113 PRO A C 1
ATOM 8799 O O . PRO A 1 1113 ? 26.400 -23.171 28.961 1.00 86.94 1113 PRO A O 1
ATOM 8802 N N . LEU A 1 1114 ? 27.363 -21.985 27.305 1.00 93.38 1114 LEU A N 1
ATOM 8803 C CA . LEU A 1 1114 ? 26.738 -22.746 26.224 1.00 93.38 1114 LEU A CA 1
ATOM 8804 C C . LEU A 1 1114 ? 27.422 -24.109 26.101 1.00 93.38 1114 LEU A C 1
ATOM 8806 O O . LEU A 1 1114 ? 28.650 -24.211 26.030 1.00 93.38 1114 LEU A O 1
ATOM 8810 N N . SER A 1 1115 ? 26.603 -25.152 26.079 1.00 93.75 1115 SER A N 1
ATOM 8811 C CA . SER A 1 1115 ? 27.031 -26.545 26.010 1.00 93.75 1115 SER A CA 1
ATOM 8812 C C . SER A 1 1115 ? 27.422 -26.943 24.586 1.00 93.75 1115 SER A C 1
ATOM 8814 O O . SER A 1 1115 ? 26.940 -26.374 23.605 1.00 93.75 1115 SER A O 1
ATOM 8816 N N . CYS A 1 1116 ? 28.274 -27.959 24.481 1.00 94.62 1116 CYS A N 1
ATOM 8817 C CA . CYS A 1 1116 ? 28.640 -28.609 23.225 1.00 94.62 1116 CYS A CA 1
ATOM 8818 C C . CYS A 1 1116 ? 27.917 -29.956 23.073 1.00 94.62 1116 CYS A C 1
ATOM 8820 O O . CYS A 1 1116 ? 27.711 -30.643 24.078 1.00 94.62 1116 CYS A O 1
ATOM 8822 N N . PRO A 1 1117 ? 27.614 -30.403 21.840 1.00 94.06 1117 PRO A N 1
ATOM 8823 C CA . PRO A 1 1117 ? 27.358 -31.814 21.574 1.00 94.06 1117 PRO A CA 1
ATOM 8824 C C . PRO A 1 1117 ? 28.576 -32.672 21.941 1.00 94.06 1117 PRO A C 1
ATOM 8826 O O . PRO A 1 1117 ? 29.712 -32.197 21.961 1.00 94.06 1117 PRO A O 1
ATOM 8829 N N . THR A 1 1118 ? 28.357 -33.962 22.181 1.00 92.56 1118 THR A N 1
ATOM 8830 C CA . THR A 1 1118 ? 29.456 -34.913 22.424 1.00 92.56 1118 THR A CA 1
ATOM 8831 C C . THR A 1 1118 ? 29.879 -35.589 21.122 1.00 92.56 1118 THR A C 1
ATOM 8833 O O . THR A 1 1118 ? 29.059 -35.772 20.225 1.00 92.56 1118 THR A O 1
ATOM 8836 N N . ALA A 1 1119 ? 31.128 -36.052 21.024 1.00 91.44 1119 ALA A N 1
ATOM 8837 C CA . ALA A 1 1119 ? 31.572 -36.860 19.879 1.00 91.44 1119 ALA A CA 1
ATOM 8838 C C . ALA A 1 1119 ? 30.767 -38.170 19.722 1.00 91.44 1119 ALA A C 1
ATOM 8840 O O . ALA A 1 1119 ? 30.587 -38.661 18.611 1.00 91.44 1119 ALA A O 1
ATOM 8841 N N . SER A 1 1120 ? 30.222 -38.699 20.823 1.00 92.38 1120 SER A N 1
ATOM 8842 C CA . SER A 1 1120 ? 29.279 -39.824 20.843 1.00 92.38 1120 SER A CA 1
ATOM 8843 C C . SER A 1 1120 ? 27.865 -39.475 20.362 1.00 92.38 1120 SER A C 1
ATOM 8845 O O . SER A 1 1120 ? 27.114 -40.381 20.011 1.00 92.38 1120 SER A O 1
ATOM 8847 N N . CYS A 1 1121 ? 27.474 -38.197 20.365 1.00 94.19 1121 CYS A N 1
ATOM 8848 C CA . CYS A 1 1121 ? 26.153 -37.747 19.932 1.00 94.19 1121 CYS A CA 1
ATOM 8849 C C . CYS A 1 1121 ? 26.177 -36.283 19.431 1.00 94.19 1121 CYS A C 1
ATOM 8851 O O . CYS A 1 1121 ? 25.801 -35.369 20.171 1.00 94.19 1121 CYS A O 1
ATOM 8853 N N . PRO A 1 1122 ? 26.612 -36.036 18.180 1.00 95.00 1122 PRO A N 1
ATOM 8854 C CA . PRO A 1 1122 ? 26.758 -34.695 17.602 1.00 95.00 1122 PRO A CA 1
ATOM 8855 C C . PRO A 1 1122 ? 25.435 -34.109 17.056 1.00 95.00 1122 PRO A C 1
ATOM 8857 O O . PRO A 1 1122 ? 25.430 -33.364 16.076 1.00 95.00 1122 PRO A O 1
ATOM 8860 N N . PHE A 1 1123 ? 24.298 -34.476 17.652 1.00 95.56 1123 PHE A N 1
ATOM 8861 C CA . PHE A 1 1123 ? 22.959 -34.284 17.084 1.00 95.56 1123 PHE A CA 1
ATOM 8862 C C . PHE A 1 1123 ? 22.037 -33.473 17.991 1.00 95.56 1123 PHE A C 1
ATOM 8864 O O . PHE A 1 1123 ? 22.209 -33.456 19.212 1.00 95.56 1123 PHE A O 1
ATOM 8871 N N . ILE A 1 1124 ? 20.996 -32.885 17.398 1.00 94.94 1124 ILE A N 1
ATOM 8872 C CA . ILE A 1 1124 ? 19.835 -32.418 18.163 1.00 94.94 1124 ILE A CA 1
ATOM 8873 C C . ILE A 1 1124 ? 19.183 -33.643 18.829 1.00 94.94 1124 ILE A C 1
ATOM 8875 O O . ILE A 1 1124 ? 19.005 -34.692 18.196 1.00 94.94 1124 ILE A O 1
ATOM 8879 N N . ARG A 1 1125 ? 18.862 -33.553 20.124 1.00 96.19 1125 ARG A N 1
ATOM 8880 C CA . ARG A 1 1125 ? 18.350 -34.701 20.884 1.00 96.19 1125 ARG A CA 1
ATOM 8881 C C . ARG A 1 1125 ? 16.856 -34.890 20.628 1.00 96.19 1125 ARG A C 1
ATOM 8883 O O . ARG A 1 1125 ? 16.057 -34.006 20.911 1.00 96.19 1125 ARG A O 1
ATOM 8890 N N . THR A 1 1126 ? 16.505 -36.059 20.103 1.00 95.81 1126 THR A N 1
ATOM 8891 C CA . THR A 1 1126 ? 15.148 -36.487 19.724 1.00 95.81 1126 THR A CA 1
ATOM 8892 C C . THR A 1 1126 ? 14.775 -37.769 20.465 1.00 95.81 1126 THR A C 1
ATOM 8894 O O . THR A 1 1126 ? 15.660 -38.475 20.956 1.00 95.81 1126 THR A O 1
ATOM 8897 N N . THR A 1 1127 ? 13.485 -38.102 20.519 1.00 93.50 1127 THR A N 1
ATOM 8898 C CA . THR A 1 1127 ? 12.938 -39.357 21.076 1.00 93.50 1127 THR A CA 1
ATOM 8899 C C . THR A 1 1127 ? 13.812 -40.578 20.747 1.00 93.50 1127 THR A C 1
ATOM 8901 O O . THR A 1 1127 ? 14.403 -41.189 21.641 1.00 93.50 1127 THR A O 1
ATOM 8904 N N . LYS A 1 1128 ? 13.990 -40.892 19.455 1.00 93.50 1128 LYS A N 1
ATOM 8905 C CA . LYS A 1 1128 ? 14.651 -42.130 19.013 1.00 93.50 1128 LYS A CA 1
ATOM 8906 C C . LYS A 1 1128 ? 16.175 -42.146 19.193 1.00 93.50 1128 LYS A C 1
ATOM 8908 O O . LYS A 1 1128 ? 16.738 -43.244 19.294 1.00 93.50 1128 LYS A O 1
ATOM 8913 N N . ASN A 1 1129 ? 16.846 -40.983 19.216 1.00 95.00 1129 ASN A N 1
ATOM 8914 C CA . ASN A 1 1129 ? 18.299 -40.884 19.457 1.00 95.00 1129 ASN A CA 1
ATOM 8915 C C . ASN A 1 1129 ? 18.672 -40.687 20.934 1.00 95.00 1129 ASN A C 1
ATOM 8917 O O . ASN A 1 1129 ? 19.845 -40.806 21.282 1.00 95.00 1129 ASN A O 1
ATOM 8921 N N . SER A 1 1130 ? 17.712 -40.416 21.824 1.00 94.31 1130 SER A N 1
ATOM 8922 C CA . SER A 1 1130 ? 18.013 -40.093 23.227 1.00 94.31 1130 SER A CA 1
ATOM 8923 C C . SER A 1 1130 ? 18.628 -41.256 24.003 1.00 94.31 1130 SER A C 1
ATOM 8925 O O . SER A 1 1130 ? 19.608 -41.033 24.712 1.00 94.31 1130 SER A O 1
ATOM 8927 N N . GLN A 1 1131 ? 18.146 -42.483 23.783 1.00 89.06 1131 GLN A N 1
ATOM 8928 C CA . GLN A 1 1131 ? 18.687 -43.704 24.399 1.00 89.06 1131 GLN A CA 1
ATOM 8929 C C . GLN A 1 1131 ? 20.026 -44.157 23.789 1.00 89.06 1131 GLN A C 1
ATOM 8931 O O . GLN A 1 1131 ? 20.910 -44.608 24.509 1.00 89.06 1131 GLN A O 1
ATOM 8936 N N . ASP A 1 1132 ? 20.177 -44.046 22.466 1.00 90.31 1132 ASP A N 1
ATOM 8937 C CA . ASP A 1 1132 ? 21.387 -44.434 21.733 1.00 90.31 1132 ASP A CA 1
ATOM 8938 C C . ASP A 1 1132 ? 21.537 -43.594 20.456 1.00 90.31 1132 ASP A C 1
ATOM 8940 O O . ASP A 1 1132 ? 20.631 -43.553 19.614 1.00 90.31 1132 ASP A O 1
ATOM 8944 N N . CYS A 1 1133 ? 22.703 -42.961 20.307 1.00 93.00 1133 CYS A N 1
ATOM 8945 C CA . CYS A 1 1133 ? 23.078 -42.178 19.131 1.00 93.00 1133 CYS A CA 1
ATOM 8946 C C . CYS A 1 1133 ? 23.983 -42.940 18.151 1.00 93.00 1133 CYS A C 1
ATOM 8948 O O . CYS A 1 1133 ? 24.160 -42.477 17.026 1.00 93.00 1133 CYS A O 1
ATOM 8950 N N . SER A 1 1134 ? 24.564 -44.081 18.545 1.00 92.69 1134 SER A N 1
ATOM 8951 C CA . SER A 1 1134 ? 25.581 -44.790 17.754 1.00 92.69 1134 SER A CA 1
ATOM 8952 C C . SER A 1 1134 ? 25.040 -45.235 16.393 1.00 92.69 1134 SER A C 1
ATOM 8954 O O . SER A 1 1134 ? 25.672 -44.991 15.365 1.00 92.69 1134 SER A O 1
ATOM 8956 N N . LYS A 1 1135 ? 23.806 -45.755 16.374 1.00 92.56 1135 LYS A N 1
ATOM 8957 C CA . LYS A 1 1135 ? 23.040 -46.119 15.169 1.00 92.56 1135 LYS A CA 1
ATOM 8958 C C . LYS A 1 1135 ? 22.724 -44.952 14.214 1.00 92.56 1135 LYS A C 1
ATOM 8960 O O . LYS A 1 1135 ? 22.312 -45.203 13.087 1.00 92.56 1135 LYS A O 1
ATOM 8965 N N . TYR A 1 1136 ? 22.916 -43.701 14.642 1.00 94.12 1136 TYR A N 1
ATOM 8966 C CA . TYR A 1 1136 ? 22.644 -42.492 13.853 1.00 94.12 1136 TYR A CA 1
ATOM 8967 C C . TYR A 1 1136 ? 23.902 -41.750 13.383 1.00 94.12 1136 TYR A C 1
ATOM 8969 O O . TYR A 1 1136 ? 23.766 -40.762 12.659 1.00 94.12 1136 TYR A O 1
ATOM 8977 N N . LEU A 1 1137 ? 25.107 -42.191 13.771 1.00 92.56 1137 LEU A N 1
ATOM 8978 C CA . LEU A 1 1137 ? 26.368 -41.495 13.488 1.00 92.56 1137 LEU A CA 1
ATOM 8979 C C . LEU A 1 1137 ? 26.626 -41.313 11.980 1.00 92.56 1137 LEU A C 1
ATOM 8981 O O . LEU A 1 1137 ? 26.887 -42.269 11.250 1.00 92.56 1137 LEU A O 1
ATOM 8985 N N . THR A 1 1138 ? 26.611 -40.057 11.522 1.00 87.88 1138 THR A N 1
ATOM 8986 C CA . THR A 1 1138 ? 26.934 -39.663 10.145 1.00 87.88 1138 THR A CA 1
ATOM 8987 C C . THR A 1 1138 ? 28.408 -39.269 10.006 1.00 87.88 1138 THR A C 1
ATOM 8989 O O . THR A 1 1138 ? 28.943 -38.589 10.892 1.00 87.88 1138 THR A O 1
ATOM 8992 N N . PRO A 1 1139 ? 29.075 -39.609 8.884 1.00 87.25 1139 PRO A N 1
ATOM 8993 C CA . PRO A 1 1139 ? 30.350 -38.999 8.516 1.00 87.25 1139 PRO A CA 1
ATOM 8994 C C . PRO A 1 1139 ? 30.223 -37.472 8.409 1.00 87.25 1139 PRO A C 1
ATOM 8996 O O . PRO A 1 1139 ? 29.192 -36.966 7.964 1.00 87.25 1139 PRO A O 1
ATOM 8999 N N . VAL A 1 1140 ? 31.272 -36.740 8.785 1.00 87.81 1140 VAL A N 1
ATOM 9000 C CA . VAL A 1 1140 ? 31.350 -35.274 8.642 1.00 87.81 1140 VAL A CA 1
ATOM 9001 C C . VAL A 1 1140 ? 31.784 -34.859 7.239 1.00 87.81 1140 VAL A C 1
ATOM 9003 O O . VAL A 1 1140 ? 32.520 -35.583 6.568 1.00 87.81 1140 VAL A O 1
ATOM 9006 N N . ALA A 1 1141 ? 31.365 -33.669 6.811 1.00 81.50 1141 ALA A N 1
ATOM 9007 C CA . ALA A 1 1141 ? 31.910 -33.021 5.626 1.00 81.50 1141 ALA A CA 1
ATOM 9008 C C . ALA A 1 1141 ? 33.425 -32.766 5.777 1.00 81.50 1141 ALA A C 1
ATOM 9010 O O . ALA A 1 1141 ? 33.911 -32.415 6.861 1.00 81.50 1141 ALA A O 1
ATOM 9011 N N . ILE A 1 1142 ? 34.158 -32.956 4.675 1.00 69.88 1142 ILE A N 1
ATOM 9012 C CA . ILE A 1 1142 ? 35.620 -32.797 4.580 1.00 69.88 1142 ILE A CA 1
ATOM 9013 C C . ILE A 1 1142 ? 35.980 -31.311 4.641 1.00 69.88 1142 ILE A C 1
ATOM 9015 O O . ILE A 1 1142 ? 35.583 -30.587 3.706 1.00 69.88 1142 ILE A O 1
#

Organism: Pristionchus pacificus (NCBI:txid54126)

Sequence (1142 aa):
MFRFSFLLLFIFSLSHAFKIAIFASDITSSQNIWNKRIADTLSSAGHDIVVYVISSYNTKPPSIEFVKGIKAEYVNASVSHDIHELMKEANDITFYDVPFYDNRQKARAKIFTAMAESCEPLITNSTFIDSVKSEKFDLAFTHMYTYCNIGIIHLTGIPSWIWLNSAPMAEHIGQSIGLPMPPSYCSHMMQDAGEEMYFIDRIKSFFAHLLTVPMVKMGSSSIETAYFRKHFGEDFPDLFELGKEAPLVMVNTVELYDFARPTLAKIVNIGGIGIDVNEGKKLTGDFARLVDSSDGFIVMTFGSIAPMYLMPREWKKSIATSFARFPHIQFFIRYEKESDDFTKSLPKNTHVSKWLPQGDLLKHPKCRGMITHAGYNSLQDVFHSGIPTITIPLFGDQPKNARLAEKLGVGVRVTKKEMMSAIGLSKALDKLTNDKSLTESAKKLRRQIELRPVSSSNLLIKWTEFVAEFKTLDNLVPYGVHLNAFVYHSLDVISFLLFSFLFIAFLIYRICLKCYRCVKCFIPEDHDFKHSHLLTSAVPFRMNSLESTSIGSFLQSSLSNALGDRPSKSFYRKRANAPTRPEAKHSKYARLIDSIKTTNGHNLFQCRARDCGKWLREGEEFALHSLTHEKRRSSEKDKVISVIKGKDCDEIINHINTDVQQLSTFLSTRQNIPVSLSTPSSSRISSNLVDLNEITPSDPIGTKTDSIINEPSTSTIDMNDQASQDNQQNIKVSNGSSKRRFNWNLFVRGCVESQCSFTHYQVLPMFKLILFSLLVVTCAVKDYGIPGWTCDEQVMKKSATVPKSVHSLRFADINVIGAIGDSITAGNGAGAADENDTLALQIQYRGLTFSVGGDMDLDEHVTLANILKKFNPNIFGFSVKTGAANVWASAQLNAAVPGARAVNLTDQANDLVQRFRDHPDKVDIVNDWKLIHIFIGGNDICAWCDHPENESAELFGHRIGDAIQILKNNLPRTIVVITGMLDITVLREMDAKNSRCEVMHRTECPCEQNQKFTTEQLRGVCKEYMQQEDDLQFSGRFDDTDDFSIIIQPFFEDYDHAPLLPDGTADVSLFAPDCFHFSEYGHAVVGKNLWNNMLQPVGQKSMVANLTDLSTPLSCPTASCPFIRTTKNSQDCSKYLTPVAI